Protein 7F28 (pdb70)

Sequence (1181 aa):
VTLHLAHLTLTHAQPSYAALECIPAMQRRRLSPLAKLALNTAISSLDGRSADYIVWVSKYGDEAKTLNILQDVLNDQTPSPTQFSTSVHNAISGLYSILCQDDTPSTSLSCSWTEGLIEAYALLKSMPEIKRVLVVAYDEPLPNIYAEAINFPAYAMAAVVTLEQPNLQITAWTHTDEAEAPAFAHFWQDADQLTSAFGWNKCAAPMAVGIQFSVGLSALGCELNQIKQALQQPQQTLSLRDDLIADRDVWVGQYTHPLCSSVPDAMRSVDSRNLRFALTALSKIETELKAYTASFENKRLAIVVGTSTSGIADNELLLKQYFQGQTDLSISHYPQEMSCLAKALQQYLGWEGPAYTISTACSSSAKALAAGQRLLHADLADVVLVGGVDTLCKLTLNGFNSLESLSAHICQPCGISRDGINIGEAAAFFVLSKEQAPVMLMGAGETMDAWHISAPHPEGKGAALAMQRALDMAHISAQEVGYINLHGTATPQNDAMEIKAVRQVFGVYQVALSSTKHKTGHCLGAAGAIEAFICEQVLKDQSWLPLHQNVEIDPDLVDQNYVQEAELTQPIRYVMSNSFAFGGSNISLVFGVVTLHLAHLTLTHAQPSYAALECIPAMQRRRLSPLAKLALNTAISSLDGRSADYIVWVSKYGDEAKTLNILQDVLNDQTPSPTQFSTSVHNAISGLYSILCQDDTPSTSLSCSWTEGLIEAYALLKSMPEIKRVLVVAYDEPLPNIYAEAINFPAYAMAAVVTLEQPNLQITAWAEAPAFAHFWQDADQLTSAFGWNKCAAPMAVGIQFSVGLSALGCELNQIKQALQQPQQTLSLRDDLIADRDVWVGQYTHPLCSSVPDAMRSVDSRNLRFALTALSKIETELKAYTASFENKRLAIVVGTSTSGIADNELLLKQYFQGQTDLSISHYPQEMSCLAKALQQYLGWEGPAYTISTACSSSAKALAAGQRLLHADLADVVLVGGVDTLCKLTLNGFNSLESLSAHICQPCGISRDGINIGEAAAFFVLSKEQAPVMLMGAGETMDAWHISAPHPEGKGAALAMQRALDMAHISAQEVGYINLHGTATPQNDAMEIKAVRQVFGVYQVALSSTKHKTGHCLGAAGAIEAFICEQVLKDQSWLPLHQNVEIDPDLVDQNYVQEAELTQPIRYVMSNSFAFGGSNISLVFGV

B-factor: mean 24.64, std 8.91, range [9.58, 81.64]

Radius of gyration: 35.71 Å; Cα contacts (8 Å, |Δi|>4): 3093; chains: 4; bounding box: 74×82×100 Å

Foldseek 3Di:
DFWAWALKDKDFQDPDAPLCPLFPVVVVVPDDSQLNQQLSQQSNQCVPPDFQEEEEEEQCQPQVLVVVQVVCVVVVHHGDPVSVCCRDQCNSVVVNCVRVVPPRHYDYYNAAPVVLVVVVCCCQVVPVVGFKYKYKYWYAFHDPVDPPTDHDTTMMIMIIIGHPPGFKDFADDPCRDVNHPVVVVVQVPPPVRADDPNRMGTD/DQLLKWAFADKFKQFLQAHDPVSNVVLQQDVDQSWDWDCPQDDPAIATATERPDDFDPDDDPVCVLQDAVQLSQQVRRCVVCVVVVVVVCVVDDLQQEEEEEEEQFQRVQVCVVVVVVCVVDPVPDDDDDLNGDQQNNQVSVCVVNVGNYYTGYAYFWLCGQVVQVVVQSVCQVVVRHQKYKGAYWYHDHNCVVVVCVVVQAGDNYQAAFLFQPGRHWHEITMHMITIIGRDHYLKIFRFKFKFFQQPDQFFADQQLPRQLRRVVRRCVSNVHALLQAAEEAELRRRHPRRRNSNLSSCCVRNNFARYEYAYCCSSRISHIRRNNRNVVVLVVVCLNPQFWDGAHDPHHGRPSRPRYRYHHGTGRDDGHFKYKYWTAGGSRIIMMIMMGD/DFWAWADKDKDFQDPDQPLCVLFPPVLQVPDDSQLNQQLSVVSVQCVPPDAQEEEEEEQCQPQVLVVVQVVCVVVVHHGDPVSVCCRDQCNSVVSNCVRVVNPRHYDYYNDAPLVSVVVVCVCQVVPVVGFKYKYKYWYAFHDPVDPPTDHDGTIIIMTIIGHPPTFKDAAASHHDVVVVVQVPDPVHADDPNRMGTD/DQLLKWAFADKFKFWLQAHDPVSSVVLQQDVDQSWDWDDPQDDPAIATETERPDDFDPDAPPVLVLQDAVQLSQQVRRCVVCVVVVVVVCVVDDLQQEEEEEEEAFQRVQVCVVVVVVCVVDPVVDDGRCNNRDQQNNQVSVCVVNVGNHYTGYAYFWLCGQVVQVVVVSVCQVVVRHFKYKGAYWYADHNCVVVVCVVVQQGDSYQAAFLFQPGRHFHEITMHMITIIGRDHYLKIFRFKFKFFQPPDQAAHDQQLPRQLRGVVRRCVSNVHALLQAAEEAELRRRHPRRRNNRLSSCCVRNNFARYEYAHCCSSRISHIRRNNRNVVVLVSVCLNPQFFDGAHNPHHGRPSRPRYHYHHGTGDDGGHFKYKYWTQGGSRITMMIMMGD

Structure (mmCIF, N/CA/C/O backbone):
data_7F28
#
_entry.id   7F28
#
_cell.length_a   54.708
_cell.length_b   104.243
_cell.length_c   98.179
_cell.angle_alpha   90.000
_cell.angle_beta   98.240
_cell.angle_gamma   90.000
#
_symmetry.space_group_name_H-M   'P 1 21 1'
#
loop_
_entity.id
_entity.type
_entity.pdbx_description
1 polymer 'Ketoacyl_synth_N domain-containing protein'
2 polymer 'Putative 3-oxoacyl-[ACP] synthase FabV'
3 water water
#
loop_
_atom_site.group_PDB
_atom_site.id
_atom_site.type_symbol
_atom_site.label_atom_id
_atom_site.label_alt_id
_atom_site.label_comp_id
_atom_site.label_asym_id
_atom_site.label_entity_id
_atom_site.label_seq_id
_atom_site.pdbx_PDB_ins_code
_atom_site.Cartn_x
_atom_site.Cartn_y
_atom_site.Cartn_z
_atom_site.occupancy
_atom_site.B_iso_or_equiv
_atom_site.auth_seq_id
_atom_site.auth_comp_id
_atom_site.auth_asym_id
_atom_site.auth_atom_id
_atom_site.pdbx_PDB_model_num
ATOM 1 N N . VAL A 1 2 ? -35.956 -9.867 -11.722 1.00 33.47 2 VAL A N 1
ATOM 2 C CA . VAL A 1 2 ? -34.664 -10.166 -12.320 1.00 28.33 2 VAL A CA 1
ATOM 3 C C . VAL A 1 2 ? -34.803 -11.168 -13.479 1.00 31.63 2 VAL A C 1
ATOM 4 O O . VAL A 1 2 ? -35.085 -12.358 -13.281 1.00 28.12 2 VAL A O 1
ATOM 6 N N . THR A 1 3 ? -34.611 -10.674 -14.694 1.00 26.90 3 THR A N 1
ATOM 7 C CA . THR A 1 3 ? -34.633 -11.516 -15.879 1.00 27.32 3 THR A CA 1
ATOM 8 C C . THR A 1 3 ? -33.350 -11.270 -16.657 1.00 23.70 3 THR A C 1
ATOM 9 O O . THR A 1 3 ? -32.908 -10.125 -16.817 1.00 27.09 3 THR A O 1
ATOM 13 N N . LEU A 1 4 ? -32.743 -12.353 -17.115 1.00 19.39 4 LEU A N 1
ATOM 14 C CA . LEU A 1 4 ? -31.439 -12.324 -17.750 1.00 21.95 4 LEU A CA 1
ATOM 15 C C . LEU A 1 4 ? -31.459 -13.217 -18.975 1.00 24.02 4 LEU A C 1
ATOM 16 O O . LEU A 1 4 ? -32.197 -14.205 -19.034 1.00 22.49 4 LEU A O 1
ATOM 21 N N . HIS A 1 5 ? -30.629 -12.873 -19.944 1.00 19.67 5 HIS A N 1
ATOM 22 C CA . HIS A 1 5 ? -30.257 -13.809 -20.988 1.00 24.59 5 HIS A CA 1
ATOM 23 C C . HIS A 1 5 ? -28.940 -14.452 -20.573 1.00 23.43 5 HIS A C 1
ATOM 24 O O . HIS A 1 5 ? -27.929 -13.760 -20.440 1.00 21.84 5 HIS A O 1
ATOM 31 N N . LEU A 1 6 ? -28.948 -15.769 -20.387 1.00 23.74 6 LEU A N 1
ATOM 32 C CA . LEU A 1 6 ? -27.758 -16.510 -19.993 1.00 22.95 6 LEU A CA 1
ATOM 33 C C . LEU A 1 6 ? -27.291 -17.383 -21.149 1.00 24.96 6 LEU A C 1
ATOM 34 O O . LEU A 1 6 ? -28.103 -18.077 -21.765 1.00 20.88 6 LEU A O 1
ATOM 39 N N . ALA A 1 7 ? -25.987 -17.371 -21.422 1.00 19.53 7 ALA A N 1
ATOM 40 C CA . ALA A 1 7 ? -25.440 -18.128 -22.535 1.00 23.56 7 ALA A CA 1
ATOM 41 C C . ALA A 1 7 ? -24.047 -18.635 -22.175 1.00 24.09 7 ALA A C 1
ATOM 42 O O . ALA A 1 7 ? -23.415 -18.171 -21.219 1.00 22.70 7 ALA A O 1
ATOM 44 N N . HIS A 1 8 ? -23.590 -19.624 -22.945 1.00 25.10 8 HIS A N 1
ATOM 45 C CA . HIS A 1 8 ? -22.237 -20.186 -22.821 1.00 25.54 8 HIS A CA 1
ATOM 46 C C . HIS A 1 8 ? -21.990 -20.778 -21.435 1.00 25.41 8 HIS A C 1
ATOM 47 O O . HIS A 1 8 ? -20.905 -20.632 -20.873 1.00 26.66 8 HIS A O 1
ATOM 54 N N . LEU A 1 9 ? -22.995 -21.443 -20.876 1.00 24.57 9 LEU A N 1
ATOM 55 C CA . LEU A 1 9 ? -22.842 -22.097 -19.580 1.00 25.91 9 LEU A CA 1
ATOM 56 C C . LEU A 1 9 ? -21.823 -23.220 -19.697 1.00 31.23 9 LEU A C 1
ATOM 57 O O . LEU A 1 9 ? -21.976 -24.117 -20.534 1.00 29.87 9 LEU A O 1
ATOM 62 N N . THR A 1 10 ? -20.771 -23.177 -18.878 1.00 27.54 10 THR A N 1
ATOM 63 C CA . THR A 1 10 ? -19.754 -24.225 -18.892 1.00 29.23 10 THR A CA 1
ATOM 64 C C . THR A 1 10 ? -19.454 -24.650 -17.460 1.00 30.20 10 THR A C 1
ATOM 65 O O . THR A 1 10 ? -19.225 -23.803 -16.592 1.00 25.14 10 THR A O 1
ATOM 69 N N . LEU A 1 11 ? -19.477 -25.957 -17.211 1.00 31.66 11 LEU A N 1
ATOM 70 C CA . LEU A 1 11 ? -19.162 -26.524 -15.904 1.00 26.97 11 LEU A CA 1
ATOM 71 C C . LEU A 1 11 ? -17.946 -27.424 -16.068 1.00 29.69 11 LEU A C 1
ATOM 72 O O . LEU A 1 11 ? -17.985 -28.382 -16.848 1.00 31.25 11 LEU A O 1
ATOM 77 N N . THR A 1 12 ? -16.866 -27.095 -15.364 1.00 28.92 12 THR A N 1
ATOM 78 C CA . THR A 1 12 ? -15.592 -27.802 -15.448 1.00 28.38 12 THR A CA 1
ATOM 79 C C . THR A 1 12 ? -15.282 -28.496 -14.127 1.00 30.36 12 THR A C 1
ATOM 80 O O . THR A 1 12 ? -15.514 -27.933 -13.052 1.00 26.52 12 THR A O 1
ATOM 84 N N . HIS A 1 13 ? -14.762 -29.720 -14.213 1.00 26.84 13 HIS A N 1
ATOM 85 C CA . HIS A 1 13 ? -14.246 -30.456 -13.069 1.00 28.48 13 HIS A CA 1
ATOM 86 C C . HIS A 1 13 ? -12.756 -30.712 -13.280 1.00 29.67 13 HIS A C 1
ATOM 87 O O . HIS A 1 13 ? -12.189 -30.370 -14.318 1.00 26.04 13 HIS A O 1
ATOM 94 N N . ALA A 1 14 ? -12.124 -31.317 -12.274 1.00 29.71 14 ALA A N 1
ATOM 95 C CA . ALA A 1 14 ? -10.681 -31.527 -12.308 1.00 30.33 14 ALA A CA 1
ATOM 96 C C . ALA A 1 14 ? -10.269 -32.297 -13.558 1.00 28.70 14 ALA A C 1
ATOM 97 O O . ALA A 1 14 ? -10.930 -33.255 -13.965 1.00 28.43 14 ALA A O 1
ATOM 99 N N . GLN A 1 15 ? -9.168 -31.867 -14.167 1.00 31.81 15 GLN A N 1
ATOM 100 C CA . GLN A 1 15 ? -8.654 -32.475 -15.386 1.00 34.38 15 GLN A CA 1
ATOM 101 C C . GLN A 1 15 ? -7.138 -32.555 -15.313 1.00 32.41 15 GLN A C 1
ATOM 102 O O . GLN A 1 15 ? -6.500 -31.703 -14.687 1.00 32.76 15 GLN A O 1
ATOM 108 N N . PRO A 1 16 ? -6.532 -33.559 -15.954 1.00 29.44 16 PRO A N 1
ATOM 109 C CA . PRO A 1 16 ? -5.065 -33.633 -15.952 1.00 30.30 16 PRO A CA 1
ATOM 110 C C . PRO A 1 16 ? -4.415 -32.506 -16.726 1.00 35.34 16 PRO A C 1
ATOM 111 O O . PRO A 1 16 ? -3.264 -32.157 -16.439 1.00 36.01 16 PRO A O 1
ATOM 115 N N . SER A 1 17 ? -5.111 -31.936 -17.708 1.00 34.46 17 SER A N 1
ATOM 116 C CA . SER A 1 17 ? -4.626 -30.783 -18.446 1.00 29.01 17 SER A CA 1
ATOM 117 C C . SER A 1 17 ? -5.821 -29.955 -18.881 1.00 31.72 17 SER A C 1
ATOM 118 O O . SER A 1 17 ? -6.940 -30.465 -19.013 1.00 32.90 17 SER A O 1
ATOM 121 N N . TYR A 1 18 ? -5.574 -28.670 -19.119 1.00 30.49 18 TYR A N 1
ATOM 122 C CA . TYR A 1 18 ? -6.631 -27.734 -19.487 1.00 35.89 18 TYR A CA 1
ATOM 123 C C . TYR A 1 18 ? -6.288 -27.106 -20.831 1.00 33.98 18 TYR A C 1
ATOM 124 O O . TYR A 1 18 ? -5.284 -26.396 -20.952 1.00 36.41 18 TYR A O 1
ATOM 133 N N . ALA A 1 19 ? -7.119 -27.385 -21.838 1.00 33.60 19 ALA A N 1
ATOM 134 C CA . ALA A 1 19 ? -6.896 -26.829 -23.171 1.00 38.42 19 ALA A CA 1
ATOM 135 C C . ALA A 1 19 ? -6.901 -25.302 -23.147 1.00 38.74 19 ALA A C 1
ATOM 136 O O . ALA A 1 19 ? -5.994 -24.655 -23.691 1.00 35.27 19 ALA A O 1
ATOM 138 N N . ALA A 1 20 ? -7.916 -24.707 -22.504 1.00 35.80 20 ALA A N 1
ATOM 139 C CA . ALA A 1 20 ? -8.065 -23.254 -22.518 1.00 37.44 20 ALA A CA 1
ATOM 140 C C . ALA A 1 20 ? -6.840 -22.538 -21.958 1.00 33.62 20 ALA A C 1
ATOM 141 O O . ALA A 1 20 ? -6.562 -21.400 -22.351 1.00 36.91 20 ALA A O 1
ATOM 143 N N . LEU A 1 21 ? -6.094 -23.177 -21.050 1.00 35.29 21 LEU A N 1
ATOM 144 C CA . LEU A 1 21 ? -4.952 -22.543 -20.399 1.00 34.51 21 LEU A CA 1
ATOM 145 C C . LEU A 1 21 ? -3.701 -22.507 -21.269 1.00 40.67 21 LEU A C 1
ATOM 146 O O . LEU A 1 21 ? -2.644 -22.088 -20.782 1.00 37.27 21 LEU A O 1
ATOM 151 N N . GLU A 1 22 ? -3.791 -22.930 -22.533 1.00 40.71 22 GLU A N 1
ATOM 152 C CA . GLU A 1 22 ? -2.622 -22.905 -23.406 1.00 42.91 22 GLU A CA 1
ATOM 153 C C . GLU A 1 22 ? -2.119 -21.490 -23.647 1.00 41.06 22 GLU A C 1
ATOM 154 O O . GLU A 1 22 ? -0.913 -21.283 -23.837 1.00 39.10 22 GLU A O 1
ATOM 160 N N . CYS A 1 23 ? -3.014 -20.501 -23.619 1.00 41.13 23 CYS A N 1
ATOM 161 C CA . CYS A 1 23 ? -2.625 -19.111 -23.865 1.00 38.77 23 CYS A CA 1
ATOM 162 C C . CYS A 1 23 ? -1.776 -18.522 -22.751 1.00 40.54 23 CYS A C 1
ATOM 163 O O . CYS A 1 23 ? -1.259 -17.412 -22.907 1.00 40.59 23 CYS A O 1
ATOM 166 N N . ILE A 1 24 ? -1.636 -19.210 -21.630 1.00 38.77 24 ILE A N 1
ATOM 167 C CA . ILE A 1 24 ? -0.814 -18.747 -20.517 1.00 39.04 24 ILE A CA 1
ATOM 168 C C . ILE A 1 24 ? 0.517 -19.483 -20.597 1.00 39.98 24 ILE A C 1
ATOM 169 O O . ILE A 1 24 ? 0.519 -20.704 -20.809 1.00 39.48 24 ILE A O 1
ATOM 174 N N . PRO A 1 25 ? 1.648 -18.796 -20.478 1.00 38.73 25 PRO A N 1
ATOM 175 C CA . PRO A 1 25 ? 2.934 -19.486 -20.626 1.00 40.54 25 PRO A CA 1
ATOM 176 C C . PRO A 1 25 ? 3.091 -20.531 -19.535 1.00 44.19 25 PRO A C 1
ATOM 177 O O . PRO A 1 25 ? 2.653 -20.331 -18.399 1.00 40.82 25 PRO A O 1
ATOM 181 N N . ALA A 1 26 ? 3.693 -21.666 -19.900 1.00 43.08 26 ALA A N 1
ATOM 182 C CA . ALA A 1 26 ? 3.626 -22.851 -19.048 1.00 41.99 26 ALA A CA 1
ATOM 183 C C . ALA A 1 26 ? 4.276 -22.626 -17.686 1.00 39.55 26 ALA A C 1
ATOM 184 O O . ALA A 1 26 ? 3.852 -23.234 -16.696 1.00 42.44 26 ALA A O 1
ATOM 186 N N . MET A 1 27 ? 5.293 -21.763 -17.602 1.00 40.91 27 MET A N 1
ATOM 187 C CA . MET A 1 27 ? 5.952 -21.520 -16.316 1.00 39.34 27 MET A CA 1
ATOM 188 C C . MET A 1 27 ? 4.969 -20.987 -15.278 1.00 43.02 27 MET A C 1
ATOM 189 O O . MET A 1 27 ? 4.894 -21.500 -14.154 1.00 38.14 27 MET A O 1
ATOM 194 N N . GLN A 1 28 ? 4.224 -19.932 -15.638 1.00 43.30 28 GLN A N 1
ATOM 195 C CA . GLN A 1 28 ? 3.204 -19.366 -14.760 1.00 41.49 28 GLN A CA 1
ATOM 196 C C . GLN A 1 28 ? 2.010 -20.297 -14.620 1.00 34.97 28 GLN A C 1
ATOM 197 O O . GLN A 1 28 ? 1.430 -20.406 -13.535 1.00 32.60 28 GLN A O 1
ATOM 203 N N . ARG A 1 29 ? 1.615 -20.943 -15.718 1.00 35.49 29 ARG A N 1
ATOM 204 C CA . ARG A 1 29 ? 0.493 -21.875 -15.660 1.00 33.87 29 ARG A CA 1
ATOM 205 C C . ARG A 1 29 ? 0.735 -22.959 -14.617 1.00 37.63 29 ARG A C 1
ATOM 206 O O . ARG A 1 29 ? -0.190 -23.356 -13.896 1.00 32.41 29 ARG A O 1
ATOM 214 N N . ARG A 1 30 ? 1.982 -23.423 -14.495 1.00 38.79 30 ARG A N 1
ATOM 215 C CA . ARG A 1 30 ? 2.277 -24.498 -13.557 1.00 39.78 30 ARG A CA 1
ATOM 216 C C . ARG A 1 30 ? 2.206 -24.041 -12.114 1.00 35.12 30 ARG A C 1
ATOM 217 O O . ARG A 1 30 ? 2.047 -24.879 -11.222 1.00 35.67 30 ARG A O 1
ATOM 225 N N . ARG A 1 31 ? 2.318 -22.740 -11.867 1.00 36.03 31 ARG A N 1
ATOM 226 C CA . ARG A 1 31 ? 2.274 -22.226 -10.509 1.00 35.81 31 ARG A CA 1
ATOM 227 C C . ARG A 1 31 ? 0.866 -21.904 -10.030 1.00 37.04 31 ARG A C 1
ATOM 228 O O . ARG A 1 31 ? 0.692 -21.598 -8.847 1.00 37.18 31 ARG A O 1
ATOM 236 N N . LEU A 1 32 ? -0.137 -21.971 -10.903 1.00 33.67 32 LEU A N 1
ATOM 237 C CA . LEU A 1 32 ? -1.517 -21.849 -10.451 1.00 28.37 32 LEU A CA 1
ATOM 238 C C . LEU A 1 32 ? -1.889 -23.024 -9.553 1.00 33.00 32 LEU A C 1
ATOM 239 O O . LEU A 1 32 ? -1.573 -24.182 -9.849 1.00 27.80 32 LEU A O 1
ATOM 244 N N . SER A 1 33 ? -2.569 -22.721 -8.445 1.00 29.53 33 SER A N 1
ATOM 245 C CA . SER A 1 33 ? -3.176 -23.762 -7.634 1.00 29.10 33 SER A CA 1
ATOM 246 C C . SER A 1 33 ? -4.161 -24.569 -8.475 1.00 25.81 33 SER A C 1
ATOM 247 O O . SER A 1 33 ? -4.611 -24.106 -9.525 1.00 27.15 33 SER A O 1
ATOM 250 N N . PRO A 1 34 ? -4.510 -25.783 -8.039 1.00 25.01 34 PRO A N 1
ATOM 251 C CA . PRO A 1 34 ? -5.540 -26.543 -8.770 1.00 24.13 34 PRO A CA 1
ATOM 252 C C . PRO A 1 34 ? -6.848 -25.784 -8.939 1.00 27.67 34 PRO A C 1
ATOM 253 O O . PRO A 1 34 ? -7.481 -25.870 -10.003 1.00 25.27 34 PRO A O 1
ATOM 257 N N . LEU A 1 35 ? -7.269 -25.037 -7.916 1.00 23.55 35 LEU A N 1
ATOM 258 C CA . LEU A 1 35 ? -8.528 -24.314 -8.013 1.00 24.75 35 LEU A CA 1
ATOM 259 C C . LEU A 1 35 ? -8.404 -23.130 -8.965 1.00 23.78 35 LEU A C 1
ATOM 260 O O . LEU A 1 35 ? -9.362 -22.787 -9.665 1.00 22.85 35 LEU A O 1
ATOM 265 N N . ALA A 1 36 ? -7.228 -22.492 -8.996 1.00 24.45 36 ALA A N 1
ATOM 266 C CA . ALA A 1 36 ? -6.996 -21.385 -9.917 1.00 24.30 36 ALA A CA 1
ATOM 267 C C . ALA A 1 36 ? -7.033 -21.860 -11.363 1.00 26.19 36 ALA A C 1
ATOM 268 O O . ALA A 1 36 ? -7.556 -21.159 -12.239 1.00 24.68 36 ALA A O 1
ATOM 270 N N . LYS A 1 37 ? -6.485 -23.053 -11.629 1.00 22.05 37 LYS A N 1
ATOM 271 C CA . LYS A 1 37 ? -6.557 -23.639 -12.968 1.00 26.12 37 LYS A CA 1
ATOM 272 C C . LYS A 1 37 ? -8.002 -23.850 -13.400 1.00 25.10 37 LYS A C 1
ATOM 273 O O . LYS A 1 37 ? -8.392 -23.477 -14.511 1.00 26.82 37 LYS A O 1
ATOM 279 N N . LEU A 1 38 ? -8.802 -24.467 -12.534 1.00 21.97 38 LEU A N 1
ATOM 280 C CA . LEU A 1 38 ? -10.215 -24.684 -12.816 1.00 26.58 38 LEU A CA 1
ATOM 281 C C . LEU A 1 38 ? -10.931 -23.372 -13.147 1.00 27.47 38 LEU A C 1
ATOM 282 O O . LEU A 1 38 ? -11.639 -23.270 -14.156 1.00 24.94 38 LEU A O 1
ATOM 287 N N . ALA A 1 39 ? -10.752 -22.352 -12.307 1.00 24.81 39 ALA A N 1
ATOM 288 C CA . ALA A 1 39 ? -11.503 -21.114 -12.489 1.00 22.70 39 ALA A CA 1
ATOM 289 C C . ALA A 1 39 ? -11.088 -20.400 -13.769 1.00 20.42 39 ALA A C 1
ATOM 290 O O . ALA A 1 39 ? -11.939 -19.938 -14.541 1.00 20.95 39 ALA A O 1
ATOM 292 N N . LEU A 1 40 ? -9.779 -20.284 -14.001 1.00 18.52 40 LEU A N 1
ATOM 293 C CA . LEU A 1 40 ? -9.303 -19.584 -15.188 1.00 22.19 40 LEU A CA 1
ATOM 294 C C . LEU A 1 40 ? -9.682 -20.334 -16.462 1.00 25.69 40 LEU A C 1
ATOM 295 O O . LEU A 1 40 ? -10.109 -19.719 -17.445 1.00 24.63 40 LEU A O 1
ATOM 300 N N . ASN A 1 41 ? -9.531 -21.664 -16.466 1.00 25.79 41 ASN A N 1
ATOM 301 C CA . ASN A 1 41 ? -9.951 -22.462 -17.616 1.00 24.28 41 ASN A CA 1
ATOM 302 C C . ASN A 1 41 ? -11.396 -22.168 -17.986 1.00 28.65 41 ASN A C 1
ATOM 303 O O . ASN A 1 41 ? -11.709 -21.878 -19.146 1.00 27.43 41 ASN A O 1
ATOM 308 N N . THR A 1 42 ? -12.289 -22.216 -16.993 1.00 23.58 42 THR A N 1
ATOM 309 C CA . THR A 1 42 ? -13.715 -22.050 -17.249 1.00 23.64 42 THR A CA 1
ATOM 310 C C . THR A 1 42 ? -14.041 -20.627 -17.693 1.00 25.80 42 THR A C 1
ATOM 311 O O . THR A 1 42 ? -14.921 -20.421 -18.539 1.00 26.74 42 THR A O 1
ATOM 315 N N . ALA A 1 43 ? -13.331 -19.637 -17.143 1.00 24.64 43 ALA A N 1
ATOM 316 C CA . ALA A 1 43 ? -13.546 -18.251 -17.544 1.00 24.77 43 ALA A CA 1
ATOM 317 C C . ALA A 1 43 ? -13.214 -18.059 -19.020 1.00 25.06 43 ALA A C 1
ATOM 318 O O . ALA A 1 43 ? -13.999 -17.480 -19.779 1.00 25.23 43 ALA A O 1
ATOM 320 N N . ILE A 1 44 ? -12.049 -18.546 -19.444 1.00 23.89 44 ILE A N 1
ATOM 321 C CA . ILE A 1 44 ? -11.662 -18.458 -20.849 1.00 26.45 44 ILE A CA 1
ATOM 322 C C . ILE A 1 44 ? -12.655 -19.204 -21.730 1.00 25.59 44 ILE A C 1
ATOM 323 O O . ILE A 1 44 ? -13.066 -18.704 -22.784 1.00 26.06 44 ILE A O 1
ATOM 328 N N . SER A 1 45 ? -13.059 -20.408 -21.309 1.00 27.28 45 SER A N 1
ATOM 329 C CA . SER A 1 45 ? -13.936 -21.250 -22.123 1.00 27.54 45 SER A CA 1
ATOM 330 C C . SER A 1 45 ? -15.284 -20.593 -22.364 1.00 29.37 45 SER A C 1
ATOM 331 O O . SER A 1 45 ? -15.806 -20.629 -23.485 1.00 26.77 45 SER A O 1
ATOM 334 N N . SER A 1 46 ? -15.878 -20.016 -21.317 1.00 28.58 46 SER A N 1
ATOM 335 C CA . SER A 1 46 ? -17.178 -19.372 -21.472 1.00 27.04 46 SER A CA 1
ATOM 336 C C . SER A 1 46 ? -17.072 -18.125 -22.336 1.00 31.15 46 SER A C 1
ATOM 337 O O . SER A 1 46 ? -17.992 -17.820 -23.105 1.00 34.11 46 SER A O 1
ATOM 340 N N . LEU A 1 47 ? -15.970 -17.379 -22.201 1.00 26.16 47 LEU A N 1
ATOM 341 C CA . LEU A 1 47 ? -15.795 -16.175 -23.004 1.00 27.86 47 LEU A CA 1
ATOM 342 C C . LEU A 1 47 ? -15.702 -16.525 -24.481 1.00 32.02 47 LEU A C 1
ATOM 343 O O . LEU A 1 47 ? -16.182 -15.770 -25.336 1.00 34.80 47 LEU A O 1
ATOM 348 N N . ASP A 1 48 ? -15.092 -17.671 -24.794 1.00 29.93 48 ASP A N 1
ATOM 349 C CA . ASP A 1 48 ? -15.064 -18.229 -26.151 1.00 33.53 48 ASP A CA 1
ATOM 350 C C . ASP A 1 48 ? -14.519 -17.213 -27.151 1.00 31.95 48 ASP A C 1
ATOM 351 O O . ASP A 1 48 ? -15.063 -17.028 -28.240 1.00 34.99 48 ASP A O 1
ATOM 356 N N . GLY A 1 49 ? -13.430 -16.545 -26.772 1.00 30.41 49 GLY A N 1
ATOM 357 C CA . GLY A 1 49 ? -12.827 -15.534 -27.610 1.00 29.68 49 GLY A CA 1
ATOM 358 C C . GLY A 1 49 ? -13.474 -14.169 -27.540 1.00 32.53 49 GLY A C 1
ATOM 359 O O . GLY A 1 49 ? -12.878 -13.201 -28.023 1.00 33.81 49 GLY A O 1
ATOM 360 N N . ARG A 1 50 ? -14.670 -14.047 -26.964 1.00 35.15 50 ARG A N 1
ATOM 361 C CA . ARG A 1 50 ? -15.308 -12.745 -26.808 1.00 32.96 50 ARG A CA 1
ATOM 362 C C . ARG A 1 50 ? -14.751 -12.041 -25.572 1.00 31.97 50 ARG A C 1
ATOM 363 O O . ARG A 1 50 ? -13.843 -12.531 -24.898 1.00 31.05 50 ARG A O 1
ATOM 371 N N . SER A 1 51 ? -15.302 -10.881 -25.255 1.00 31.75 51 SER A N 1
ATOM 372 C CA . SER A 1 51 ? -14.897 -10.155 -24.060 1.00 32.22 51 SER A CA 1
ATOM 373 C C . SER A 1 51 ? -16.117 -9.887 -23.186 1.00 31.40 51 SER A C 1
ATOM 374 O O . SER A 1 51 ? -17.255 -10.234 -23.529 1.00 30.23 51 SER A O 1
ATOM 377 N N . ALA A 1 52 ? -15.865 -9.284 -22.028 1.00 27.87 52 ALA A N 1
ATOM 378 C CA . ALA A 1 52 ? -16.932 -8.913 -21.113 1.00 23.06 52 ALA A CA 1
ATOM 379 C C . ALA A 1 52 ? -16.665 -7.504 -20.610 1.00 20.15 52 ALA A C 1
ATOM 380 O O . ALA A 1 52 ? -15.531 -7.029 -20.624 1.00 18.60 52 ALA A O 1
ATOM 382 N N . ASP A 1 53 ? -17.720 -6.833 -20.164 1.00 16.55 53 ASP A N 1
ATOM 383 C CA . ASP A 1 53 ? -17.545 -5.503 -19.591 1.00 17.40 53 ASP A CA 1
ATOM 384 C C . ASP A 1 53 ? -17.323 -5.528 -18.079 1.00 20.37 53 ASP A C 1
ATOM 385 O O . ASP A 1 53 ? -16.859 -4.527 -17.512 1.00 19.08 53 ASP A O 1
ATOM 390 N N . TYR A 1 54 ? -17.599 -6.656 -17.425 1.00 17.99 54 TYR A N 1
ATOM 391 C CA . TYR A 1 54 ? -17.392 -6.807 -15.991 1.00 17.11 54 TYR A CA 1
ATOM 392 C C . TYR A 1 54 ? -17.361 -8.301 -15.699 1.00 17.39 54 TYR A C 1
ATOM 393 O O . TYR A 1 54 ? -18.010 -9.086 -16.394 1.00 18.46 54 TYR A O 1
ATOM 402 N N . ILE A 1 55 ? -16.587 -8.696 -14.690 1.00 17.62 55 ILE A N 1
ATOM 403 C CA . ILE A 1 55 ? -16.509 -10.097 -14.281 1.00 16.88 55 ILE A CA 1
ATOM 404 C C . ILE A 1 55 ? -16.908 -10.216 -12.819 1.00 16.37 55 ILE A C 1
ATOM 405 O O . ILE A 1 55 ? -16.380 -9.504 -11.955 1.00 16.14 55 ILE A O 1
ATOM 410 N N . VAL A 1 56 ? -17.824 -11.123 -12.544 1.00 14.26 56 VAL A N 1
ATOM 411 C CA . VAL A 1 56 ? -18.241 -11.429 -11.186 1.00 18.25 56 VAL A CA 1
ATOM 412 C C . VAL A 1 56 ? -17.702 -12.813 -10.857 1.00 15.91 56 VAL A C 1
ATOM 413 O O . VAL A 1 56 ? -18.182 -13.810 -11.407 1.00 15.24 56 VAL A O 1
ATOM 417 N N . TRP A 1 57 ? -16.713 -12.880 -9.966 1.00 15.69 57 TRP A N 1
ATOM 418 C CA . TRP A 1 57 ? -16.208 -14.150 -9.453 1.00 16.26 57 TRP A CA 1
ATOM 419 C C . TRP A 1 57 ? -16.925 -14.505 -8.155 1.00 16.73 57 TRP A C 1
ATOM 420 O O . TRP A 1 57 ? -17.113 -13.647 -7.278 1.00 16.33 57 TRP A O 1
ATOM 431 N N . VAL A 1 58 ? -17.308 -15.776 -8.020 1.00 17.45 58 VAL A N 1
ATOM 432 C CA . VAL A 1 58 ? -18.110 -16.233 -6.891 1.00 13.84 58 VAL A CA 1
ATOM 433 C C . VAL A 1 58 ? -17.483 -17.485 -6.290 1.00 18.76 58 VAL A C 1
ATOM 434 O O . VAL A 1 58 ? -17.258 -18.473 -6.997 1.00 19.03 58 VAL A O 1
ATOM 438 N N . SER A 1 59 ? -17.235 -17.460 -4.982 1.00 17.31 59 SER A N 1
ATOM 439 C CA . SER A 1 59 ? -16.693 -18.636 -4.299 1.00 21.41 59 SER A CA 1
ATOM 440 C C . SER A 1 59 ? -17.103 -18.599 -2.835 1.00 24.33 59 SER A C 1
ATOM 441 O O . SER A 1 59 ? -16.807 -17.619 -2.143 1.00 20.40 59 SER A O 1
ATOM 444 N N . LYS A 1 60 ? -17.761 -19.659 -2.353 1.00 23.49 60 LYS A N 1
ATOM 445 C CA . LYS A 1 60 ? -18.113 -19.712 -0.936 1.00 25.45 60 LYS A CA 1
ATOM 446 C C . LYS A 1 60 ? -16.867 -19.715 -0.057 1.00 27.37 60 LYS A C 1
ATOM 447 O O . LYS A 1 60 ? -16.753 -18.917 0.883 1.00 26.89 60 LYS A O 1
ATOM 453 N N . TYR A 1 61 ? -15.902 -20.585 -0.367 1.00 25.15 61 TYR A N 1
ATOM 454 C CA . TYR A 1 61 ? -14.779 -20.839 0.524 1.00 27.40 61 TYR A CA 1
ATOM 455 C C . TYR A 1 61 ? -13.458 -20.235 0.078 1.00 29.73 61 TYR A C 1
ATOM 456 O O . TYR A 1 61 ? -12.583 -20.024 0.925 1.00 29.75 61 TYR A O 1
ATOM 465 N N . GLY A 1 62 ? -13.273 -19.965 -1.213 1.00 23.52 62 GLY A N 1
ATOM 466 C CA . GLY A 1 62 ? -11.929 -19.588 -1.617 1.00 28.90 62 GLY A CA 1
ATOM 467 C C . GLY A 1 62 ? -10.992 -20.789 -1.562 1.00 31.07 62 GLY A C 1
ATOM 468 O O . GLY A 1 62 ? -11.416 -21.945 -1.639 1.00 32.53 62 GLY A O 1
ATOM 469 N N . ASP A 1 63 ? -9.694 -20.516 -1.410 1.00 35.37 63 ASP A N 1
ATOM 470 C CA . ASP A 1 63 ? -8.697 -21.579 -1.238 1.00 34.67 63 ASP A CA 1
ATOM 471 C C . ASP A 1 63 ? -8.437 -21.761 0.255 1.00 33.95 63 ASP A C 1
ATOM 472 O O . ASP A 1 63 ? -7.476 -21.238 0.818 1.00 36.97 63 ASP A O 1
ATOM 477 N N . GLU A 1 64 ? -9.305 -22.540 0.899 1.00 34.59 64 GLU A N 1
ATOM 478 C CA . GLU A 1 64 ? -9.149 -22.764 2.332 1.00 35.38 64 GLU A CA 1
ATOM 479 C C . GLU A 1 64 ? -7.934 -23.628 2.642 1.00 32.44 64 GLU A C 1
ATOM 480 O O . GLU A 1 64 ? -7.354 -23.509 3.728 1.00 34.47 64 GLU A O 1
ATOM 486 N N . ALA A 1 65 ? -7.539 -24.502 1.717 1.00 30.97 65 ALA A N 1
ATOM 487 C CA . ALA A 1 65 ? -6.370 -25.341 1.957 1.00 32.15 65 ALA A CA 1
ATOM 488 C C . ALA A 1 65 ? -5.106 -24.496 2.075 1.00 33.50 65 ALA A C 1
ATOM 489 O O . ALA A 1 65 ? -4.281 -24.716 2.969 1.00 30.24 65 ALA A O 1
ATOM 491 N N . LYS A 1 66 ? -4.959 -23.499 1.195 1.00 30.47 66 LYS A N 1
ATOM 492 C CA . LYS A 1 66 ? -3.801 -22.610 1.235 1.00 34.06 66 LYS A CA 1
ATOM 493 C C . LYS A 1 66 ? -3.800 -21.745 2.496 1.00 31.38 66 LYS A C 1
ATOM 494 O O . LYS A 1 66 ? -2.752 -21.553 3.125 1.00 29.54 66 LYS A O 1
ATOM 500 N N . THR A 1 67 ? -4.964 -21.211 2.877 1.00 31.68 67 THR A N 1
ATOM 501 C CA . THR A 1 67 ? -5.063 -20.437 4.112 1.00 30.20 67 THR A CA 1
ATOM 502 C C . THR A 1 67 ? -4.701 -21.277 5.331 1.00 33.40 67 THR A C 1
ATOM 503 O O . THR A 1 67 ? -4.106 -20.762 6.288 1.00 31.04 67 THR A O 1
ATOM 507 N N . LEU A 1 68 ? -5.037 -22.571 5.309 1.00 29.72 68 LEU A N 1
ATOM 508 C CA . LEU A 1 68 ? -4.700 -23.452 6.420 1.00 33.95 68 LEU A CA 1
ATOM 509 C C . LEU A 1 68 ? -3.190 -23.566 6.594 1.00 33.75 68 LEU A C 1
ATOM 510 O O . LEU A 1 68 ? -2.675 -23.461 7.716 1.00 37.20 68 LEU A O 1
ATOM 515 N N . ASN A 1 69 ? -2.461 -23.780 5.492 1.00 31.63 69 ASN A N 1
ATOM 516 C CA . ASN A 1 69 ? -1.008 -23.910 5.584 1.00 31.31 69 ASN A CA 1
ATOM 517 C C . ASN A 1 69 ? -0.354 -22.628 6.098 1.00 35.65 69 ASN A C 1
ATOM 518 O O . ASN A 1 69 ? 0.588 -22.678 6.897 1.00 34.16 69 ASN A O 1
ATOM 523 N N . ILE A 1 70 ? -0.829 -21.471 5.636 1.00 31.44 70 ILE A N 1
ATOM 524 C CA . ILE A 1 70 ? -0.330 -20.196 6.148 1.00 28.93 70 ILE A CA 1
ATOM 525 C C . ILE A 1 70 ? -0.586 -20.088 7.645 1.00 28.75 70 ILE A C 1
ATOM 526 O O . ILE A 1 70 ? 0.292 -19.683 8.417 1.00 25.02 70 ILE A O 1
ATOM 531 N N . LEU A 1 71 ? -1.796 -20.452 8.076 1.00 27.81 71 LEU A N 1
ATOM 532 C CA . LEU A 1 71 ? -2.156 -20.337 9.483 1.00 29.97 71 LEU A CA 1
ATOM 533 C C . LEU A 1 71 ? -1.298 -21.243 10.351 1.00 31.51 71 LEU A C 1
ATOM 534 O O . LEU A 1 71 ? -0.969 -20.880 11.486 1.00 28.50 71 LEU A O 1
ATOM 539 N N . GLN A 1 72 ? -0.917 -22.419 9.845 1.00 29.79 72 GLN A N 1
ATOM 540 C CA . GLN A 1 72 ? -0.048 -23.280 10.639 1.00 29.53 72 GLN A CA 1
ATOM 541 C C . GLN A 1 72 ? 1.259 -22.574 10.959 1.00 28.74 72 GLN A C 1
ATOM 542 O O . GLN A 1 72 ? 1.703 -22.559 12.111 1.00 31.64 72 GLN A O 1
ATOM 548 N N . ASP A 1 73 ? 1.891 -21.982 9.941 1.00 29.98 73 ASP A N 1
ATOM 549 C CA . ASP A 1 73 ? 3.110 -21.211 10.164 1.00 31.85 73 ASP A CA 1
ATOM 550 C C . ASP A 1 73 ? 2.872 -20.089 11.162 1.00 30.82 73 ASP A C 1
ATOM 551 O O . ASP A 1 73 ? 3.618 -19.947 12.136 1.00 34.58 73 ASP A O 1
ATOM 556 N N . VAL A 1 74 ? 1.827 -19.283 10.934 1.00 28.40 74 VAL A N 1
ATOM 557 C CA . VAL A 1 74 ? 1.521 -18.166 11.826 1.00 32.72 74 VAL A CA 1
ATOM 558 C C . VAL A 1 74 ? 1.353 -18.652 13.263 1.00 29.15 74 VAL A C 1
ATOM 559 O O . VAL A 1 74 ? 1.996 -18.144 14.189 1.00 34.65 74 VAL A O 1
ATOM 563 N N . LEU A 1 75 ? 0.499 -19.652 13.468 1.00 29.15 75 LEU A N 1
ATOM 564 C CA . LEU A 1 75 ? 0.232 -20.139 14.816 1.00 32.32 75 LEU A CA 1
ATOM 565 C C . LEU A 1 75 ? 1.377 -20.967 15.389 1.00 33.57 75 LEU A C 1
ATOM 566 O O . LEU A 1 75 ? 1.297 -21.389 16.546 1.00 37.57 75 LEU A O 1
ATOM 571 N N . ASN A 1 76 ? 2.435 -21.200 14.616 1.00 34.80 76 ASN A N 1
ATOM 572 C CA . ASN A 1 76 ? 3.685 -21.769 15.105 1.00 38.22 76 ASN A CA 1
ATOM 573 C C . ASN A 1 76 ? 4.759 -20.695 15.263 1.00 40.80 76 ASN A C 1
ATOM 574 O O . ASN A 1 76 ? 5.946 -21.023 15.391 1.00 35.11 76 ASN A O 1
ATOM 579 N N . ASP A 1 77 ? 4.360 -19.415 15.231 1.00 35.57 77 ASP A N 1
ATOM 580 C CA . ASP A 1 77 ? 5.262 -18.275 15.387 1.00 36.79 77 ASP A CA 1
ATOM 581 C C . ASP A 1 77 ? 6.311 -18.215 14.280 1.00 35.26 77 ASP A C 1
ATOM 582 O O . ASP A 1 77 ? 7.387 -17.645 14.461 1.00 37.25 77 ASP A O 1
ATOM 587 N N . GLN A 1 78 ? 6.012 -18.796 13.127 1.00 35.25 78 GLN A N 1
ATOM 588 C CA . GLN A 1 78 ? 6.857 -18.647 11.953 1.00 38.14 78 GLN A CA 1
ATOM 589 C C . GLN A 1 78 ? 6.236 -17.628 11.007 1.00 34.08 78 GLN A C 1
ATOM 590 O O . GLN A 1 78 ? 5.015 -17.464 10.951 1.00 33.51 78 GLN A O 1
ATOM 596 N N . THR A 1 79 ? 7.085 -16.962 10.254 1.00 32.68 79 THR A N 1
ATOM 597 C CA . THR A 1 79 ? 6.610 -16.011 9.263 1.00 30.37 79 THR A CA 1
ATOM 598 C C . THR A 1 79 ? 6.174 -16.762 8.010 1.00 30.30 79 THR A C 1
ATOM 599 O O . THR A 1 79 ? 6.983 -17.488 7.425 1.00 29.43 79 THR A O 1
ATOM 603 N N . PRO A 1 80 ? 4.932 -16.607 7.557 1.00 29.84 80 PRO A N 1
ATOM 604 C CA . PRO A 1 80 ? 4.446 -17.408 6.425 1.00 29.76 80 PRO A CA 1
ATOM 605 C C . PRO A 1 80 ? 5.120 -17.011 5.119 1.00 26.79 80 PRO A C 1
ATOM 606 O O . PRO A 1 80 ? 5.873 -16.039 5.035 1.00 27.58 80 PRO A O 1
ATOM 610 N N . SER A 1 81 ? 4.840 -17.797 4.087 1.00 26.80 81 SER A N 1
ATOM 611 C CA . SER A 1 81 ? 5.320 -17.481 2.744 1.00 26.01 81 SER A CA 1
ATOM 612 C C . SER A 1 81 ? 4.579 -16.266 2.199 1.00 27.46 81 SER A C 1
ATOM 613 O O . SER A 1 81 ? 3.341 -16.251 2.196 1.00 27.80 81 SER A O 1
ATOM 616 N N . PRO A 1 82 ? 5.285 -15.247 1.704 1.00 26.16 82 PRO A N 1
ATOM 617 C CA . PRO A 1 82 ? 4.575 -14.046 1.226 1.00 27.67 82 PRO A CA 1
ATOM 618 C C . PRO A 1 82 ? 3.826 -14.268 -0.077 1.00 30.52 82 PRO A C 1
ATOM 619 O O . PRO A 1 82 ? 2.753 -13.683 -0.273 1.00 25.13 82 PRO A O 1
ATOM 623 N N . THR A 1 83 ? 4.365 -15.091 -0.982 1.00 26.34 83 THR A N 1
ATOM 624 C CA . THR A 1 83 ? 3.653 -15.383 -2.222 1.00 28.27 83 THR A CA 1
ATOM 625 C C . THR A 1 83 ? 2.407 -16.225 -1.960 1.00 29.04 83 THR A C 1
ATOM 626 O O . THR A 1 83 ? 1.372 -16.028 -2.610 1.00 27.76 83 THR A O 1
ATOM 630 N N . GLN A 1 84 ? 2.477 -17.157 -1.005 1.00 27.05 84 GLN A N 1
ATOM 631 C CA . GLN A 1 84 ? 1.287 -17.920 -0.637 1.00 28.09 84 GLN A CA 1
ATOM 632 C C . GLN A 1 84 ? 0.223 -17.003 -0.049 1.00 27.63 84 GLN A C 1
ATOM 633 O O . GLN A 1 84 ? -0.947 -17.072 -0.430 1.00 26.72 84 GLN A O 1
ATOM 639 N N . PHE A 1 85 ? 0.615 -16.118 0.872 1.00 28.55 85 PHE A N 1
ATOM 640 C CA . PHE A 1 85 ? -0.358 -15.204 1.464 1.00 28.81 85 PHE A CA 1
ATOM 641 C C . PHE A 1 85 ? -1.005 -14.319 0.402 1.00 25.58 85 PHE A C 1
ATOM 642 O O . PHE A 1 85 ? -2.234 -14.186 0.353 1.00 27.84 85 PHE A O 1
ATOM 650 N N . SER A 1 86 ? -0.192 -13.710 -0.463 1.00 25.63 86 SER A N 1
ATOM 651 C CA . SER A 1 86 ? -0.740 -12.794 -1.457 1.00 27.12 86 SER A CA 1
ATOM 652 C C . SER A 1 86 ? -1.676 -13.502 -2.428 1.00 28.17 86 SER A C 1
ATOM 653 O O . SER A 1 86 ? -2.620 -12.884 -2.923 1.00 26.52 86 SER A O 1
ATOM 656 N N . THR A 1 87 ? -1.462 -14.792 -2.691 1.00 28.72 87 THR A N 1
ATOM 657 C CA . THR A 1 87 ? -2.358 -15.565 -3.551 1.00 28.67 87 THR A CA 1
ATOM 658 C C . THR A 1 87 ? -3.419 -16.342 -2.768 1.00 29.11 87 THR A C 1
ATOM 659 O O . THR A 1 87 ? -4.129 -17.162 -3.356 1.00 30.25 87 THR A O 1
ATOM 663 N N . SER A 1 88 ? -3.543 -16.101 -1.463 1.00 30.18 88 SER A N 1
ATOM 664 C CA . SER A 1 88 ? -4.572 -16.713 -0.636 1.00 27.51 88 SER A CA 1
ATOM 665 C C . SER A 1 88 ? -5.774 -15.809 -0.409 1.00 29.85 88 SER A C 1
ATOM 666 O O . SER A 1 88 ? -6.809 -16.299 0.055 1.00 28.29 88 SER A O 1
ATOM 669 N N . VAL A 1 89 ? -5.661 -14.509 -0.696 1.00 28.62 89 VAL A N 1
ATOM 670 C CA . VAL A 1 89 ? -6.801 -13.621 -0.509 1.00 26.96 89 VAL A CA 1
ATOM 671 C C . VAL A 1 89 ? -7.955 -14.071 -1.406 1.00 24.84 89 VAL A C 1
ATOM 672 O O . VAL A 1 89 ? -7.768 -14.745 -2.428 1.00 22.85 89 VAL A O 1
ATOM 676 N N . HIS A 1 90 ? -9.169 -13.681 -1.012 1.00 24.32 90 HIS A N 1
ATOM 677 C CA . HIS A 1 90 ? -10.360 -14.204 -1.666 1.00 23.08 90 HIS A CA 1
ATOM 678 C C . HIS A 1 90 ? -10.445 -13.778 -3.124 1.00 20.69 90 HIS A C 1
ATOM 679 O O . HIS A 1 90 ? -11.036 -14.492 -3.932 1.00 20.21 90 HIS A O 1
ATOM 686 N N . ASN A 1 91 ? -9.874 -12.629 -3.487 1.00 18.61 91 ASN A N 1
ATOM 687 C CA . ASN A 1 91 ? -9.905 -12.181 -4.876 1.00 20.29 91 ASN A CA 1
ATOM 688 C C . ASN A 1 91 ? -8.606 -12.491 -5.633 1.00 19.05 91 ASN A C 1
ATOM 689 O O . ASN A 1 91 ? -8.356 -11.896 -6.682 1.00 19.97 91 ASN A O 1
ATOM 694 N N . ALA A 1 92 ? -7.787 -13.419 -5.134 1.00 21.23 92 ALA A N 1
ATOM 695 C CA . ALA A 1 92 ? -6.517 -13.694 -5.802 1.00 20.71 92 ALA A CA 1
ATOM 696 C C . ALA A 1 92 ? -6.735 -14.246 -7.207 1.00 21.91 92 ALA A C 1
ATOM 697 O O . ALA A 1 92 ? -6.021 -13.869 -8.141 1.00 25.74 92 ALA A O 1
ATOM 699 N N . ILE A 1 93 ? -7.731 -15.120 -7.383 1.00 18.08 93 ILE A N 1
ATOM 700 C CA . ILE A 1 93 ? -7.971 -15.707 -8.701 1.00 19.91 93 ILE A CA 1
ATOM 701 C C . ILE A 1 93 ? -8.384 -14.628 -9.703 1.00 22.73 93 ILE A C 1
ATOM 702 O O . ILE A 1 93 ? -7.869 -14.583 -10.828 1.00 21.22 93 ILE A O 1
ATOM 707 N N . SER A 1 94 ? -9.283 -13.715 -9.308 1.00 18.69 94 SER A N 1
ATOM 708 C CA . SER A 1 94 ? -9.612 -12.599 -10.202 1.00 19.20 94 SER A CA 1
ATOM 709 C C . SER A 1 94 ? -8.366 -11.812 -10.595 1.00 20.31 94 SER A C 1
ATOM 710 O O . SER A 1 94 ? -8.243 -11.359 -11.743 1.00 21.47 94 SER A O 1
ATOM 713 N N . GLY A 1 95 ? -7.444 -11.613 -9.651 1.00 23.11 95 GLY A N 1
ATOM 714 C CA . GLY A 1 95 ? -6.220 -10.896 -9.970 1.00 20.00 95 GLY A CA 1
ATOM 715 C C . GLY A 1 95 ? -5.290 -11.708 -10.853 1.00 23.00 95 GLY A C 1
ATOM 716 O O . GLY A 1 95 ? -4.646 -11.166 -11.754 1.00 20.43 95 GLY A O 1
ATOM 717 N N . LEU A 1 96 ? -5.203 -13.016 -10.606 1.00 21.20 96 LEU A N 1
ATOM 718 C CA . LEU A 1 96 ? -4.393 -13.878 -11.468 1.00 23.95 96 LEU A CA 1
ATOM 719 C C . LEU A 1 96 ? -4.943 -13.919 -12.887 1.00 19.67 96 LEU A C 1
ATOM 720 O O . LEU A 1 96 ? -4.181 -13.839 -13.861 1.00 23.04 96 LEU A O 1
ATOM 725 N N . TYR A 1 97 ? -6.266 -14.067 -13.030 1.00 20.16 97 TYR A N 1
ATOM 726 C CA . TYR A 1 97 ? -6.864 -14.018 -14.358 1.00 20.84 97 TYR A CA 1
ATOM 727 C C . TYR A 1 97 ? -6.471 -12.737 -15.075 1.00 23.97 97 TYR A C 1
ATOM 728 O O . TYR A 1 97 ? -6.016 -12.765 -16.225 1.00 19.86 97 TYR A O 1
ATOM 737 N N . SER A 1 98 ? -6.639 -11.595 -14.403 1.00 19.70 98 SER A N 1
ATOM 738 C CA . SER A 1 98 ? -6.401 -10.319 -15.067 1.00 21.77 98 SER A CA 1
ATOM 739 C C . SER A 1 98 ? -4.953 -10.183 -15.522 1.00 24.77 98 SER A C 1
ATOM 740 O O . SER A 1 98 ? -4.694 -9.616 -16.591 1.00 24.11 98 SER A O 1
ATOM 743 N N . ILE A 1 99 ? -4.003 -10.721 -14.756 1.00 23.23 99 ILE A N 1
ATOM 744 C CA . ILE A 1 99 ? -2.596 -10.556 -15.114 1.00 27.30 99 ILE A CA 1
ATOM 745 C C . ILE A 1 99 ? -2.187 -11.560 -16.183 1.00 28.28 99 ILE A C 1
ATOM 746 O O . ILE A 1 99 ? -1.609 -11.192 -17.212 1.00 26.77 99 ILE A O 1
ATOM 751 N N . LEU A 1 100 ? -2.514 -12.836 -15.976 1.00 24.77 100 LEU A N 1
ATOM 752 C CA . LEU A 1 100 ? -2.009 -13.878 -16.862 1.00 26.49 100 LEU A CA 1
ATOM 753 C C . LEU A 1 100 ? -2.719 -13.874 -18.208 1.00 27.75 100 LEU A C 1
ATOM 754 O O . LEU A 1 100 ? -2.144 -14.307 -19.212 1.00 31.66 100 LEU A O 1
ATOM 759 N N . CYS A 1 101 ? -3.954 -13.395 -18.261 1.00 25.09 101 CYS A N 1
ATOM 760 C CA . CYS A 1 101 ? -4.670 -13.285 -19.524 1.00 26.67 101 CYS A CA 1
ATOM 761 C C . CYS A 1 101 ? -4.675 -11.869 -20.062 1.00 25.56 101 CYS A C 1
ATOM 762 O O . CYS A 1 101 ? -5.274 -11.623 -21.114 1.00 31.97 101 CYS A O 1
ATOM 765 N N . GLN A 1 102 ? -4.023 -10.946 -19.362 1.00 25.51 102 GLN A N 1
ATOM 766 C CA . GLN A 1 102 ? -3.873 -9.558 -19.785 1.00 28.39 102 GLN A CA 1
ATOM 767 C C . GLN A 1 102 ? -5.230 -8.926 -20.094 1.00 30.02 102 GLN A C 1
ATOM 768 O O . GLN A 1 102 ? -5.445 -8.327 -21.149 1.00 27.96 102 GLN A O 1
ATOM 774 N N . ASP A 1 103 ? -6.155 -9.063 -19.142 1.00 23.86 103 ASP A N 1
ATOM 775 C CA . ASP A 1 103 ? -7.540 -8.609 -19.288 1.00 25.72 103 ASP A CA 1
ATOM 776 C C . ASP A 1 103 ? -7.828 -7.724 -18.082 1.00 24.70 103 ASP A C 1
ATOM 777 O O . ASP A 1 103 ? -8.017 -8.224 -16.972 1.00 23.40 103 ASP A O 1
ATOM 782 N N . ASP A 1 104 ? -7.834 -6.410 -18.287 1.00 21.67 104 ASP A N 1
ATOM 783 C CA . ASP A 1 104 ? -8.068 -5.471 -17.201 1.00 22.90 104 ASP A CA 1
ATOM 784 C C . ASP A 1 104 ? -9.551 -5.169 -16.996 1.00 20.51 104 ASP A C 1
ATOM 785 O O . ASP A 1 104 ? -9.882 -4.123 -16.429 1.00 21.81 104 ASP A O 1
ATOM 790 N N . THR A 1 105 ? -10.442 -6.042 -17.470 1.00 20.50 105 THR A N 1
ATOM 791 C CA . THR A 1 105 ? -11.869 -5.847 -17.264 1.00 20.02 105 THR A CA 1
ATOM 792 C C . THR A 1 105 ? -12.160 -5.680 -15.769 1.00 16.61 105 THR A C 1
ATOM 793 O O . THR A 1 105 ? -11.638 -6.457 -14.951 1.00 19.75 105 THR A O 1
ATOM 797 N N . PRO A 1 106 ? -12.958 -4.685 -15.375 1.00 19.29 106 PRO A N 1
ATOM 798 C CA . PRO A 1 106 ? -13.294 -4.522 -13.954 1.00 20.00 106 PRO A CA 1
ATOM 799 C C . PRO A 1 106 ? -13.967 -5.770 -13.404 1.00 17.92 106 PRO A C 1
ATOM 800 O O . PRO A 1 106 ? -14.670 -6.486 -14.119 1.00 16.71 106 PRO A O 1
ATOM 804 N N . SER A 1 107 ? -13.748 -6.031 -12.116 1.00 19.23 107 SER A N 1
ATOM 805 C CA . SER A 1 107 ? -14.261 -7.265 -11.548 1.00 17.91 107 SER A CA 1
ATOM 806 C C . SER A 1 107 ? -14.569 -7.100 -10.064 1.00 18.58 107 SER A C 1
ATOM 807 O O . SER A 1 107 ? -14.207 -6.109 -9.423 1.00 16.53 107 SER A O 1
ATOM 810 N N . THR A 1 108 ? -15.293 -8.086 -9.542 1.00 18.37 108 THR A N 1
ATOM 811 C CA . THR A 1 108 ? -15.590 -8.198 -8.123 1.00 18.36 108 THR A CA 1
ATOM 812 C C . THR A 1 108 ? -15.505 -9.668 -7.746 1.00 19.19 108 THR A C 1
ATOM 813 O O . THR A 1 108 ? -15.610 -10.554 -8.600 1.00 16.82 108 THR A O 1
ATOM 817 N N . SER A 1 109 ? -15.276 -9.916 -6.461 1.00 15.07 109 SER A N 1
ATOM 818 C CA . SER A 1 109 ? -15.205 -11.270 -5.929 1.00 15.35 109 SER A CA 1
ATOM 819 C C . SER A 1 109 ? -16.146 -11.353 -4.745 1.00 15.56 109 SER A C 1
ATOM 820 O O . SER A 1 109 ? -16.043 -10.554 -3.804 1.00 14.47 109 SER A O 1
ATOM 823 N N . LEU A 1 110 ? -17.055 -12.322 -4.802 1.00 17.37 110 LEU A N 1
ATOM 824 C CA . LEU A 1 110 ? -18.146 -12.453 -3.856 1.00 17.83 110 LEU A CA 1
ATOM 825 C C . LEU A 1 110 ? -18.025 -13.777 -3.126 1.00 16.47 110 LEU A C 1
ATOM 826 O O . LEU A 1 110 ? -17.468 -14.737 -3.654 1.00 15.73 110 LEU A O 1
ATOM 831 N N . SER A 1 111 ? -18.550 -13.818 -1.908 1.00 17.55 111 SER A N 1
ATOM 832 C CA . SER A 1 111 ? -18.755 -15.072 -1.183 1.00 16.69 111 SER A CA 1
ATOM 833 C C . SER A 1 111 ? -20.270 -15.202 -1.032 1.00 18.15 111 SER A C 1
ATOM 834 O O . SER A 1 111 ? -20.878 -14.523 -0.194 1.00 20.21 111 SER A O 1
ATOM 837 N N . CYS A 1 112 ? -20.878 -16.041 -1.862 1.00 14.75 112 CYS A N 1
ATOM 838 C CA . CYS A 1 112 ? -22.331 -16.153 -1.913 1.00 16.31 112 CYS A CA 1
ATOM 839 C C . CYS A 1 112 ? -22.661 -17.298 -2.858 1.00 21.10 112 CYS A C 1
ATOM 840 O O . CYS A 1 112 ? -21.767 -17.973 -3.376 1.00 20.19 112 CYS A O 1
ATOM 843 N N . SER A 1 113 ? -23.963 -17.490 -3.108 1.00 22.34 113 SER A N 1
ATOM 844 C CA . SER A 1 113 ? -24.442 -18.544 -3.990 1.00 24.34 113 SER A CA 1
ATOM 845 C C . SER A 1 113 ? -24.464 -18.085 -5.448 1.00 24.17 113 SER A C 1
ATOM 846 O O . SER A 1 113 ? -24.277 -16.906 -5.768 1.00 18.17 113 SER A O 1
ATOM 849 N N . TRP A 1 114 ? -24.745 -19.041 -6.344 1.00 23.96 114 TRP A N 1
ATOM 850 C CA . TRP A 1 114 ? -24.842 -18.736 -7.770 1.00 25.80 114 TRP A CA 1
ATOM 851 C C . TRP A 1 114 ? -25.934 -17.707 -8.063 1.00 21.63 114 TRP A C 1
ATOM 852 O O . TRP A 1 114 ? -25.757 -16.839 -8.927 1.00 24.09 114 TRP A O 1
ATOM 863 N N . THR A 1 115 ? -27.070 -17.785 -7.366 1.00 20.09 115 THR A N 1
ATOM 864 C CA . THR A 1 115 ? -28.151 -16.828 -7.607 1.00 21.85 115 THR A CA 1
ATOM 865 C C . THR A 1 115 ? -27.721 -15.393 -7.296 1.00 21.33 115 THR A C 1
ATOM 866 O O . THR A 1 115 ? -28.040 -14.471 -8.053 1.00 18.43 115 THR A O 1
ATOM 870 N N . GLU A 1 116 ? -27.007 -15.176 -6.184 1.00 21.22 116 GLU A N 1
ATOM 871 C CA . GLU A 1 116 ? -26.593 -13.807 -5.864 1.00 23.99 116 GLU A CA 1
ATOM 872 C C . GLU A 1 116 ? -25.540 -13.282 -6.825 1.00 18.73 116 GLU A C 1
ATOM 873 O O . GLU A 1 116 ? -25.487 -12.069 -7.072 1.00 20.33 116 GLU A O 1
ATOM 879 N N . GLY A 1 117 ? -24.667 -14.150 -7.336 1.00 16.64 117 GLY A N 1
ATOM 880 C CA . GLY A 1 117 ? -23.776 -13.734 -8.410 1.00 16.54 117 GLY A CA 1
ATOM 881 C C . GLY A 1 117 ? -24.535 -13.236 -9.624 1.00 17.86 117 GLY A C 1
ATOM 882 O O . GLY A 1 117 ? -24.173 -12.218 -10.224 1.00 16.44 117 GLY A O 1
ATOM 883 N N . LEU A 1 118 ? -25.610 -13.941 -9.993 1.00 18.07 118 LEU A N 1
ATOM 884 C CA . LEU A 1 118 ? -26.469 -13.507 -11.091 1.00 16.10 118 LEU A CA 1
ATOM 885 C C . LEU A 1 118 ? -27.193 -12.210 -10.751 1.00 17.72 118 LEU A C 1
ATOM 886 O O . LEU A 1 118 ? -27.422 -11.374 -11.632 1.00 15.63 118 LEU A O 1
ATOM 891 N N . ILE A 1 119 ? -27.581 -12.032 -9.487 1.00 17.49 119 ILE A N 1
ATOM 892 C CA . ILE A 1 119 ? -28.207 -10.773 -9.086 1.00 17.14 119 ILE A CA 1
ATOM 893 C C . ILE A 1 119 ? -27.212 -9.626 -9.218 1.00 16.67 119 ILE A C 1
ATOM 894 O O . ILE A 1 119 ? -27.542 -8.554 -9.738 1.00 17.83 119 ILE A O 1
ATOM 899 N N . GLU A 1 120 ? -25.976 -9.832 -8.761 1.00 17.34 120 GLU A N 1
ATOM 900 C CA . GLU A 1 120 ? -24.967 -8.792 -8.919 1.00 17.25 120 GLU A CA 1
ATOM 901 C C . GLU A 1 120 ? -24.739 -8.464 -10.397 1.00 15.76 120 GLU A C 1
ATOM 902 O O . GLU A 1 120 ? -24.608 -7.289 -10.764 1.00 16.94 120 GLU A O 1
ATOM 908 N N . ALA A 1 121 ? -24.712 -9.484 -11.262 1.00 15.60 121 ALA A N 1
ATOM 909 C CA . ALA A 1 121 ? -24.579 -9.249 -12.702 1.00 15.66 121 ALA A CA 1
ATOM 910 C C . ALA A 1 121 ? -25.742 -8.426 -13.249 1.00 16.35 121 ALA A C 1
ATOM 911 O O . ALA A 1 121 ? -25.539 -7.494 -14.038 1.00 16.71 121 ALA A O 1
ATOM 913 N N . TYR A 1 122 ? -26.980 -8.789 -12.884 1.00 14.85 122 TYR A N 1
ATOM 914 C CA . TYR A 1 122 ? -28.141 -8.030 -13.340 1.00 15.09 122 TYR A CA 1
ATOM 915 C C . TYR A 1 122 ? -28.026 -6.570 -12.937 1.00 18.65 122 TYR A C 1
ATOM 916 O O . TYR A 1 122 ? -28.246 -5.666 -13.752 1.00 18.47 122 TYR A O 1
ATOM 925 N N . ALA A 1 123 ? -27.708 -6.330 -11.665 1.00 16.21 123 ALA A N 1
ATOM 926 C CA . ALA A 1 123 ? -27.571 -4.966 -11.173 1.00 16.12 123 ALA A CA 1
ATOM 927 C C . ALA A 1 123 ? -26.536 -4.185 -11.974 1.00 16.39 123 ALA A C 1
ATOM 928 O O . ALA A 1 123 ? -26.751 -3.015 -12.303 1.00 16.67 123 ALA A O 1
ATOM 930 N N . LEU A 1 124 ? -25.406 -4.821 -12.306 1.00 16.05 124 LEU A N 1
ATOM 931 C CA . LEU A 1 124 ? -24.390 -4.159 -13.120 1.00 15.76 124 LEU A CA 1
ATOM 932 C C . LEU A 1 124 ? -24.928 -3.798 -14.501 1.00 16.68 124 LEU A C 1
ATOM 933 O O . LEU A 1 124 ? -24.742 -2.673 -14.971 1.00 17.92 124 LEU A O 1
ATOM 938 N N . LEU A 1 125 ? -25.569 -4.763 -15.179 1.00 17.76 125 LEU A N 1
ATOM 939 C CA . LEU A 1 125 ? -26.134 -4.540 -16.511 1.00 17.94 125 LEU A CA 1
ATOM 940 C C . LEU A 1 125 ? -27.245 -3.499 -16.489 1.00 20.04 125 LEU A C 1
ATOM 941 O O . LEU A 1 125 ? -27.319 -2.641 -17.380 1.00 19.61 125 LEU A O 1
ATOM 946 N N . LYS A 1 126 ? -28.145 -3.590 -15.510 1.00 17.61 126 LYS A N 1
ATOM 947 C CA . LYS A 1 126 ? -29.327 -2.731 -15.516 1.00 20.18 126 LYS A CA 1
ATOM 948 C C . LYS A 1 126 ? -28.983 -1.291 -15.151 1.00 24.08 126 LYS A C 1
ATOM 949 O O . LYS A 1 126 ? -29.564 -0.353 -15.712 1.00 22.40 126 LYS A O 1
ATOM 955 N N . SER A 1 127 ? -28.017 -1.082 -14.257 1.00 19.57 127 SER A N 1
ATOM 956 C CA . SER A 1 127 ? -27.732 0.267 -13.786 1.00 22.28 127 SER A CA 1
ATOM 957 C C . SER A 1 127 ? -26.637 0.973 -14.573 1.00 23.60 127 SER A C 1
ATOM 958 O O . SER A 1 127 ? -26.593 2.207 -14.560 1.00 24.92 127 SER A O 1
ATOM 961 N N . MET A 1 128 ? -25.755 0.234 -15.242 1.00 22.54 128 MET A N 1
ATOM 962 C CA . MET A 1 128 ? -24.595 0.822 -15.909 1.00 20.64 128 MET A CA 1
ATOM 963 C C . MET A 1 128 ? -24.764 0.772 -17.421 1.00 24.63 128 MET A C 1
ATOM 964 O O . MET A 1 128 ? -24.739 -0.324 -18.006 1.00 20.30 128 MET A O 1
ATOM 969 N N . PRO A 1 129 ? -24.944 1.911 -18.096 1.00 26.48 129 PRO A N 1
ATOM 970 C CA . PRO A 1 129 ? -25.130 1.870 -19.558 1.00 28.11 129 PRO A CA 1
ATOM 971 C C . PRO A 1 129 ? -23.954 1.278 -20.304 1.00 24.14 129 PRO A C 1
ATOM 972 O O . PRO A 1 129 ? -24.150 0.641 -21.342 1.00 31.55 129 PRO A O 1
ATOM 976 N N . GLU A 1 130 ? -22.736 1.445 -19.806 1.00 25.59 130 GLU A N 1
ATOM 977 C CA . GLU A 1 130 ? -21.584 0.947 -20.542 1.00 26.15 130 GLU A CA 1
ATOM 978 C C . GLU A 1 130 ? -21.293 -0.523 -20.272 1.00 27.32 130 GLU A C 1
ATOM 979 O O . GLU A 1 130 ? -20.375 -1.077 -20.886 1.00 24.43 130 GLU A O 1
ATOM 985 N N . ILE A 1 131 ? -22.042 -1.173 -19.387 1.00 20.61 131 ILE A N 1
ATOM 986 C CA . ILE A 1 131 ? -21.854 -2.595 -19.113 1.00 19.89 131 ILE A CA 1
ATOM 987 C C . ILE A 1 131 ? -22.967 -3.330 -19.847 1.00 18.83 131 ILE A C 1
ATOM 988 O O . ILE A 1 131 ? -24.150 -3.153 -19.536 1.00 18.21 131 ILE A O 1
ATOM 993 N N . LYS A 1 132 ? -22.594 -4.139 -20.838 1.00 20.39 132 LYS A N 1
ATOM 994 C CA . LYS A 1 132 ? -23.567 -4.816 -21.682 1.00 20.37 132 LYS A CA 1
ATOM 995 C C . LYS A 1 132 ? -23.451 -6.324 -21.634 1.00 18.08 132 LYS A C 1
ATOM 996 O O . LYS A 1 132 ? -24.433 -7.008 -21.942 1.00 21.73 132 LYS A O 1
ATOM 1002 N N . ARG A 1 133 ? -22.289 -6.850 -21.261 1.00 20.33 133 ARG A N 1
ATOM 1003 C CA . ARG A 1 133 ? -22.051 -8.273 -21.067 1.00 22.35 133 ARG A CA 1
ATOM 1004 C C . ARG A 1 133 ? -21.303 -8.461 -19.756 1.00 17.86 133 ARG A C 1
ATOM 1005 O O . ARG A 1 133 ? -20.301 -7.780 -19.509 1.00 18.91 133 ARG A O 1
ATOM 1013 N N . VAL A 1 134 ? -21.776 -9.387 -18.923 1.00 20.04 134 VAL A N 1
ATOM 1014 C CA . VAL A 1 134 ? -21.130 -9.710 -17.653 1.00 19.72 134 VAL A CA 1
ATOM 1015 C C . VAL A 1 134 ? -20.766 -11.191 -17.654 1.00 18.13 134 VAL A C 1
ATOM 1016 O O . VAL A 1 134 ? -21.600 -12.036 -17.994 1.00 19.62 134 VAL A O 1
ATOM 1020 N N . LEU A 1 135 ? -19.520 -11.504 -17.296 1.00 15.29 135 LEU A N 1
ATOM 1021 C CA . LEU A 1 135 ? -19.116 -12.889 -17.072 1.00 17.85 135 LEU A CA 1
ATOM 1022 C C . LEU A 1 135 ? -19.250 -13.225 -15.587 1.00 19.39 135 LEU A C 1
ATOM 1023 O O . LEU A 1 135 ? -18.764 -12.479 -14.729 1.00 16.65 135 LEU A O 1
ATOM 1028 N N . VAL A 1 136 ? -19.914 -14.342 -15.281 1.00 16.67 136 VAL A N 1
ATOM 1029 C CA . VAL A 1 136 ? -20.074 -14.805 -13.905 1.00 16.21 136 VAL A CA 1
ATOM 1030 C C . VAL A 1 136 ? -19.362 -16.148 -13.796 1.00 19.21 136 VAL A C 1
ATOM 1031 O O . VAL A 1 136 ? -19.622 -17.056 -14.598 1.0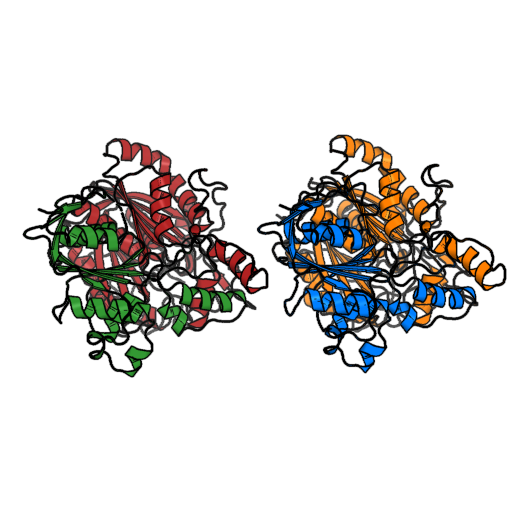0 18.49 136 VAL A O 1
ATOM 1035 N N . VAL A 1 137 ? -18.429 -16.259 -12.847 1.00 16.38 137 VAL A N 1
ATOM 1036 C CA . VAL A 1 137 ? -17.606 -17.460 -12.679 1.00 14.83 137 VAL A CA 1
ATOM 1037 C C . VAL A 1 137 ? -17.652 -17.894 -11.219 1.00 20.34 137 VAL A C 1
ATOM 1038 O O . VAL A 1 137 ? -17.133 -17.191 -10.335 1.00 19.05 137 VAL A O 1
ATOM 1042 N N . ALA A 1 138 ? -18.231 -19.063 -10.968 1.00 16.42 138 ALA A N 1
ATOM 1043 C CA . ALA A 1 138 ? -18.289 -19.652 -9.639 1.00 17.38 138 ALA A CA 1
ATOM 1044 C C . ALA A 1 138 ? -17.275 -20.788 -9.540 1.00 20.69 138 ALA A C 1
ATOM 1045 O O . ALA A 1 138 ? -17.013 -21.488 -10.520 1.00 19.09 138 ALA A O 1
ATOM 1047 N N . TYR A 1 139 ? -16.686 -20.960 -8.356 1.00 18.91 139 TYR A N 1
ATOM 1048 C CA . TYR A 1 139 ? -15.731 -22.047 -8.178 1.00 18.19 139 TYR A CA 1
ATOM 1049 C C . TYR A 1 139 ? -15.618 -22.389 -6.703 1.00 21.98 139 TYR A C 1
ATOM 1050 O O . TYR A 1 139 ? -15.775 -21.516 -5.841 1.00 18.61 139 TYR A O 1
ATOM 1059 N N . ASP A 1 140 ? -15.315 -23.658 -6.424 1.00 19.96 140 ASP A N 1
ATOM 1060 C CA . ASP A 1 140 ? -15.119 -24.096 -5.049 1.00 17.77 140 ASP A CA 1
ATOM 1061 C C . ASP A 1 140 ? -14.487 -25.484 -5.056 1.00 24.73 140 ASP A C 1
ATOM 1062 O O . ASP A 1 140 ? -14.637 -26.253 -6.010 1.00 21.54 140 ASP A O 1
ATOM 1067 N N . GLU A 1 141 ? -13.768 -25.784 -3.987 1.00 23.70 141 GLU A N 1
ATOM 1068 C CA . GLU A 1 141 ? -13.309 -27.131 -3.687 1.00 26.21 141 GLU A CA 1
ATOM 1069 C C . GLU A 1 141 ? -13.673 -27.445 -2.246 1.00 23.89 141 GLU A C 1
ATOM 1070 O O . GLU A 1 141 ? -13.854 -26.531 -1.435 1.00 22.75 141 GLU A O 1
ATOM 1076 N N . PRO A 1 142 ? -13.786 -28.727 -1.890 1.00 25.51 142 PRO A N 1
ATOM 1077 C CA . PRO A 1 142 ? -14.249 -29.078 -0.539 1.00 26.59 142 PRO A CA 1
ATOM 1078 C C . PRO A 1 142 ? -13.310 -28.577 0.551 1.00 22.62 142 PRO A C 1
ATOM 1079 O O . PRO A 1 142 ? -12.115 -28.357 0.338 1.00 23.01 142 PRO A O 1
ATOM 1083 N N . LEU A 1 143 ? -13.875 -28.428 1.755 1.00 21.75 143 LEU A N 1
ATOM 1084 C CA . LEU A 1 143 ? -13.157 -27.903 2.901 1.00 26.71 143 LEU A CA 1
ATOM 1085 C C . LEU A 1 143 ? -12.181 -28.940 3.450 1.00 28.15 143 LEU A C 1
ATOM 1086 O O . LEU A 1 143 ? -12.428 -30.143 3.350 1.00 26.00 143 LEU A O 1
ATOM 1091 N N . PRO A 1 144 ? -11.066 -28.495 4.026 1.00 25.93 144 PRO A N 1
ATOM 1092 C CA . PRO A 1 144 ? -10.201 -29.414 4.782 1.00 29.14 144 PRO A CA 1
ATOM 1093 C C . PRO A 1 144 ? -11.013 -30.178 5.823 1.00 32.13 144 PRO A C 1
ATOM 1094 O O . PRO A 1 144 ? -11.885 -29.610 6.482 1.00 29.09 144 PRO A O 1
ATOM 1098 N N . ASN A 1 145 ? -10.737 -31.484 5.968 1.00 35.09 145 ASN A N 1
ATOM 1099 C CA . ASN A 1 145 ? -11.569 -32.306 6.853 1.00 32.39 145 ASN A CA 1
ATOM 1100 C C . ASN A 1 145 ? -11.416 -31.935 8.327 1.00 34.07 145 ASN A C 1
ATOM 1101 O O . ASN A 1 145 ? -12.195 -32.422 9.160 1.00 35.87 145 ASN A O 1
ATOM 1106 N N . ILE A 1 146 ? -10.452 -31.075 8.663 1.00 30.45 146 ILE A N 1
ATOM 1107 C CA . ILE A 1 146 ? -10.332 -30.561 10.024 1.00 31.05 146 ILE A CA 1
ATOM 1108 C C . ILE A 1 146 ? -11.623 -29.886 10.490 1.00 34.79 146 ILE A C 1
ATOM 1109 O O . ILE A 1 146 ? -11.917 -29.857 11.690 1.00 35.06 146 ILE A O 1
ATOM 1114 N N . TYR A 1 147 ? -12.415 -29.345 9.566 1.00 33.02 147 TYR A N 1
ATOM 1115 C CA . TYR A 1 147 ? -13.633 -28.625 9.924 1.00 32.28 147 TYR A CA 1
ATOM 1116 C C . TYR A 1 147 ? -14.827 -29.565 10.035 1.00 31.57 147 TYR A C 1
ATOM 1117 O O . TYR A 1 147 ? -14.979 -30.492 9.234 1.00 30.56 147 TYR A O 1
ATOM 1126 N N . ALA A 1 148 ? -15.697 -29.285 11.014 1.00 36.05 148 ALA A N 1
ATOM 1127 C CA . ALA A 1 148 ? -16.824 -30.168 11.309 1.00 36.86 148 ALA A CA 1
ATOM 1128 C C . ALA A 1 148 ? -17.796 -30.272 10.137 1.00 35.45 148 ALA A C 1
ATOM 1129 O O . ALA A 1 148 ? -18.363 -31.342 9.892 1.00 37.74 148 ALA A O 1
ATOM 1131 N N . GLU A 1 149 ? -18.021 -29.177 9.413 1.00 31.12 149 GLU A N 1
ATOM 1132 C CA . GLU A 1 149 ? -18.965 -29.222 8.300 1.00 29.59 149 GLU A CA 1
ATOM 1133 C C . GLU A 1 149 ? -18.358 -29.762 7.017 1.00 28.74 149 GLU A C 1
ATOM 1134 O O . GLU A 1 149 ? -19.062 -29.824 6.007 1.00 30.49 149 GLU A O 1
ATOM 1140 N N . ALA A 1 150 ? -17.088 -30.153 7.026 1.00 29.54 150 ALA A N 1
ATOM 1141 C CA . ALA A 1 150 ? -16.432 -30.557 5.790 1.00 26.78 150 ALA A CA 1
ATOM 1142 C C . ALA A 1 150 ? -17.135 -31.756 5.173 1.00 31.47 150 ALA A C 1
ATOM 1143 O O . ALA A 1 150 ? -17.392 -32.757 5.848 1.00 35.27 150 ALA A O 1
ATOM 1145 N N . ILE A 1 151 ? -17.453 -31.644 3.886 1.00 28.06 151 ILE A N 1
ATOM 1146 C CA . ILE A 1 151 ? -18.045 -32.733 3.114 1.00 30.10 151 ILE A CA 1
ATOM 1147 C C . ILE A 1 151 ? -17.358 -32.763 1.756 1.00 30.50 151 ILE A C 1
ATOM 1148 O O . ILE A 1 151 ? -17.114 -31.716 1.148 1.00 29.28 151 ILE A O 1
ATOM 1153 N N . ASN A 1 152 ? -17.016 -33.958 1.288 1.00 31.55 152 ASN A N 1
ATOM 1154 C CA . ASN A 1 152 ? -16.355 -34.058 -0.003 1.00 30.41 152 ASN A CA 1
ATOM 1155 C C . ASN A 1 152 ? -17.345 -33.809 -1.138 1.00 30.77 152 ASN A C 1
ATOM 1156 O O . ASN A 1 152 ? -18.507 -34.223 -1.082 1.00 30.29 152 ASN A O 1
ATOM 1161 N N . PHE A 1 153 ? -16.884 -33.092 -2.155 1.00 30.60 153 PHE A N 1
ATOM 1162 C CA . PHE A 1 153 ? -17.56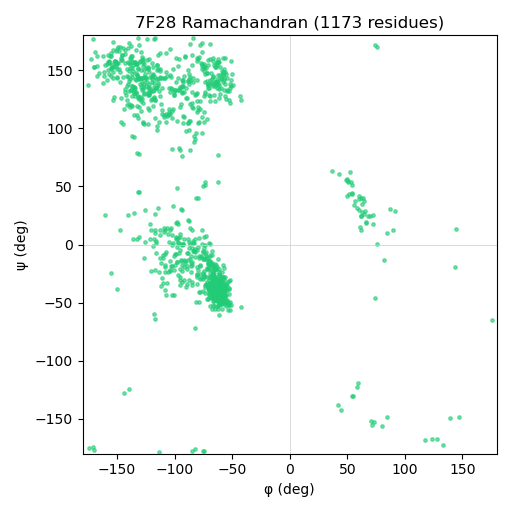8 -32.982 -3.433 1.00 27.37 153 PHE A CA 1
ATOM 1163 C C . PHE A 1 153 ? -16.499 -32.740 -4.484 1.00 28.95 153 PHE A C 1
ATOM 1164 O O . PHE A 1 153 ? -15.387 -32.312 -4.153 1.00 29.65 153 PHE A O 1
ATOM 1172 N N . PRO A 1 154 ? -16.776 -33.048 -5.748 1.00 31.59 154 PRO A N 1
ATOM 1173 C CA . PRO A 1 154 ? -15.758 -32.807 -6.775 1.00 32.78 154 PRO A CA 1
ATOM 1174 C C . PRO A 1 154 ? -15.581 -31.307 -6.980 1.00 27.90 154 PRO A C 1
ATOM 1175 O O . PRO A 1 154 ? -16.556 -30.581 -7.174 1.00 28.43 154 PRO A O 1
ATOM 1179 N N . ALA A 1 155 ? -14.334 -30.845 -6.895 1.00 27.09 155 ALA A N 1
ATOM 1180 C CA . ALA A 1 155 ? -14.049 -29.435 -7.137 1.00 27.47 155 ALA A CA 1
ATOM 1181 C C . ALA A 1 155 ? -14.557 -29.021 -8.517 1.00 28.86 155 ALA A C 1
ATOM 1182 O O . ALA A 1 155 ? -14.589 -29.821 -9.455 1.00 25.81 155 ALA A O 1
ATOM 1184 N N . TYR A 1 156 ? -14.972 -27.760 -8.643 1.00 21.76 156 TYR A N 1
ATOM 1185 C CA . TYR A 1 156 ? -15.626 -27.343 -9.879 1.00 21.54 156 TYR A CA 1
ATOM 1186 C C . TYR A 1 156 ? -15.396 -25.856 -10.124 1.00 20.58 156 TYR A C 1
ATOM 1187 O O . TYR A 1 156 ? -15.100 -25.091 -9.205 1.00 17.93 156 TYR A O 1
ATOM 1196 N N . ALA A 1 157 ? -15.532 -25.463 -11.390 1.00 21.31 157 ALA A N 1
ATOM 1197 C CA . ALA A 1 157 ? -15.801 -24.080 -11.761 1.00 19.90 157 ALA A CA 1
ATOM 1198 C C . ALA A 1 157 ? -16.940 -24.079 -12.768 1.00 24.05 157 ALA A C 1
ATOM 1199 O O . ALA A 1 157 ? -17.086 -25.010 -13.565 1.00 24.40 157 ALA A O 1
ATOM 1201 N N . MET A 1 158 ? -17.775 -23.042 -12.704 1.00 19.71 158 MET A N 1
ATOM 1202 C CA . MET A 1 158 ? -18.889 -22.889 -13.625 1.00 19.79 158 MET A CA 1
ATOM 1203 C C . MET A 1 158 ? -18.963 -21.431 -14.036 1.00 20.69 158 MET A C 1
ATOM 1204 O O . MET A 1 158 ? -18.901 -20.548 -13.176 1.00 16.53 158 MET A O 1
ATOM 1209 N N . ALA A 1 159 ? -19.094 -21.177 -15.336 1.00 19.61 159 ALA A N 1
ATOM 1210 C CA . ALA A 1 159 ? -19.124 -19.809 -15.833 1.00 18.75 159 ALA A CA 1
ATOM 1211 C C . ALA A 1 159 ? -20.217 -19.649 -16.874 1.00 21.45 159 ALA A C 1
ATOM 1212 O O . ALA A 1 159 ? -20.614 -20.605 -17.547 1.00 22.38 159 ALA A O 1
ATOM 1214 N N . ALA A 1 160 ? -20.695 -18.416 -17.016 1.00 20.46 160 ALA A N 1
ATOM 1215 C CA . ALA A 1 160 ? -21.620 -18.101 -18.095 1.00 20.21 160 ALA A CA 1
ATOM 1216 C C . ALA A 1 160 ? -21.510 -16.616 -18.407 1.00 22.92 160 ALA A C 1
ATOM 1217 O O . ALA A 1 160 ? -21.001 -15.833 -17.599 1.00 18.28 160 ALA A O 1
ATOM 1219 N N . VAL A 1 161 ? -22.000 -16.242 -19.592 1.00 21.58 161 VAL A N 1
ATOM 1220 C CA . VAL A 1 161 ? -22.067 -14.847 -20.018 1.00 20.85 161 VAL A CA 1
ATOM 1221 C C . VAL A 1 161 ? -23.514 -14.388 -19.903 1.00 18.80 161 VAL A C 1
ATOM 1222 O O . VAL A 1 161 ? -24.437 -15.073 -20.359 1.00 18.53 161 VAL A O 1
ATOM 1226 N N . VAL A 1 162 ? -23.725 -13.243 -19.273 1.00 19.96 162 VAL A N 1
ATOM 1227 C CA . VAL A 1 162 ? -25.071 -12.771 -18.992 1.00 17.36 162 VAL A CA 1
ATOM 1228 C C . VAL A 1 162 ? -25.249 -11.396 -19.621 1.00 20.37 162 VAL A C 1
ATOM 1229 O O . VAL A 1 162 ? -24.340 -10.555 -19.568 1.00 17.49 162 VAL A O 1
ATOM 1233 N N . THR A 1 163 ? -26.417 -11.188 -20.234 1.00 17.46 163 THR A N 1
ATOM 1234 C CA . THR A 1 163 ? -26.816 -9.939 -20.862 1.00 19.04 163 THR A CA 1
ATOM 1235 C C . THR A 1 163 ? -28.286 -9.707 -20.526 1.00 19.74 163 THR A C 1
ATOM 1236 O O . THR A 1 163 ? -28.947 -10.571 -19.946 1.00 21.32 163 THR A O 1
ATOM 1240 N N . LEU A 1 164 ? -28.811 -8.539 -20.904 1.00 23.23 164 LEU A N 1
ATOM 1241 C CA . LEU A 1 164 ? -30.163 -8.132 -20.526 1.00 24.97 164 LEU A CA 1
ATOM 1242 C C . LEU A 1 164 ? -31.226 -8.436 -21.575 1.00 26.04 164 LEU A C 1
ATOM 1243 O O . LEU A 1 164 ? -32.372 -8.718 -21.211 1.00 24.69 164 LEU A O 1
ATOM 1248 N N . GLU A 1 165 ? -30.897 -8.343 -22.865 1.00 28.23 165 GLU A N 1
ATOM 1249 C CA . GLU A 1 165 ? -31.917 -8.345 -23.907 1.00 29.78 165 GLU A CA 1
ATOM 1250 C C . GLU A 1 165 ? -32.398 -9.753 -24.220 1.00 27.34 165 GLU A C 1
ATOM 1251 O O . GLU A 1 165 ? -31.608 -10.705 -24.252 1.00 26.49 165 GLU A O 1
ATOM 1257 N N . GLN A 1 166 ? -33.701 -9.862 -24.472 1.00 28.03 166 GLN A N 1
ATOM 1258 C CA . GLN A 1 166 ? -34.341 -11.129 -24.802 1.00 26.22 166 GLN A CA 1
ATOM 1259 C C . GLN A 1 166 ? -34.004 -12.184 -23.750 1.00 26.26 166 GLN A C 1
ATOM 1260 O O . GLN A 1 166 ? -33.370 -13.206 -24.064 1.00 27.12 166 GLN A O 1
ATOM 1266 N N . PRO A 1 167 ? -34.399 -11.968 -22.497 1.00 27.55 167 PRO A N 1
ATOM 1267 C CA . PRO A 1 167 ? -34.004 -12.890 -21.433 1.00 25.46 167 PRO A CA 1
ATOM 1268 C C . PRO A 1 167 ? -34.561 -14.285 -21.671 1.00 26.75 167 PRO A C 1
ATOM 1269 O O . PRO A 1 167 ? -35.645 -14.461 -22.239 1.00 26.42 167 PRO A O 1
ATOM 1273 N N . ASN A 1 168 ? -33.776 -15.287 -21.261 1.00 24.83 168 ASN A N 1
ATOM 1274 C CA . ASN A 1 168 ? -34.222 -16.674 -21.207 1.00 24.67 168 ASN A CA 1
ATOM 1275 C C . ASN A 1 168 ? -34.238 -17.224 -19.785 1.00 24.11 168 ASN A C 1
ATOM 1276 O O . ASN A 1 168 ? -34.537 -18.407 -19.595 1.00 22.53 168 ASN A O 1
ATOM 1281 N N . LEU A 1 169 ? -33.921 -16.406 -18.783 1.00 21.47 169 LEU A N 1
ATOM 1282 C CA . LEU A 1 169 ? -33.872 -16.853 -17.398 1.00 23.75 169 LEU A CA 1
ATOM 1283 C C . LEU A 1 169 ? -34.532 -15.813 -16.513 1.00 24.10 169 LEU A C 1
ATOM 1284 O O . LEU A 1 169 ? -34.298 -14.613 -16.678 1.00 20.58 169 LEU A O 1
ATOM 1289 N N . GLN A 1 170 ? -35.343 -16.273 -15.571 1.00 20.05 170 GLN A N 1
ATOM 1290 C CA . GLN A 1 170 ? -35.952 -15.381 -14.595 1.00 24.52 170 GLN A CA 1
ATOM 1291 C C . GLN A 1 170 ? -35.701 -15.920 -13.193 1.00 28.03 170 GLN A C 1
ATOM 1292 O O . GLN A 1 170 ? -35.741 -17.135 -12.965 1.00 23.05 170 GLN A O 1
ATOM 1298 N N . ILE A 1 171 ? -35.391 -15.017 -12.267 1.00 27.33 171 ILE A N 1
ATOM 1299 C CA . ILE A 1 171 ? -35.122 -15.372 -10.881 1.00 26.69 171 ILE A CA 1
ATOM 1300 C C . ILE A 1 171 ? -36.270 -14.831 -10.051 1.00 30.02 171 ILE A C 1
ATOM 1301 O O . ILE A 1 171 ? -36.479 -13.614 -9.979 1.00 28.66 171 ILE A O 1
ATOM 1306 N N . THR A 1 172 ? -37.031 -15.733 -9.439 1.00 28.82 172 THR A N 1
ATOM 1307 C CA . THR A 1 172 ? -38.262 -15.347 -8.768 1.00 32.11 172 THR A CA 1
ATOM 1308 C C . THR A 1 172 ? -38.147 -15.393 -7.258 1.00 37.48 172 THR A C 1
ATOM 1309 O O . THR A 1 172 ? -39.077 -14.971 -6.567 1.00 38.99 172 THR A O 1
ATOM 1313 N N . ALA A 1 173 ? -37.031 -15.879 -6.729 1.00 35.65 173 ALA A N 1
ATOM 1314 C CA . ALA A 1 173 ? -36.864 -15.982 -5.294 1.00 40.69 173 ALA A CA 1
ATOM 1315 C C . ALA A 1 173 ? -35.378 -15.958 -4.975 1.00 42.11 173 ALA A C 1
ATOM 1316 O O . ALA A 1 173 ? -34.561 -16.479 -5.739 1.00 40.10 173 ALA A O 1
ATOM 1318 N N . TRP A 1 174 ? -35.037 -15.347 -3.834 1.00 47.03 174 TRP A N 1
ATOM 1319 C CA . TRP A 1 174 ? -33.655 -14.979 -3.530 1.00 47.06 174 TRP A CA 1
ATOM 1320 C C . TRP A 1 174 ? -33.427 -14.745 -2.038 1.00 53.73 174 TRP A C 1
ATOM 1321 O O . TRP A 1 174 ? -32.521 -13.986 -1.662 1.00 49.17 174 TRP A O 1
ATOM 1332 N N . THR A 1 175 ? -34.260 -15.367 -1.184 1.00 50.15 175 THR A N 1
ATOM 1333 C CA . THR A 1 175 ? -34.049 -15.374 0.261 1.00 54.08 175 THR A CA 1
ATOM 1334 C C . THR A 1 175 ? -33.686 -16.760 0.796 1.00 59.34 175 THR A C 1
ATOM 1335 O O . THR A 1 175 ? -33.180 -16.859 1.926 1.00 61.49 175 THR A O 1
ATOM 1339 N N . HIS A 1 176 ? -33.917 -17.821 0.015 1.00 57.32 176 HIS A N 1
ATOM 1340 C CA . HIS A 1 176 ? -33.548 -19.181 0.369 1.00 58.02 176 HIS A CA 1
ATOM 1341 C C . HIS A 1 176 ? -32.075 -19.420 0.050 1.00 61.72 176 HIS A C 1
ATOM 1342 O O . HIS A 1 176 ? -31.243 -19.556 0.960 1.00 64.17 176 HIS A O 1
ATOM 1349 N N . THR A 1 177 ? -31.758 -19.517 -1.249 1.00 58.99 177 THR A N 1
ATOM 1350 C CA . THR A 1 177 ? -30.419 -19.226 -1.770 1.00 57.27 177 THR A CA 1
ATOM 1351 C C . THR A 1 177 ? -29.365 -20.300 -1.450 1.00 57.81 177 THR A C 1
ATOM 1352 O O . THR A 1 177 ? -28.561 -20.644 -2.324 1.00 60.18 177 THR A O 1
ATOM 1356 N N . ASP A 1 178 ? -29.292 -20.781 -0.204 1.00 54.15 178 ASP A N 1
ATOM 1357 C CA . ASP A 1 178 ? -29.417 -22.224 -0.053 1.00 59.51 178 ASP A CA 1
ATOM 1358 C C . ASP A 1 178 ? -28.308 -23.146 -0.524 1.00 55.69 178 ASP A C 1
ATOM 1359 O O . ASP A 1 178 ? -27.117 -22.837 -0.517 1.00 55.08 178 ASP A O 1
ATOM 1364 N N . GLU A 1 179 ? -28.758 -24.347 -0.873 1.00 54.31 179 GLU A N 1
ATOM 1365 C CA . GLU A 1 179 ? -28.185 -25.257 -1.854 1.00 55.87 179 GLU A CA 1
ATOM 1366 C C . GLU A 1 179 ? -28.348 -24.703 -3.319 1.00 47.61 179 GLU A C 1
ATOM 1367 O O . GLU A 1 179 ? -27.866 -25.343 -4.247 1.00 47.16 179 GLU A O 1
ATOM 1373 N N . ALA A 1 180 ? -28.948 -23.525 -3.541 1.00 48.39 180 ALA A N 1
ATOM 1374 C CA . ALA A 1 180 ? -29.054 -22.943 -4.882 1.00 46.83 180 ALA A CA 1
ATOM 1375 C C . ALA A 1 180 ? -27.677 -22.635 -5.487 1.00 42.05 180 ALA A C 1
ATOM 1376 O O . ALA A 1 180 ? -27.400 -21.510 -5.944 1.00 37.02 180 ALA A O 1
ATOM 1378 N N . GLU A 1 181 ? -26.820 -23.658 -5.515 1.00 41.27 181 GLU A N 1
ATOM 1379 C CA . GLU A 1 181 ? -25.441 -23.564 -5.962 1.00 43.03 181 GLU A CA 1
ATOM 1380 C C . GLU A 1 181 ? -25.353 -23.697 -7.479 1.00 38.53 181 GLU A C 1
ATOM 1381 O O . GLU A 1 181 ? -26.349 -23.917 -8.178 1.00 32.74 181 GLU A O 1
ATOM 1387 N N . ALA A 1 182 ? -24.131 -23.580 -7.992 1.00 32.55 182 ALA A N 1
ATOM 1388 C CA . ALA A 1 182 ? -23.886 -23.685 -9.424 1.00 30.07 182 ALA A CA 1
ATOM 1389 C C . ALA A 1 182 ? -24.193 -25.090 -9.958 1.00 30.84 182 ALA A C 1
ATOM 1390 O O . ALA A 1 182 ? -24.829 -25.203 -11.017 1.00 31.74 182 ALA A O 1
ATOM 1392 N N . PRO A 1 183 ? -23.781 -26.177 -9.291 1.00 29.40 183 PRO A N 1
ATOM 1393 C CA . PRO A 1 183 ? -24.119 -27.512 -9.833 1.00 29.15 183 PRO A CA 1
ATOM 1394 C C . PRO A 1 183 ? -25.612 -27.767 -9.972 1.00 29.22 183 PRO A C 1
ATOM 1395 O O . PRO A 1 183 ? -26.040 -28.321 -10.993 1.00 26.39 183 PRO A O 1
ATOM 1399 N N . ALA A 1 184 ? -26.412 -27.402 -8.961 1.00 27.64 184 ALA A N 1
ATOM 1400 C CA . ALA A 1 184 ? -27.864 -27.500 -9.094 1.00 26.19 184 ALA A CA 1
ATOM 1401 C C . ALA A 1 184 ? -28.372 -26.654 -10.257 1.00 24.92 184 ALA A C 1
ATOM 1402 O O . ALA A 1 184 ? -29.317 -27.049 -10.948 1.00 22.55 184 ALA A O 1
ATOM 1404 N N . PHE A 1 185 ? -27.768 -25.482 -10.487 1.00 24.22 185 PHE A N 1
ATOM 1405 C CA . PHE A 1 185 ? -28.219 -24.654 -11.601 1.00 21.17 185 PHE A CA 1
ATOM 1406 C C . PHE A 1 185 ? -27.919 -25.320 -12.937 1.00 22.27 185 PHE A C 1
ATOM 1407 O O . PHE A 1 185 ? -28.752 -25.293 -13.853 1.00 24.26 185 PHE A O 1
ATOM 1415 N N . ALA A 1 186 ? -26.727 -25.902 -13.071 1.00 20.32 186 ALA A N 1
ATOM 1416 C CA . ALA A 1 186 ? -26.368 -26.574 -14.315 1.00 25.43 186 ALA A CA 1
ATOM 1417 C C . ALA A 1 186 ? -27.330 -27.717 -14.622 1.00 25.11 186 ALA A C 1
ATOM 1418 O O . ALA A 1 186 ? -27.764 -27.882 -15.766 1.00 24.42 186 ALA A O 1
ATOM 1420 N N . HIS A 1 187 ? -27.673 -28.511 -13.608 1.00 23.63 187 HIS A N 1
ATOM 1421 C CA . HIS A 1 187 ? -28.650 -29.585 -13.784 1.00 28.90 187 HIS A CA 1
ATOM 1422 C C . HIS A 1 187 ? -29.974 -29.039 -14.311 1.00 27.65 187 HIS A C 1
ATOM 1423 O O . HIS A 1 187 ? -30.550 -29.575 -15.268 1.00 27.29 187 HIS A O 1
ATOM 1430 N N . PHE A 1 188 ? -30.465 -27.960 -13.697 1.00 25.24 188 PHE A N 1
ATOM 1431 C CA . PHE A 1 188 ? -31.698 -27.319 -14.145 1.00 26.44 188 PHE A CA 1
ATOM 1432 C C . PHE A 1 188 ? -31.552 -26.751 -15.553 1.00 23.33 188 PHE A C 1
ATOM 1433 O O . PHE A 1 188 ? -32.419 -26.960 -16.409 1.00 26.45 188 PHE A O 1
ATOM 1441 N N . TRP A 1 189 ? -30.459 -26.025 -15.807 1.00 23.19 189 TRP A N 1
ATOM 1442 C CA . TRP A 1 189 ? -30.300 -25.333 -17.084 1.00 22.62 189 TRP A CA 1
ATOM 1443 C C . TRP A 1 189 ? -30.201 -26.313 -18.253 1.00 25.39 189 TRP A C 1
ATOM 1444 O O . TRP A 1 189 ? -30.760 -26.064 -19.327 1.00 23.07 189 TRP A O 1
ATOM 1455 N N . GLN A 1 190 ? -29.514 -27.432 -18.062 1.00 23.01 190 GLN A N 1
ATOM 1456 C CA . GLN A 1 190 ? -29.283 -28.380 -19.145 1.00 29.04 190 GLN A CA 1
ATOM 1457 C C . GLN A 1 190 ? -30.389 -29.418 -19.308 1.00 28.86 190 GLN A C 1
ATOM 1458 O O . GLN A 1 190 ? -30.315 -30.217 -20.243 1.00 36.76 190 GLN A O 1
ATOM 1464 N N . ASP A 1 191 ? -31.413 -29.425 -18.451 1.00 32.11 191 ASP A N 1
ATOM 1465 C CA . ASP A 1 191 ? -32.553 -30.327 -18.615 1.00 35.36 191 ASP A CA 1
ATOM 1466 C C . ASP A 1 191 ? -33.583 -29.628 -19.494 1.00 34.49 191 ASP A C 1
ATOM 1467 O O . ASP A 1 191 ? -34.316 -28.749 -19.027 1.00 33.20 191 ASP A O 1
ATOM 1472 N N . ALA A 1 192 ? -33.666 -30.053 -20.757 1.00 37.35 192 ALA A N 1
ATOM 1473 C CA . ALA A 1 192 ? -34.554 -29.416 -21.725 1.00 38.53 192 ALA A CA 1
ATOM 1474 C C . ALA A 1 192 ? -36.032 -29.495 -21.340 1.00 40.14 192 ALA A C 1
ATOM 1475 O O . ALA A 1 192 ? -36.812 -28.645 -21.781 1.00 37.71 192 ALA A O 1
ATOM 1477 N N . ASP A 1 193 ? -36.444 -30.483 -20.539 1.00 37.93 193 ASP A N 1
ATOM 1478 C CA . ASP A 1 193 ? -37.848 -30.596 -20.145 1.00 40.69 193 ASP A CA 1
ATOM 1479 C C . ASP A 1 193 ? -38.194 -29.811 -18.880 1.00 37.99 193 ASP A C 1
ATOM 1480 O O . ASP A 1 193 ? -39.385 -29.605 -18.603 1.00 40.33 193 ASP A O 1
ATOM 1485 N N . GLN A 1 194 ? -37.190 -29.356 -18.127 1.00 36.69 194 GLN A N 1
ATOM 1486 C CA . GLN A 1 194 ? -37.381 -28.707 -16.832 1.00 34.76 194 GLN A CA 1
ATOM 1487 C C . GLN A 1 194 ? -37.471 -27.200 -17.053 1.00 27.03 194 GLN A C 1
ATOM 1488 O O . GLN A 1 194 ? -36.482 -26.567 -17.423 1.00 30.45 194 GLN A O 1
ATOM 1494 N N . LEU A 1 195 ? -38.656 -26.625 -16.843 1.00 29.03 195 LEU A N 1
ATOM 1495 C CA . LEU A 1 195 ? -38.876 -25.200 -17.073 1.00 31.60 195 LEU A CA 1
ATOM 1496 C C . LEU A 1 195 ? -38.778 -24.347 -15.809 1.00 26.32 195 LEU A C 1
ATOM 1497 O O . LEU A 1 195 ? -38.484 -23.152 -15.908 1.00 26.75 195 LEU A O 1
ATOM 1502 N N . THR A 1 196 ? -39.043 -24.912 -14.633 1.00 28.20 196 THR A N 1
ATOM 1503 C CA . THR A 1 196 ? -38.959 -24.177 -13.376 1.00 25.01 196 THR A CA 1
ATOM 1504 C C . THR A 1 196 ? -38.093 -24.958 -12.389 1.00 25.54 196 THR A C 1
ATOM 1505 O O . THR A 1 196 ? -37.890 -26.164 -12.529 1.00 24.79 196 THR A O 1
ATOM 1509 N N . SER A 1 197 ? -37.565 -24.258 -11.385 1.00 23.31 197 SER A N 1
ATOM 1510 C CA . SER A 1 197 ? -36.823 -24.906 -10.314 1.00 23.53 197 SER A CA 1
ATOM 1511 C C . SER A 1 197 ? -37.350 -24.440 -8.966 1.00 24.23 197 SER A C 1
ATOM 1512 O O . SER A 1 197 ? -37.674 -23.259 -8.795 1.00 21.40 197 SER A O 1
ATOM 1515 N N . ALA A 1 198 ? -37.409 -25.365 -7.995 1.00 19.23 198 ALA A N 1
ATOM 1516 C CA . ALA A 1 198 ? -37.791 -24.958 -6.649 1.00 21.13 198 ALA A CA 1
ATOM 1517 C C . ALA A 1 198 ? -36.815 -23.950 -6.059 1.00 20.52 198 ALA A C 1
ATOM 1518 O O . ALA A 1 198 ? -37.187 -23.228 -5.127 1.00 22.49 198 ALA A O 1
ATOM 1520 N N . PHE A 1 199 ? -35.567 -23.879 -6.573 1.00 19.73 199 PHE A N 1
ATOM 1521 C CA . PHE A 1 199 ? -34.681 -22.827 -6.059 1.00 24.05 199 PHE A CA 1
ATOM 1522 C C . PHE A 1 199 ? -35.027 -21.437 -6.575 1.00 28.94 199 PHE A C 1
ATOM 1523 O O . PHE A 1 199 ? -34.277 -20.490 -6.294 1.00 29.62 199 PHE A O 1
ATOM 1531 N N . GLY A 1 200 ? -36.124 -21.250 -7.299 1.00 26.27 200 GLY A N 1
ATOM 1532 C CA . GLY A 1 200 ? -36.524 -19.923 -7.723 1.00 26.87 200 GLY A CA 1
ATOM 1533 C C . GLY A 1 200 ? -35.999 -19.475 -9.069 1.00 28.57 200 GLY A C 1
ATOM 1534 O O . GLY A 1 200 ? -35.803 -18.270 -9.277 1.00 26.89 200 GLY A O 1
ATOM 1535 N N . TRP A 1 201 ? -35.755 -20.404 -9.988 1.00 22.79 201 TRP A N 1
ATOM 1536 C CA . TRP A 1 201 ? -35.335 -20.099 -11.351 1.00 21.86 201 TRP A CA 1
ATOM 1537 C C . TRP A 1 201 ? -36.411 -20.582 -12.319 1.00 25.33 201 TRP A C 1
ATOM 1538 O O . TRP A 1 201 ? -37.020 -21.635 -12.106 1.00 24.01 201 TRP A O 1
ATOM 1549 N N . ASN A 1 202 ? -36.656 -19.817 -13.379 1.00 23.06 202 ASN A N 1
ATOM 1550 C CA . ASN A 1 202 ? -37.552 -20.260 -14.438 1.00 23.66 202 ASN A CA 1
ATOM 1551 C C . ASN A 1 202 ? -36.926 -19.918 -15.785 1.00 25.36 202 ASN A C 1
ATOM 1552 O O . ASN A 1 202 ? -36.190 -18.936 -15.912 1.00 22.91 202 ASN A O 1
ATOM 1557 N N . LYS A 1 203 ? -37.174 -20.771 -16.773 1.00 24.25 203 LYS A N 1
ATOM 1558 C CA . LYS A 1 203 ? -36.814 -20.468 -18.148 1.00 23.25 203 LYS A CA 1
ATOM 1559 C C . LYS A 1 203 ? -37.961 -19.707 -18.807 1.00 26.50 203 LYS A C 1
ATOM 1560 O O . LYS A 1 203 ? -39.130 -19.912 -18.479 1.00 27.60 203 LYS A O 1
ATOM 1566 N N . CYS A 1 204 ? -37.617 -18.796 -19.712 1.00 31.09 204 CYS A N 1
ATOM 1567 C CA . CYS A 1 204 ? -38.638 -17.972 -20.356 1.00 32.47 204 CYS A CA 1
ATOM 1568 C C . CYS A 1 204 ? -38.266 -17.589 -21.787 1.00 35.18 204 CYS A C 1
ATOM 1569 O O . CYS A 1 204 ? -37.196 -17.962 -22.285 1.00 35.50 204 CYS A O 1
ATOM 1572 N N . ALA B 2 9 ? -28.221 16.759 -13.121 1.00 48.90 9 ALA B N 1
ATOM 1573 C CA . ALA B 2 9 ? -28.311 15.926 -11.928 1.00 45.42 9 ALA B CA 1
ATOM 1574 C C . ALA B 2 9 ? -27.544 14.616 -12.119 1.00 46.56 9 ALA B C 1
ATOM 1575 O O . ALA B 2 9 ? -27.309 14.174 -13.245 1.00 47.14 9 ALA B O 1
ATOM 1577 N N . ALA B 2 10 ? -27.157 13.992 -11.009 1.00 43.91 10 ALA B N 1
ATOM 1578 C CA . ALA B 2 10 ? -26.365 12.772 -11.062 1.00 37.28 10 ALA B CA 1
ATOM 1579 C C . ALA B 2 10 ? -27.300 11.568 -11.058 1.00 33.76 10 ALA B C 1
ATOM 1580 O O . ALA B 2 10 ? -27.915 11.279 -10.018 1.00 32.44 10 ALA B O 1
ATOM 1582 N N . PRO B 2 11 ? -27.424 10.830 -12.168 1.00 34.45 11 PRO B N 1
ATOM 1583 C CA . PRO B 2 11 ? -28.506 9.833 -12.278 1.00 34.52 11 PRO B CA 1
ATOM 1584 C C . PRO B 2 11 ? -28.353 8.644 -11.345 1.00 30.78 11 PRO B C 1
ATOM 1585 O O . PRO B 2 11 ? -29.344 7.936 -11.103 1.00 30.48 11 PRO B O 1
ATOM 1589 N N . MET B 2 12 ? -27.158 8.409 -10.810 1.00 28.59 12 MET B N 1
ATOM 1590 C CA . MET B 2 12 ? -26.886 7.275 -9.940 1.00 26.80 12 MET B CA 1
ATOM 1591 C C . MET B 2 12 ? -26.834 7.656 -8.463 1.00 24.68 12 MET B C 1
ATOM 1592 O O . MET B 2 12 ? -26.480 6.817 -7.626 1.00 21.68 12 MET B O 1
ATOM 1597 N N . ALA B 2 13 ? -27.201 8.887 -8.120 1.00 22.37 13 ALA B N 1
ATOM 1598 C CA . ALA B 2 13 ? -27.069 9.341 -6.745 1.00 22.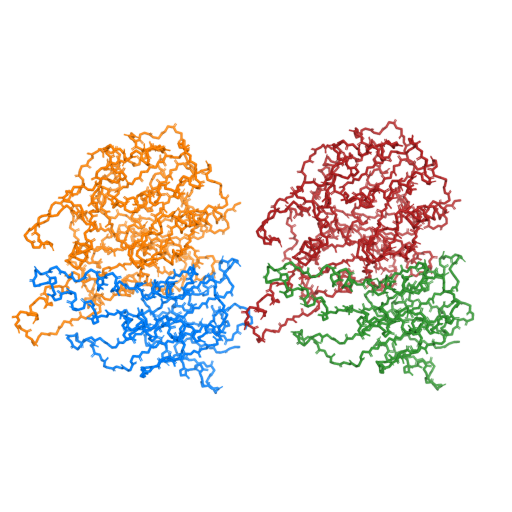06 13 ALA B CA 1
ATOM 1599 C C . ALA B 2 13 ? -28.023 8.580 -5.829 1.00 21.90 13 ALA B C 1
ATOM 1600 O O . ALA B 2 13 ? -29.189 8.347 -6.164 1.00 22.71 13 ALA B O 1
ATOM 1602 N N . VAL B 2 14 ? -27.514 8.180 -4.668 1.00 19.22 14 VAL B N 1
ATOM 1603 C CA . VAL B 2 14 ? -28.309 7.519 -3.646 1.00 18.63 14 VAL B CA 1
ATOM 1604 C C . VAL B 2 14 ? -28.024 8.206 -2.319 1.00 17.98 14 VAL B C 1
ATOM 1605 O O . VAL B 2 14 ? -26.892 8.621 -2.059 1.00 16.58 14 VAL B O 1
ATOM 1609 N N . GLY B 2 15 ? -29.053 8.352 -1.492 1.00 20.10 15 GLY B N 1
ATOM 1610 C CA . GLY B 2 15 ? -28.923 9.078 -0.241 1.00 17.30 15 GLY B CA 1
ATOM 1611 C C . GLY B 2 15 ? -28.470 8.171 0.896 1.00 19.40 15 GLY B C 1
ATOM 1612 O O . GLY B 2 15 ? -28.914 7.028 1.021 1.00 16.27 15 GLY B O 1
ATOM 1613 N N . ILE B 2 16 ? -27.589 8.707 1.735 1.00 18.80 16 ILE B N 1
ATOM 1614 C CA . ILE B 2 16 ? -27.148 8.020 2.945 1.00 18.76 16 ILE B CA 1
ATOM 1615 C C . ILE B 2 16 ? -28.143 8.391 4.044 1.00 21.05 16 ILE B C 1
ATOM 1616 O O . ILE B 2 16 ? -28.049 9.462 4.644 1.00 20.24 16 ILE B O 1
ATOM 1621 N N . GLN B 2 17 ? -29.105 7.500 4.310 1.00 18.65 17 GLN B N 1
ATOM 1622 C CA . GLN B 2 17 ? -30.170 7.794 5.271 1.00 20.74 17 GLN B CA 1
ATOM 1623 C C . GLN B 2 17 ? -29.695 7.630 6.716 1.00 22.15 17 GLN B C 1
ATOM 1624 O O . GLN B 2 17 ? -30.042 8.439 7.584 1.00 21.80 17 GLN B O 1
ATOM 1630 N N . PHE B 2 18 ? -28.911 6.589 6.992 1.00 15.90 18 PHE B N 1
ATOM 1631 C CA . PHE B 2 18 ? -28.323 6.358 8.306 1.00 19.78 18 PHE B CA 1
ATOM 1632 C C . PHE B 2 18 ? -26.876 5.921 8.108 1.00 21.98 18 PHE B C 1
ATOM 1633 O O . PHE B 2 18 ? -26.507 5.435 7.037 1.00 20.28 18 PHE B O 1
ATOM 1641 N N . SER B 2 19 ? -26.050 6.120 9.137 1.00 17.57 19 SER B N 1
ATOM 1642 C CA . SER B 2 19 ? -24.674 5.635 9.071 1.00 19.10 19 SER B CA 1
ATOM 1643 C C . SER B 2 19 ? -24.119 5.446 10.476 1.00 20.61 19 SER B C 1
ATOM 1644 O O . SER B 2 19 ? -24.594 6.048 11.446 1.00 18.69 19 SER B O 1
ATOM 1647 N N . VAL B 2 20 ? -23.119 4.571 10.573 1.00 17.37 20 VAL B N 1
ATOM 1648 C CA . VAL B 2 20 ? -22.409 4.323 11.820 1.00 16.22 20 VAL B CA 1
ATOM 1649 C C . VAL B 2 20 ? -20.980 3.933 11.474 1.00 18.24 20 VAL B C 1
ATOM 1650 O O . VAL B 2 20 ? -20.733 3.275 10.458 1.00 15.96 20 VAL B O 1
ATOM 1654 N N . GLY B 2 21 ? -20.039 4.355 12.311 1.00 14.75 21 GLY B N 1
ATOM 1655 C CA . GLY B 2 21 ? -18.636 4.060 12.073 1.00 17.24 21 GLY B CA 1
ATOM 1656 C C . GLY B 2 21 ? -17.888 3.822 13.366 1.00 17.74 21 GLY B C 1
ATOM 1657 O O . GLY B 2 21 ? -17.577 4.773 14.091 1.00 18.24 21 GLY B O 1
ATOM 1658 N N . LEU B 2 22 ? -17.608 2.560 13.672 1.00 17.33 22 LEU B N 1
ATOM 1659 C CA . LEU B 2 22 ? -16.832 2.191 14.850 1.00 15.16 22 LEU B CA 1
ATOM 1660 C C . LEU B 2 22 ? -15.410 1.836 14.428 1.00 16.29 22 LEU B C 1
ATOM 1661 O O . LEU B 2 22 ? -15.218 1.106 13.449 1.00 14.61 22 LEU B O 1
ATOM 1666 N N . SER B 2 23 ? -14.422 2.346 15.156 1.00 15.71 23 SER B N 1
ATOM 1667 C CA . SER B 2 23 ? -13.012 2.197 14.769 1.00 15.13 23 SER B CA 1
ATOM 1668 C C . SER B 2 23 ? -12.141 2.688 15.922 1.00 16.38 23 SER B C 1
ATOM 1669 O O . SER B 2 23 ? -12.650 3.044 16.990 1.00 14.09 23 SER B O 1
ATOM 1672 N N . ALA B 2 24 ? -10.812 2.733 15.700 1.00 15.59 24 ALA B N 1
ATOM 1673 C CA . ALA B 2 24 ? -9.907 3.330 16.683 1.00 15.17 24 ALA B CA 1
ATOM 1674 C C . ALA B 2 24 ? -10.260 4.780 17.010 1.00 14.80 24 ALA B C 1
ATOM 1675 O O . ALA B 2 24 ? -9.866 5.269 18.076 1.00 17.95 24 ALA B O 1
ATOM 1677 N N . LEU B 2 25 ? -11.009 5.473 16.137 1.00 15.66 25 LEU B N 1
ATOM 1678 C CA . LEU B 2 25 ? -11.377 6.872 16.364 1.00 16.90 25 LEU B CA 1
ATOM 1679 C C . LEU B 2 25 ? -12.344 7.051 17.525 1.00 18.64 25 LEU B C 1
ATOM 1680 O O . LEU B 2 25 ? -12.421 8.152 18.079 1.00 16.36 25 LEU B O 1
ATOM 1685 N N . GLY B 2 26 ? -13.086 6.012 17.899 1.00 18.61 26 GLY B N 1
ATOM 1686 C CA . GLY B 2 26 ? -13.991 6.078 19.022 1.00 20.70 26 GLY B CA 1
ATOM 1687 C C . GLY B 2 26 ? -15.340 5.494 18.673 1.00 21.19 26 GLY B C 1
ATOM 1688 O O . GLY B 2 26 ? -15.538 4.911 17.600 1.00 17.62 26 GLY B O 1
ATOM 1689 N N . CYS B 2 27 ? -16.293 5.651 19.592 1.00 21.04 27 CYS B N 1
ATOM 1690 C CA . CYS B 2 27 ? -17.607 5.041 19.436 1.00 18.69 27 CYS B CA 1
ATOM 1691 C C . CYS B 2 27 ? -18.755 6.034 19.534 1.00 27.65 27 CYS B C 1
ATOM 1692 O O . CYS B 2 27 ? -19.916 5.615 19.461 1.00 29.91 27 CYS B O 1
ATOM 1695 N N . GLU B 2 28 ? -18.469 7.332 19.707 1.00 24.19 28 GLU B N 1
ATOM 1696 C CA . GLU B 2 28 ? -19.466 8.398 19.710 1.00 29.99 28 GLU B CA 1
ATOM 1697 C C . GLU B 2 28 ? -19.057 9.465 18.706 1.00 27.66 28 GLU B C 1
ATOM 1698 O O . GLU B 2 28 ? -17.874 9.799 18.595 1.00 23.76 28 GLU B O 1
ATOM 1704 N N . LEU B 2 29 ? -20.047 10.020 18.006 1.00 22.97 29 LEU B N 1
ATOM 1705 C CA . LEU B 2 29 ? -19.771 10.934 16.900 1.00 24.45 29 LEU B CA 1
ATOM 1706 C C . LEU B 2 29 ? -18.843 12.076 17.308 1.00 26.12 29 LEU B C 1
ATOM 1707 O O . LEU B 2 29 ? -17.929 12.432 16.559 1.00 21.66 29 LEU B O 1
ATOM 1712 N N . ASN B 2 30 ? -19.061 12.667 18.491 1.00 26.68 30 ASN B N 1
ATOM 1713 C CA . ASN B 2 30 ? -18.239 13.803 18.908 1.00 28.49 30 ASN B CA 1
ATOM 1714 C C . ASN B 2 30 ? -16.779 13.399 19.106 1.00 25.69 30 ASN B C 1
ATOM 1715 O O . ASN B 2 30 ? -15.872 14.166 18.768 1.00 25.46 30 ASN B O 1
ATOM 1720 N N . GLN B 2 31 ? -16.539 12.215 19.681 1.00 23.89 31 GLN B N 1
ATOM 1721 C CA . GLN B 2 31 ? -15.175 11.728 19.878 1.00 25.67 31 GLN B CA 1
ATOM 1722 C C . GLN B 2 31 ? -14.462 11.556 18.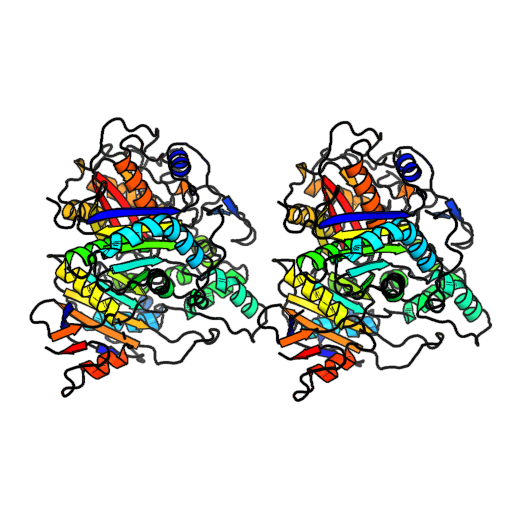547 1.00 21.21 31 GLN B C 1
ATOM 1723 O O . GLN B 2 31 ? -13.301 11.946 18.391 1.00 22.92 31 GLN B O 1
ATOM 1729 N N . ILE B 2 32 ? -15.139 10.924 17.588 1.00 21.42 32 ILE B N 1
ATOM 1730 C CA . ILE B 2 32 ? -14.532 10.605 16.297 1.00 19.01 32 ILE B CA 1
ATOM 1731 C C . ILE B 2 32 ? -14.120 11.883 15.579 1.00 22.84 32 ILE B C 1
ATOM 1732 O O . ILE B 2 32 ? -13.004 11.993 15.051 1.00 17.60 32 ILE B O 1
ATOM 1737 N N . LYS B 2 33 ? -15.005 12.884 15.573 1.00 18.97 33 LYS B N 1
ATOM 1738 C CA . LYS B 2 33 ? -14.664 14.133 14.906 1.00 20.45 33 LYS B CA 1
ATOM 1739 C C . LYS B 2 33 ? -13.441 14.781 15.543 1.00 21.34 33 LYS B C 1
ATOM 1740 O O . LYS B 2 33 ? -12.534 15.222 14.834 1.00 22.85 33 LYS B O 1
ATOM 1746 N N . GLN B 2 34 ? -13.382 14.827 16.878 1.00 24.20 34 GLN B N 1
ATOM 1747 C CA . GLN B 2 34 ? -12.231 15.437 17.554 1.00 23.51 34 GLN B CA 1
ATOM 1748 C C . GLN B 2 34 ? -10.938 14.684 17.258 1.00 24.09 34 GLN B C 1
ATOM 1749 O O . GLN B 2 34 ? -9.864 15.290 17.139 1.00 22.64 34 GLN B O 1
ATOM 1755 N N . ALA B 2 35 ? -11.011 13.355 17.183 1.00 18.75 35 ALA B N 1
ATOM 1756 C CA . ALA B 2 35 ? -9.827 12.565 16.881 1.00 22.40 35 ALA B CA 1
ATOM 1757 C C . ALA B 2 35 ? -9.283 12.892 15.499 1.00 21.72 35 ALA B C 1
ATOM 1758 O O . ALA B 2 35 ? -8.062 12.913 15.307 1.00 22.21 35 ALA B O 1
ATOM 1760 N N . LEU B 2 36 ? -10.162 13.175 14.531 1.00 17.54 36 LEU B N 1
ATOM 1761 C CA . LEU B 2 36 ? -9.691 13.473 13.186 1.00 19.91 36 LEU B CA 1
ATOM 1762 C C . LEU B 2 36 ? -9.220 14.906 13.038 1.00 20.45 36 LEU B C 1
ATOM 1763 O O . LEU B 2 36 ? -8.394 15.178 12.161 1.00 19.69 36 LEU B O 1
ATOM 1768 N N . GLN B 2 37 ? -9.721 15.815 13.870 1.00 20.64 37 GLN B N 1
ATOM 1769 C CA . GLN B 2 37 ? -9.362 17.226 13.803 1.00 23.01 37 GLN B CA 1
ATOM 1770 C C . GLN B 2 37 ? -8.107 17.568 14.588 1.00 23.52 37 GLN B C 1
ATOM 1771 O O . GLN B 2 37 ? -7.606 18.690 14.452 1.00 23.18 37 GLN B O 1
ATOM 1777 N N . GLN B 2 38 ? -7.614 16.667 15.433 1.00 20.87 38 GLN B N 1
ATOM 1778 C CA . GLN B 2 38 ? -6.505 16.962 16.326 1.00 23.28 38 GLN B CA 1
ATOM 1779 C C . GLN B 2 38 ? -5.420 15.909 16.175 1.00 23.42 38 GLN B C 1
ATOM 1780 O O . GLN B 2 38 ? -5.703 14.775 15.772 1.00 22.11 38 GLN B O 1
ATOM 1786 N N . PRO B 2 39 ? -4.177 16.253 16.464 1.00 19.88 39 PRO B N 1
ATOM 1787 C CA . PRO B 2 39 ? -3.116 15.239 16.408 1.00 23.25 39 PRO B CA 1
ATOM 1788 C C . PRO B 2 39 ? -3.191 14.269 17.582 1.00 25.23 39 PRO B C 1
ATOM 1789 O O . PRO B 2 39 ? -2.204 14.023 18.269 1.00 26.07 39 PRO B O 1
ATOM 1793 N N . GLN B 2 40 ? -4.372 13.708 17.802 1.00 30.83 40 GLN B N 1
ATOM 1794 C CA . GLN B 2 40 ? -4.545 12.621 18.749 1.00 31.13 40 GLN B CA 1
ATOM 1795 C C . GLN B 2 40 ? -3.837 11.370 18.252 1.00 26.67 40 GLN B C 1
ATOM 1796 O O . GLN B 2 40 ? -3.928 11.016 17.076 1.00 30.69 40 GLN B O 1
ATOM 1802 N N . GLN B 2 41 ? -3.161 10.676 19.155 1.00 26.10 41 GLN B N 1
ATOM 1803 C CA . GLN B 2 41 ? -2.586 9.380 18.818 1.00 28.15 41 GLN B CA 1
ATOM 1804 C C . GLN B 2 41 ? -3.604 8.304 19.188 1.00 27.40 41 GLN B C 1
ATOM 1805 O O . GLN B 2 41 ? -3.774 7.968 20.362 1.00 27.18 41 GLN B O 1
ATOM 1811 N N . THR B 2 42 ? -4.270 7.738 18.179 1.00 22.40 42 THR B N 1
ATOM 1812 C CA . THR B 2 42 ? -5.375 6.817 18.406 1.00 19.21 42 THR B CA 1
ATOM 1813 C C . THR B 2 42 ? -4.993 5.353 18.273 1.00 20.87 42 THR B C 1
ATOM 1814 O O . THR B 2 42 ? -5.825 4.494 18.571 1.00 19.76 42 THR B O 1
ATOM 1818 N N . LEU B 2 43 ? -3.785 5.044 17.812 1.00 21.50 43 LEU B N 1
ATOM 1819 C CA . LEU B 2 43 ? -3.412 3.647 17.671 1.00 20.63 43 LEU B CA 1
ATOM 1820 C C . LEU B 2 43 ? -2.991 3.083 19.026 1.00 21.32 43 LEU B C 1
ATOM 1821 O O . LEU B 2 43 ? -2.627 3.822 19.946 1.00 20.13 43 LEU B O 1
ATOM 1826 N N . SER B 2 44 ? -3.071 1.758 19.142 1.00 17.41 44 SER B N 1
ATOM 1827 C CA . SER B 2 44 ? -2.737 1.025 20.356 1.00 21.79 44 SER B CA 1
ATOM 1828 C C . SER B 2 44 ? -1.638 0.007 20.078 1.00 20.01 44 SER B C 1
ATOM 1829 O O . SER B 2 44 ? -1.558 -0.562 18.983 1.00 20.17 44 SER B O 1
ATOM 1832 N N . LEU B 2 45 ? -0.815 -0.250 21.096 1.00 18.37 45 LEU B N 1
ATOM 1833 C CA . LEU B 2 45 ? 0.236 -1.255 21.015 1.00 22.64 45 LEU B CA 1
ATOM 1834 C C . LEU B 2 45 ? -0.321 -2.620 21.383 1.00 21.79 45 LEU B C 1
ATOM 1835 O O . LEU B 2 45 ? -1.141 -2.742 22.296 1.00 23.78 45 LEU B O 1
ATOM 1840 N N . ARG B 2 46 ? 0.123 -3.647 20.661 1.00 20.63 46 ARG B N 1
ATOM 1841 C CA . ARG B 2 46 ? -0.287 -5.020 20.920 1.00 22.91 46 ARG B CA 1
ATOM 1842 C C . ARG B 2 46 ? 0.944 -5.909 20.878 1.00 21.80 46 ARG B C 1
ATOM 1843 O O . ARG B 2 46 ? 1.720 -5.841 19.923 1.00 21.97 46 ARG B O 1
ATOM 1851 N N . ASP B 2 47 ? 1.120 -6.740 21.903 1.00 24.53 47 ASP B N 1
ATOM 1852 C CA . ASP B 2 47 ? 2.246 -7.663 21.962 1.00 26.59 47 ASP B CA 1
ATOM 1853 C C . ASP B 2 47 ? 1.840 -9.106 21.684 1.00 30.94 47 ASP B C 1
ATOM 1854 O O . ASP B 2 47 ? 2.658 -10.011 21.861 1.00 28.51 47 ASP B O 1
ATOM 1859 N N . ASP B 2 48 ? 0.597 -9.345 21.253 1.00 26.43 48 ASP B N 1
ATOM 1860 C CA . ASP B 2 48 ? 0.064 -10.696 21.115 1.00 27.02 48 ASP B CA 1
ATOM 1861 C C . ASP B 2 48 ? -0.379 -11.006 19.689 1.00 26.10 48 ASP B C 1
ATOM 1862 O O . ASP B 2 48 ? -1.136 -11.954 19.469 1.00 28.21 48 ASP B O 1
ATOM 1867 N N . LEU B 2 49 ? 0.067 -10.231 18.713 1.00 24.34 49 LEU B N 1
ATOM 1868 C CA . LEU B 2 49 ? -0.305 -10.487 17.328 1.00 25.00 49 LEU B CA 1
ATOM 1869 C C . LEU B 2 49 ? 0.841 -11.034 16.495 1.00 24.25 49 LEU B C 1
ATOM 1870 O O . LEU B 2 49 ? 0.618 -11.909 15.653 1.00 26.51 49 LEU B O 1
ATOM 1875 N N . ILE B 2 50 ? 2.058 -10.526 16.703 1.00 27.35 50 ILE B N 1
ATOM 1876 C CA . ILE B 2 50 ? 3.265 -11.017 16.046 1.00 25.09 50 ILE B CA 1
ATOM 1877 C C . ILE B 2 50 ? 4.236 -11.459 17.127 1.00 28.62 50 ILE B C 1
ATOM 1878 O O . ILE B 2 50 ? 4.454 -10.734 18.106 1.00 30.40 50 ILE B O 1
ATOM 1883 N N . ALA B 2 51 ? 4.823 -12.638 16.948 1.00 31.30 51 ALA B N 1
ATOM 1884 C CA . ALA B 2 51 ? 5.770 -13.152 17.924 1.00 34.08 51 ALA B CA 1
ATOM 1885 C C . ALA B 2 51 ? 7.007 -12.263 17.995 1.00 33.93 51 ALA B C 1
ATOM 1886 O O . ALA B 2 51 ? 7.518 -11.791 16.974 1.00 37.66 51 ALA B O 1
ATOM 1888 N N . ASP B 2 52 ? 7.477 -12.019 19.215 1.00 37.60 52 ASP B N 1
ATOM 1889 C CA . ASP B 2 52 ? 8.749 -11.322 19.432 1.00 45.85 52 ASP B CA 1
ATOM 1890 C C . ASP B 2 52 ? 8.714 -9.905 18.861 1.00 45.12 52 ASP B C 1
ATOM 1891 O O . ASP B 2 52 ? 9.694 -9.424 18.281 1.00 40.47 52 ASP B O 1
ATOM 1896 N N . ARG B 2 53 ? 7.578 -9.227 19.026 1.00 38.86 53 ARG B N 1
ATOM 1897 C CA . ARG B 2 53 ? 7.450 -7.897 18.453 1.00 37.17 53 ARG B CA 1
ATOM 1898 C C . ARG B 2 53 ? 6.124 -7.272 18.864 1.00 32.39 53 ARG B C 1
ATOM 1899 O O . ARG B 2 53 ? 5.090 -7.943 18.856 1.00 30.29 53 ARG B O 1
ATOM 1907 N N . ASP B 2 54 ? 6.174 -5.990 19.221 1.00 31.29 54 ASP B N 1
ATOM 1908 C CA . ASP B 2 54 ? 4.982 -5.173 19.412 1.00 30.31 54 ASP B CA 1
ATOM 1909 C C . ASP B 2 54 ? 4.618 -4.461 18.109 1.00 26.91 54 ASP B C 1
ATOM 1910 O O . ASP B 2 54 ? 5.491 -4.061 17.338 1.00 28.26 54 ASP B O 1
ATOM 1915 N N . VAL B 2 55 ? 3.315 -4.304 17.863 1.00 22.77 55 VAL B N 1
ATOM 1916 C CA . VAL B 2 55 ? 2.832 -3.578 16.692 1.00 22.76 55 VAL B CA 1
ATOM 1917 C C . VAL B 2 55 ? 1.822 -2.535 17.133 1.00 17.39 55 VAL B C 1
ATOM 1918 O O . VAL B 2 55 ? 1.036 -2.768 18.057 1.00 18.22 55 VAL B O 1
ATOM 1922 N N . TRP B 2 56 ? 1.851 -1.384 16.469 1.00 20.01 56 TRP B N 1
ATOM 1923 C CA . TRP B 2 56 ? 0.780 -0.407 16.583 1.00 20.69 56 TRP B CA 1
ATOM 1924 C C . TRP B 2 56 ? -0.362 -0.816 15.673 1.00 18.59 56 TRP B C 1
ATOM 1925 O O . TRP B 2 56 ? -0.155 -1.033 14.476 1.00 20.78 56 TRP B O 1
ATOM 1936 N N . VAL B 2 57 ? -1.574 -0.860 16.227 1.00 17.73 57 VAL B N 1
ATOM 1937 C CA . VAL B 2 57 ? -2.754 -1.255 15.476 1.00 17.59 57 VAL B CA 1
ATOM 1938 C C . VAL B 2 57 ? -3.867 -0.260 15.756 1.00 17.46 57 VAL B C 1
ATOM 1939 O O . VAL B 2 57 ? -3.877 0.434 16.782 1.00 17.38 57 VAL B O 1
ATOM 1943 N N . GLY B 2 58 ? -4.792 -0.173 14.803 1.00 16.61 58 GLY B N 1
ATOM 1944 C CA . GLY B 2 58 ? -6.037 0.535 15.011 1.00 15.28 58 GLY B CA 1
ATOM 1945 C C . GLY B 2 58 ? -7.017 -0.382 15.714 1.00 14.07 58 GLY B C 1
ATOM 1946 O O . GLY B 2 58 ? -7.789 -1.087 15.069 1.00 19.07 58 GLY B O 1
ATOM 1947 N N . GLN B 2 59 ? -6.981 -0.395 17.037 1.00 17.22 59 GLN B N 1
ATOM 1948 C CA . GLN B 2 59 ? -7.854 -1.247 17.832 1.00 16.68 59 GLN B CA 1
ATOM 1949 C C . GLN B 2 59 ? -9.134 -0.507 18.221 1.00 18.73 59 GLN B C 1
ATOM 1950 O O . GLN B 2 59 ? -9.095 0.670 18.588 1.00 18.33 59 GLN B O 1
ATOM 1956 N N . TYR B 2 60 ? -10.276 -1.188 18.098 1.00 17.16 60 TYR B N 1
ATOM 1957 C CA . TYR B 2 60 ? -11.514 -0.704 18.707 1.00 17.59 60 TYR B CA 1
ATOM 1958 C C . TYR B 2 60 ? -11.400 -0.950 20.203 1.00 19.97 60 TYR B C 1
ATOM 1959 O O . TYR B 2 60 ? -11.508 -2.090 20.655 1.00 18.89 60 TYR B O 1
ATOM 1968 N N . THR B 2 61 ? -11.170 0.110 20.969 1.00 18.18 61 THR B N 1
ATOM 1969 C CA . THR B 2 61 ? -10.857 -0.014 22.394 1.00 18.90 61 THR B CA 1
ATOM 1970 C C . THR B 2 61 ? -12.084 0.210 23.263 1.00 20.64 61 THR B C 1
ATOM 1971 O O . THR B 2 61 ? -12.036 0.958 24.245 1.00 21.21 61 THR B O 1
ATOM 1975 N N . HIS B 2 62 ? -13.182 -0.447 22.922 1.00 16.00 62 HIS B N 1
ATOM 1976 C CA . HIS B 2 62 ? -14.446 -0.347 23.630 1.00 16.19 62 HIS B CA 1
ATOM 1977 C C . HIS B 2 62 ? -15.102 -1.716 23.643 1.00 19.42 62 HIS B C 1
ATOM 1978 O O . HIS B 2 62 ? -14.785 -2.568 22.808 1.00 19.88 62 HIS B O 1
ATOM 1985 N N . PRO B 2 63 ? -15.986 -1.970 24.601 1.00 21.56 63 PRO B N 1
ATOM 1986 C CA . PRO B 2 63 ? -16.529 -3.321 24.752 1.00 21.76 63 PRO B CA 1
ATOM 1987 C C . PRO B 2 63 ? -17.490 -3.673 23.626 1.00 20.07 63 PRO B C 1
ATOM 1988 O O . PRO B 2 63 ? -18.200 -2.828 23.081 1.00 21.84 63 PRO B O 1
ATOM 1992 N N . LEU B 2 64 ? -17.505 -4.944 23.277 1.00 24.55 64 LEU B N 1
ATOM 1993 C CA . LEU B 2 64 ? -18.490 -5.416 22.321 1.00 27.71 64 LEU B CA 1
ATOM 1994 C C . LEU B 2 64 ? -19.651 -6.061 23.064 1.00 36.94 64 LEU B C 1
ATOM 1995 O O . LEU B 2 64 ? -19.532 -6.438 24.240 1.00 33.92 64 LEU B O 1
ATOM 2000 N N . CYS B 2 65 ? -20.789 -6.169 22.368 1.00 33.41 65 CYS B N 1
ATOM 2001 C CA . CYS B 2 65 ? -21.931 -6.870 22.935 1.00 37.61 65 CYS B CA 1
ATOM 2002 C C . CYS B 2 65 ? -21.486 -8.247 23.401 1.00 40.64 65 CYS B C 1
ATOM 2003 O O . CYS B 2 65 ? -20.721 -8.932 22.716 1.00 38.84 65 CYS B O 1
ATOM 2006 N N . SER B 2 66 ? -21.907 -8.619 24.606 1.00 39.78 66 SER B N 1
ATOM 2007 C CA . SER B 2 66 ? -21.449 -9.875 25.180 1.00 43.09 66 SER B CA 1
ATOM 2008 C C . SER B 2 66 ? -22.241 -11.068 24.667 1.00 45.17 66 SER B C 1
ATOM 2009 O O . SER B 2 66 ? -22.009 -12.193 25.129 1.00 45.30 66 SER B O 1
ATOM 2012 N N . SER B 2 67 ? -23.149 -10.855 23.720 1.00 40.22 67 SER B N 1
ATOM 2013 C CA . SER B 2 67 ? -24.013 -11.926 23.259 1.00 42.88 67 SER B CA 1
ATOM 2014 C C . SER B 2 67 ? -24.453 -11.663 21.831 1.00 34.77 67 SER B C 1
ATOM 2015 O O . SER B 2 67 ? -24.607 -10.518 21.401 1.00 43.95 67 SER B O 1
ATOM 2018 N N . VAL B 2 68 ? -24.645 -12.750 21.104 1.00 39.54 68 VAL B N 1
ATOM 2019 C CA . VAL B 2 68 ? -25.311 -12.759 19.811 1.00 37.00 68 VAL B CA 1
ATOM 2020 C C . VAL B 2 68 ? -26.664 -13.416 20.083 1.00 38.40 68 VAL B C 1
ATOM 2021 O O . VAL B 2 68 ? -26.754 -14.228 21.016 1.00 37.50 68 VAL B O 1
ATOM 2025 N N . PRO B 2 69 ? -27.762 -13.060 19.363 1.00 34.30 69 PRO B N 1
ATOM 2026 C CA . PRO B 2 69 ? -29.058 -13.719 19.613 1.00 38.35 69 PRO B CA 1
ATOM 2027 C C . PRO B 2 69 ? -28.982 -15.236 19.597 1.00 39.89 69 PRO B C 1
ATOM 2028 O O . PRO B 2 69 ? -28.061 -15.811 19.010 1.00 34.51 69 PRO B O 1
ATOM 2032 N N . ASP B 2 70 ? -29.960 -15.884 20.240 1.00 44.21 70 ASP B N 1
ATOM 2033 C CA . ASP B 2 70 ? -29.918 -17.331 20.420 1.00 42.36 70 ASP B CA 1
ATOM 2034 C C . ASP B 2 70 ? -29.825 -18.047 19.081 1.00 40.06 70 ASP B C 1
ATOM 2035 O O . ASP B 2 70 ? -28.984 -18.934 18.895 1.00 41.70 70 ASP B O 1
ATOM 2040 N N . ALA B 2 71 ? -30.673 -17.659 18.128 1.00 40.96 71 ALA B N 1
ATOM 2041 C CA . ALA B 2 71 ? -30.737 -18.326 16.835 1.00 39.47 71 ALA B CA 1
ATOM 2042 C C . ALA B 2 71 ? -29.513 -18.076 15.974 1.00 36.62 71 ALA B C 1
ATOM 2043 O O . ALA B 2 71 ? -29.469 -18.566 14.844 1.00 37.23 71 ALA B O 1
ATOM 2045 N N . MET B 2 72 ? -28.533 -17.323 16.464 1.00 35.34 72 MET B N 1
ATOM 2046 C CA . MET B 2 72 ? -27.315 -17.051 15.718 1.00 32.60 72 MET B CA 1
ATOM 2047 C C . MET B 2 72 ? -26.071 -17.531 16.456 1.00 37.92 72 MET B C 1
ATOM 2048 O O . MET B 2 72 ? -24.948 -17.179 16.059 1.00 30.66 72 MET B O 1
ATOM 2053 N N . ARG B 2 73 ? -26.239 -18.332 17.516 1.00 34.75 73 ARG B N 1
ATOM 2054 C CA . ARG B 2 73 ? -25.097 -18.834 18.274 1.00 37.03 73 ARG B CA 1
ATOM 2055 C C . ARG B 2 73 ? -24.071 -19.521 17.383 1.00 35.68 73 ARG B C 1
ATOM 2056 O O . ARG B 2 73 ? -22.862 -19.378 17.613 1.00 33.81 73 ARG B O 1
ATOM 2064 N N . SER B 2 74 ? -24.519 -20.250 16.356 1.00 33.15 74 SER B N 1
ATOM 2065 C CA . SER B 2 74 ? -23.601 -21.033 15.530 1.00 36.76 74 SER B CA 1
ATOM 2066 C C . SER B 2 74 ? -22.563 -20.170 14.812 1.00 33.82 74 SER B C 1
ATOM 2067 O O . SER B 2 74 ? -21.487 -20.671 14.466 1.00 32.81 74 SER B O 1
ATOM 2070 N N . VAL B 2 75 ? -22.846 -18.889 14.597 1.00 32.30 75 VAL B N 1
ATOM 2071 C CA . VAL B 2 75 ? -21.968 -18.014 13.833 1.00 32.18 75 VAL B CA 1
ATOM 2072 C C . VAL B 2 75 ? -21.337 -16.935 14.708 1.00 30.08 75 VAL B C 1
ATOM 2073 O O . VAL B 2 75 ? -20.756 -15.976 14.183 1.00 27.93 75 VAL B O 1
ATOM 2077 N N . ASP B 2 76 ? -21.440 -17.068 16.029 1.00 28.59 76 ASP B N 1
ATOM 2078 C CA . ASP B 2 76 ? -20.888 -16.079 16.944 1.00 29.06 76 ASP B CA 1
ATOM 2079 C C . ASP B 2 76 ? -19.381 -15.942 16.738 1.00 26.35 76 ASP B C 1
ATOM 2080 O O . ASP B 2 76 ? -18.682 -16.922 16.466 1.00 23.01 76 ASP B O 1
ATOM 2085 N N . SER B 2 77 ? -18.890 -14.712 16.862 1.00 23.78 77 SER B N 1
ATOM 2086 C CA . SER B 2 77 ? -17.487 -14.372 16.661 1.00 21.83 77 SER B CA 1
ATOM 2087 C C . SER B 2 77 ? -17.322 -12.922 17.084 1.00 20.84 77 SER B C 1
ATOM 2088 O O . SER B 2 77 ? -18.300 -12.176 17.159 1.00 20.28 77 SER B O 1
ATOM 2091 N N . ARG B 2 78 ? -16.086 -12.527 17.384 1.00 21.91 78 ARG B N 1
ATOM 2092 C CA . ARG B 2 78 ? -15.858 -11.115 17.685 1.00 19.53 78 ARG B CA 1
ATOM 2093 C C . ARG B 2 78 ? -16.232 -10.235 16.491 1.00 16.76 78 ARG B C 1
ATOM 2094 O O . ARG B 2 78 ? -16.798 -9.151 16.666 1.00 17.84 78 ARG B O 1
ATOM 2102 N N . ASN B 2 79 ? -15.964 -10.705 15.270 1.00 17.30 79 ASN B N 1
ATOM 2103 C CA . ASN B 2 79 ? -16.301 -9.921 14.077 1.00 18.00 79 ASN B CA 1
ATOM 2104 C C . ASN B 2 79 ? -17.803 -9.664 13.990 1.00 18.80 79 ASN B C 1
ATOM 2105 O O . ASN B 2 79 ? -18.241 -8.540 13.710 1.00 16.45 79 ASN B O 1
ATOM 2110 N N . LEU B 2 80 ? -18.612 -10.696 14.222 1.00 18.60 80 LEU B N 1
ATOM 2111 C CA . LEU B 2 80 ? -20.057 -10.493 14.197 1.00 17.69 80 LEU B CA 1
ATOM 2112 C C . LEU B 2 80 ? -20.508 -9.599 15.343 1.00 17.75 80 LEU B C 1
ATOM 2113 O O . LEU B 2 80 ? -21.398 -8.761 15.168 1.00 18.58 80 LEU B O 1
ATOM 2118 N N . ARG B 2 81 ? -19.939 -9.790 16.535 1.00 20.10 81 ARG B N 1
ATOM 2119 C CA . ARG B 2 81 ? -20.299 -8.931 17.661 1.00 21.99 81 ARG B CA 1
ATOM 2120 C C . ARG B 2 81 ? -19.976 -7.475 17.357 1.00 18.91 81 ARG B C 1
ATOM 2121 O O . ARG B 2 81 ? -20.759 -6.569 17.683 1.00 19.13 81 ARG B O 1
ATOM 2129 N N . PHE B 2 82 ? -18.817 -7.235 16.737 1.00 19.96 82 PHE B N 1
ATOM 2130 C CA . PHE B 2 82 ? -18.459 -5.893 16.277 1.00 15.63 82 PHE B CA 1
ATOM 2131 C C . PHE B 2 82 ? -19.520 -5.354 15.328 1.00 16.84 82 PHE B C 1
ATOM 2132 O O . PHE B 2 82 ? -20.025 -4.235 15.504 1.00 15.01 82 PHE B O 1
ATOM 2140 N N . ALA B 2 83 ? -19.896 -6.165 14.330 1.00 16.62 83 ALA B N 1
ATOM 2141 C CA . ALA B 2 83 ? -20.936 -5.776 13.382 1.00 17.13 83 ALA B CA 1
ATOM 2142 C C . ALA B 2 83 ? -22.238 -5.425 14.095 1.00 14.75 83 ALA B C 1
ATOM 2143 O O . ALA B 2 83 ? -22.855 -4.399 13.802 1.00 15.60 83 ALA B O 1
ATOM 2145 N N . LEU B 2 84 ? -22.676 -6.266 15.040 1.00 17.00 84 LEU B N 1
ATOM 2146 C CA . LEU B 2 84 ? -23.964 -6.015 15.689 1.00 17.67 84 LEU B CA 1
ATOM 2147 C C . LEU B 2 84 ? -23.893 -4.828 16.640 1.00 18.97 84 LEU B C 1
ATOM 2148 O O . LEU B 2 84 ? -24.883 -4.102 16.796 1.00 19.07 84 LEU B O 1
ATOM 2153 N N . THR B 2 85 ? -22.735 -4.617 17.271 1.00 20.35 85 THR B N 1
ATOM 2154 C CA . THR B 2 85 ? -22.526 -3.414 18.073 1.00 20.48 85 THR B CA 1
ATOM 2155 C C . THR B 2 85 ? -22.711 -2.154 17.239 1.00 23.80 85 THR B C 1
ATOM 2156 O O . THR B 2 85 ? -23.387 -1.208 17.670 1.00 19.80 85 THR B O 1
ATOM 2160 N N . ALA B 2 86 ? -22.138 -2.124 16.031 1.00 17.73 86 ALA B N 1
ATOM 2161 C CA . ALA B 2 86 ? -22.337 -0.967 15.160 1.00 17.33 86 ALA B CA 1
ATOM 2162 C C . ALA B 2 86 ? -23.785 -0.853 14.715 1.00 18.59 86 ALA B C 1
ATOM 2163 O O . ALA B 2 86 ? -24.371 0.235 14.744 1.00 19.66 86 ALA B O 1
ATOM 2165 N N . LEU B 2 87 ? -24.377 -1.961 14.282 1.00 20.48 87 LEU B N 1
ATOM 2166 C CA . LEU B 2 87 ? -25.738 -1.904 13.768 1.00 20.49 87 LEU B CA 1
ATOM 2167 C C . LEU B 2 87 ? -26.715 -1.425 14.840 1.00 21.99 87 LEU B C 1
ATOM 2168 O O . LEU B 2 87 ? -27.637 -0.652 14.551 1.00 23.72 87 LEU B O 1
ATOM 2173 N N . SER B 2 88 ? -26.504 -1.822 16.096 1.00 20.43 88 SER B N 1
ATOM 2174 C CA . SER B 2 88 ? -27.479 -1.443 17.112 1.00 26.18 88 SER B CA 1
ATOM 2175 C C . SER B 2 88 ? -27.472 0.054 17.418 1.00 24.94 88 SER B C 1
ATOM 2176 O O . SER B 2 88 ? -28.431 0.545 18.022 1.00 25.34 88 SER B O 1
ATOM 2179 N N . LYS B 2 89 ? -26.442 0.796 16.992 1.00 23.11 89 LYS B N 1
ATOM 2180 C CA . LYS B 2 89 ? -26.472 2.248 17.131 1.00 24.50 89 LYS B CA 1
ATOM 2181 C C . LYS B 2 89 ? -27.543 2.900 16.256 1.00 26.30 89 LYS B C 1
ATOM 2182 O O . LYS B 2 89 ? -28.009 3.999 16.576 1.00 23.17 89 LYS B O 1
ATOM 2188 N N . ILE B 2 90 ? -27.940 2.256 15.154 1.00 23.06 90 ILE B N 1
ATOM 2189 C CA . ILE B 2 90 ? -28.932 2.799 14.231 1.00 22.74 90 ILE B CA 1
ATOM 2190 C C . ILE B 2 90 ? -30.170 1.918 14.112 1.00 22.54 90 ILE B C 1
ATOM 2191 O O . ILE B 2 90 ? -31.103 2.280 13.395 1.00 23.09 90 ILE B O 1
ATOM 2196 N N . GLU B 2 91 ? -30.208 0.786 14.812 1.00 22.79 91 GLU B N 1
ATOM 2197 C CA . GLU B 2 91 ? -31.222 -0.236 14.577 1.00 22.61 91 GLU B CA 1
ATOM 2198 C C . GLU B 2 91 ? -32.635 0.279 14.849 1.00 26.73 91 GLU B C 1
ATOM 2199 O O . GLU B 2 91 ? -33.561 0.016 14.071 1.00 26.53 91 GLU B O 1
ATOM 2205 N N . THR B 2 92 ? -32.821 1.004 15.955 1.00 26.82 92 THR B N 1
ATOM 2206 C CA . THR B 2 92 ? -34.148 1.494 16.320 1.00 25.50 92 THR B CA 1
ATOM 2207 C C . THR B 2 92 ? -34.703 2.436 15.258 1.00 25.23 92 THR B C 1
ATOM 2208 O O . THR B 2 92 ? -35.827 2.256 14.774 1.00 25.26 92 THR B O 1
ATOM 2212 N N . GLU B 2 93 ? -33.920 3.448 14.877 1.00 25.89 93 GLU B N 1
ATOM 2213 C CA . GLU B 2 93 ? -34.368 4.368 13.839 1.00 26.44 93 GLU B CA 1
ATOM 2214 C C . GLU B 2 93 ? -34.465 3.676 12.486 1.00 24.11 93 GLU B C 1
ATOM 2215 O O . GLU B 2 93 ? -35.301 4.051 11.658 1.00 26.69 93 GLU B O 1
ATOM 2221 N N . LEU B 2 94 ? -33.632 2.660 12.246 1.00 24.08 94 LEU B N 1
ATOM 2222 C CA . LEU B 2 94 ? -33.701 1.933 10.983 1.00 23.79 94 LEU B CA 1
ATOM 2223 C C . LEU B 2 94 ? -35.001 1.143 10.865 1.00 22.04 94 LEU B C 1
ATOM 2224 O O . LEU B 2 94 ? -35.625 1.137 9.801 1.00 23.46 94 LEU B O 1
ATOM 2229 N N . LYS B 2 95 ? -35.422 0.478 11.941 1.00 22.32 95 LYS B N 1
ATOM 2230 C CA . LYS B 2 95 ? -36.660 -0.300 11.901 1.00 22.15 95 LYS B CA 1
ATOM 2231 C C . LYS B 2 95 ? -37.875 0.599 11.704 1.00 26.80 95 LYS B C 1
ATOM 2232 O O . LYS B 2 95 ? -38.835 0.212 11.022 1.00 28.28 95 LYS B O 1
ATOM 2238 N N . ALA B 2 96 ? -37.860 1.793 12.303 1.00 23.38 96 ALA B N 1
ATOM 2239 C CA . ALA B 2 96 ? -38.913 2.768 12.035 1.00 25.52 96 ALA B CA 1
ATOM 2240 C C . ALA B 2 96 ? -38.909 3.178 10.572 1.00 26.88 96 ALA B C 1
ATOM 2241 O O . ALA B 2 96 ? -39.968 3.385 9.967 1.00 26.97 96 ALA B O 1
ATOM 2243 N N . TYR B 2 97 ? -37.720 3.278 9.982 1.00 25.08 97 TYR B N 1
ATOM 2244 C CA . TYR B 2 97 ? -37.606 3.709 8.599 1.00 26.33 97 TYR B CA 1
ATOM 2245 C C . TYR B 2 97 ? -38.046 2.622 7.623 1.00 24.50 97 TYR B C 1
ATOM 2246 O O . TYR B 2 97 ? -38.691 2.919 6.610 1.00 26.15 97 TYR B O 1
ATOM 2255 N N . THR B 2 98 ? -37.666 1.366 7.870 1.00 26.25 98 THR B N 1
ATOM 2256 C CA . THR B 2 98 ? -37.932 0.339 6.871 1.00 23.74 98 THR B CA 1
ATOM 2257 C C . THR B 2 98 ? -39.372 -0.143 6.881 1.00 26.42 98 THR B C 1
ATOM 2258 O O . THR B 2 98 ? -39.763 -0.860 5.959 1.00 23.95 98 THR B O 1
ATOM 2262 N N . ALA B 2 99 ? -40.161 0.249 7.889 1.00 29.26 99 ALA B N 1
ATOM 2263 C CA . ALA B 2 99 ? -41.560 -0.164 7.984 1.00 28.72 99 ALA B CA 1
ATOM 2264 C C . ALA B 2 99 ? -42.358 0.105 6.712 1.00 25.34 99 ALA B C 1
ATOM 2265 O O . ALA B 2 99 ? -43.294 -0.638 6.405 1.00 28.10 99 ALA B O 1
ATOM 2267 N N . SER B 2 100 ? -42.011 1.142 5.954 1.00 24.59 100 SER B N 1
ATOM 2268 C CA . SER B 2 100 ? -42.824 1.534 4.811 1.00 23.98 100 SER B CA 1
ATOM 2269 C C . SER B 2 100 ? -42.388 0.877 3.504 1.00 28.30 100 SER B C 1
ATOM 2270 O O . SER B 2 100 ? -42.964 1.176 2.454 1.00 30.11 100 SER B O 1
ATOM 2273 N N . PHE B 2 101 ? -41.420 -0.033 3.547 1.00 26.49 101 PHE B N 1
ATOM 2274 C CA . PHE B 2 101 ? -41.003 -0.787 2.377 1.00 25.04 101 PHE B CA 1
ATOM 2275 C C . PHE B 2 101 ? -41.304 -2.268 2.584 1.00 21.00 101 PHE B C 1
ATOM 2276 O O . PHE B 2 101 ? -41.347 -2.756 3.714 1.00 25.21 101 PHE B O 1
ATOM 2284 N N . GLU B 2 102 ? -41.483 -2.988 1.481 1.00 24.37 102 GLU B N 1
ATOM 2285 C CA . GLU B 2 102 ? -41.684 -4.432 1.546 1.00 21.83 102 GLU B CA 1
ATOM 2286 C C . GLU B 2 102 ? -40.406 -5.140 1.992 1.00 24.00 102 GLU B C 1
ATOM 2287 O O . GLU B 2 102 ? -39.307 -4.767 1.587 1.00 26.69 102 GLU B O 1
ATOM 2293 N N . ASN B 2 103 ? -40.561 -6.182 2.818 1.00 24.45 103 ASN B N 1
ATOM 2294 C CA . ASN B 2 103 ? -39.409 -6.888 3.382 1.00 26.22 103 ASN B CA 1
ATOM 2295 C C . ASN B 2 103 ? -38.486 -7.447 2.302 1.00 24.78 103 ASN B C 1
ATOM 2296 O O . ASN B 2 103 ? -37.263 -7.484 2.484 1.00 21.95 103 ASN B O 1
ATOM 2301 N N . LYS B 2 104 ? -39.043 -7.899 1.176 1.00 27.01 104 LYS B N 1
ATOM 2302 C CA . LYS B 2 104 ? -38.213 -8.420 0.092 1.00 22.78 104 LYS B CA 1
ATOM 2303 C C . LYS B 2 104 ? -37.448 -7.332 -0.659 1.00 24.31 104 LYS B C 1
ATOM 2304 O O . LYS B 2 104 ? -36.619 -7.664 -1.512 1.00 22.68 104 LYS B O 1
ATOM 2310 N N . ARG B 2 105 ? -37.685 -6.055 -0.366 1.00 22.32 105 ARG B N 1
ATOM 2311 C CA . ARG B 2 105 ? -36.968 -4.966 -1.019 1.00 18.50 105 ARG B CA 1
ATOM 2312 C C . ARG B 2 105 ? -35.893 -4.348 -0.135 1.00 17.95 105 ARG B C 1
ATOM 2313 O O . ARG B 2 105 ? -35.388 -3.272 -0.462 1.00 18.42 105 ARG B O 1
ATOM 2321 N N . LEU B 2 106 ? -35.553 -4.989 0.981 1.00 21.07 106 LEU B N 1
ATOM 2322 C CA . LEU B 2 106 ? -34.499 -4.544 1.891 1.00 19.30 106 LEU B CA 1
ATOM 2323 C C . LEU B 2 106 ? -33.290 -5.462 1.706 1.00 15.97 106 LEU B C 1
ATOM 2324 O O . LEU B 2 106 ? -33.340 -6.643 2.063 1.00 18.13 106 LEU B O 1
ATOM 2329 N N . ALA B 2 107 ? -32.214 -4.918 1.153 1.00 16.62 107 ALA B N 1
ATOM 2330 C CA . ALA B 2 107 ? -31.070 -5.696 0.703 1.00 17.33 107 ALA B CA 1
ATOM 2331 C C . ALA B 2 107 ? -29.829 -5.366 1.528 1.00 17.34 107 ALA B C 1
ATOM 2332 O O . ALA B 2 107 ? -29.762 -4.336 2.212 1.00 16.11 107 ALA B O 1
ATOM 2334 N N . ILE B 2 108 ? -28.828 -6.250 1.445 1.00 17.58 108 ILE B N 1
ATOM 2335 C CA . ILE B 2 108 ? -27.607 -6.135 2.242 1.00 16.13 108 ILE B CA 1
ATOM 2336 C C . ILE B 2 108 ? -26.412 -6.509 1.378 1.00 17.10 108 ILE B C 1
ATOM 2337 O O . ILE B 2 108 ? -26.345 -7.628 0.863 1.00 17.00 108 ILE B O 1
ATOM 2342 N N . VAL B 2 109 ? -25.466 -5.588 1.213 1.00 15.23 109 VAL B N 1
ATOM 2343 C CA . VAL B 2 109 ? -24.192 -5.918 0.578 1.00 17.79 109 VAL B CA 1
ATOM 2344 C C . VAL B 2 109 ? -23.103 -5.377 1.478 1.00 16.99 109 VAL B C 1
ATOM 2345 O O . VAL B 2 109 ? -23.046 -4.166 1.718 1.00 16.08 109 VAL B O 1
ATOM 2349 N N . VAL B 2 110 ? -22.263 -6.263 1.999 1.00 17.55 110 VAL B N 1
ATOM 2350 C CA . VAL B 2 110 ? -21.224 -5.869 2.932 1.00 17.13 110 VAL B CA 1
ATOM 2351 C C . VAL B 2 110 ? -19.914 -6.520 2.520 1.00 17.64 110 VAL B C 1
ATOM 2352 O O . VAL B 2 110 ? -19.900 -7.541 1.829 1.00 17.99 110 VAL B O 1
ATOM 2356 N N . GLY B 2 111 ? -18.810 -5.901 2.924 1.00 17.51 111 GLY B N 1
ATOM 2357 C CA . GLY B 2 111 ? -17.479 -6.409 2.640 1.00 14.64 111 GLY B CA 1
ATOM 2358 C C . GLY B 2 111 ? -16.754 -6.860 3.896 1.00 15.96 111 GLY B C 1
ATOM 2359 O O . GLY B 2 111 ? -16.945 -6.299 4.975 1.00 17.54 111 GLY B O 1
ATOM 2360 N N . THR B 2 112 ? -15.888 -7.859 3.745 1.00 15.91 112 THR B N 1
ATOM 2361 C CA . THR B 2 112 ? -15.006 -8.266 4.833 1.00 17.88 112 THR B CA 1
ATOM 2362 C C . THR B 2 112 ? -13.861 -9.063 4.230 1.00 19.91 112 THR B C 1
ATOM 2363 O O . THR B 2 112 ? -14.049 -9.763 3.231 1.00 18.53 112 THR B O 1
ATOM 2367 N N . SER B 2 113 ? -12.679 -8.920 4.817 1.00 16.27 113 SER B N 1
ATOM 2368 C CA . SER B 2 113 ? -11.558 -9.786 4.484 1.00 20.42 113 SER B CA 1
ATOM 2369 C C . SER B 2 113 ? -11.194 -10.750 5.602 1.00 20.64 113 SER B C 1
ATOM 2370 O O . SER B 2 113 ? -10.382 -11.648 5.372 1.00 21.44 113 SER B O 1
ATOM 2373 N N . THR B 2 114 ? -11.782 -10.603 6.794 1.00 19.27 114 THR B N 1
ATOM 2374 C CA . THR B 2 114 ? -11.487 -11.481 7.918 1.00 19.47 114 THR B CA 1
ATOM 2375 C C . THR B 2 114 ? -12.645 -12.386 8.311 1.00 20.48 114 THR B C 1
ATOM 2376 O O . THR B 2 114 ? -12.403 -13.537 8.695 1.00 19.50 114 THR B O 1
ATOM 2380 N N . SER B 2 115 ? -13.891 -11.907 8.207 1.00 17.87 115 SER B N 1
ATOM 2381 C CA . SER B 2 115 ? -15.011 -12.563 8.870 1.00 19.30 115 SER B CA 1
ATOM 2382 C C . SER B 2 115 ? -14.590 -12.927 10.292 1.00 19.21 115 SER B C 1
ATOM 2383 O O . SER B 2 115 ? -13.850 -12.175 10.930 1.00 20.57 115 SER B O 1
ATOM 2386 N N . GLY B 2 116 ? -15.017 -14.082 10.794 1.00 20.57 116 GLY B N 1
ATOM 2387 C CA . GLY B 2 116 ? -14.672 -14.444 12.159 1.00 20.88 116 GLY B CA 1
ATOM 2388 C C . GLY B 2 116 ? -13.427 -15.296 12.332 1.00 20.29 116 GLY B C 1
ATOM 2389 O O . GLY B 2 116 ? -13.332 -16.062 13.298 1.00 21.17 116 GLY B O 1
ATOM 2390 N N . ILE B 2 117 ? -12.445 -15.158 11.437 1.00 20.21 117 ILE B N 1
ATOM 2391 C CA . ILE B 2 117 ? -11.266 -16.029 11.500 1.00 19.72 117 ILE B CA 1
ATOM 2392 C C . ILE B 2 117 ? -10.547 -15.913 12.838 1.00 23.80 117 ILE B C 1
ATOM 2393 O O . ILE B 2 117 ? -9.967 -16.895 13.317 1.00 24.52 117 ILE B O 1
ATOM 2398 N N . ALA B 2 118 ? -10.575 -14.732 13.473 1.00 22.55 118 ALA B N 1
ATOM 2399 C CA . ALA B 2 118 ? -9.855 -14.565 14.734 1.00 20.99 118 ALA B CA 1
ATOM 2400 C C . ALA B 2 118 ? -10.314 -15.578 15.780 1.00 27.30 118 ALA B C 1
ATOM 2401 O O . ALA B 2 118 ? -9.502 -16.083 16.565 1.00 27.18 118 ALA B O 1
ATOM 2403 N N . ASP B 2 119 ? -11.605 -15.906 15.794 1.00 26.31 119 ASP B N 1
ATOM 2404 C CA . ASP B 2 119 ? -12.134 -16.810 16.809 1.00 26.63 119 ASP B CA 1
ATOM 2405 C C . ASP B 2 119 ? -11.681 -18.254 16.620 1.00 30.25 119 ASP B C 1
ATOM 2406 O O . ASP B 2 119 ? -11.711 -19.023 17.584 1.00 32.49 119 ASP B O 1
ATOM 2411 N N . ASN B 2 120 ? -11.253 -18.641 15.422 1.00 27.84 120 ASN B N 1
ATOM 2412 C CA . ASN B 2 120 ? -10.805 -20.009 15.201 1.00 32.58 120 ASN B CA 1
ATOM 2413 C C . ASN B 2 120 ? -9.299 -20.177 15.358 1.00 34.68 120 ASN B C 1
ATOM 2414 O O . ASN B 2 120 ? -8.824 -21.311 15.472 1.00 33.88 120 ASN B O 1
ATOM 2419 N N . GLU B 2 121 ? -8.543 -19.080 15.402 1.00 35.74 121 GLU B N 1
ATOM 2420 C CA . GLU B 2 121 ? -7.092 -19.189 15.476 1.00 35.06 121 GLU B CA 1
ATOM 2421 C C . GLU B 2 121 ? -6.651 -19.910 16.745 1.00 37.48 121 GLU B C 1
ATOM 2422 O O . GLU B 2 121 ? -5.638 -20.620 16.735 1.00 36.45 121 GLU B O 1
ATOM 2428 N N . LEU B 2 122 ? -7.409 -19.774 17.832 1.00 36.30 122 LEU B N 1
ATOM 2429 C CA . LEU B 2 122 ? -7.069 -20.483 19.063 1.00 42.76 122 LEU B CA 1
ATOM 2430 C C . LEU B 2 122 ? -7.221 -21.991 18.891 1.00 41.34 122 LEU B C 1
ATOM 2431 O O . LEU B 2 122 ? -6.306 -22.762 19.210 1.00 40.94 122 LEU B O 1
ATOM 2436 N N . LEU B 2 123 ? -8.387 -22.424 18.404 1.00 42.83 123 LEU B N 1
ATOM 2437 C CA . LEU B 2 123 ? -8.643 -23.847 18.214 1.00 38.65 123 LEU B CA 1
ATOM 2438 C C . LEU B 2 123 ? -7.680 -24.452 17.202 1.00 40.95 123 LEU B C 1
ATOM 2439 O O . LEU B 2 123 ? -7.195 -25.575 17.390 1.00 41.22 123 LEU B O 1
ATOM 2444 N N . LEU B 2 124 ? -7.388 -23.725 16.121 1.00 35.56 124 LEU B N 1
ATOM 2445 C CA . LEU B 2 124 ? -6.474 -24.254 15.114 1.00 35.98 124 LEU B CA 1
ATOM 2446 C C . LEU B 2 124 ? -5.065 -24.415 15.678 1.00 38.04 124 LEU B C 1
ATOM 2447 O O . LEU B 2 124 ? -4.367 -25.382 15.353 1.00 37.14 124 LEU B O 1
ATOM 2452 N N . LYS B 2 125 ? -4.626 -23.483 16.527 1.00 36.00 125 LYS B N 1
ATOM 2453 C CA . LYS B 2 125 ? -3.349 -23.667 17.207 1.00 40.26 125 LYS B CA 1
ATOM 2454 C C . LYS B 2 125 ? -3.353 -24.950 18.031 1.00 42.69 125 LYS B C 1
ATOM 2455 O O . LYS B 2 125 ? -2.425 -25.760 17.942 1.00 40.64 125 LYS B O 1
ATOM 2461 N N . GLN B 2 126 ? -4.401 -25.150 18.840 1.00 43.44 126 GLN B N 1
ATOM 2462 C CA . GLN B 2 126 ? -4.493 -26.361 19.650 1.00 45.79 126 GLN B CA 1
ATOM 2463 C C . GLN B 2 126 ? -4.519 -27.611 18.782 1.00 45.22 126 GLN B C 1
ATOM 2464 O O . GLN B 2 126 ? -3.949 -28.642 19.153 1.00 49.46 126 GLN B O 1
ATOM 2470 N N . TYR B 2 127 ? -5.178 -27.540 17.626 1.00 41.23 127 TYR B N 1
ATOM 2471 C CA . TYR B 2 127 ? -5.150 -28.666 16.699 1.00 44.93 127 TYR B CA 1
ATOM 2472 C C . TYR B 2 127 ? -3.728 -28.965 16.248 1.00 46.31 127 TYR B C 1
ATOM 2473 O O . TYR B 2 127 ? -3.280 -30.118 16.286 1.00 49.36 127 TYR B O 1
ATOM 2482 N N . PHE B 2 128 ? -2.999 -27.932 15.817 1.00 43.63 128 PHE B N 1
ATOM 2483 C CA . PHE B 2 128 ? -1.644 -28.111 15.305 1.00 44.20 128 PHE B CA 1
ATOM 2484 C C . PHE B 2 128 ? -0.635 -28.457 16.390 1.00 46.91 128 PHE B C 1
ATOM 2485 O O . PHE B 2 128 ? 0.470 -28.889 16.054 1.00 45.19 128 PHE B O 1
ATOM 2493 N N . GLN B 2 129 ? -0.965 -28.260 17.670 1.00 47.77 129 GLN B N 1
ATOM 2494 C CA . GLN B 2 129 ? -0.006 -28.549 18.730 1.00 53.66 129 GLN B CA 1
ATOM 2495 C C . GLN B 2 129 ? -0.173 -29.943 19.328 1.00 55.81 129 GLN B C 1
ATOM 2496 O O . GLN B 2 129 ? 0.780 -30.465 19.916 1.00 57.99 129 GLN B O 1
ATOM 2502 N N . GLY B 2 130 ? -1.338 -30.565 19.182 1.00 54.74 130 GLY B N 1
ATOM 2503 C CA . GLY B 2 130 ? -1.545 -31.858 19.801 1.00 55.99 130 GLY B CA 1
ATOM 2504 C C . GLY B 2 130 ? -2.944 -32.409 19.648 1.00 58.84 130 GLY B C 1
ATOM 2505 O O . GLY B 2 130 ? -3.132 -33.442 19.003 1.00 62.34 130 GLY B O 1
ATOM 2506 N N . GLN B 2 131 ? -3.933 -31.737 20.236 1.00 56.37 131 GLN B N 1
ATOM 2507 C CA . GLN B 2 131 ? -5.287 -32.279 20.285 1.00 60.78 131 GLN B CA 1
ATOM 2508 C C . GLN B 2 131 ? -5.882 -32.468 18.894 1.00 64.28 131 GLN B C 1
ATOM 2509 O O . GLN B 2 131 ? -6.725 -31.673 18.461 1.00 62.13 131 GLN B O 1
ATOM 2515 N N . THR B 2 132 ? -5.466 -33.533 18.201 1.00 67.19 132 THR B N 1
ATOM 2516 C CA . THR B 2 132 ? -5.868 -33.807 16.823 1.00 68.88 132 THR B CA 1
ATOM 2517 C C . THR B 2 132 ? -7.290 -34.362 16.704 1.00 74.07 132 THR B C 1
ATOM 2518 O O . THR B 2 132 ? -7.664 -34.839 15.624 1.00 72.03 132 THR B O 1
ATOM 2522 N N . ASP B 2 133 ? -8.092 -34.300 17.773 1.00 73.87 133 ASP B N 1
ATOM 2523 C CA . ASP B 2 133 ? -9.440 -34.859 17.762 1.00 74.13 133 ASP B CA 1
ATOM 2524 C C . ASP B 2 133 ? -10.484 -33.824 18.169 1.00 73.45 133 ASP B C 1
ATOM 2525 O O . ASP B 2 133 ? -11.526 -34.173 18.731 1.00 74.81 133 ASP B O 1
ATOM 2530 N N . LEU B 2 134 ? -10.228 -32.548 17.899 1.00 69.31 134 LEU B N 1
ATOM 2531 C CA . LEU B 2 134 ? -11.231 -31.516 18.106 1.00 67.98 134 LEU B CA 1
ATOM 2532 C C . LEU B 2 134 ? -11.938 -31.209 16.791 1.00 61.40 134 LEU B C 1
ATOM 2533 O O . LEU B 2 134 ? -11.385 -31.410 15.708 1.00 60.65 134 LEU B O 1
ATOM 2538 N N . SER B 2 135 ? -13.181 -30.737 16.896 1.00 61.24 135 SER B N 1
ATOM 2539 C CA . SER B 2 135 ? -14.001 -30.400 15.734 1.00 59.39 135 SER B CA 1
ATOM 2540 C C . SER B 2 135 ? -14.220 -28.890 15.741 1.00 53.74 135 SER B C 1
ATOM 2541 O O . SER B 2 135 ? -14.997 -28.364 16.542 1.00 54.99 135 SER B O 1
ATOM 2544 N N . ILE B 2 136 ? -13.521 -28.208 14.849 1.00 49.24 136 ILE B N 1
ATOM 2545 C CA . ILE B 2 136 ? -13.629 -26.767 14.669 1.00 38.14 136 ILE B CA 1
ATOM 2546 C C . ILE B 2 136 ? -14.709 -26.488 13.633 1.00 36.38 136 ILE B C 1
ATOM 2547 O O . ILE B 2 136 ? -14.779 -27.150 12.591 1.00 37.71 136 ILE B O 1
ATOM 2552 N N . SER B 2 137 ? -15.571 -25.524 13.921 1.00 30.92 137 SER B N 1
ATOM 2553 C CA . SER B 2 137 ? -16.615 -25.146 12.985 1.00 33.03 137 SER B CA 1
ATOM 2554 C C . SER B 2 137 ? -16.095 -24.085 12.015 1.00 32.79 137 SER B C 1
ATOM 2555 O O . SER B 2 137 ? -15.386 -23.157 12.416 1.00 36.54 137 SER B O 1
ATOM 2558 N N . HIS B 2 138 ? -16.448 -24.229 10.735 1.00 27.56 138 HIS B N 1
ATOM 2559 C CA . HIS B 2 138 ? -15.929 -23.355 9.686 1.00 29.84 138 HIS B CA 1
ATOM 2560 C C . HIS B 2 138 ? -16.836 -22.174 9.348 1.00 30.24 138 HIS B C 1
ATOM 2561 O O . HIS B 2 138 ? -16.327 -21.123 8.940 1.00 26.97 138 HIS B O 1
ATOM 2568 N N . TYR B 2 139 ? -18.157 -22.310 9.489 1.00 27.95 139 TYR B N 1
ATOM 2569 C CA . TYR B 2 139 ? -19.042 -21.252 9.003 1.00 33.68 139 TYR B CA 1
ATOM 2570 C C . TYR B 2 139 ? -18.804 -19.891 9.666 1.00 28.84 139 TYR B C 1
ATOM 2571 O O . TYR B 2 139 ? -18.942 -18.877 8.961 1.00 27.79 139 TYR B O 1
ATOM 2580 N N . PRO B 2 140 ? -18.452 -19.772 10.957 1.00 27.40 140 PRO B N 1
ATOM 2581 C CA . PRO B 2 140 ? -18.249 -18.420 11.518 1.00 27.19 140 PRO B CA 1
ATOM 2582 C C . PRO B 2 140 ? -17.106 -17.661 10.878 1.00 26.13 140 PRO B C 1
ATOM 2583 O O . PRO B 2 140 ? -17.057 -16.431 11.010 1.00 23.67 140 PRO B O 1
ATOM 2587 N N . GLN B 2 141 ? -16.184 -18.342 10.203 1.00 23.88 141 GLN B N 1
ATOM 2588 C CA . GLN B 2 141 ? -15.066 -17.682 9.539 1.00 24.61 141 GLN B CA 1
ATOM 2589 C C . GLN B 2 141 ? -15.259 -17.555 8.030 1.00 26.06 141 GLN B C 1
ATOM 2590 O O . GLN B 2 141 ? -14.380 -17.006 7.356 1.00 23.14 141 GLN B O 1
ATOM 2596 N N . GLU B 2 142 ? -16.371 -18.046 7.479 1.00 22.57 142 GLU B N 1
ATOM 2597 C CA . GLU B 2 142 ? -16.623 -17.865 6.053 1.00 23.60 142 GLU B CA 1
ATOM 2598 C C . GLU B 2 142 ? -17.013 -16.423 5.762 1.00 21.71 142 GLU B C 1
ATOM 2599 O O . GLU B 2 142 ? -17.662 -15.759 6.577 1.00 20.16 142 GLU B O 1
ATOM 2605 N N . MET B 2 143 ? -16.616 -15.934 4.582 1.00 20.49 143 MET B N 1
ATOM 2606 C CA . MET B 2 143 ? -16.910 -14.540 4.254 1.00 24.28 143 MET B CA 1
ATOM 2607 C C . MET B 2 143 ? -18.416 -14.303 4.128 1.00 22.28 143 MET B C 1
ATOM 2608 O O . MET B 2 143 ? -18.922 -13.268 4.574 1.00 21.46 143 MET B O 1
ATOM 2613 N N . SER B 2 144 ? -19.156 -15.265 3.559 1.00 22.37 144 SER B N 1
ATOM 2614 C CA . SER B 2 144 ? -20.596 -15.080 3.363 1.00 21.08 144 SER B CA 1
ATOM 2615 C C . SER B 2 144 ? -21.360 -14.980 4.678 1.00 22.11 144 SER B C 1
ATOM 2616 O O . SER B 2 144 ? -22.490 -14.478 4.692 1.00 22.57 144 SER B O 1
ATOM 2619 N N . CYS B 2 145 ? -20.768 -15.461 5.772 1.00 24.77 145 CYS B N 1
ATOM 2620 C CA . CYS B 2 145 ? -21.430 -15.455 7.073 1.00 23.50 145 CYS B CA 1
ATOM 2621 C C . CYS B 2 145 ? -21.850 -14.052 7.495 1.00 24.55 145 CYS B C 1
ATOM 2622 O O . CYS B 2 145 ? -22.885 -13.887 8.153 1.00 21.38 145 CYS B O 1
ATOM 2625 N N . LEU B 2 146 ? -21.078 -13.029 7.109 1.00 20.04 146 LEU B N 1
ATOM 2626 C CA . LEU B 2 146 ? -21.370 -11.667 7.529 1.00 19.48 146 LEU B CA 1
ATOM 2627 C C . LEU B 2 146 ? -22.740 -11.208 7.031 1.00 18.59 146 LEU B C 1
ATOM 2628 O O . LEU B 2 146 ? -23.612 -10.855 7.827 1.00 17.94 146 LEU B O 1
ATOM 2633 N N . ALA B 2 147 ? -22.936 -11.177 5.703 1.00 19.18 147 ALA B N 1
ATOM 2634 C CA . ALA B 2 147 ? -24.200 -10.700 5.136 1.00 17.07 147 ALA B CA 1
ATOM 2635 C C . ALA B 2 147 ? -25.391 -11.540 5.614 1.00 17.21 147 ALA B C 1
ATOM 2636 O O . ALA B 2 147 ? -26.461 -11.001 5.921 1.00 17.00 147 ALA B O 1
ATOM 2638 N N . LYS B 2 148 ? -25.214 -12.854 5.692 1.00 16.96 148 LYS B N 1
ATOM 2639 C CA . LYS B 2 148 ? -26.296 -13.741 6.116 1.00 21.15 148 LYS B CA 1
ATOM 2640 C C . LYS B 2 148 ? -26.621 -13.584 7.599 1.00 20.35 148 LYS B C 1
ATOM 2641 O O . LYS B 2 148 ? -27.793 -13.655 7.987 1.00 20.40 148 LYS B O 1
ATOM 2647 N N . ALA B 2 149 ? -25.605 -13.384 8.446 1.00 17.41 149 ALA B N 1
ATOM 2648 C CA . ALA B 2 149 ? -25.883 -13.096 9.853 1.00 19.84 149 ALA B CA 1
ATOM 2649 C C . ALA B 2 149 ? -26.630 -11.783 10.005 1.00 21.59 149 ALA B C 1
ATOM 2650 O O . ALA B 2 149 ? -27.599 -11.699 10.766 1.00 21.97 149 ALA B O 1
ATOM 2652 N N . LEU B 2 150 ? -26.180 -10.739 9.308 1.00 16.96 150 LEU B N 1
ATOM 2653 C CA . LEU B 2 150 ? -26.863 -9.451 9.385 1.00 17.99 150 LEU B CA 1
ATOM 2654 C C . LEU B 2 150 ? -28.302 -9.568 8.899 1.00 20.21 150 LEU B C 1
ATOM 2655 O O . LEU B 2 150 ? -29.220 -8.970 9.481 1.00 20.04 150 LEU B O 1
ATOM 2660 N N . GLN B 2 151 ? -28.508 -10.311 7.810 1.00 19.58 151 GLN B N 1
ATOM 2661 C CA . GLN B 2 151 ? -29.852 -10.513 7.281 1.00 21.85 151 GLN B CA 1
ATOM 2662 C C . GLN B 2 151 ? -30.746 -11.178 8.316 1.00 21.87 151 GLN B C 1
ATOM 2663 O O . GLN B 2 151 ? -31.869 -10.724 8.565 1.00 22.27 151 GLN B O 1
ATOM 2669 N N . GLN B 2 152 ? -30.251 -12.251 8.934 1.00 18.81 152 GLN B N 1
ATOM 2670 C CA . GLN B 2 152 ? -31.024 -12.947 9.957 1.00 24.37 152 GLN B CA 1
ATOM 2671 C C . GLN B 2 152 ? -31.321 -12.026 11.133 1.00 26.33 152 GLN B C 1
ATOM 2672 O O . GLN B 2 152 ? -32.429 -12.043 11.679 1.00 26.23 152 GLN B O 1
ATOM 2678 N N . TYR B 2 153 ? -30.355 -11.184 11.508 1.00 22.11 153 TYR B N 1
ATOM 2679 C CA . TYR B 2 153 ? -30.552 -10.287 12.641 1.00 25.52 153 TYR B CA 1
ATOM 2680 C C . TYR B 2 153 ? -31.666 -9.281 12.375 1.00 22.10 153 TYR B C 1
ATOM 2681 O O . TYR B 2 153 ? -32.490 -9.011 13.255 1.00 22.35 153 TYR B O 1
ATOM 2690 N N . LEU B 2 154 ? -31.697 -8.704 11.174 1.00 19.84 154 LEU B N 1
ATOM 2691 C CA . LEU B 2 154 ? -32.674 -7.685 10.820 1.00 21.68 154 LEU B CA 1
ATOM 2692 C C . LEU B 2 154 ? -33.989 -8.261 10.327 1.00 23.33 154 LEU B C 1
ATOM 2693 O O . LEU B 2 154 ? -34.985 -7.531 10.294 1.00 24.75 154 LEU B O 1
ATOM 2698 N N . GLY B 2 155 ? -34.014 -9.534 9.933 1.00 21.73 155 GLY B N 1
ATOM 2699 C CA . GLY B 2 155 ? -35.207 -10.102 9.334 1.00 26.39 155 GLY B CA 1
ATOM 2700 C C . GLY B 2 155 ? -35.529 -9.585 7.951 1.00 25.77 155 GLY B C 1
ATOM 2701 O O . GLY B 2 155 ? -36.688 -9.623 7.533 1.00 26.88 155 GLY B O 1
ATOM 2702 N N . TRP B 2 156 ? -34.537 -9.095 7.222 1.00 22.10 156 TRP B N 1
ATOM 2703 C CA . TRP B 2 156 ? -34.773 -8.610 5.874 1.00 19.80 156 TRP B CA 1
ATOM 2704 C C . TRP B 2 156 ? -34.835 -9.786 4.899 1.00 21.11 156 TRP B C 1
ATOM 2705 O O . TRP B 2 156 ? -34.363 -10.889 5.181 1.00 20.91 156 TRP B O 1
ATOM 2716 N N . GLU B 2 157 ? -35.450 -9.550 3.745 1.00 21.13 157 GLU B N 1
ATOM 2717 C CA . GLU B 2 157 ? -35.679 -10.627 2.794 1.00 23.53 157 GLU B CA 1
ATOM 2718 C C . GLU B 2 157 ? -35.249 -10.306 1.369 1.00 20.79 157 GLU B C 1
ATOM 2719 O O . GLU B 2 157 ? -35.485 -11.121 0.473 1.00 21.75 157 GLU B O 1
ATOM 2725 N N . GLY B 2 158 ? -34.603 -9.161 1.130 1.00 18.38 158 GLY B N 1
ATOM 2726 C CA . GLY B 2 158 ? -33.976 -8.925 -0.140 1.00 18.76 158 GLY B CA 1
ATOM 2727 C C . GLY B 2 158 ? -32.690 -9.721 -0.260 1.00 18.06 158 GLY B C 1
ATOM 2728 O O . GLY B 2 158 ? -32.319 -10.469 0.643 1.00 21.86 158 GLY B O 1
ATOM 2729 N N . PRO B 2 159 ? -31.991 -9.558 -1.373 1.00 19.80 159 PRO B N 1
ATOM 2730 C CA . PRO B 2 159 ? -30.695 -10.231 -1.513 1.00 20.98 159 PRO B CA 1
ATOM 2731 C C . PRO B 2 159 ? -29.734 -9.773 -0.426 1.00 20.16 159 PRO B C 1
ATOM 2732 O O . PRO B 2 159 ? -29.748 -8.614 0.006 1.00 17.60 159 PRO B O 1
ATOM 2736 N N . ALA B 2 160 ? -28.882 -10.700 0.005 1.00 18.14 160 ALA B N 1
ATOM 2737 C CA . ALA B 2 160 ? -27.843 -10.412 0.981 1.00 17.99 160 ALA B CA 1
ATOM 2738 C C . ALA B 2 160 ? -26.600 -11.183 0.587 1.00 18.05 160 ALA B C 1
ATOM 2739 O O . ALA B 2 160 ? -26.632 -12.415 0.510 1.00 18.25 160 ALA B O 1
ATOM 2741 N N . TYR B 2 161 ? -25.504 -10.474 0.340 1.00 13.98 161 TYR B N 1
ATOM 2742 C CA . TYR B 2 161 ? -24.281 -11.177 -0.009 1.00 14.90 161 TYR B CA 1
ATOM 2743 C C . TYR B 2 161 ? -23.069 -10.345 0.373 1.00 14.94 161 TYR B C 1
ATOM 2744 O O . TYR B 2 161 ? -23.174 -9.172 0.739 1.00 14.63 161 TYR B O 1
ATOM 2753 N N . THR B 2 162 ? -21.917 -10.998 0.333 1.00 16.39 162 THR B N 1
ATOM 2754 C CA . THR B 2 162 ? -20.677 -10.470 0.879 1.00 14.61 162 THR B CA 1
ATOM 2755 C C . THR B 2 162 ? -19.658 -10.308 -0.239 1.00 17.39 162 THR B C 1
ATOM 2756 O O . THR B 2 162 ? -19.475 -11.219 -1.051 1.00 16.04 162 THR B O 1
ATOM 2760 N N . ILE B 2 163 ? -19.004 -9.146 -0.276 1.00 12.89 163 ILE B N 1
ATOM 2761 C CA . ILE B 2 163 ? -17.888 -8.882 -1.181 1.00 15.35 163 ILE B CA 1
ATOM 2762 C C . ILE B 2 163 ? -16.590 -9.109 -0.417 1.00 16.14 163 ILE B C 1
ATOM 2763 O O . ILE B 2 163 ? -16.440 -8.652 0.728 1.00 16.09 163 ILE B O 1
ATOM 2768 N N . SER B 2 164 ? -15.654 -9.842 -1.021 1.00 15.82 164 SER B N 1
ATOM 2769 C CA . SER B 2 164 ? -14.360 -10.073 -0.374 1.00 15.27 164 SER B CA 1
ATOM 2770 C C . SER B 2 164 ? -13.282 -9.863 -1.437 1.00 17.29 164 SER B C 1
ATOM 2771 O O . SER B 2 164 ? -12.925 -10.783 -2.172 1.00 17.67 164 SER B O 1
ATOM 2774 N N . THR B 2 165 ? -12.781 -8.634 -1.512 1.00 18.65 165 THR B N 1
ATOM 2775 C CA . THR B 2 165 ? -11.767 -8.212 -2.469 1.00 19.00 165 THR B CA 1
ATOM 2776 C C . THR B 2 165 ? -10.662 -7.462 -1.750 1.00 19.88 165 THR B C 1
ATOM 2777 O O . THR B 2 165 ? -10.226 -6.393 -2.180 1.00 20.83 165 THR B O 1
ATOM 2781 N N . ALA B 2 166 ? -10.216 -8.021 -0.621 1.00 19.19 166 ALA B N 1
ATOM 2782 C CA . ALA B 2 166 ? -9.115 -7.475 0.182 1.00 23.14 166 ALA B CA 1
ATOM 2783 C C . ALA B 2 166 ? -9.444 -6.017 0.502 1.00 20.44 166 ALA B C 1
ATOM 2784 O O . ALA B 2 166 ? -10.577 -5.740 0.925 1.00 21.64 166 ALA B O 1
ATOM 2786 N N . CYS B 2 167 ? -8.526 -5.068 0.272 1.00 21.60 167 CYS B N 1
ATOM 2787 C CA . CYS B 2 167 ? -8.666 -3.701 0.786 1.00 21.49 167 CYS B CA 1
ATOM 2788 C C . CYS B 2 167 ? -9.810 -2.901 0.172 1.00 23.43 167 CYS B C 1
ATOM 2789 O O . CYS B 2 167 ? -10.155 -1.838 0.708 1.00 18.62 167 CYS B O 1
ATOM 2792 N N . SER B 2 168 ? -10.371 -3.337 -0.955 1.00 17.60 168 SER B N 1
ATOM 2793 C CA . SER B 2 168 ? -11.444 -2.589 -1.599 1.00 17.63 168 SER B CA 1
ATOM 2794 C C . SER B 2 168 ? -12.834 -3.122 -1.243 1.00 13.70 168 SER B C 1
ATOM 2795 O O . SER B 2 168 ? -13.829 -2.592 -1.745 1.00 16.46 168 SER B O 1
ATOM 2798 N N . SER B 2 169 ? -12.916 -4.138 -0.382 1.00 15.18 169 SER B N 1
ATOM 2799 C CA . SER B 2 169 ? -14.162 -4.879 -0.166 1.00 14.84 169 SER B CA 1
ATOM 2800 C C . SER B 2 169 ? -15.338 -3.958 0.148 1.00 16.18 169 SER B C 1
ATOM 2801 O O . SER B 2 169 ? -16.374 -4.005 -0.519 1.00 14.82 169 SER B O 1
ATOM 2804 N N . SER B 2 170 ? -15.204 -3.130 1.189 1.00 13.34 170 SER B N 1
ATOM 2805 C CA . SER B 2 170 ? -16.378 -2.399 1.644 1.00 14.64 170 SER B CA 1
ATOM 2806 C C . SER B 2 170 ? -16.685 -1.204 0.755 1.00 12.55 170 SER B C 1
ATOM 2807 O O . SER B 2 170 ? -17.846 -0.821 0.633 1.00 16.88 170 SER B O 1
ATOM 2810 N N . ALA B 2 171 ? -15.677 -0.590 0.133 1.00 14.52 171 ALA B N 1
ATOM 2811 C CA . ALA B 2 171 ? -15.955 0.448 -0.854 1.00 14.54 171 ALA B CA 1
ATOM 2812 C C . ALA B 2 171 ? -16.752 -0.111 -2.029 1.00 14.16 171 ALA B C 1
ATOM 2813 O O . ALA B 2 171 ? -17.690 0.533 -2.527 1.00 12.28 171 ALA B O 1
ATOM 2815 N N . LYS B 2 172 ? -16.378 -1.303 -2.497 1.00 13.41 172 LYS B N 1
ATOM 2816 C CA . LYS B 2 172 ? -17.129 -1.946 -3.563 1.00 15.11 172 LYS B CA 1
ATOM 2817 C C . LYS B 2 172 ? -18.539 -2.298 -3.102 1.00 13.23 172 LYS B C 1
ATOM 2818 O O . LYS B 2 172 ? -19.461 -2.313 -3.913 1.00 12.78 172 LYS B O 1
ATOM 2824 N N . ALA B 2 173 ? -18.726 -2.549 -1.802 1.00 14.32 173 ALA B N 1
ATOM 2825 C CA . ALA B 2 173 ? -20.063 -2.826 -1.283 1.00 13.17 173 ALA B CA 1
ATOM 2826 C C . ALA B 2 173 ? -20.962 -1.595 -1.382 1.00 12.77 173 ALA B C 1
ATOM 2827 O O . ALA B 2 173 ? -22.139 -1.710 -1.736 1.00 13.70 173 ALA B O 1
ATOM 2829 N N . LEU B 2 174 ? -20.431 -0.413 -1.061 1.00 13.73 174 LEU B N 1
ATOM 2830 C CA . LEU B 2 174 ? -21.193 0.819 -1.269 1.00 14.00 174 LEU B CA 1
ATOM 2831 C C . LEU B 2 174 ? -21.598 0.970 -2.736 1.00 16.93 174 LEU B C 1
ATOM 2832 O O . LEU B 2 174 ? -22.755 1.282 -3.046 1.00 14.21 174 LEU B O 1
ATOM 2837 N N . ALA B 2 175 ? -20.654 0.748 -3.654 1.00 12.21 175 ALA B N 1
ATOM 2838 C CA . ALA B 2 175 ? -20.970 0.860 -5.074 1.00 14.39 175 ALA B CA 1
ATOM 2839 C C . ALA B 2 175 ? -21.991 -0.185 -5.496 1.00 15.82 175 ALA B C 1
ATOM 2840 O O . ALA B 2 175 ? -22.862 0.101 -6.322 1.00 14.84 175 ALA B O 1
ATOM 2842 N N . ALA B 2 176 ? -21.911 -1.399 -4.927 1.00 13.27 176 ALA B N 1
ATOM 2843 C CA . ALA B 2 176 ? -22.892 -2.439 -5.240 1.00 15.85 176 ALA B CA 1
ATOM 2844 C C . ALA B 2 176 ? -24.293 -2.042 -4.785 1.00 17.81 176 ALA B C 1
ATOM 2845 O O . ALA B 2 176 ? -25.281 -2.298 -5.486 1.00 17.66 176 ALA B O 1
ATOM 2847 N N . GLY B 2 177 ? -24.406 -1.434 -3.601 1.00 16.15 177 GLY B N 1
ATOM 2848 C CA . GLY B 2 177 ? -25.719 -1.041 -3.114 1.00 15.64 177 GLY B CA 1
ATOM 2849 C C . GLY B 2 177 ? -26.333 0.066 -3.948 1.00 18.16 177 GLY B C 1
ATOM 2850 O O . GLY B 2 177 ? -27.545 0.085 -4.180 1.00 17.51 177 GLY B O 1
ATOM 2851 N N . GLN B 2 178 ? -25.503 1.013 -4.394 1.00 15.50 178 GLN B N 1
ATOM 2852 C CA . GLN B 2 178 ? -25.949 2.045 -5.325 1.00 17.35 178 GLN B CA 1
ATOM 2853 C C . GLN B 2 178 ? -26.542 1.431 -6.589 1.00 16.91 178 GLN B C 1
ATOM 2854 O O . GLN B 2 178 ? -27.590 1.875 -7.068 1.00 16.40 178 GLN B O 1
ATOM 2860 N N . ARG B 2 179 ? -25.878 0.413 -7.144 1.00 16.32 179 ARG B N 1
ATOM 2861 C CA . ARG B 2 179 ? -26.398 -0.279 -8.326 1.00 17.55 179 ARG B CA 1
ATOM 2862 C C . ARG B 2 179 ? -27.708 -0.998 -8.040 1.00 16.32 179 ARG B C 1
ATOM 2863 O O . ARG B 2 179 ? -28.617 -0.975 -8.874 1.00 16.75 179 ARG B O 1
ATOM 2871 N N . LEU B 2 180 ? -27.799 -1.702 -6.901 1.00 16.86 180 LEU B N 1
ATOM 2872 C CA . LEU B 2 180 ? -29.022 -2.430 -6.573 1.00 15.19 180 LEU B CA 1
ATOM 2873 C C . LEU B 2 180 ? -30.216 -1.493 -6.556 1.00 18.37 180 LEU B C 1
ATOM 2874 O O . LEU B 2 180 ? -31.312 -1.859 -6.992 1.00 19.22 180 LEU B O 1
ATOM 2879 N N . LEU B 2 181 ? -30.007 -0.262 -6.079 1.00 17.12 181 LEU B N 1
ATOM 2880 C CA . LEU B 2 181 ? -31.092 0.713 -6.007 1.00 16.39 181 LEU B CA 1
ATOM 2881 C C . LEU B 2 181 ? -31.509 1.181 -7.397 1.00 17.94 181 LEU B C 1
ATOM 2882 O O . LEU B 2 181 ? -32.703 1.236 -7.711 1.00 18.92 181 LEU B O 1
ATOM 2887 N N . HIS B 2 182 ? -30.549 1.490 -8.251 1.00 17.85 182 HIS B N 1
ATOM 2888 C CA . HIS B 2 182 ? -30.874 1.996 -9.575 1.00 19.38 182 HIS B CA 1
ATOM 2889 C C . HIS B 2 182 ? -31.102 0.891 -10.600 1.00 21.80 182 HIS B C 1
ATOM 2890 O O . HIS B 2 182 ? -31.379 1.198 -11.762 1.00 25.36 182 HIS B O 1
ATOM 2897 N N . ALA B 2 183 ? -31.004 -0.377 -10.198 1.00 20.43 183 ALA B N 1
ATOM 2898 C CA . ALA B 2 183 ? -31.490 -1.494 -10.995 1.00 21.54 183 ALA B CA 1
ATOM 2899 C C . ALA B 2 183 ? -32.873 -1.952 -10.551 1.00 21.88 183 ALA B C 1
ATOM 2900 O O . ALA B 2 183 ? -33.371 -2.966 -11.049 1.00 19.14 183 ALA B O 1
ATOM 2902 N N . ASP B 2 184 ? -33.486 -1.235 -9.612 1.00 21.13 184 ASP B N 1
ATOM 2903 C CA . ASP B 2 184 ? -34.841 -1.497 -9.131 1.00 21.66 184 ASP B CA 1
ATOM 2904 C C . ASP B 2 184 ? -34.956 -2.840 -8.424 1.00 25.32 184 ASP B C 1
ATOM 2905 O O . ASP B 2 184 ? -36.035 -3.428 -8.369 1.00 21.61 184 ASP B O 1
ATOM 2910 N N . LEU B 2 185 ? -33.850 -3.328 -7.862 1.00 23.10 185 LEU B N 1
ATOM 2911 C CA . LEU B 2 185 ? -33.854 -4.576 -7.116 1.00 19.95 185 LEU B CA 1
ATOM 2912 C C . LEU B 2 185 ? -34.150 -4.389 -5.636 1.00 21.69 185 LEU B C 1
ATOM 2913 O O . LEU B 2 185 ? -34.562 -5.346 -4.970 1.00 21.83 185 LEU B O 1
ATOM 2918 N N . ALA B 2 186 ? -33.946 -3.187 -5.108 1.00 18.64 186 ALA B N 1
ATOM 2919 C CA . ALA B 2 186 ? -34.171 -2.925 -3.694 1.00 22.79 186 ALA B CA 1
ATOM 2920 C C . ALA B 2 186 ? -34.583 -1.471 -3.538 1.00 20.50 186 ALA B C 1
ATOM 2921 O O . ALA B 2 186 ? -34.281 -0.630 -4.387 1.00 19.50 186 ALA B O 1
ATOM 2923 N N . ASP B 2 187 ? -35.284 -1.180 -2.443 1.00 23.14 187 ASP B N 1
ATOM 2924 C CA . ASP B 2 187 ? -35.580 0.201 -2.095 1.00 20.31 187 ASP B CA 1
ATOM 2925 C C . ASP B 2 187 ? -34.699 0.725 -0.971 1.00 21.84 187 ASP B C 1
ATOM 2926 O O . ASP B 2 187 ? -34.585 1.946 -0.811 1.00 17.48 187 ASP B O 1
ATOM 2931 N N . VAL B 2 188 ? -34.078 -0.176 -0.206 1.00 19.86 188 VAL B N 1
ATOM 2932 C CA . VAL B 2 188 ? -33.131 0.144 0.857 1.00 17.39 188 VAL B CA 1
ATOM 2933 C C . VAL B 2 188 ? -32.022 -0.900 0.817 1.00 17.92 188 VAL B C 1
ATOM 2934 O O . VAL B 2 188 ? -32.295 -2.090 0.643 1.00 18.91 188 VAL B O 1
ATOM 2938 N N . VAL B 2 189 ? -30.771 -0.458 0.955 1.00 18.23 189 VAL B N 1
ATOM 2939 C CA . VAL B 2 189 ? -29.621 -1.362 1.014 1.00 16.61 189 VAL B CA 1
ATOM 2940 C C . VAL B 2 189 ? -28.762 -0.975 2.203 1.00 17.01 189 VAL B C 1
ATOM 2941 O O . VAL B 2 189 ? -28.342 0.184 2.329 1.00 16.83 189 VAL B O 1
ATOM 2945 N N . LEU B 2 190 ? -28.501 -1.943 3.076 1.00 16.50 190 LEU B N 1
ATOM 2946 C CA . LEU B 2 190 ? -27.472 -1.789 4.091 1.00 16.00 190 LEU B CA 1
ATOM 2947 C C . LEU B 2 190 ? -26.128 -2.164 3.475 1.00 15.02 190 LEU B C 1
ATOM 2948 O O . LEU B 2 190 ? -25.970 -3.276 2.974 1.00 15.16 190 LEU B O 1
ATOM 2953 N N . VAL B 2 191 ? -25.164 -1.240 3.489 1.00 15.15 191 VAL B N 1
ATOM 2954 C CA . VAL B 2 191 ? -23.842 -1.497 2.932 1.00 15.44 191 VAL B CA 1
ATOM 2955 C C . VAL B 2 191 ? -22.773 -1.118 3.940 1.00 16.92 191 VAL B C 1
ATOM 2956 O O . VAL B 2 191 ? -23.022 -0.412 4.919 1.00 17.45 191 VAL B O 1
ATOM 2960 N N . GLY B 2 192 ? -21.554 -1.591 3.668 1.00 18.31 192 GLY B N 1
ATOM 2961 C CA . GLY B 2 192 ? -20.399 -1.275 4.488 1.00 16.60 192 GLY B CA 1
ATOM 2962 C C . GLY B 2 192 ? -19.497 -2.476 4.688 1.00 15.19 192 GLY B C 1
ATOM 2963 O O . GLY B 2 192 ? -19.428 -3.347 3.822 1.00 14.92 192 GLY B O 1
ATOM 2964 N N . GLY B 2 193 ? -18.825 -2.553 5.826 1.00 13.43 193 GLY B N 1
ATOM 2965 C CA . GLY B 2 193 ? -17.909 -3.649 6.066 1.00 15.03 193 GLY B CA 1
ATOM 2966 C C . GLY B 2 193 ? -17.478 -3.714 7.510 1.00 15.72 193 GLY B C 1
ATOM 2967 O O . GLY B 2 193 ? -17.586 -2.739 8.263 1.00 14.22 193 GLY B O 1
ATOM 2968 N N . VAL B 2 194 ? -16.951 -4.875 7.876 1.00 13.97 194 VAL B N 1
ATOM 2969 C CA . VAL B 2 194 ? -16.410 -5.089 9.209 1.00 15.01 194 VAL B CA 1
ATOM 2970 C C . VAL B 2 194 ? -15.231 -6.044 9.076 1.00 19.12 194 VAL B C 1
ATOM 2971 O O . VAL B 2 194 ? -15.340 -7.107 8.458 1.00 18.16 194 VAL B O 1
ATOM 2975 N N . ASP B 2 195 ? -14.085 -5.622 9.593 1.00 16.32 195 ASP B N 1
ATOM 2976 C CA . ASP B 2 195 ? -12.919 -6.473 9.754 1.00 18.54 195 ASP B CA 1
ATOM 2977 C C . ASP B 2 195 ? -12.468 -6.388 11.204 1.00 19.89 195 ASP B C 1
ATOM 2978 O O . ASP B 2 195 ? -12.633 -5.353 11.854 1.00 19.92 195 ASP B O 1
ATOM 2983 N N . THR B 2 196 ? -11.878 -7.470 11.709 1.00 16.25 196 THR B N 1
ATOM 2984 C CA . THR B 2 196 ? -11.303 -7.471 13.046 1.00 18.37 196 THR B CA 1
ATOM 2985 C C . THR B 2 196 ? -9.844 -7.907 12.988 1.00 18.22 196 THR B C 1
ATOM 2986 O O . THR B 2 196 ? -9.434 -8.654 12.096 1.00 16.20 196 THR B O 1
ATOM 2990 N N . LEU B 2 197 ? -9.070 -7.418 13.954 1.00 18.34 197 LEU B N 1
ATOM 2991 C CA . LEU B 2 197 ? -7.661 -7.772 14.063 1.00 17.19 197 LEU B CA 1
ATOM 2992 C C . LEU B 2 197 ? -7.488 -9.272 14.300 1.00 21.72 197 LEU B C 1
ATOM 2993 O O . LEU B 2 197 ? -8.265 -9.908 15.024 1.00 20.68 197 LEU B O 1
ATOM 2998 N N . CYS B 2 198 ? -6.478 -9.852 13.657 1.00 19.93 198 CYS B N 1
ATOM 2999 C CA . CYS B 2 198 ? -6.223 -11.276 13.830 1.00 22.01 198 CYS B CA 1
ATOM 3000 C C . CYS B 2 198 ? -4.775 -11.569 13.461 1.00 20.87 198 CYS B C 1
ATOM 3001 O O . CYS B 2 198 ? -4.118 -10.770 12.795 1.00 17.67 198 CYS B O 1
ATOM 3004 N N . LYS B 2 199 ? -4.287 -12.739 13.892 1.00 21.47 199 LYS B N 1
ATOM 3005 C CA . LYS B 2 199 ? -2.893 -13.086 13.616 1.00 20.60 199 LYS B CA 1
ATOM 3006 C C . LYS B 2 199 ? -2.650 -13.309 12.132 1.00 21.91 199 LYS B C 1
ATOM 3007 O O . LYS B 2 199 ? -1.538 -13.060 11.642 1.00 21.62 199 LYS B O 1
ATOM 3013 N N . LEU B 2 200 ? -3.662 -13.786 11.407 1.00 19.50 200 LEU B N 1
ATOM 3014 C CA . LEU B 2 200 ? -3.479 -14.086 9.989 1.00 22.43 200 LEU B CA 1
ATOM 3015 C C . LEU B 2 200 ? -3.107 -12.834 9.204 1.00 22.96 200 LEU B C 1
ATOM 3016 O O . LEU B 2 200 ? -2.134 -12.839 8.442 1.00 19.46 200 LEU B O 1
ATOM 3021 N N . THR B 2 201 ? -3.858 -11.740 9.391 1.00 22.67 201 THR B N 1
ATOM 3022 C CA . THR B 2 201 ? -3.574 -10.528 8.625 1.00 20.49 201 THR B CA 1
ATOM 3023 C C . THR B 2 201 ? -2.272 -9.877 9.076 1.00 20.59 201 THR B C 1
ATOM 3024 O O . THR B 2 201 ? -1.485 -9.414 8.242 1.00 18.95 201 THR B O 1
ATOM 3028 N N . LEU B 2 202 ? -2.035 -9.808 10.388 1.00 19.07 202 LEU B N 1
ATOM 3029 C CA . LEU B 2 202 ? -0.849 -9.110 10.866 1.00 18.04 202 LEU B CA 1
ATOM 3030 C C . LEU B 2 202 ? 0.408 -9.816 10.389 1.00 21.17 202 LEU B C 1
ATOM 3031 O O . LEU B 2 202 ? 1.384 -9.169 9.999 1.00 20.34 202 LEU B O 1
ATOM 3036 N N . ASN B 2 203 ? 0.391 -11.151 10.389 1.00 20.30 203 ASN B N 1
ATOM 3037 C CA . ASN B 2 203 ? 1.580 -11.903 10.011 1.00 21.81 203 ASN B CA 1
ATOM 3038 C C . ASN B 2 203 ? 1.677 -12.084 8.504 1.00 24.16 203 ASN B C 1
ATOM 3039 O O . ASN B 2 203 ? 2.791 -12.129 7.958 1.00 22.92 203 ASN B O 1
ATOM 3044 N N . GLY B 2 204 ? 0.530 -12.190 7.831 1.00 19.81 204 GLY B N 1
ATOM 3045 C CA . GLY B 2 204 ? 0.523 -12.157 6.382 1.00 19.20 204 GLY B CA 1
ATOM 3046 C C . GLY B 2 204 ? 1.150 -10.888 5.843 1.00 22.90 204 GLY B C 1
ATOM 3047 O O . GLY B 2 204 ? 2.027 -10.934 4.980 1.00 21.04 204 GLY B O 1
ATOM 3048 N N . PHE B 2 205 ? 0.739 -9.734 6.373 1.00 21.30 205 PHE B N 1
ATOM 3049 C CA . PHE B 2 205 ? 1.293 -8.498 5.829 1.00 23.44 205 PHE B CA 1
ATOM 3050 C C . PHE B 2 205 ? 2.727 -8.284 6.297 1.00 20.02 205 PHE B C 1
ATOM 3051 O O . PHE B 2 205 ? 3.526 -7.682 5.570 1.00 21.79 205 PHE B O 1
ATOM 3059 N N . ASN B 2 206 ? 3.086 -8.819 7.469 1.00 19.87 206 ASN B N 1
ATOM 3060 C CA . ASN B 2 206 ? 4.474 -8.765 7.919 1.00 20.96 206 ASN B CA 1
ATOM 3061 C C . ASN B 2 206 ? 5.391 -9.539 6.975 1.00 24.72 206 ASN B C 1
ATOM 3062 O O . ASN B 2 206 ? 6.512 -9.097 6.687 1.00 22.54 206 ASN B O 1
ATOM 3067 N N . SER B 2 207 ? 4.926 -10.686 6.471 1.00 22.16 207 SER B N 1
ATOM 3068 C CA . SER B 2 207 ? 5.742 -11.492 5.563 1.00 22.49 207 SER B CA 1
ATOM 3069 C C . SER B 2 207 ? 5.972 -10.784 4.232 1.00 24.13 207 SER B C 1
ATOM 3070 O O . SER B 2 207 ? 6.971 -11.054 3.545 1.00 21.95 207 SER B O 1
ATOM 3073 N N . LEU B 2 208 ? 5.070 -9.884 3.853 1.00 19.77 208 LEU B N 1
ATOM 3074 C CA . LEU B 2 208 ? 5.257 -9.047 2.677 1.00 20.40 208 LEU B CA 1
ATOM 3075 C C . LEU B 2 208 ? 6.096 -7.813 2.976 1.00 20.98 208 LEU B C 1
ATOM 3076 O O . LEU B 2 208 ? 6.313 -6.995 2.075 1.00 23.49 208 LEU B O 1
ATOM 3081 N N . GLU B 2 209 ? 6.562 -7.673 4.218 1.00 21.03 209 GLU B N 1
ATOM 3082 C CA . GLU B 2 209 ? 7.291 -6.494 4.680 1.00 25.47 209 GLU B CA 1
ATOM 3083 C C . GLU B 2 209 ? 6.478 -5.220 4.483 1.00 23.75 209 GLU B C 1
ATOM 3084 O O . GLU B 2 209 ? 7.023 -4.171 4.155 1.00 24.81 209 GLU B O 1
ATOM 3090 N N . SER B 2 210 ? 5.161 -5.314 4.696 1.00 25.01 210 SER B N 1
ATOM 3091 C CA . SER B 2 210 ? 4.242 -4.204 4.480 1.00 22.82 210 SER B CA 1
ATOM 3092 C C . SER B 2 210 ? 3.936 -3.418 5.744 1.00 21.36 210 SER B C 1
ATOM 3093 O O . SER B 2 210 ? 3.272 -2.382 5.653 1.00 22.28 210 SER B O 1
ATOM 3096 N N . LEU B 2 211 ? 4.396 -3.881 6.903 1.00 19.92 211 LEU B N 1
ATOM 3097 C CA . LEU B 2 211 ? 4.101 -3.257 8.186 1.00 20.88 211 LEU B CA 1
ATOM 3098 C C . LEU B 2 211 ? 5.187 -2.260 8.571 1.00 25.05 211 LEU B C 1
ATOM 3099 O O . LEU B 2 211 ? 6.381 -2.521 8.387 1.00 23.43 211 LEU B O 1
ATOM 3104 N N . SER B 2 212 ? 4.763 -1.127 9.126 1.00 20.10 212 SER B N 1
ATOM 3105 C CA . SER B 2 212 ? 5.697 -0.164 9.680 1.00 21.78 212 SER B CA 1
ATOM 3106 C C . SER B 2 212 ? 6.324 -0.703 10.964 1.00 25.82 212 SER B C 1
ATOM 3107 O O . SER B 2 212 ? 5.750 -1.549 11.665 1.00 22.40 212 SER B O 1
ATOM 3110 N N . ALA B 2 213 ? 7.526 -0.204 11.266 1.00 22.34 213 ALA B N 1
ATOM 3111 C CA . ALA B 2 213 ? 8.179 -0.523 12.529 1.00 25.53 213 ALA B CA 1
ATOM 3112 C C . ALA B 2 213 ? 7.599 0.270 13.693 1.00 26.91 213 ALA B C 1
ATOM 3113 O O . ALA B 2 213 ? 7.795 -0.113 14.853 1.00 27.16 213 ALA B O 1
ATOM 3115 N N . HIS B 2 214 ? 6.898 1.363 13.413 1.00 26.49 214 HIS B N 1
ATOM 3116 C CA . HIS B 2 214 ? 6.246 2.129 14.465 1.00 24.84 214 HIS B CA 1
ATOM 3117 C C . HIS B 2 214 ? 4.880 2.568 13.966 1.00 23.45 214 HIS B C 1
ATOM 3118 O O . HIS B 2 214 ? 4.074 1.717 13.572 1.00 22.29 214 HIS B O 1
ATOM 3125 N N . ILE B 2 215 ? 4.604 3.872 13.987 1.00 20.40 215 ILE B N 1
ATOM 3126 C CA . ILE B 2 215 ? 3.342 4.415 13.496 1.00 21.74 215 ILE B CA 1
ATOM 3127 C C . ILE B 2 215 ? 3.548 4.867 12.060 1.00 22.56 215 ILE B C 1
ATOM 3128 O O . ILE B 2 215 ? 4.568 5.492 11.739 1.00 22.25 215 ILE B O 1
ATOM 3133 N N . CYS B 2 216 ? 2.593 4.528 11.186 1.00 20.20 216 CYS B N 1
ATOM 3134 C CA . CYS B 2 216 ? 2.750 4.775 9.756 1.00 22.31 216 CYS B CA 1
ATOM 3135 C C . CYS B 2 216 ? 2.796 6.271 9.456 1.00 20.20 216 CYS B C 1
ATOM 3136 O O . CYS B 2 216 ? 2.276 7.097 10.208 1.00 23.03 216 CYS B O 1
ATOM 3139 N N . GLN B 2 217 ? 3.437 6.620 8.340 1.00 21.09 217 GLN B N 1
ATOM 3140 C CA . GLN B 2 217 ? 3.659 8.014 7.942 1.00 22.34 217 GLN B CA 1
ATOM 3141 C C . GLN B 2 217 ? 3.229 8.167 6.494 1.00 22.84 217 GLN B C 1
ATOM 3142 O O . GLN B 2 217 ? 4.074 8.196 5.591 1.00 20.58 217 GLN B O 1
ATOM 3148 N N . PRO B 2 218 ? 1.924 8.251 6.232 1.00 20.77 218 PRO B N 1
ATOM 3149 C CA . PRO B 2 218 ? 1.455 8.302 4.845 1.00 19.23 218 PRO B CA 1
ATOM 3150 C C . PRO B 2 218 ? 2.120 9.436 4.082 1.00 21.85 218 PRO B C 1
ATOM 3151 O O . PRO B 2 218 ? 2.220 10.568 4.572 1.00 21.03 218 PRO B O 1
ATOM 3155 N N . CYS B 2 219 ? 2.619 9.102 2.892 1.00 17.65 219 CYS B N 1
ATOM 3156 C CA . CYS B 2 219 ? 3.338 9.998 1.988 1.00 21.82 219 CYS B CA 1
ATOM 3157 C C . CYS B 2 219 ? 4.618 10.558 2.598 1.00 21.16 219 CYS B C 1
ATOM 3158 O O . CYS B 2 219 ? 5.182 11.524 2.069 1.00 24.84 219 CYS B O 1
ATOM 3161 N N . GLY B 2 220 ? 5.096 9.973 3.693 1.00 22.61 220 GLY B N 1
ATOM 3162 C CA . GLY B 2 220 ? 6.269 10.495 4.359 1.00 25.70 220 GLY B CA 1
ATOM 3163 C C . GLY B 2 220 ? 7.552 10.195 3.608 1.00 25.41 220 GLY B C 1
ATOM 3164 O O . GLY B 2 220 ? 7.629 9.248 2.824 1.00 23.19 220 GLY B O 1
ATOM 3165 N N . ILE B 2 221 ? 8.569 11.034 3.851 1.00 24.36 221 ILE B N 1
ATOM 3166 C CA . ILE B 2 221 ? 9.840 10.884 3.145 1.00 24.37 221 ILE B CA 1
ATOM 3167 C C . ILE B 2 221 ? 10.502 9.548 3.491 1.00 28.15 221 ILE B C 1
ATOM 3168 O O . ILE B 2 221 ? 11.109 8.899 2.631 1.00 31.61 221 ILE B O 1
ATOM 3173 N N . SER B 2 222 ? 10.358 9.089 4.733 1.00 24.15 222 SER B N 1
ATOM 3174 C CA . SER B 2 222 ? 10.928 7.812 5.154 1.00 32.05 222 SER B CA 1
ATOM 3175 C C . SER B 2 222 ? 9.859 6.784 5.521 1.00 29.37 222 SER B C 1
ATOM 3176 O O . SER B 2 222 ? 10.084 5.939 6.392 1.00 29.59 222 SER B O 1
ATOM 3179 N N . ARG B 2 223 ? 8.699 6.841 4.865 1.00 27.92 223 ARG B N 1
ATOM 3180 C CA . ARG B 2 223 ? 7.611 5.917 5.183 1.00 26.97 223 ARG B CA 1
ATOM 3181 C C . ARG B 2 223 ? 8.072 4.476 5.016 1.00 29.33 223 ARG B C 1
ATOM 3182 O O . ARG B 2 223 ? 8.907 4.163 4.163 1.00 25.78 223 ARG B O 1
ATOM 3190 N N . ASP B 2 224 ? 7.531 3.591 5.862 1.00 23.02 224 ASP B N 1
ATOM 3191 C CA . ASP B 2 224 ? 8.005 2.212 5.908 1.00 22.32 224 ASP B CA 1
ATOM 3192 C C . ASP B 2 224 ? 6.878 1.196 6.085 1.00 23.83 224 ASP B C 1
ATOM 3193 O O . ASP B 2 224 ? 7.122 0.100 6.592 1.00 22.23 224 ASP B O 1
ATOM 3198 N N . GLY B 2 225 ? 5.658 1.517 5.687 1.00 22.27 225 GLY B N 1
ATOM 3199 C CA . GLY B 2 225 ? 4.599 0.525 5.684 1.00 18.31 225 GLY B CA 1
ATOM 3200 C C . GLY B 2 225 ? 3.411 0.956 6.513 1.00 18.63 225 GLY B C 1
ATOM 3201 O O . GLY B 2 225 ? 3.285 2.112 6.931 1.00 20.60 225 GLY B O 1
ATOM 3202 N N . ILE B 2 226 ? 2.535 -0.005 6.768 1.00 21.22 226 ILE B N 1
ATOM 3203 C CA . ILE B 2 226 ? 1.195 0.273 7.247 1.00 20.84 226 ILE B CA 1
ATOM 3204 C C . ILE B 2 226 ? 1.071 -0.113 8.712 1.00 20.46 226 ILE B C 1
ATOM 3205 O O . ILE B 2 226 ? 1.890 -0.852 9.273 1.00 19.89 226 ILE B O 1
ATOM 3210 N N . ASN B 2 227 ? -0.001 0.379 9.331 1.00 19.89 227 ASN B N 1
ATOM 3211 C CA . ASN B 2 227 ? -0.542 -0.229 10.537 1.00 17.47 227 ASN B CA 1
ATOM 3212 C C . ASN B 2 227 ? -1.922 -0.780 10.205 1.00 18.52 227 ASN B C 1
ATOM 3213 O O . ASN B 2 227 ? -2.707 -0.131 9.507 1.00 17.00 227 ASN B O 1
ATOM 3218 N N . ILE B 2 228 ? -2.213 -1.971 10.691 1.00 16.79 228 ILE B N 1
ATOM 3219 C CA . ILE B 2 228 ? -3.511 -2.580 10.451 1.00 17.34 228 ILE B CA 1
ATOM 3220 C C . ILE B 2 228 ? -4.481 -2.113 11.528 1.00 16.49 228 ILE B C 1
ATOM 3221 O O . ILE B 2 228 ? -4.101 -1.911 12.689 1.00 16.90 228 ILE B O 1
ATOM 3226 N N . GLY B 2 229 ? -5.741 -1.912 11.126 1.00 17.99 229 GLY B N 1
ATOM 3227 C CA . GLY B 2 229 ? -6.781 -1.495 12.038 1.00 15.14 229 GLY B CA 1
ATOM 3228 C C . GLY B 2 229 ? -8.021 -2.346 11.834 1.00 15.97 229 GLY B C 1
ATOM 3229 O O . GLY B 2 229 ? -8.134 -3.091 10.852 1.00 14.68 229 GLY B O 1
ATOM 3230 N N . GLU B 2 230 ? -8.948 -2.232 12.777 1.00 16.19 230 GLU B N 1
ATOM 3231 C CA . GLU B 2 230 ? -10.249 -2.867 12.654 1.00 14.23 230 GLU B CA 1
ATOM 3232 C C . GLU B 2 230 ? -11.330 -1.791 12.665 1.00 14.88 230 GLU B C 1
ATOM 3233 O O . GLU B 2 230 ? -11.190 -0.753 13.320 1.00 15.46 230 GLU B O 1
ATOM 3239 N N . ALA B 2 231 ? -12.405 -2.044 11.931 1.00 13.84 231 ALA B N 1
ATOM 3240 C CA . ALA B 2 231 ? -13.522 -1.115 11.871 1.00 12.98 231 ALA B CA 1
ATOM 3241 C C . ALA B 2 231 ? -14.808 -1.848 11.534 1.00 15.51 231 ALA B C 1
ATOM 3242 O O . ALA B 2 231 ? -14.796 -2.911 10.909 1.00 16.47 231 ALA B O 1
ATOM 3244 N N . ALA B 2 232 ? -15.920 -1.255 11.957 1.00 14.88 232 ALA B N 1
ATOM 3245 C CA . ALA B 2 232 ? -17.258 -1.710 11.600 1.00 14.50 232 ALA B CA 1
ATOM 3246 C C . ALA B 2 232 ? -18.018 -0.464 11.181 1.00 14.69 232 ALA B C 1
ATOM 3247 O O . ALA B 2 232 ? -18.234 0.428 12.000 1.00 14.53 232 ALA B O 1
ATOM 3249 N N . ALA B 2 233 ? -18.347 -0.352 9.896 1.00 13.64 233 ALA B N 1
ATOM 3250 C CA . ALA B 2 233 ? -19.017 0.850 9.411 1.00 15.69 233 ALA B CA 1
ATOM 3251 C C . ALA B 2 233 ? -20.127 0.455 8.454 1.00 15.16 233 ALA B C 1
ATOM 3252 O O . ALA B 2 233 ? -19.909 -0.367 7.561 1.00 16.06 233 ALA B O 1
ATOM 3254 N N . PHE B 2 234 ? -21.312 1.042 8.641 1.00 16.45 234 PHE B N 1
ATOM 3255 C CA . PHE B 2 234 ? -22.471 0.742 7.816 1.00 15.16 234 PHE B CA 1
ATOM 3256 C C . PHE B 2 234 ? -23.148 2.022 7.346 1.00 19.43 234 PHE B C 1
ATOM 3257 O O . PHE B 2 234 ? -23.102 3.058 8.015 1.00 15.07 234 PHE B O 1
ATOM 3265 N N . PHE B 2 235 ? -23.786 1.922 6.186 1.00 16.14 235 PHE B N 1
ATOM 3266 C CA . PHE B 2 235 ? -24.635 2.961 5.636 1.00 17.19 235 PHE B CA 1
ATOM 3267 C C . PHE B 2 235 ? -25.952 2.349 5.197 1.00 16.70 235 PHE B C 1
ATOM 3268 O O . PHE B 2 235 ? -25.986 1.231 4.682 1.00 16.26 235 PHE B O 1
ATOM 3276 N N . VAL B 2 236 ? -27.029 3.091 5.395 1.00 18.69 236 VAL B N 1
ATOM 3277 C CA . VAL B 2 236 ? -28.333 2.721 4.869 1.00 16.20 236 VAL B CA 1
ATOM 3278 C C . VAL B 2 236 ? -28.580 3.620 3.664 1.00 16.09 236 VAL B C 1
ATOM 3279 O O . VAL B 2 236 ? -28.713 4.840 3.807 1.00 18.52 236 VAL B O 1
ATOM 3283 N N . LEU B 2 237 ? -28.602 3.035 2.471 1.00 14.30 237 LEU B N 1
ATOM 3284 C CA . LEU B 2 237 ? -28.814 3.782 1.235 1.00 17.54 237 LEU B CA 1
ATOM 3285 C C . LEU B 2 237 ? -30.236 3.593 0.709 1.00 20.08 237 LEU B C 1
ATOM 3286 O O . LEU B 2 237 ? -30.809 2.503 0.798 1.00 19.15 237 LEU B O 1
ATOM 3291 N N . SER B 2 238 ? -30.788 4.657 0.132 1.00 18.81 238 SER B N 1
ATOM 3292 C CA . SER B 2 238 ? -32.042 4.596 -0.607 1.00 19.24 238 SER B CA 1
ATOM 3293 C C . SER B 2 238 ? -31.957 5.579 -1.765 1.00 19.73 238 SER B C 1
ATOM 3294 O O . SER B 2 238 ? -31.042 6.401 -1.836 1.00 21.45 238 SER B O 1
ATOM 3297 N N . LYS B 2 239 ? -32.925 5.497 -2.681 1.00 23.58 239 LYS B N 1
ATOM 3298 C CA . LYS B 2 239 ? -32.987 6.452 -3.787 1.00 24.46 239 LYS B CA 1
ATOM 3299 C C . LYS B 2 239 ? -33.413 7.846 -3.335 1.00 23.16 239 LYS B C 1
ATOM 3300 O O . LYS B 2 239 ? -33.291 8.791 -4.121 1.00 24.48 239 LYS B O 1
ATOM 3306 N N . GLU B 2 240 ? -33.893 7.998 -2.105 1.00 24.93 240 GLU B N 1
ATOM 3307 C CA . GLU B 2 240 ? -34.391 9.282 -1.647 1.00 26.96 240 GLU B CA 1
ATOM 3308 C C . GLU B 2 240 ? -33.245 10.206 -1.255 1.00 27.70 240 GLU B C 1
ATOM 3309 O O . GLU B 2 240 ? -32.119 9.779 -0.987 1.00 23.61 240 GLU B O 1
ATOM 3315 N N . GLN B 2 241 ? -33.563 11.494 -1.208 1.00 28.00 241 GLN B N 1
ATOM 3316 C CA . GLN B 2 241 ? -32.585 12.502 -0.838 1.00 31.65 241 GLN B CA 1
ATOM 3317 C C . GLN B 2 241 ? -32.130 12.308 0.602 1.00 26.64 241 GLN B C 1
ATOM 3318 O O . GLN B 2 241 ? -32.832 11.724 1.429 1.00 26.43 241 GLN B O 1
ATOM 3324 N N . ALA B 2 242 ? -30.932 12.796 0.897 1.00 24.62 242 ALA B N 1
ATOM 3325 C CA . ALA B 2 242 ? -30.374 12.728 2.237 1.00 21.89 242 ALA B CA 1
ATOM 3326 C C . ALA B 2 242 ? -29.363 13.850 2.359 1.00 20.45 242 ALA B C 1
ATOM 3327 O O . ALA B 2 242 ? -28.969 14.432 1.345 1.00 20.97 242 ALA B O 1
ATOM 3329 N N . PRO B 2 243 ? -28.940 14.201 3.584 1.00 19.86 243 PRO B N 1
ATOM 3330 C CA . PRO B 2 243 ? -27.956 15.293 3.714 1.00 22.93 243 PRO B CA 1
ATOM 3331 C C . PRO B 2 243 ? -26.687 15.052 2.911 1.00 22.39 243 PRO B C 1
ATOM 3332 O O . PRO B 2 243 ? -26.111 16.002 2.371 1.00 18.95 243 PRO B O 1
ATOM 3336 N N . VAL B 2 244 ? -26.242 13.802 2.809 1.00 19.43 244 VAL B N 1
ATOM 3337 C CA . VAL B 2 244 ? -25.097 13.435 1.991 1.00 19.38 244 VAL B CA 1
ATOM 3338 C C . VAL B 2 244 ? -25.522 12.312 1.065 1.00 17.91 244 VAL B C 1
ATOM 3339 O O . VAL B 2 244 ? -26.228 11.389 1.480 1.00 17.08 244 VAL B O 1
ATOM 3343 N N . MET B 2 245 ? -25.092 12.390 -0.183 1.00 18.41 245 MET B N 1
ATOM 3344 C CA . MET B 2 245 ? -25.420 11.368 -1.155 1.00 18.25 245 MET B CA 1
ATOM 3345 C C . MET B 2 245 ? -24.162 10.711 -1.700 1.00 17.86 245 MET B C 1
ATOM 3346 O O . MET B 2 245 ? -23.101 11.339 -1.808 1.00 17.20 245 MET B O 1
ATOM 3351 N N . LEU B 2 246 ? -24.272 9.412 -1.977 1.00 17.25 246 LEU B N 1
ATOM 3352 C CA . LEU B 2 246 ? -23.249 8.728 -2.754 1.00 19.82 246 LEU B CA 1
ATOM 3353 C C . LEU B 2 246 ? -23.576 8.961 -4.224 1.00 18.04 246 LEU B C 1
ATOM 3354 O O . LEU B 2 246 ? -24.644 8.563 -4.703 1.00 18.87 246 LEU B O 1
ATOM 3359 N N . MET B 2 247 ? -22.677 9.636 -4.924 1.00 15.61 247 MET B N 1
ATOM 3360 C CA . MET B 2 247 ? -22.962 10.132 -6.255 1.00 18.88 247 MET B CA 1
ATOM 3361 C C . MET B 2 247 ? -22.273 9.362 -7.358 1.00 19.28 247 MET B C 1
ATOM 3362 O O . MET B 2 247 ? -22.837 9.235 -8.444 1.00 22.38 247 MET B O 1
ATOM 3367 N N . GLY B 2 248 ? -21.079 8.836 -7.120 1.00 18.90 248 GLY B N 1
ATOM 3368 C CA . GLY B 2 248 ? -20.376 8.148 -8.182 1.00 20.12 248 GLY B CA 1
ATOM 3369 C C . GLY B 2 248 ? -19.398 7.144 -7.634 1.00 19.57 248 GLY B C 1
ATOM 3370 O O . GLY B 2 248 ? -18.875 7.294 -6.522 1.00 19.42 248 GLY B O 1
ATOM 3371 N N . ALA B 2 249 ? -19.162 6.098 -8.423 1.00 16.87 249 ALA B N 1
ATOM 3372 C CA . ALA B 2 249 ? -18.158 5.098 -8.125 1.00 17.24 249 ALA B CA 1
ATOM 3373 C C . ALA B 2 249 ? -17.400 4.782 -9.407 1.00 18.58 249 ALA B C 1
ATOM 3374 O O . ALA B 2 249 ? -17.982 4.793 -10.496 1.00 20.53 249 ALA B O 1
ATOM 3376 N N . GLY B 2 250 ? -16.100 4.535 -9.274 1.00 17.12 250 GLY B N 1
ATOM 3377 C CA . GLY B 2 250 ? -15.282 4.141 -10.405 1.00 16.91 250 GLY B CA 1
ATOM 3378 C C . GLY B 2 250 ? -14.453 2.931 -10.050 1.00 17.31 250 GLY B C 1
ATOM 3379 O O . GLY B 2 250 ? -13.766 2.942 -9.027 1.00 18.70 250 GLY B O 1
ATOM 3380 N N . GLU B 2 251 ? -14.509 1.875 -10.858 1.00 13.94 251 GLU B N 1
ATOM 3381 C CA . GLU B 2 251 ? -13.826 0.630 -10.535 1.00 16.07 251 GLU B CA 1
ATOM 3382 C C . GLU B 2 251 ? -12.975 0.207 -11.718 1.00 17.98 251 GLU B C 1
ATOM 3383 O O . GLU B 2 251 ? -13.451 0.222 -12.857 1.00 18.68 251 GLU B O 1
ATOM 3389 N N . THR B 2 252 ? -11.725 -0.166 -11.446 1.00 19.06 252 THR B N 1
ATOM 3390 C CA . THR B 2 252 ? -10.797 -0.632 -12.468 1.00 19.88 252 THR B CA 1
ATOM 3391 C C . THR B 2 252 ? -9.932 -1.747 -11.891 1.00 21.93 252 THR B C 1
ATOM 3392 O O . THR B 2 252 ? -9.889 -1.966 -10.678 1.00 17.16 252 THR B O 1
ATOM 3396 N N . MET B 2 253 ? -9.226 -2.444 -12.785 1.00 19.14 253 MET B N 1
ATOM 3397 C CA . MET B 2 253 ? -8.227 -3.440 -12.427 1.00 19.03 253 MET B CA 1
ATOM 3398 C C . MET B 2 253 ? -6.889 -3.052 -13.052 1.00 21.00 253 MET B C 1
ATOM 3399 O O . MET B 2 253 ? -6.840 -2.664 -14.223 1.00 23.49 253 MET B O 1
ATOM 3404 N N . ASP B 2 254 ? -5.804 -3.146 -12.270 1.00 22.00 254 ASP B N 1
ATOM 3405 C CA . ASP B 2 254 ? -4.470 -2.813 -12.790 1.00 24.62 254 ASP B CA 1
ATOM 3406 C C . ASP B 2 254 ? -3.987 -3.850 -13.800 1.00 26.93 254 ASP B C 1
ATOM 3407 O O . ASP B 2 254 ? -3.305 -3.506 -14.776 1.00 26.19 254 ASP B O 1
ATOM 3412 N N . ALA B 2 255 ? -4.293 -5.129 -13.554 1.00 25.74 255 ALA B N 1
ATOM 3413 C CA . ALA B 2 255 ? -3.770 -6.247 -14.351 1.00 25.85 255 ALA B CA 1
ATOM 3414 C C . ALA B 2 255 ? -2.246 -6.168 -14.467 1.00 27.07 255 ALA B C 1
ATOM 3415 O O . ALA B 2 255 ? -1.665 -6.378 -15.536 1.00 29.59 255 ALA B O 1
ATOM 3417 N N . TRP B 2 256 ? -1.590 -5.858 -13.346 1.00 26.59 256 TRP B N 1
ATOM 3418 C CA . TRP B 2 256 ? -0.151 -5.604 -13.333 1.00 27.12 256 TRP B CA 1
ATOM 3419 C C . TRP B 2 256 ? 0.605 -6.607 -12.473 1.00 29.36 256 TRP B C 1
ATOM 3420 O O . TRP B 2 256 ? 1.487 -7.306 -12.982 1.00 27.18 256 TRP B O 1
ATOM 3431 N N . HIS B 2 257 ? 0.298 -6.695 -11.180 1.00 28.97 257 HIS B N 1
ATOM 3432 C CA . HIS B 2 257 ? 1.020 -7.554 -10.253 1.00 29.55 257 HIS B CA 1
ATOM 3433 C C . HIS B 2 257 ? 0.058 -7.995 -9.160 1.00 28.87 257 HIS B C 1
ATOM 3434 O O . HIS B 2 257 ? -0.887 -7.275 -8.826 1.00 30.96 257 HIS B O 1
ATOM 3441 N N . ILE B 2 258 ? 0.311 -9.179 -8.596 1.00 26.78 258 ILE B N 1
ATOM 3442 C CA . ILE B 2 258 ? -0.598 -9.742 -7.603 1.00 30.10 258 ILE B CA 1
ATOM 3443 C C . ILE B 2 258 ? -0.543 -9.000 -6.261 1.00 32.05 258 ILE B C 1
ATOM 3444 O O . ILE B 2 258 ? -1.495 -9.084 -5.472 1.00 31.67 258 ILE B O 1
ATOM 3449 N N . SER B 2 259 ? 0.540 -8.254 -5.981 1.00 28.84 259 SER B N 1
ATOM 3450 C CA . SER B 2 259 ? 0.618 -7.542 -4.707 1.00 33.35 259 SER B CA 1
ATOM 3451 C C . SER B 2 259 ? 1.369 -6.211 -4.779 1.00 38.99 259 SER B C 1
ATOM 3452 O O . SER B 2 259 ? 1.698 -5.658 -3.723 1.00 40.79 259 SER B O 1
ATOM 3455 N N . ALA B 2 260 ? 1.657 -5.680 -5.971 1.00 29.79 260 ALA B N 1
ATOM 3456 C CA . ALA B 2 260 ? 2.264 -4.362 -6.105 1.00 31.93 260 ALA B CA 1
ATOM 3457 C C . ALA B 2 260 ? 1.465 -3.540 -7.108 1.00 27.58 260 ALA B C 1
ATOM 3458 O O . ALA B 2 260 ? 1.041 -4.070 -8.143 1.00 27.05 260 ALA B O 1
ATOM 3460 N N . PRO B 2 261 ? 1.228 -2.258 -6.835 1.00 29.25 261 PRO B N 1
ATOM 3461 C CA . PRO B 2 261 ? 0.375 -1.462 -7.723 1.00 29.52 261 PRO B CA 1
ATOM 3462 C C . PRO B 2 261 ? 1.107 -1.060 -8.996 1.00 27.90 261 PRO B C 1
ATOM 3463 O O . PRO B 2 261 ? 2.334 -1.008 -9.056 1.00 27.18 261 PRO B O 1
ATOM 3467 N N . HIS B 2 262 ? 0.317 -0.810 -10.028 1.00 28.94 262 HIS B N 1
ATOM 3468 C CA . HIS B 2 262 ? 0.861 -0.278 -11.267 1.00 30.45 262 HIS B CA 1
ATOM 3469 C C . HIS B 2 262 ? 1.679 0.969 -10.949 1.00 29.95 262 HIS B C 1
ATOM 3470 O O . HIS B 2 262 ? 1.161 1.895 -10.318 1.00 25.87 262 HIS B O 1
ATOM 3477 N N . PRO B 2 263 ? 2.954 1.018 -11.339 1.00 30.63 263 PRO B N 1
ATOM 3478 C CA . PRO B 2 263 ? 3.831 2.101 -10.858 1.00 35.74 263 PRO B CA 1
ATOM 3479 C C . PRO B 2 263 ? 3.516 3.470 -11.449 1.00 29.89 263 PRO B C 1
ATOM 3480 O O . PRO B 2 263 ? 3.973 4.477 -10.894 1.00 34.84 263 PRO B O 1
ATOM 3484 N N . GLU B 2 264 ? 2.765 3.552 -12.544 1.00 32.05 264 GLU B N 1
ATOM 3485 C CA . GLU B 2 264 ? 2.304 4.843 -13.046 1.00 31.62 264 GLU B CA 1
ATOM 3486 C C . GLU B 2 264 ? 0.907 5.205 -12.549 1.00 31.89 264 GLU B C 1
ATOM 3487 O O . GLU B 2 264 ? 0.383 6.257 -12.931 1.00 28.10 264 GLU B O 1
ATOM 3493 N N . GLY B 2 265 ? 0.279 4.348 -11.743 1.00 28.58 265 GLY B N 1
ATOM 3494 C CA . GLY B 2 265 ? -1.046 4.642 -11.244 1.00 24.63 265 GLY B CA 1
ATOM 3495 C C . GLY B 2 265 ? -2.134 4.640 -12.285 1.00 21.89 265 GLY B C 1
ATOM 3496 O O . GLY B 2 265 ? -3.160 5.287 -12.085 1.00 24.14 265 GLY B O 1
ATOM 3497 N N . LYS B 2 266 ? -1.948 3.925 -13.397 1.00 25.39 266 LYS B N 1
ATOM 3498 C CA . LYS B 2 266 ? -2.932 3.990 -14.472 1.00 27.94 266 LYS B CA 1
ATOM 3499 C C . LYS B 2 266 ? -4.296 3.500 -14.001 1.00 23.91 266 LYS B C 1
ATOM 3500 O O . LYS B 2 266 ? -5.322 4.108 -14.321 1.00 22.34 266 LYS B O 1
ATOM 3506 N N . GLY B 2 267 ? -4.324 2.415 -13.227 1.00 22.56 267 GLY B N 1
ATOM 3507 C CA . GLY B 2 267 ? -5.594 1.922 -12.721 1.00 23.42 267 GLY B CA 1
ATOM 3508 C C . GLY B 2 267 ? -6.257 2.885 -11.752 1.00 18.75 267 GLY B C 1
ATOM 3509 O O . GLY B 2 267 ? -7.464 3.125 -11.832 1.00 20.88 267 GLY B O 1
ATOM 3510 N N . ALA B 2 268 ? -5.473 3.450 -10.825 1.00 23.90 268 ALA B N 1
ATOM 3511 C CA . ALA B 2 268 ? -6.014 4.379 -9.834 1.00 21.21 268 ALA B CA 1
ATOM 3512 C C . ALA B 2 268 ? -6.529 5.662 -10.479 1.00 20.39 268 ALA B C 1
ATOM 3513 O O . ALA B 2 268 ? -7.595 6.171 -10.102 1.00 19.82 268 ALA B O 1
ATOM 3515 N N . ALA B 2 269 ? -5.774 6.221 -11.429 1.00 21.33 269 ALA B N 1
ATOM 3516 C CA . ALA B 2 269 ? -6.232 7.432 -12.106 1.00 21.11 269 ALA B CA 1
ATOM 3517 C C . ALA B 2 269 ? -7.536 7.188 -12.857 1.00 18.72 269 ALA B C 1
ATOM 3518 O O . ALA B 2 269 ? -8.436 8.034 -12.845 1.00 17.75 269 ALA B O 1
ATOM 3520 N N . LEU B 2 270 ? -7.666 6.032 -13.511 1.00 19.56 270 LEU B N 1
ATOM 3521 C CA . LEU B 2 270 ? -8.898 5.759 -14.239 1.00 19.36 270 LEU B CA 1
ATOM 3522 C C . LEU B 2 270 ? -10.076 5.584 -13.290 1.00 17.39 270 LEU B C 1
ATOM 3523 O O . LEU B 2 270 ? -11.180 6.061 -13.575 1.00 19.38 270 LEU B O 1
ATOM 3528 N N . ALA B 2 271 ? -9.864 4.904 -12.157 1.00 18.62 271 ALA B N 1
ATOM 3529 C CA . ALA B 2 271 ? -10.937 4.756 -11.177 1.00 20.26 271 ALA B CA 1
ATOM 3530 C C . ALA B 2 271 ? -11.438 6.114 -10.706 1.00 17.09 271 ALA B C 1
ATOM 3531 O O . ALA B 2 271 ? -12.648 6.337 -10.597 1.00 18.71 271 ALA B O 1
ATOM 3533 N N . MET B 2 272 ? -10.517 7.030 -10.418 1.00 16.62 272 MET B N 1
ATOM 3534 C CA . MET B 2 272 ? -10.907 8.360 -9.969 1.00 19.63 272 MET B CA 1
ATOM 3535 C C . MET B 2 272 ? -11.677 9.103 -11.058 1.00 20.87 272 MET B C 1
ATOM 3536 O O . MET B 2 272 ? -12.671 9.785 -10.773 1.00 18.37 272 MET B O 1
ATOM 3541 N N . GLN B 2 273 ? -11.230 8.992 -12.313 1.00 19.93 273 GLN B N 1
ATOM 3542 C CA . GLN B 2 273 ? -11.923 9.693 -13.391 1.00 20.12 273 GLN B CA 1
ATOM 3543 C C . GLN B 2 273 ? -13.311 9.114 -13.624 1.00 18.91 273 GLN B C 1
ATOM 3544 O O . GLN B 2 273 ? -14.269 9.856 -13.889 1.00 18.85 273 GLN B O 1
ATOM 3550 N N . ARG B 2 274 ? -13.447 7.791 -13.526 1.00 19.35 274 ARG B N 1
ATOM 3551 C CA . ARG B 2 274 ? -14.758 7.183 -13.720 1.00 20.61 274 ARG B CA 1
ATOM 3552 C C . ARG B 2 274 ? -15.716 7.588 -12.614 1.00 17.61 274 ARG B C 1
ATOM 3553 O O . ARG B 2 274 ? -16.914 7.760 -12.857 1.00 20.01 274 ARG B O 1
ATOM 3561 N N . ALA B 2 275 ? -15.212 7.743 -11.394 1.00 18.68 275 ALA B N 1
ATOM 3562 C CA . ALA B 2 275 ? -16.071 8.216 -10.314 1.00 17.30 275 ALA B CA 1
ATOM 3563 C C . ALA B 2 275 ? -16.577 9.622 -10.598 1.00 16.00 275 ALA B C 1
ATOM 3564 O O . ALA B 2 275 ? -17.764 9.916 -10.410 1.00 18.26 275 ALA B O 1
ATOM 3566 N N . LEU B 2 276 ? -15.686 10.510 -11.043 1.00 19.73 276 LEU B N 1
ATOM 3567 C CA . LEU B 2 276 ? -16.112 11.861 -11.398 1.00 21.08 276 LEU B CA 1
ATOM 3568 C C . LEU B 2 276 ? -17.156 11.824 -12.503 1.00 19.97 276 LEU B C 1
ATOM 3569 O O . LEU B 2 276 ? -18.186 12.501 -12.418 1.00 20.66 276 LEU B O 1
ATOM 3574 N N . ASP B 2 277 ? -16.905 11.033 -13.550 1.00 20.42 277 ASP B N 1
ATOM 3575 C CA . ASP B 2 277 ? -17.850 10.931 -14.656 1.00 22.30 277 ASP B CA 1
ATOM 3576 C C . ASP B 2 277 ? -19.229 10.471 -14.175 1.00 23.19 277 ASP B C 1
ATOM 3577 O O . ASP B 2 277 ? -20.252 11.075 -14.519 1.00 21.89 277 ASP B O 1
ATOM 3582 N N . MET B 2 278 ? -19.282 9.408 -13.362 1.00 20.86 278 MET B N 1
ATOM 3583 C CA . MET B 2 278 ? -20.584 8.924 -12.910 1.00 21.31 278 MET B CA 1
ATOM 3584 C C . MET B 2 278 ? -21.297 9.967 -12.053 1.00 17.98 278 MET B C 1
ATOM 3585 O O . MET B 2 278 ? -22.515 10.129 -12.153 1.00 21.66 278 MET B O 1
ATOM 3590 N N . ALA B 2 279 ? -20.551 10.704 -11.230 1.00 19.27 279 ALA B N 1
ATOM 3591 C CA . ALA B 2 279 ? -21.132 11.789 -10.443 1.00 20.83 279 ALA B CA 1
ATOM 3592 C C . ALA B 2 279 ? -21.488 13.020 -11.274 1.00 24.85 279 ALA B C 1
ATOM 3593 O O . ALA B 2 279 ? -22.138 13.927 -10.739 1.00 23.47 279 ALA B O 1
ATOM 3595 N N . HIS B 2 280 ? -21.070 13.089 -12.544 1.00 24.24 280 HIS B N 1
ATOM 3596 C CA . HIS B 2 280 ? -21.339 14.255 -13.407 1.00 23.85 280 HIS B CA 1
ATOM 3597 C C . HIS B 2 280 ? -20.647 15.519 -12.886 1.00 23.07 280 HIS B C 1
ATOM 3598 O O . HIS B 2 280 ? -21.197 16.619 -12.954 1.00 22.12 280 HIS B O 1
ATOM 3605 N N . ILE B 2 281 ? -19.428 15.371 -12.358 1.00 21.26 281 ILE B N 1
ATOM 3606 C CA . ILE B 2 281 ? -18.654 16.509 -11.879 1.00 24.93 281 ILE B CA 1
ATOM 3607 C C . ILE B 2 281 ? -17.247 16.465 -12.460 1.00 23.24 281 ILE B C 1
ATOM 3608 O O . ILE B 2 281 ? -16.726 15.415 -12.841 1.00 23.95 281 ILE B O 1
ATOM 3613 N N . SER B 2 282 ? -16.613 17.630 -12.493 1.00 25.65 282 SER B N 1
ATOM 3614 C CA . SER B 2 282 ? -15.223 17.727 -12.908 1.00 22.66 282 SER B CA 1
ATOM 3615 C C . SER B 2 282 ? -14.309 17.720 -11.685 1.00 23.74 282 SER B C 1
ATOM 3616 O O . SER B 2 282 ? -14.733 18.015 -10.567 1.00 23.47 282 SER B O 1
ATOM 3619 N N . ALA B 2 283 ? -13.034 17.385 -11.924 1.00 21.86 283 ALA B N 1
ATOM 3620 C CA . ALA B 2 283 ? -12.050 17.310 -10.850 1.00 21.18 283 ALA B CA 1
ATOM 3621 C C . ALA B 2 283 ? -11.983 18.605 -10.050 1.00 24.55 283 ALA B C 1
ATOM 3622 O O . ALA B 2 283 ? -11.780 18.570 -8.827 1.00 21.70 283 ALA B O 1
ATOM 3624 N N . GLN B 2 284 ? -12.179 19.750 -10.717 1.00 25.24 284 GLN B N 1
ATOM 3625 C CA . GLN B 2 284 ? -12.155 21.049 -10.044 1.00 24.64 284 GLN B CA 1
ATOM 3626 C C . GLN B 2 284 ? -13.221 21.174 -8.962 1.00 24.35 284 GLN B C 1
ATOM 3627 O O . GLN B 2 284 ? -13.069 21.977 -8.036 1.00 20.86 284 GLN B O 1
ATOM 3633 N N . GLU B 2 285 ? -14.329 20.445 -9.085 1.00 22.78 285 GLU B N 1
ATOM 3634 C CA . GLU B 2 285 ? -15.424 20.614 -8.141 1.00 24.24 285 GLU B CA 1
ATOM 3635 C C . GLU B 2 285 ? -15.221 19.835 -6.844 1.00 19.97 285 GLU B C 1
ATOM 3636 O O . GLU B 2 285 ? -16.015 20.007 -5.917 1.00 22.93 285 GLU B O 1
ATOM 3642 N N . VAL B 2 286 ? -14.185 19.001 -6.755 1.00 21.15 286 VAL B N 1
ATOM 3643 C CA . VAL B 2 286 ? -13.917 18.204 -5.557 1.00 20.20 286 VAL B CA 1
ATOM 3644 C C . VAL B 2 286 ? -13.181 19.073 -4.545 1.00 22.97 286 VAL B C 1
ATOM 3645 O O . VAL B 2 286 ? -12.155 19.688 -4.867 1.00 21.52 286 VAL B O 1
ATOM 3649 N N . GLY B 2 287 ? -13.687 19.106 -3.318 1.00 19.08 287 GLY B N 1
ATOM 3650 C CA . GLY B 2 287 ? -13.104 19.918 -2.265 1.00 20.55 287 GLY B CA 1
ATOM 3651 C C . GLY B 2 287 ? -12.173 19.180 -1.326 1.00 20.71 287 GLY B C 1
ATOM 3652 O O . GLY B 2 287 ? -11.405 19.820 -0.599 1.00 22.58 287 GLY B O 1
ATOM 3653 N N . TYR B 2 288 ? -12.199 17.843 -1.344 1.00 17.52 288 TYR B N 1
ATOM 3654 C CA . TYR B 2 288 ? -11.329 17.058 -0.475 1.00 17.45 288 TYR B CA 1
ATOM 3655 C C . TYR B 2 288 ? -11.239 15.620 -1.000 1.00 14.77 288 TYR B C 1
ATOM 3656 O O . TYR B 2 288 ? -12.242 15.048 -1.437 1.00 15.79 288 TYR B O 1
ATOM 3665 N N . ILE B 2 289 ? -10.033 15.054 -0.965 1.00 14.48 289 ILE B N 1
ATOM 3666 C CA . ILE B 2 289 ? -9.803 13.643 -1.273 1.00 16.96 289 ILE B CA 1
ATOM 3667 C C . ILE B 2 289 ? -9.270 12.953 -0.027 1.00 18.54 289 ILE B C 1
ATOM 3668 O O . ILE B 2 289 ? -8.235 13.361 0.521 1.00 17.43 289 ILE B O 1
ATOM 3673 N N . ASN B 2 290 ? -9.954 11.892 0.402 1.00 16.93 290 ASN B N 1
ATOM 3674 C CA . ASN B 2 290 ? -9.418 10.989 1.411 1.00 15.86 290 ASN B CA 1
ATOM 3675 C C . ASN B 2 290 ? -8.611 9.915 0.685 1.00 15.92 290 ASN B C 1
ATOM 3676 O O . ASN B 2 290 ? -9.174 9.019 0.044 1.00 16.44 290 ASN B O 1
ATOM 3681 N N . LEU B 2 291 ? -7.287 10.027 0.753 1.00 16.68 291 LEU B N 1
ATOM 3682 C CA . LEU B 2 291 ? -6.413 9.114 0.038 1.00 14.49 291 LEU B CA 1
ATOM 3683 C C . LEU B 2 291 ? -6.578 7.688 0.549 1.00 16.60 291 LEU B C 1
ATOM 3684 O O . LEU B 2 291 ? -6.940 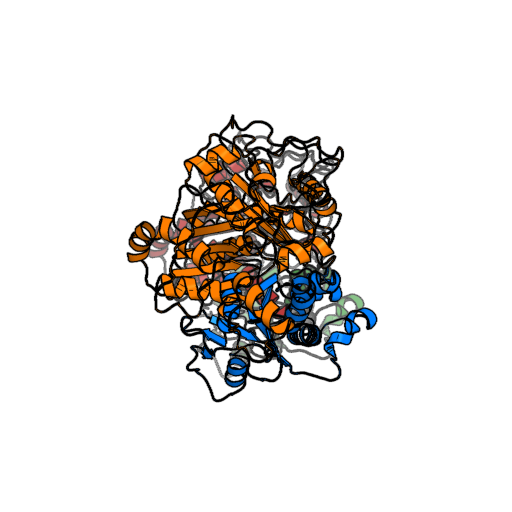7.451 1.703 1.00 15.53 291 LEU B O 1
ATOM 3689 N N . HIS B 2 292 ? -6.217 6.724 -0.299 1.00 16.25 292 HIS B N 1
ATOM 3690 C CA . HIS B 2 292 ? -5.946 5.400 0.241 1.00 17.66 292 HIS B CA 1
ATOM 3691 C C . HIS B 2 292 ? -4.766 5.483 1.208 1.00 17.21 292 HIS B C 1
ATOM 3692 O O . HIS B 2 292 ? -4.887 5.143 2.388 1.00 19.56 292 HIS B O 1
ATOM 3699 N N . GLY B 2 293 ? -3.632 5.995 0.734 1.00 16.73 293 GLY B N 1
ATOM 3700 C CA . GLY B 2 293 ? -2.589 6.519 1.605 1.00 18.47 293 GLY B CA 1
ATOM 3701 C C . GLY B 2 293 ? -2.164 5.609 2.735 1.00 18.74 293 GLY B C 1
ATOM 3702 O O . GLY B 2 293 ? -2.233 5.981 3.914 1.00 17.84 293 GLY B O 1
ATOM 3703 N N . THR B 2 294 ? -1.734 4.398 2.370 1.00 18.11 294 THR B N 1
ATOM 3704 C CA . THR B 2 294 ? -1.397 3.356 3.333 1.00 20.33 294 THR B CA 1
ATOM 3705 C C . THR B 2 294 ? -0.037 3.543 3.991 1.00 19.32 294 THR B C 1
ATOM 3706 O O . THR B 2 294 ? 0.167 3.018 5.088 1.00 19.92 294 THR B O 1
ATOM 3710 N N . ALA B 2 295 ? 0.890 4.248 3.332 1.00 19.96 295 ALA B N 1
ATOM 3711 C CA . ALA B 2 295 ? 2.235 4.576 3.811 1.00 19.83 295 ALA B CA 1
ATOM 3712 C C . ALA B 2 295 ? 3.258 3.510 3.434 1.00 22.11 295 ALA B C 1
ATOM 3713 O O . ALA B 2 295 ? 4.388 3.527 3.937 1.00 22.86 295 ALA B O 1
ATOM 3715 N N . THR B 2 296 ? 2.900 2.596 2.535 1.00 18.77 296 THR B N 1
ATOM 3716 C CA . THR B 2 296 ? 3.945 1.843 1.861 1.00 20.03 296 THR B CA 1
ATOM 3717 C C . THR B 2 296 ? 4.629 2.736 0.828 1.00 22.12 296 THR B C 1
ATOM 3718 O O . THR B 2 296 ? 4.030 3.694 0.330 1.00 22.29 296 THR B O 1
ATOM 3722 N N . PRO B 2 297 ? 5.901 2.469 0.518 1.00 21.82 297 PRO B N 1
ATOM 3723 C CA . PRO B 2 297 ? 6.543 3.224 -0.572 1.00 25.13 297 PRO B CA 1
ATOM 3724 C C . PRO B 2 297 ? 5.753 3.154 -1.866 1.00 23.22 297 PRO B C 1
ATOM 3725 O O . PRO B 2 297 ? 5.445 4.194 -2.457 1.00 22.03 297 PRO B O 1
ATOM 3729 N N . GLN B 2 298 ? 5.373 1.945 -2.293 1.00 19.99 298 GLN B N 1
ATOM 3730 C CA . GLN B 2 298 ? 4.741 1.765 -3.596 1.00 24.15 298 GLN B CA 1
ATOM 3731 C C . GLN B 2 298 ? 3.379 2.442 -3.690 1.00 24.74 298 GLN B C 1
ATOM 3732 O O . GLN B 2 298 ? 3.058 3.051 -4.717 1.00 24.80 298 GLN B O 1
ATOM 3738 N N . ASN B 2 299 ? 2.532 2.303 -2.672 1.00 24.00 299 ASN B N 1
ATOM 3739 C CA . ASN B 2 299 ? 1.177 2.822 -2.825 1.00 22.98 299 ASN B CA 1
ATOM 3740 C C . ASN B 2 299 ? 1.179 4.339 -2.945 1.00 17.60 299 ASN B C 1
ATOM 3741 O O . ASN B 2 299 ? 0.595 4.901 -3.874 1.00 17.16 299 ASN B O 1
ATOM 3746 N N . ASP B 2 300 ? 1.816 5.018 -2.002 1.00 19.59 300 ASP B N 1
ATOM 3747 C CA . ASP B 2 300 ? 1.715 6.467 -1.987 1.00 19.47 300 ASP B CA 1
ATOM 3748 C C . ASP B 2 300 ? 2.381 7.090 -3.214 1.00 19.51 300 ASP B C 1
ATOM 3749 O O . ASP B 2 300 ? 1.911 8.115 -3.705 1.00 19.56 300 ASP B O 1
ATOM 3754 N N . ALA B 2 301 ? 3.457 6.488 -3.735 1.00 21.11 301 ALA B N 1
ATOM 3755 C CA . ALA B 2 301 ? 4.099 7.033 -4.937 1.00 24.19 301 ALA B CA 1
ATOM 3756 C C . ALA B 2 301 ? 3.170 6.927 -6.135 1.00 22.16 301 ALA B C 1
ATOM 3757 O O . ALA B 2 301 ? 3.002 7.879 -6.906 1.00 20.78 301 ALA B O 1
ATOM 3759 N N . MET B 2 302 ? 2.548 5.760 -6.280 1.00 21.98 302 MET B N 1
ATOM 3760 C CA . MET B 2 302 ? 1.588 5.485 -7.337 1.00 23.05 302 MET B CA 1
ATOM 3761 C C . MET B 2 302 ? 0.358 6.384 -7.211 1.00 21.72 302 MET B C 1
ATOM 3762 O O . MET B 2 302 ? -0.105 6.973 -8.195 1.00 17.62 302 MET B O 1
ATOM 3767 N N . GLU B 2 303 ? -0.184 6.499 -5.995 1.00 20.93 303 GLU B N 1
ATOM 3768 C CA . GLU B 2 303 ? -1.434 7.231 -5.806 1.00 19.60 303 GLU B CA 1
ATOM 3769 C C . GLU B 2 303 ? -1.269 8.713 -6.109 1.00 18.17 303 GLU B C 1
ATOM 3770 O O . GLU B 2 303 ? -2.125 9.316 -6.763 1.00 20.76 303 GLU B O 1
ATOM 3776 N N . ILE B 2 304 ? -0.202 9.332 -5.600 1.00 21.75 304 ILE B N 1
ATOM 3777 C CA . ILE B 2 304 ? -0.040 10.767 -5.821 1.00 20.38 304 ILE B CA 1
ATOM 3778 C C . ILE B 2 304 ? 0.228 11.052 -7.297 1.00 20.62 304 ILE B C 1
ATOM 3779 O O . ILE B 2 304 ? -0.198 12.086 -7.822 1.00 21.84 304 ILE B O 1
ATOM 3784 N N . LYS B 2 305 ? 0.894 10.131 -8.002 1.00 22.49 305 LYS B N 1
ATOM 3785 C CA . LYS B 2 305 ? 0.980 10.243 -9.458 1.00 24.40 305 LYS B CA 1
ATOM 3786 C C . LYS B 2 305 ? -0.405 10.286 -10.082 1.00 23.16 305 LYS B C 1
ATOM 3787 O O . LYS B 2 305 ? -0.693 11.134 -10.934 1.00 23.69 305 LYS B O 1
ATOM 3793 N N . ALA B 2 306 ? -1.280 9.360 -9.676 1.00 21.05 306 ALA B N 1
ATOM 3794 C CA . ALA B 2 306 ? -2.632 9.332 -10.220 1.00 20.89 306 ALA B CA 1
ATOM 3795 C C . ALA B 2 306 ? -3.405 10.591 -9.850 1.00 19.76 306 ALA B C 1
ATOM 3796 O O . ALA B 2 306 ? -4.139 11.139 -10.680 1.00 21.70 306 ALA B O 1
ATOM 3798 N N . VAL B 2 307 ? -3.270 11.055 -8.602 1.00 20.37 307 VAL B N 1
ATOM 3799 C CA . VAL B 2 307 ? -3.953 12.281 -8.187 1.00 21.30 307 VAL B CA 1
ATOM 3800 C C . VAL B 2 307 ? -3.489 13.461 -9.035 1.00 22.21 307 VAL B C 1
ATOM 3801 O O . VAL B 2 307 ? -4.299 14.286 -9.487 1.00 22.11 307 VAL B O 1
ATOM 3805 N N . ARG B 2 308 ? -2.175 13.557 -9.267 1.00 22.12 308 ARG B N 1
ATOM 3806 C CA . ARG B 2 308 ? -1.648 14.636 -10.106 1.00 24.28 308 ARG B CA 1
ATOM 3807 C C . ARG B 2 308 ? -2.166 14.532 -11.540 1.00 22.65 308 ARG B C 1
ATOM 3808 O O . ARG B 2 308 ? -2.449 15.549 -12.180 1.00 23.71 308 ARG B O 1
ATOM 3816 N N . GLN B 2 309 ? -2.315 13.311 -12.057 1.00 23.34 309 GLN B N 1
ATOM 3817 C CA . GLN B 2 309 ? -2.854 13.137 -13.401 1.00 23.54 309 GLN B CA 1
ATOM 3818 C C . GLN B 2 309 ? -4.289 13.651 -13.507 1.00 25.46 309 GLN B C 1
ATOM 3819 O O . GLN B 2 309 ? -4.656 14.268 -14.511 1.00 23.67 309 GLN B O 1
ATOM 3825 N N . VAL B 2 310 ? -5.117 13.399 -12.496 1.00 19.57 310 VAL B N 1
ATOM 3826 C CA . VAL B 2 310 ? -6.541 13.735 -12.574 1.00 22.52 310 VAL B CA 1
ATOM 3827 C C . VAL B 2 310 ? -6.821 15.139 -12.050 1.00 20.46 310 VAL B C 1
ATOM 3828 O O . VAL B 2 310 ? -7.690 15.839 -12.572 1.00 20.73 310 VAL B O 1
ATOM 3832 N N . PHE B 2 311 ? -6.104 15.567 -11.012 1.00 22.05 311 PHE B N 1
ATOM 3833 C CA . PHE B 2 311 ? -6.437 16.795 -10.299 1.00 25.14 311 PHE B CA 1
ATOM 3834 C C . PHE B 2 311 ? -5.400 17.890 -10.468 1.00 27.21 311 PHE B C 1
ATOM 3835 O O . PHE B 2 311 ? -5.658 19.029 -10.065 1.00 28.25 311 PHE B O 1
ATOM 3843 N N . GLY B 2 312 ? -4.231 17.572 -11.009 1.00 28.98 312 GLY B N 1
ATOM 3844 C CA . GLY B 2 312 ? -3.192 18.565 -11.169 1.00 32.39 312 GLY B CA 1
ATOM 3845 C C . GLY B 2 312 ? -2.343 18.762 -9.932 1.00 30.45 312 GLY B C 1
ATOM 3846 O O . GLY B 2 312 ? -2.129 17.835 -9.146 1.00 24.84 312 GLY B O 1
ATOM 3847 N N . VAL B 2 313 ? -1.871 19.993 -9.747 1.00 30.59 313 VAL B N 1
ATOM 3848 C CA . VAL B 2 313 ? -0.868 20.324 -8.745 1.00 30.08 313 VAL B CA 1
ATOM 3849 C C . VAL B 2 313 ? -1.440 21.408 -7.836 1.00 30.31 313 VAL B C 1
ATOM 3850 O O . VAL B 2 313 ? -1.955 22.419 -8.323 1.00 26.96 313 VAL B O 1
ATOM 3854 N N . TYR B 2 314 ? -1.373 21.185 -6.522 1.00 28.17 314 TYR B N 1
ATOM 3855 C CA . TYR B 2 314 ? -1.861 22.137 -5.513 1.00 29.05 314 TYR B CA 1
ATOM 3856 C C . TYR B 2 314 ? -3.329 22.528 -5.706 1.00 31.85 314 TYR B C 1
ATOM 3857 O O . TYR B 2 314 ? -3.714 23.655 -5.397 1.00 31.87 314 TYR B O 1
ATOM 3866 N N . GLN B 2 315 ? -4.181 21.620 -6.185 1.00 27.82 315 GLN B N 1
ATOM 3867 C CA . GLN B 2 315 ? -5.547 22.016 -6.520 1.00 28.25 315 GLN B CA 1
ATOM 3868 C C . GLN B 2 315 ? -6.591 21.573 -5.504 1.00 27.26 315 GLN B C 1
ATOM 3869 O O . GLN B 2 315 ? -7.673 22.165 -5.455 1.00 27.78 315 GLN B O 1
ATOM 3875 N N . VAL B 2 316 ? -6.325 20.542 -4.704 1.00 26.06 316 VAL B N 1
ATOM 3876 C CA . VAL B 2 316 ? -7.378 19.937 -3.891 1.00 24.07 316 VAL B CA 1
ATOM 3877 C C . VAL B 2 316 ? -6.806 19.518 -2.543 1.00 21.95 316 VAL B C 1
ATOM 3878 O O . VAL B 2 316 ? -5.720 18.929 -2.472 1.00 22.77 316 VAL B O 1
ATOM 3882 N N . ALA B 2 317 ? -7.525 19.844 -1.470 1.00 22.47 317 ALA B N 1
ATOM 3883 C CA . ALA B 2 317 ? -7.114 19.396 -0.145 1.00 22.05 317 ALA B CA 1
ATOM 3884 C C . ALA B 2 317 ? -7.185 17.880 -0.068 1.00 18.55 317 ALA B C 1
ATOM 3885 O O . ALA B 2 317 ? -8.128 17.266 -0.563 1.00 21.50 317 ALA B O 1
ATOM 3887 N N . LEU B 2 318 ? -6.197 17.276 0.577 1.00 20.01 318 LEU B N 1
ATOM 3888 C CA . LEU B 2 318 ? -6.232 15.833 0.710 1.00 21.50 318 LEU B CA 1
ATOM 3889 C C . LEU B 2 318 ? -5.493 15.393 1.961 1.00 19.27 318 LEU B C 1
ATOM 3890 O O . LEU B 2 318 ? -4.593 16.075 2.463 1.00 17.85 318 LEU B O 1
ATOM 3895 N N . SER B 2 319 ? -5.855 14.205 2.430 1.00 16.78 319 SER B N 1
ATOM 3896 C CA . SER B 2 319 ? -5.141 13.609 3.546 1.00 16.99 319 SER B CA 1
ATOM 3897 C C . SER B 2 319 ? -5.422 12.120 3.548 1.00 15.59 319 SER B C 1
ATOM 3898 O O . SER B 2 319 ? -6.472 11.671 3.089 1.00 17.21 319 SER B O 1
ATOM 3901 N N . SER B 2 320 ? -4.494 11.370 4.118 1.00 14.89 320 SER B N 1
ATOM 3902 C CA . SER B 2 320 ? -4.763 10.009 4.557 1.00 15.39 320 SER B CA 1
ATOM 3903 C C . SER B 2 320 ? -5.166 10.043 6.023 1.00 17.71 320 SER B C 1
ATOM 3904 O O . SER B 2 320 ? -4.611 10.822 6.807 1.00 16.44 320 SER B O 1
ATOM 3907 N N . THR B 2 321 ? -6.136 9.205 6.396 1.00 18.32 321 THR B N 1
ATOM 3908 C CA . THR B 2 321 ? -6.480 9.026 7.801 1.00 15.52 321 THR B CA 1
ATOM 3909 C C . THR B 2 321 ? -6.032 7.664 8.327 1.00 16.02 321 THR B C 1
ATOM 3910 O O . THR B 2 321 ? -6.428 7.270 9.429 1.00 16.32 321 THR B O 1
ATOM 3914 N N . LYS B 2 322 ? -5.191 6.944 7.587 1.00 16.22 322 LYS B N 1
ATOM 3915 C CA . LYS B 2 322 ? -4.803 5.622 8.072 1.00 17.35 322 LYS B CA 1
ATOM 3916 C C . LYS B 2 322 ? -3.832 5.685 9.246 1.00 18.84 322 LYS B C 1
ATOM 3917 O O . LYS B 2 322 ? -3.626 4.671 9.915 1.00 15.99 322 LYS B O 1
ATOM 3923 N N . HIS B 2 323 ? -3.255 6.850 9.548 1.00 17.71 323 HIS B N 1
ATOM 3924 C CA . HIS B 2 323 ? -2.514 6.951 10.797 1.00 19.49 323 HIS B CA 1
ATOM 3925 C C . HIS B 2 323 ? -3.437 7.030 12.012 1.00 19.09 323 HIS B C 1
ATOM 3926 O O . HIS B 2 323 ? -2.960 6.873 13.142 1.00 17.70 323 HIS B O 1
ATOM 3933 N N . LYS B 2 324 ? -4.738 7.253 11.806 1.00 17.43 324 LYS B N 1
ATOM 3934 C CA . LYS B 2 324 ? -5.704 7.340 12.891 1.00 15.84 324 LYS B CA 1
ATOM 3935 C C . LYS B 2 324 ? -6.536 6.080 13.040 1.00 17.30 324 LYS B C 1
ATOM 3936 O O . LYS B 2 324 ? -6.758 5.620 14.161 1.00 16.72 324 LYS B O 1
ATOM 3942 N N . THR B 2 325 ? -7.007 5.520 11.930 1.00 16.14 325 THR B N 1
ATOM 3943 C CA . THR B 2 325 ? -7.809 4.305 11.970 1.00 15.59 325 THR B CA 1
ATOM 3944 C C . THR B 2 325 ? -6.980 3.048 11.799 1.00 17.35 325 THR B C 1
ATOM 3945 O O . THR B 2 325 ? -7.462 1.956 12.126 1.00 15.81 325 THR B O 1
ATOM 3949 N N . GLY B 2 326 ? -5.760 3.190 11.291 1.00 15.95 326 GLY B N 1
ATOM 3950 C CA . GLY B 2 326 ? -5.008 2.088 10.724 1.00 15.76 326 GLY B CA 1
ATOM 3951 C C . GLY B 2 326 ? -5.578 1.715 9.367 1.00 16.70 326 GLY B C 1
ATOM 3952 O O . GLY B 2 326 ? -6.629 2.232 8.961 1.00 15.23 326 GLY B O 1
ATOM 3953 N N . HIS B 2 327 ? -4.891 0.834 8.650 1.00 15.35 327 HIS B N 1
ATOM 3954 C CA . HIS B 2 327 ? -5.414 0.295 7.402 1.00 16.61 327 HIS B CA 1
ATOM 3955 C C . HIS B 2 327 ? -6.408 -0.796 7.793 1.00 13.79 327 HIS B C 1
ATOM 3956 O O . HIS B 2 327 ? -6.017 -1.876 8.232 1.00 14.54 327 HIS B O 1
ATOM 3963 N N . CYS B 2 328 ? -7.699 -0.506 7.685 1.00 13.27 328 CYS B N 1
ATOM 3964 C CA . CYS B 2 328 ? -8.703 -1.458 8.152 1.00 15.95 328 CYS B CA 1
ATOM 3965 C C . CYS B 2 328 ? -9.055 -2.507 7.110 1.00 15.68 328 CYS B C 1
ATOM 3966 O O . CYS B 2 328 ? -10.069 -3.202 7.276 1.00 14.82 328 CYS B O 1
ATOM 3969 N N . LEU B 2 329 ? -8.269 -2.606 6.032 1.00 16.87 329 LEU B N 1
ATOM 3970 C CA . LEU B 2 329 ? -8.328 -3.735 5.099 1.00 20.30 329 LEU B CA 1
ATOM 3971 C C . LEU B 2 329 ? -9.731 -3.819 4.509 1.00 18.04 329 LEU B C 1
ATOM 3972 O O . LEU B 2 329 ? -10.140 -2.853 3.847 1.00 17.45 329 LEU B O 1
ATOM 3977 N N . GLY B 2 330 ? -10.485 -4.913 4.700 1.00 19.45 330 GLY B N 1
ATOM 3978 C CA . GLY B 2 330 ? -11.799 -5.009 4.088 1.00 20.73 330 GLY B CA 1
ATOM 3979 C C . GLY B 2 330 ? -12.739 -3.888 4.489 1.00 18.21 330 GLY B C 1
ATOM 3980 O O . GLY B 2 330 ? -13.638 -3.528 3.733 1.00 22.58 330 GLY B O 1
ATOM 3981 N N . ALA B 2 331 ? -12.551 -3.324 5.675 1.00 15.01 331 ALA B N 1
ATOM 3982 C CA . ALA B 2 331 ? -13.411 -2.257 6.169 1.00 13.76 331 ALA B CA 1
ATOM 3983 C C . ALA B 2 331 ? -12.876 -0.859 5.871 1.00 15.62 331 ALA B C 1
ATOM 3984 O O . ALA B 2 331 ? -13.532 0.126 6.242 1.00 15.86 331 ALA B O 1
ATOM 3986 N N . ALA B 2 332 ? -11.713 -0.744 5.212 1.00 16.36 332 ALA B N 1
ATOM 3987 C CA . ALA B 2 332 ? -11.104 0.573 5.004 1.00 15.26 332 ALA B CA 1
ATOM 3988 C C . ALA B 2 332 ? -12.053 1.521 4.281 1.00 17.27 332 ALA B C 1
ATOM 3989 O O . ALA B 2 332 ? -12.244 2.676 4.698 1.00 18.13 332 ALA B O 1
ATOM 3991 N N . GLY B 2 333 ? -12.655 1.056 3.187 1.00 15.94 333 GLY B N 1
ATOM 3992 C CA . GLY B 2 333 ? -13.475 1.940 2.385 1.00 15.85 333 GLY B CA 1
ATOM 3993 C C . GLY B 2 333 ? -14.704 2.431 3.122 1.00 15.05 333 GLY B C 1
ATOM 3994 O O . GLY B 2 333 ? -15.110 3.582 2.952 1.00 16.17 333 GLY B O 1
ATOM 3995 N N . ALA B 2 334 ? -15.298 1.581 3.962 1.00 16.84 334 ALA B N 1
ATOM 3996 C CA . ALA B 2 334 ? -16.511 1.975 4.675 1.00 16.12 334 ALA B CA 1
ATOM 3997 C C . ALA B 2 334 ? -16.203 2.998 5.760 1.00 17.31 334 ALA B C 1
ATOM 3998 O O . ALA B 2 334 ? -16.920 3.998 5.900 1.00 15.98 334 ALA B O 1
ATOM 4000 N N . ILE B 2 335 ? -15.162 2.752 6.567 1.00 13.98 335 ILE B N 1
ATOM 4001 C CA . ILE B 2 335 ? -14.864 3.717 7.627 1.00 17.80 335 ILE B CA 1
ATOM 4002 C C . ILE B 2 335 ? -14.421 5.044 7.017 1.00 15.90 335 ILE B C 1
ATOM 4003 O O . ILE B 2 335 ? -14.777 6.120 7.522 1.00 16.67 335 ILE B O 1
ATOM 4008 N N . GLU B 2 336 ? -13.708 4.999 5.891 1.00 14.74 336 GLU B N 1
ATOM 4009 C CA . GLU B 2 336 ? -13.296 6.234 5.228 1.00 16.90 336 GLU B CA 1
ATOM 4010 C C . GLU B 2 336 ? -14.485 6.956 4.595 1.00 16.51 336 GLU B C 1
ATOM 4011 O O . GLU B 2 336 ? -14.567 8.189 4.648 1.00 17.75 336 GLU B O 1
ATOM 4017 N N . ALA B 2 337 ? -15.447 6.215 4.033 1.00 15.79 337 ALA B N 1
ATOM 4018 C CA . ALA B 2 337 ? -16.683 6.857 3.578 1.00 15.28 337 ALA B CA 1
ATOM 4019 C C . ALA B 2 337 ? -17.402 7.553 4.730 1.00 17.04 337 ALA B C 1
ATOM 4020 O O . ALA B 2 337 ? -18.006 8.619 4.546 1.00 15.79 337 ALA B O 1
ATOM 4022 N N . PHE B 2 338 ? -17.378 6.943 5.920 1.00 15.07 338 PHE B N 1
ATOM 4023 C CA . PHE B 2 338 ? -18.049 7.535 7.074 1.00 17.83 338 PHE B CA 1
ATOM 4024 C C . PHE B 2 338 ? -17.418 8.871 7.440 1.00 15.08 338 PHE B C 1
ATOM 4025 O O . PHE B 2 338 ? -18.119 9.835 7.762 1.00 17.09 338 PHE B O 1
ATOM 4033 N N . ILE B 2 339 ? -16.090 8.928 7.423 1.00 15.07 339 ILE B N 1
ATOM 4034 C CA . ILE B 2 339 ? -15.372 10.184 7.615 1.00 14.21 339 ILE B CA 1
ATOM 4035 C C . ILE B 2 339 ? -15.801 11.202 6.568 1.00 14.60 339 ILE B C 1
ATOM 4036 O O . ILE B 2 339 ? -16.123 12.350 6.885 1.00 14.25 339 ILE B O 1
ATOM 4041 N N . CYS B 2 340 ? -15.844 10.782 5.298 1.00 14.54 340 CYS B N 1
ATOM 4042 C CA . CYS B 2 340 ? -16.211 11.703 4.225 1.00 15.71 340 CYS B CA 1
ATOM 4043 C C . CYS B 2 340 ? -17.623 12.244 4.414 1.00 16.80 340 CYS B C 1
ATOM 4044 O O . CYS B 2 340 ? -17.874 13.426 4.168 1.00 17.49 340 CYS B O 1
ATOM 4047 N N . GLU B 2 341 ? -18.551 11.405 4.884 1.00 16.77 341 GLU B N 1
ATOM 4048 C CA . GLU B 2 341 ? -19.906 11.883 5.144 1.00 17.27 341 GLU B CA 1
ATOM 4049 C C . GLU B 2 341 ? -19.908 12.972 6.209 1.00 19.75 341 GLU B C 1
ATOM 4050 O O . GLU B 2 341 ? -20.555 14.014 6.044 1.00 18.58 341 GLU B O 1
ATOM 4056 N N . GLN B 2 342 ? -19.191 12.739 7.319 1.00 17.87 342 GLN B N 1
ATOM 4057 C CA . GLN B 2 342 ? -19.197 13.700 8.417 1.00 18.43 342 GLN B CA 1
ATOM 4058 C C . GLN B 2 342 ? -18.579 15.020 7.988 1.00 21.00 342 GLN B C 1
ATOM 4059 O O . GLN B 2 342 ? -19.054 16.092 8.381 1.00 19.24 342 GLN B O 1
ATOM 4065 N N . VAL B 2 343 ? -17.530 14.962 7.169 1.00 18.70 343 VAL B N 1
ATOM 4066 C CA . VAL B 2 343 ? -16.943 16.188 6.640 1.00 16.64 343 VAL B CA 1
ATOM 4067 C C . VAL B 2 343 ? -17.997 16.991 5.887 1.00 17.91 343 VAL B C 1
ATOM 4068 O O . VAL B 2 343 ? -18.161 18.195 6.109 1.00 19.25 343 VAL B O 1
ATOM 4072 N N . LEU B 2 344 ? -18.754 16.326 5.008 1.00 19.25 344 LEU B N 1
ATOM 4073 C CA . LEU B 2 344 ? -19.765 17.030 4.218 1.00 20.54 344 LEU B CA 1
ATOM 4074 C C . LEU B 2 344 ? -20.929 17.501 5.074 1.00 21.45 344 LEU B C 1
ATOM 4075 O O . LEU B 2 344 ? -21.514 18.552 4.794 1.00 20.32 344 LEU B O 1
ATOM 4080 N N . LYS B 2 345 ? -21.301 16.739 6.100 1.00 19.92 345 LYS B N 1
ATOM 4081 C CA . LYS B 2 345 ? -22.407 17.178 6.942 1.00 20.32 345 LYS B CA 1
ATOM 4082 C C . LYS B 2 345 ? -22.039 18.429 7.742 1.00 21.64 345 LYS B C 1
ATOM 4083 O O . LYS B 2 345 ? -22.875 19.325 7.919 1.00 22.01 345 LYS B O 1
ATOM 4089 N N . ASP B 2 346 ? -20.801 18.512 8.233 1.00 19.75 346 ASP B N 1
ATOM 4090 C CA . ASP B 2 346 ? -20.432 19.542 9.209 1.00 22.56 346 ASP B CA 1
ATOM 4091 C C . ASP B 2 346 ? -19.982 20.860 8.590 1.00 22.27 346 ASP B C 1
ATOM 4092 O O . ASP B 2 346 ? -20.159 21.912 9.217 1.00 22.44 346 ASP B O 1
ATOM 4097 N N . GLN B 2 347 ? -19.372 20.827 7.402 1.00 21.11 347 GLN B N 1
ATOM 4098 C CA . GLN B 2 347 ? -18.895 22.030 6.711 1.00 19.85 347 GLN B CA 1
ATOM 4099 C C . GLN B 2 347 ? -18.046 22.898 7.644 1.00 24.51 347 GLN B C 1
ATOM 4100 O O . GLN B 2 347 ? -18.302 24.089 7.844 1.00 22.77 347 GLN B O 1
ATOM 4106 N N . SER B 2 348 ? -17.027 22.284 8.236 1.00 20.77 348 SER B N 1
ATOM 4107 C CA . SER B 2 348 ? -16.372 22.891 9.384 1.00 19.06 348 SER B CA 1
ATOM 4108 C C . SER B 2 348 ? -14.902 22.502 9.468 1.00 21.20 348 SER B C 1
ATOM 4109 O O . SER B 2 348 ? -14.044 23.316 9.824 1.00 20.23 348 SER B O 1
ATOM 4112 N N . TRP B 2 349 ? -14.599 21.250 9.137 1.00 16.88 349 TRP B N 1
ATOM 4113 C CA . TRP B 2 349 ? -13.282 20.699 9.381 1.00 17.31 349 TRP B CA 1
ATOM 4114 C C . TRP B 2 349 ? -12.922 19.725 8.265 1.00 19.25 349 TRP B C 1
ATOM 4115 O O . TRP B 2 349 ? -13.787 19.202 7.559 1.00 17.35 349 TRP B O 1
ATOM 4126 N N . LEU B 2 350 ? -11.628 19.495 8.118 1.00 19.95 350 LEU B N 1
ATOM 4127 C CA . LEU B 2 350 ? -11.091 18.414 7.319 1.00 21.17 350 LEU B CA 1
ATOM 4128 C C . LEU B 2 350 ? -10.194 17.546 8.195 1.00 17.35 350 LEU B C 1
ATOM 4129 O O . LEU B 2 350 ? -9.636 18.028 9.185 1.00 17.70 350 LEU B O 1
ATOM 4134 N N . PRO B 2 351 ? -10.052 16.256 7.875 1.00 16.69 351 PRO B N 1
ATOM 4135 C CA . PRO B 2 351 ? -9.205 15.383 8.699 1.00 13.73 351 PRO B CA 1
ATOM 4136 C C . PRO B 2 351 ? -7.729 15.680 8.466 1.00 18.20 351 PRO B C 1
ATOM 4137 O O . PRO B 2 351 ? -7.265 15.729 7.321 1.00 16.98 351 PRO B O 1
ATOM 4141 N N . LEU B 2 352 ? -6.994 15.841 9.567 1.00 15.73 352 LEU B N 1
ATOM 4142 C CA . LEU B 2 352 ? -5.565 16.134 9.525 1.00 17.12 352 LEU B CA 1
ATOM 4143 C C . LEU B 2 352 ? -4.776 15.015 8.851 1.00 18.66 352 LEU B C 1
ATOM 4144 O O . LEU B 2 352 ? -4.964 13.833 9.153 1.00 16.10 352 LEU B O 1
ATOM 4149 N N . HIS B 2 353 ? -3.869 15.389 7.957 1.00 18.97 353 HIS B N 1
ATOM 4150 C CA . HIS B 2 353 ? -2.832 14.453 7.545 1.00 15.90 353 HIS B CA 1
ATOM 4151 C C . HIS B 2 353 ? -1.798 14.302 8.656 1.00 19.86 353 HIS B C 1
ATOM 4152 O O . HIS B 2 353 ? -1.605 15.204 9.476 1.00 21.36 353 HIS B O 1
ATOM 4159 N N . GLN B 2 354 ? -1.127 13.143 8.677 1.00 17.69 354 GLN B N 1
ATOM 4160 C CA . GLN B 2 354 ? -0.014 12.932 9.595 1.00 22.12 354 GLN B CA 1
ATOM 4161 C C . GLN B 2 354 ? 0.978 14.082 9.477 1.00 24.77 354 GLN B C 1
ATOM 4162 O O . GLN B 2 354 ? 1.272 14.550 8.376 1.00 24.55 354 GLN B O 1
ATOM 4168 N N . ASN B 2 355 ? 1.461 14.565 10.616 1.00 22.94 355 ASN B N 1
ATOM 4169 C CA . ASN B 2 355 ? 2.428 15.667 10.615 1.00 29.13 355 ASN B CA 1
ATOM 4170 C C . ASN B 2 355 ? 3.797 15.041 10.393 1.00 28.20 355 ASN B C 1
ATOM 4171 O O . ASN B 2 355 ? 4.459 14.596 11.322 1.00 28.82 355 ASN B O 1
ATOM 4176 N N . VAL B 2 356 ? 4.215 14.986 9.132 1.00 25.89 356 VAL B N 1
ATOM 4177 C CA . VAL B 2 356 ? 5.459 14.333 8.749 1.00 29.89 356 VAL B CA 1
ATOM 4178 C C . VAL B 2 356 ? 6.083 15.150 7.626 1.00 28.80 356 VAL B C 1
ATOM 4179 O O . VAL B 2 356 ? 5.426 15.984 7.001 1.00 28.03 356 VAL B O 1
ATOM 4183 N N . GLU B 2 357 ? 7.369 14.912 7.374 1.00 31.59 357 GLU B N 1
ATOM 4184 C CA . GLU B 2 357 ? 8.006 15.521 6.214 1.00 28.51 357 GLU B CA 1
ATOM 4185 C C . GLU B 2 357 ? 7.607 14.745 4.969 1.00 26.68 357 GLU B C 1
ATOM 4186 O O . GLU B 2 357 ? 7.927 13.556 4.841 1.00 27.47 357 GLU B O 1
ATOM 4192 N N . ILE B 2 358 ? 6.906 15.419 4.054 1.00 25.56 358 ILE B N 1
ATOM 4193 C CA . ILE B 2 358 ? 6.401 14.764 2.857 1.00 27.60 358 ILE B CA 1
ATOM 4194 C C . ILE B 2 358 ? 7.561 14.439 1.928 1.00 29.00 358 ILE B C 1
ATOM 4195 O O . ILE B 2 358 ? 8.489 15.241 1.756 1.00 23.95 358 ILE B O 1
ATOM 4200 N N . ASP B 2 359 ? 7.534 13.238 1.360 1.00 24.56 359 ASP B N 1
ATOM 4201 C CA . ASP B 2 359 ? 8.389 12.838 0.251 1.00 26.43 359 ASP B CA 1
ATOM 4202 C C . ASP B 2 359 ? 8.452 13.956 -0.787 1.00 26.51 359 ASP B C 1
ATOM 4203 O O . ASP B 2 359 ? 7.407 14.456 -1.222 1.00 24.56 359 ASP B O 1
ATOM 4208 N N . PRO B 2 360 ? 9.653 14.388 -1.193 1.00 30.13 360 PRO B N 1
ATOM 4209 C CA . PRO B 2 360 ? 9.747 15.469 -2.196 1.00 28.84 360 PRO B CA 1
ATOM 4210 C C . PRO B 2 360 ? 9.027 15.157 -3.496 1.00 29.00 360 PRO B C 1
ATOM 4211 O O . PRO B 2 360 ? 8.550 16.082 -4.167 1.00 28.83 360 PRO B O 1
ATOM 4215 N N . ASP B 2 361 ? 8.940 13.875 -3.870 1.00 30.64 361 ASP B N 1
ATOM 4216 C CA . ASP B 2 361 ? 8.210 13.464 -5.062 1.00 29.08 361 ASP B CA 1
ATOM 4217 C C . ASP B 2 361 ? 6.714 13.718 -4.947 1.00 30.19 361 ASP B C 1
ATOM 4218 O O . ASP B 2 361 ? 6.030 13.784 -5.976 1.00 27.23 361 ASP B O 1
ATOM 4223 N N . LEU B 2 362 ? 6.193 13.848 -3.721 1.00 26.08 362 LEU B N 1
ATOM 4224 C CA . LEU B 2 362 ? 4.753 13.881 -3.474 1.00 26.42 362 LEU B CA 1
ATOM 4225 C C . LEU B 2 362 ? 4.299 15.197 -2.866 1.00 29.37 362 LEU B C 1
ATOM 4226 O O . LEU B 2 362 ? 3.113 15.344 -2.533 1.00 21.98 362 LEU B O 1
ATOM 4231 N N . VAL B 2 363 ? 5.209 16.167 -2.733 1.00 27.73 363 VAL B N 1
ATOM 4232 C CA . VAL B 2 363 ? 4.943 17.356 -1.928 1.00 27.90 363 VAL B CA 1
ATOM 4233 C C . VAL B 2 363 ? 4.084 18.391 -2.637 1.00 26.63 363 VAL B C 1
ATOM 4234 O O . VAL B 2 363 ? 3.602 19.322 -1.982 1.00 28.13 363 VAL B O 1
ATOM 4238 N N . ASP B 2 364 ? 3.858 18.254 -3.948 1.00 25.41 364 ASP B N 1
ATOM 4239 C CA . ASP B 2 364 ? 3.134 19.268 -4.712 1.00 28.35 364 ASP B CA 1
ATOM 4240 C C . ASP B 2 364 ? 1.614 19.163 -4.581 1.00 30.11 364 ASP B C 1
ATOM 4241 O O . ASP B 2 364 ? 0.884 19.369 -5.556 1.00 30.90 364 ASP B O 1
ATOM 4246 N N . GLN B 2 365 ? 1.112 18.878 -3.381 1.00 26.47 365 GLN B N 1
ATOM 4247 C CA . GLN B 2 365 ? -0.318 18.765 -3.130 1.00 26.55 365 GLN B CA 1
ATOM 4248 C C . GLN B 2 365 ? -0.642 19.473 -1.823 1.00 24.83 365 GLN B C 1
ATOM 4249 O O . GLN B 2 365 ? 0.242 19.728 -1.008 1.00 26.25 365 GLN B O 1
ATOM 4255 N N . ASN B 2 366 ? -1.923 19.782 -1.621 1.00 24.89 366 ASN B N 1
ATOM 4256 C CA . ASN B 2 366 ? -2.359 20.540 -0.444 1.00 25.80 366 ASN B CA 1
ATOM 4257 C C . ASN B 2 366 ? -2.783 19.586 0.667 1.00 20.72 366 ASN B C 1
ATOM 4258 O O . ASN B 2 366 ? -3.967 19.409 0.952 1.00 26.64 366 ASN B O 1
ATOM 4263 N N . TYR B 2 367 ? -1.792 19.000 1.334 1.00 19.65 367 TYR B N 1
ATOM 4264 C CA . TYR B 2 367 ? -2.079 18.109 2.449 1.00 23.28 367 TYR B CA 1
ATOM 4265 C C . TYR B 2 367 ? -2.719 18.897 3.581 1.00 23.39 367 TYR B C 1
ATOM 4266 O O . TYR B 2 367 ? -2.334 20.039 3.860 1.00 21.53 367 TYR B O 1
ATOM 4275 N N . VAL B 2 368 ? -3.712 18.288 4.224 1.00 18.98 368 VAL B N 1
ATOM 4276 C CA . VAL B 2 368 ? -4.438 18.956 5.299 1.00 20.86 368 VAL B CA 1
ATOM 4277 C C . VAL B 2 368 ? -3.520 19.047 6.512 1.00 23.19 368 VAL B C 1
ATOM 4278 O O . VAL B 2 368 ? -3.244 18.043 7.173 1.00 21.48 368 VAL B O 1
ATOM 4282 N N . GLN B 2 369 ? -3.043 20.256 6.803 1.00 21.84 369 GLN B N 1
ATOM 4283 C CA . GLN B 2 369 ? -2.177 20.489 7.947 1.00 25.87 369 GLN B CA 1
ATOM 4284 C C . GLN B 2 369 ? -2.901 21.123 9.113 1.00 25.43 369 GLN B C 1
ATOM 4285 O O . GLN B 2 369 ? -2.421 21.043 10.251 1.00 28.29 369 GLN B O 1
ATOM 4291 N N . GLU B 2 370 ? -4.046 21.725 8.877 1.00 25.09 370 GLU B N 1
ATOM 4292 C CA . GLU B 2 370 ? -4.819 22.269 9.975 1.00 27.88 370 GLU B CA 1
ATOM 4293 C C . GLU B 2 370 ? -6.298 22.080 9.657 1.00 27.57 370 GLU B C 1
ATOM 4294 O O . GLU B 2 370 ? -6.712 22.073 8.486 1.00 25.18 370 GLU B O 1
ATOM 4300 N N . ALA B 2 371 ? -7.084 21.801 10.699 1.00 23.86 371 ALA B N 1
ATOM 4301 C CA . ALA B 2 371 ? -8.396 21.192 10.483 1.00 27.34 371 ALA B CA 1
ATOM 4302 C C . ALA B 2 371 ? -9.437 22.174 9.965 1.00 24.08 371 ALA B C 1
ATOM 4303 O O . ALA B 2 371 ? -10.386 21.741 9.309 1.00 22.65 371 ALA B O 1
ATOM 4305 N N . GLU B 2 372 ? -9.280 23.481 10.215 1.00 21.62 372 GLU B N 1
ATOM 4306 C CA . GLU B 2 372 ? -10.343 24.427 9.859 1.00 24.83 372 GLU B CA 1
ATOM 4307 C C . GLU B 2 372 ? -10.613 24.420 8.362 1.00 22.27 372 GLU B C 1
ATOM 4308 O O . GLU B 2 372 ? -9.704 24.606 7.552 1.00 21.72 372 GLU B O 1
ATOM 4314 N N . LEU B 2 373 ? -11.870 24.209 8.002 1.00 22.76 373 LEU B N 1
ATOM 4315 C CA . LEU B 2 373 ? -12.326 24.390 6.633 1.00 22.71 373 LEU B CA 1
ATOM 4316 C C . LEU B 2 373 ? -12.775 25.837 6.473 1.00 22.82 373 LEU B C 1
ATOM 4317 O O . LEU B 2 373 ? -13.617 26.307 7.240 1.00 23.86 373 LEU B O 1
ATOM 4322 N N . THR B 2 374 ? -12.220 26.532 5.478 1.00 25.26 374 THR B N 1
ATOM 4323 C CA . THR B 2 374 ? -12.426 27.972 5.335 1.00 29.00 374 THR B CA 1
ATOM 4324 C C . THR B 2 374 ? -13.491 28.351 4.308 1.00 27.17 374 THR B C 1
ATOM 4325 O O . THR B 2 374 ? -13.979 29.485 4.343 1.00 24.75 374 THR B O 1
ATOM 4329 N N . GLN B 2 375 ? -13.871 27.437 3.407 1.00 25.37 375 GLN B N 1
ATOM 4330 C CA . GLN B 2 375 ? -14.879 27.640 2.371 1.00 24.26 375 GLN B CA 1
ATOM 4331 C C . GLN B 2 375 ? -15.715 26.373 2.304 1.00 22.16 375 GLN B C 1
ATOM 4332 O O . GLN B 2 375 ? -15.164 25.274 2.445 1.00 22.48 375 GLN B O 1
ATOM 4338 N N . PRO B 2 376 ? -17.028 26.485 2.094 1.00 24.79 376 PRO B N 1
ATOM 4339 C CA . PRO B 2 376 ? -17.853 25.275 1.997 1.00 25.61 376 PRO B CA 1
ATOM 4340 C C . PRO B 2 376 ? -17.408 24.399 0.832 1.00 23.18 376 PRO B C 1
ATOM 4341 O O . PRO B 2 376 ? -16.833 24.870 -0.152 1.00 21.79 376 PRO B O 1
ATOM 4345 N N . ILE B 2 377 ? -17.648 23.100 0.960 1.00 19.10 377 ILE B N 1
ATOM 4346 C CA . ILE B 2 377 ? -17.347 22.189 -0.138 1.00 22.29 377 ILE B CA 1
ATOM 4347 C C . ILE B 2 377 ? -18.573 21.338 -0.421 1.00 21.32 377 ILE B C 1
ATOM 4348 O O . ILE B 2 377 ? -19.397 21.076 0.463 1.00 24.54 377 ILE B O 1
ATOM 4353 N N . ARG B 2 378 ? -18.708 20.939 -1.685 1.00 21.27 378 ARG B N 1
ATOM 4354 C CA . ARG B 2 378 ? -19.863 20.184 -2.146 1.00 19.85 378 ARG B CA 1
ATOM 4355 C C . ARG B 2 378 ? -19.556 18.726 -2.451 1.00 22.00 378 ARG B C 1
ATOM 4356 O O . ARG B 2 378 ? -20.477 17.911 -2.426 1.00 21.77 378 ARG B O 1
ATOM 4364 N N . TYR B 2 379 ? -18.305 18.379 -2.753 1.00 20.48 379 TYR B N 1
ATOM 4365 C CA . TYR B 2 379 ? -17.988 17.020 -3.174 1.00 19.38 379 TYR B CA 1
ATOM 4366 C C . TYR B 2 379 ? -16.680 16.574 -2.556 1.00 19.55 379 TYR B C 1
ATOM 4367 O O . TYR B 2 379 ? -15.741 17.365 -2.415 1.00 18.53 379 TYR B O 1
ATOM 4376 N N . VAL B 2 380 ? -16.633 15.287 -2.209 1.00 18.49 380 VAL B N 1
ATOM 4377 C CA . VAL B 2 380 ? -15.490 14.656 -1.565 1.00 18.63 380 VAL B CA 1
ATOM 4378 C C . VAL B 2 380 ? -15.272 13.310 -2.252 1.00 17.61 380 VAL B C 1
ATOM 4379 O O . VAL B 2 380 ? -16.216 12.689 -2.747 1.00 18.27 380 VAL B O 1
ATOM 4383 N N . MET B 2 381 ? -14.023 12.871 -2.305 1.00 15.84 381 MET B N 1
ATOM 4384 C CA . MET B 2 381 ? -13.659 11.633 -2.974 1.00 19.78 381 MET B CA 1
ATOM 4385 C C . MET B 2 381 ? -12.871 10.773 -2.008 1.00 16.88 381 MET B C 1
ATOM 4386 O O . MET B 2 381 ? -12.104 11.291 -1.196 1.00 20.87 381 MET B O 1
ATOM 4391 N N . SER B 2 382 ? -13.065 9.460 -2.088 1.00 16.09 382 SER B N 1
ATOM 4392 C CA . SER B 2 382 ? -12.305 8.521 -1.270 1.00 15.28 382 SER B CA 1
ATOM 4393 C C . SER B 2 382 ? -11.844 7.351 -2.125 1.00 17.25 382 SER B C 1
ATOM 4394 O O . SER B 2 382 ? -12.643 6.776 -2.873 1.00 16.50 382 SER B O 1
ATOM 4397 N N . ASN B 2 383 ? -10.566 6.993 -1.983 1.00 17.58 383 ASN B N 1
ATOM 4398 C CA . ASN B 2 383 ? -9.891 5.978 -2.786 1.00 18.20 383 ASN B CA 1
ATOM 4399 C C . ASN B 2 383 ? -9.607 4.716 -1.976 1.00 18.63 383 ASN B C 1
ATOM 4400 O O . ASN B 2 383 ? -9.232 4.791 -0.802 1.00 17.52 383 ASN B O 1
ATOM 4405 N N . SER B 2 384 ? -9.732 3.557 -2.620 1.00 20.55 384 SER B N 1
ATOM 4406 C CA . SER B 2 384 ? -9.294 2.286 -2.044 1.00 17.75 384 SER B CA 1
ATOM 4407 C C . SER B 2 384 ? -8.602 1.493 -3.140 1.00 19.27 384 SER B C 1
ATOM 4408 O O . SER B 2 384 ? -9.223 1.176 -4.157 1.00 17.40 384 SER B O 1
ATOM 4411 N N . PHE B 2 385 ? -7.329 1.164 -2.944 1.00 23.49 385 PHE B N 1
ATOM 4412 C CA . PHE B 2 385 ? -6.568 0.418 -3.939 1.00 26.09 385 PHE B CA 1
ATOM 4413 C C . PHE B 2 385 ? -6.029 -0.847 -3.281 1.00 28.13 385 PHE B C 1
ATOM 4414 O O . PHE B 2 385 ? -5.240 -0.766 -2.334 1.00 38.27 385 PHE B O 1
ATOM 4422 N N . ALA B 2 386 ? -6.447 -2.008 -3.779 1.00 25.17 386 ALA B N 1
ATOM 4423 C CA . ALA B 2 386 ? -6.293 -3.278 -3.082 1.00 25.67 386 ALA B CA 1
ATOM 4424 C C . ALA B 2 386 ? -5.406 -4.254 -3.854 1.00 31.89 386 ALA B C 1
ATOM 4425 O O . ALA B 2 386 ? -4.957 -3.991 -4.972 1.00 26.21 386 ALA B O 1
ATOM 4427 N N . PHE B 2 387 ? -5.202 -5.419 -3.235 1.00 31.48 387 PHE B N 1
ATOM 4428 C CA . PHE B 2 387 ? -4.500 -6.536 -3.847 1.00 27.59 387 PHE B CA 1
ATOM 4429 C C . PHE B 2 387 ? -5.230 -7.033 -5.090 1.00 30.71 387 PHE B C 1
ATOM 4430 O O . PHE B 2 387 ? -6.446 -6.856 -5.258 1.00 28.05 387 PHE B O 1
ATOM 4438 N N . GLY B 2 388 ? -4.469 -7.692 -5.960 1.00 28.51 388 GLY B N 1
ATOM 4439 C CA . GLY B 2 388 ? -5.001 -8.065 -7.251 1.00 27.35 388 GLY B CA 1
ATOM 4440 C C . GLY B 2 388 ? -5.313 -6.888 -8.139 1.00 23.91 388 GLY B C 1
ATOM 4441 O O . GLY B 2 388 ? -6.092 -7.032 -9.086 1.00 33.13 388 GLY B O 1
ATOM 4442 N N . GLY B 2 389 ? -4.739 -5.720 -7.852 1.00 27.39 389 GLY B N 1
ATOM 4443 C CA . GLY B 2 389 ? -4.996 -4.525 -8.637 1.00 23.89 389 GLY B CA 1
ATOM 4444 C C . GLY B 2 389 ? -6.435 -4.059 -8.646 1.00 24.01 389 GLY B C 1
ATOM 4445 O O . GLY B 2 38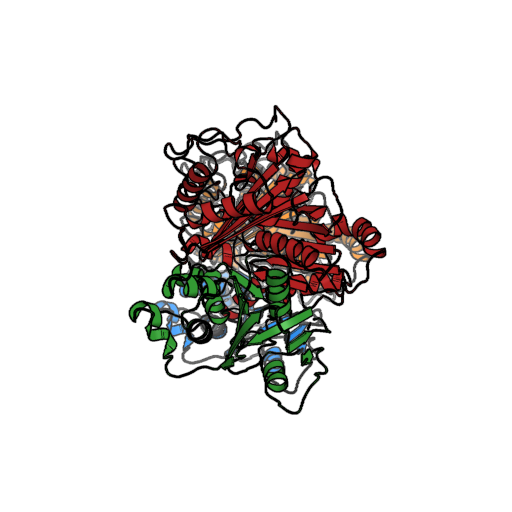9 ? -6.852 -3.384 -9.595 1.00 20.68 389 GLY B O 1
ATOM 4446 N N . SER B 2 390 ? -7.217 -4.402 -7.625 1.00 23.29 390 SER B N 1
ATOM 4447 C CA . SER B 2 390 ? -8.605 -3.946 -7.541 1.00 21.54 390 SER B CA 1
ATOM 4448 C C . SER B 2 390 ? -8.643 -2.510 -7.026 1.00 21.43 390 SER B C 1
ATOM 4449 O O . SER B 2 390 ? -8.239 -2.255 -5.886 1.00 22.77 390 SER B O 1
ATOM 4452 N N . ASN B 2 391 ? -9.125 -1.576 -7.860 1.00 18.51 391 ASN B N 1
ATOM 4453 C CA . ASN B 2 391 ? -9.218 -0.163 -7.506 1.00 19.71 391 ASN B CA 1
ATOM 4454 C C . ASN B 2 391 ? -10.665 0.303 -7.493 1.00 16.79 391 ASN B C 1
ATOM 4455 O O . ASN B 2 391 ? -11.483 -0.135 -8.309 1.00 16.95 391 ASN B O 1
ATOM 4460 N N . ILE B 2 392 ? -10.974 1.206 -6.563 1.00 16.81 392 ILE B N 1
ATOM 4461 C CA . ILE B 2 392 ? -12.267 1.876 -6.563 1.00 14.68 392 ILE B CA 1
ATOM 4462 C C . ILE B 2 392 ? -12.100 3.262 -5.958 1.00 16.97 392 ILE B C 1
ATOM 4463 O O . ILE B 2 392 ? -11.324 3.462 -5.025 1.00 16.87 392 ILE B O 1
ATOM 4468 N N . SER B 2 393 ? -12.834 4.216 -6.508 1.00 15.56 393 SER B N 1
ATOM 4469 C CA . SER B 2 393 ? -12.905 5.564 -5.981 1.00 16.47 393 SER B CA 1
ATOM 4470 C C . SER B 2 393 ? -14.379 5.921 -5.851 1.00 15.33 393 SER B C 1
ATOM 4471 O O . SER B 2 393 ? -15.167 5.622 -6.751 1.00 17.16 393 SER B O 1
ATOM 4474 N N . LEU B 2 394 ? -14.757 6.531 -4.727 1.00 13.72 394 LEU B N 1
ATOM 4475 C CA . LEU B 2 394 ? -16.136 6.928 -4.467 1.00 14.56 394 LEU B CA 1
ATOM 4476 C C . LEU B 2 394 ? -16.227 8.448 -4.391 1.00 17.02 394 LEU B C 1
ATOM 4477 O O . LEU B 2 394 ? -15.330 9.093 -3.852 1.00 17.26 394 LEU B O 1
ATOM 4482 N N . VAL B 2 395 ? -17.312 9.012 -4.911 1.00 18.67 395 VAL B N 1
ATOM 4483 C CA . VAL B 2 395 ? -17.558 10.453 -4.858 1.00 16.69 395 VAL B CA 1
ATOM 4484 C C . VAL B 2 395 ? -18.834 10.692 -4.063 1.00 17.57 395 VAL B C 1
ATOM 4485 O O . VAL B 2 395 ? -19.883 10.115 -4.374 1.00 16.80 395 VAL B O 1
ATOM 4489 N N . PHE B 2 396 ? -18.746 11.547 -3.043 1.00 16.44 396 PHE B N 1
ATOM 4490 C CA . PHE B 2 396 ? -19.890 11.922 -2.222 1.00 18.43 396 PHE B CA 1
ATOM 4491 C C . PHE B 2 396 ? -20.181 13.405 -2.410 1.00 16.42 396 PHE B C 1
ATOM 4492 O O . PHE B 2 396 ? -19.272 14.187 -2.682 1.00 18.18 396 PHE B O 1
ATOM 4500 N N . GLY B 2 397 ? -21.455 13.790 -2.269 1.00 19.61 397 GLY B N 1
ATOM 4501 C CA . GLY B 2 397 ? -21.829 15.185 -2.429 1.00 22.28 397 GLY B CA 1
ATOM 4502 C C . GLY B 2 397 ? -23.015 15.545 -1.556 1.00 23.55 397 GLY B C 1
ATOM 4503 O O . GLY B 2 397 ? -23.661 14.680 -0.961 1.00 21.80 397 GLY B O 1
ATOM 4504 N N . VAL B 2 398 ? -23.298 16.843 -1.479 1.00 25.78 398 VAL B N 1
ATOM 4505 C CA . VAL B 2 398 ? -24.471 17.299 -0.731 1.00 28.00 398 VAL B CA 1
ATOM 4506 C C . VAL B 2 398 ? -25.690 17.467 -1.639 1.00 31.71 398 VAL B C 1
ATOM 4507 O O . VAL B 2 398 ? -25.676 18.257 -2.583 1.00 43.45 398 VAL B O 1
ATOM 4511 N N . VAL C 1 2 ? -55.984 9.559 -59.848 1.00 32.00 2 VAL C N 1
ATOM 4512 C CA . VAL C 1 2 ? -54.685 9.423 -60.501 1.00 24.28 2 VAL C CA 1
ATOM 4513 C C . VAL C 1 2 ? -54.784 8.462 -61.676 1.00 21.03 2 VAL C C 1
ATOM 4514 O O . VAL C 1 2 ? -54.963 7.254 -61.501 1.00 23.66 2 VAL C O 1
ATOM 4516 N N . THR C 1 3 ? -54.699 9.011 -62.886 1.00 20.77 3 THR C N 1
ATOM 4517 C CA . THR C 1 3 ? -54.708 8.231 -64.115 1.00 24.91 3 THR C CA 1
ATOM 4518 C C . THR C 1 3 ? -53.440 8.554 -64.887 1.00 21.03 3 THR C C 1
ATOM 4519 O O . THR C 1 3 ? -53.038 9.721 -64.981 1.00 23.03 3 THR C O 1
ATOM 4523 N N . LEU C 1 4 ? -52.776 7.525 -65.397 1.00 17.89 4 LEU C N 1
ATOM 4524 C CA . LEU C 1 4 ? -51.532 7.767 -66.111 1.00 20.33 4 LEU C CA 1
ATOM 4525 C C . LEU C 1 4 ? -51.325 6.650 -67.119 1.00 19.18 4 LEU C C 1
ATOM 4526 O O . LEU C 1 4 ? -52.089 5.692 -67.171 1.00 16.13 4 LEU C O 1
ATOM 4531 N N . HIS C 1 5 ? -50.289 6.800 -67.936 1.00 15.51 5 HIS C N 1
ATOM 4532 C CA . HIS C 1 5 ? -49.949 5.841 -68.974 1.00 17.73 5 HIS C CA 1
ATOM 4533 C C . HIS C 1 5 ? -48.640 5.172 -68.599 1.00 16.82 5 HIS C C 1
ATOM 4534 O O . HIS C 1 5 ? -47.616 5.844 -68.446 1.00 17.97 5 HIS C O 1
ATOM 4541 N N . LEU C 1 6 ? -48.679 3.852 -68.472 1.00 18.31 6 LEU C N 1
ATOM 4542 C CA . LEU C 1 6 ? -47.494 3.035 -68.253 1.00 15.39 6 LEU C CA 1
ATOM 4543 C C . LEU C 1 6 ? -47.065 2.397 -69.565 1.00 16.91 6 LEU C C 1
ATOM 4544 O O . LEU C 1 6 ? -47.877 1.750 -70.238 1.00 15.73 6 LEU C O 1
ATOM 4549 N N . ALA C 1 7 ? -45.786 2.553 -69.907 1.00 16.97 7 ALA C N 1
ATOM 4550 C CA . ALA C 1 7 ? -45.190 1.914 -71.073 1.00 18.17 7 ALA C CA 1
ATOM 4551 C C . ALA C 1 7 ? -44.081 0.964 -70.633 1.00 19.30 7 ALA C C 1
ATOM 4552 O O . ALA C 1 7 ? -43.269 1.300 -69.766 1.00 18.55 7 ALA C O 1
ATOM 4554 N N . HIS C 1 8 ? -44.074 -0.232 -71.222 1.00 19.97 8 HIS C N 1
ATOM 4555 C CA . HIS C 1 8 ? -42.992 -1.214 -71.069 1.00 20.72 8 HIS C CA 1
ATOM 4556 C C . HIS C 1 8 ? -42.684 -1.510 -69.600 1.00 21.81 8 HIS C C 1
ATOM 4557 O O . HIS C 1 8 ? -41.545 -1.398 -69.133 1.00 17.95 8 HIS C O 1
ATOM 4564 N N . LEU C 1 9 ? -43.723 -1.876 -68.863 1.00 19.27 9 LEU C N 1
ATOM 4565 C CA . LEU C 1 9 ? -43.520 -2.454 -67.544 1.00 21.74 9 LEU C CA 1
ATOM 4566 C C . LEU C 1 9 ? -42.601 -3.665 -67.656 1.00 26.43 9 LEU C C 1
ATOM 4567 O O . LEU C 1 9 ? -42.866 -4.587 -68.437 1.00 24.96 9 LEU C O 1
ATOM 4572 N N . THR C 1 10 ? -41.512 -3.670 -66.887 1.00 22.59 10 THR C N 1
ATOM 4573 C CA . THR C 1 10 ? -40.567 -4.784 -66.941 1.00 22.91 10 THR C CA 1
ATOM 4574 C C . THR C 1 10 ? -40.129 -5.185 -65.537 1.00 21.04 10 THR C C 1
ATOM 4575 O O . THR C 1 10 ? -39.539 -4.381 -64.808 1.00 16.74 10 THR C O 1
ATOM 4579 N N . LEU C 1 11 ? -40.418 -6.437 -65.160 1.00 20.42 11 LEU C N 1
ATOM 4580 C CA . LEU C 1 11 ? -40.012 -7.015 -63.878 1.00 19.49 11 LEU C CA 1
ATOM 4581 C C . LEU C 1 11 ? -38.851 -7.964 -64.155 1.00 24.86 11 LEU C C 1
ATOM 4582 O O . LEU C 1 11 ? -39.030 -8.992 -64.821 1.00 22.53 11 LEU C O 1
ATOM 4587 N N . THR C 1 12 ? -37.659 -7.614 -63.672 1.00 18.65 12 THR C N 1
ATOM 4588 C CA . THR C 1 12 ? -36.448 -8.371 -63.976 1.00 22.32 12 THR C CA 1
ATOM 4589 C C . THR C 1 12 ? -35.781 -8.869 -62.699 1.00 22.69 12 THR C C 1
ATOM 4590 O O . THR C 1 12 ? -36.008 -8.344 -61.603 1.00 23.23 12 THR C O 1
ATOM 4594 N N . HIS C 1 13 ? -34.943 -9.897 -62.855 1.00 21.05 13 HIS C N 1
ATOM 4595 C CA . HIS C 1 13 ? -34.273 -10.537 -61.735 1.00 21.56 13 HIS C CA 1
ATOM 4596 C C . HIS C 1 13 ? -32.793 -10.687 -62.039 1.00 22.22 13 HIS C C 1
ATOM 4597 O O . HIS C 1 13 ? -32.320 -10.325 -63.119 1.00 25.81 13 HIS C O 1
ATOM 4604 N N . ALA C 1 14 ? -32.063 -11.226 -61.062 1.00 20.38 14 ALA C N 1
ATOM 4605 C CA . ALA C 1 14 ? -30.616 -11.365 -61.181 1.00 25.51 14 ALA C CA 1
ATOM 4606 C C . ALA C 1 14 ? -30.265 -12.231 -62.383 1.00 31.29 14 ALA C C 1
ATOM 4607 O O . ALA C 1 14 ? -30.889 -13.272 -62.622 1.00 28.39 14 ALA C O 1
ATOM 4609 N N . GLN C 1 15 ? -29.287 -11.777 -63.157 1.00 29.83 15 GLN C N 1
ATOM 4610 C CA . GLN C 1 15 ? -28.833 -12.479 -64.345 1.00 33.05 15 GLN C CA 1
ATOM 4611 C C . GLN C 1 15 ? -27.328 -12.677 -64.263 1.00 30.96 15 GLN C C 1
ATOM 4612 O O . GLN C 1 15 ? -26.642 -11.923 -63.566 1.00 31.71 15 GLN C O 1
ATOM 4618 N N . PRO C 1 16 ? -26.785 -13.695 -64.943 1.00 30.86 16 PRO C N 1
ATOM 4619 C CA . PRO C 1 16 ? -25.328 -13.920 -64.869 1.00 33.56 16 PRO C CA 1
ATOM 4620 C C . PRO C 1 16 ? -24.523 -12.853 -65.592 1.00 35.31 16 PRO C C 1
ATOM 4621 O O . PRO C 1 16 ? -23.331 -12.685 -65.304 1.00 31.31 16 PRO C O 1
ATOM 4625 N N . SER C 1 17 ? -25.142 -12.126 -66.518 1.00 34.19 17 SER C N 1
ATOM 4626 C CA . SER C 1 17 ? -24.495 -11.024 -67.206 1.00 31.66 17 SER C CA 1
ATOM 4627 C C . SER C 1 17 ? -25.577 -10.047 -67.632 1.00 32.34 17 SER C C 1
ATOM 4628 O O . SER C 1 17 ? -26.733 -10.431 -67.838 1.00 30.93 17 SER C O 1
ATOM 4631 N N . TYR C 1 18 ? -25.192 -8.782 -67.754 1.00 27.73 18 TYR C N 1
ATOM 4632 C CA . TYR C 1 18 ? -26.115 -7.691 -68.048 1.00 30.63 18 TYR C CA 1
ATOM 4633 C C . TYR C 1 18 ? -25.645 -6.994 -69.317 1.00 32.28 18 TYR C C 1
ATOM 4634 O O . TYR C 1 18 ? -24.689 -6.212 -69.286 1.00 34.18 18 TYR C O 1
ATOM 4643 N N . ALA C 1 19 ? -26.327 -7.271 -70.429 1.00 33.43 19 ALA C N 1
ATOM 4644 C CA . ALA C 1 19 ? -25.910 -6.712 -71.711 1.00 33.66 19 ALA C CA 1
ATOM 4645 C C . ALA C 1 19 ? -25.983 -5.189 -71.710 1.00 34.77 19 ALA C C 1
ATOM 4646 O O . ALA C 1 19 ? -25.093 -4.520 -72.251 1.00 34.64 19 ALA C O 1
ATOM 4648 N N . ALA C 1 20 ? -27.036 -4.619 -71.108 1.00 35.93 20 ALA C N 1
ATOM 4649 C CA . ALA C 1 20 ? -27.202 -3.166 -71.128 1.00 30.67 20 ALA C CA 1
ATOM 4650 C C . ALA C 1 20 ? -26.048 -2.449 -70.442 1.00 32.30 20 ALA C C 1
ATOM 4651 O O . ALA C 1 20 ? -25.755 -1.294 -70.773 1.00 35.61 20 ALA C O 1
ATOM 4653 N N . LEU C 1 21 ? -25.373 -3.113 -69.507 1.00 31.24 21 LEU C N 1
ATOM 4654 C CA . LEU C 1 21 ? -24.320 -2.496 -68.699 1.00 33.52 21 LEU C CA 1
ATOM 4655 C C . LEU C 1 21 ? -22.998 -2.317 -69.430 1.00 36.13 21 LEU C C 1
ATOM 4656 O O . LEU C 1 21 ? -22.049 -1.817 -68.824 1.00 33.03 21 LEU C O 1
ATOM 4661 N N . GLU C 1 22 ? -22.901 -2.713 -70.702 1.00 38.48 22 GLU C N 1
ATOM 4662 C CA . GLU C 1 22 ? -21.611 -2.662 -71.375 1.00 40.61 22 GLU C CA 1
ATOM 4663 C C . GLU C 1 22 ? -21.250 -1.252 -71.821 1.00 36.70 22 GLU C C 1
ATOM 4664 O O . GLU C 1 22 ? -20.074 -0.981 -72.080 1.00 38.56 22 GLU C O 1
ATOM 4670 N N . CYS C 1 23 ? -22.230 -0.343 -71.896 1.00 39.45 23 CYS C N 1
ATOM 4671 C CA . CYS C 1 23 ? -21.942 1.075 -72.105 1.00 35.95 23 CYS C CA 1
ATOM 4672 C C . CYS C 1 23 ? -21.132 1.676 -70.963 1.00 36.57 23 CYS C C 1
ATOM 4673 O O . CYS C 1 23 ? -20.605 2.786 -71.106 1.00 38.24 23 CYS C O 1
ATOM 4676 N N . ILE C 1 24 ? -21.007 0.972 -69.846 1.00 36.39 24 ILE C N 1
ATOM 4677 C CA . ILE C 1 24 ? -20.183 1.403 -68.724 1.00 33.80 24 ILE C CA 1
ATOM 4678 C C . ILE C 1 24 ? -18.795 0.789 -68.856 1.00 37.01 24 ILE C C 1
ATOM 4679 O O . ILE C 1 24 ? -18.682 -0.430 -69.062 1.00 37.49 24 ILE C O 1
ATOM 4684 N N . PRO C 1 25 ? -17.723 1.579 -68.730 1.00 40.54 25 PRO C N 1
ATOM 4685 C CA . PRO C 1 25 ? -16.371 1.006 -68.756 1.00 41.69 25 PRO C CA 1
ATOM 4686 C C . PRO C 1 25 ? -16.239 -0.151 -67.774 1.00 40.11 25 PRO C C 1
ATOM 4687 O O . PRO C 1 25 ? -16.780 -0.121 -66.666 1.00 37.43 25 PRO C O 1
ATOM 4691 N N . ALA C 1 26 ? -15.503 -1.181 -68.198 1.00 44.27 26 ALA C N 1
ATOM 4692 C CA . ALA C 1 26 ? -15.536 -2.472 -67.511 1.00 42.41 26 ALA C CA 1
ATOM 4693 C C . ALA C 1 26 ? -15.073 -2.369 -66.058 1.00 40.55 26 ALA C C 1
ATOM 4694 O O . ALA C 1 26 ? -15.639 -3.027 -65.176 1.00 41.98 26 ALA C O 1
ATOM 4696 N N . MET C 1 27 ? -14.043 -1.563 -65.791 1.00 39.03 27 MET C N 1
ATOM 4697 C CA . MET C 1 27 ? -13.530 -1.424 -64.429 1.00 39.44 27 MET C CA 1
ATOM 4698 C C . MET C 1 27 ? -14.604 -0.899 -63.480 1.00 45.61 27 MET C C 1
ATOM 4699 O O . MET C 1 27 ? -14.824 -1.462 -62.398 1.00 42.12 27 MET C O 1
ATOM 4701 N N . GLN C 1 28 ? -15.281 0.190 -63.869 1.00 42.69 28 GLN C N 1
ATOM 4702 C CA . GLN C 1 28 ? -16.370 0.723 -63.053 1.00 38.47 28 GLN C CA 1
ATOM 4703 C C . GLN C 1 28 ? -17.506 -0.285 -62.912 1.00 35.28 28 GLN C C 1
ATOM 4704 O O . GLN C 1 28 ? -18.048 -0.469 -61.816 1.00 36.03 28 GLN C O 1
ATOM 4706 N N . ARG C 1 29 ? -17.869 -0.960 -64.005 1.00 34.95 29 ARG C N 1
ATOM 4707 C CA . ARG C 1 29 ? -19.035 -1.840 -63.992 1.00 34.45 29 ARG C CA 1
ATOM 4708 C C . ARG C 1 29 ? -18.900 -2.956 -62.961 1.00 37.14 29 ARG C C 1
ATOM 4709 O O . ARG C 1 29 ? -19.899 -3.390 -62.374 1.00 33.08 29 ARG C O 1
ATOM 4717 N N . ARG C 1 30 ? -17.678 -3.419 -62.711 1.00 38.99 30 ARG C N 1
ATOM 4718 C CA . ARG C 1 30 ? -17.475 -4.537 -61.803 1.00 41.46 30 ARG C CA 1
ATOM 4719 C C . ARG C 1 30 ? -17.521 -4.141 -60.334 1.00 40.44 30 ARG C C 1
ATOM 4720 O O . ARG C 1 30 ? -17.771 -5.010 -59.489 1.00 41.94 30 ARG C O 1
ATOM 4728 N N . ARG C 1 31 ? -17.288 -2.867 -60.007 1.00 38.37 31 ARG C N 1
ATOM 4729 C CA . ARG C 1 31 ? -17.387 -2.406 -58.626 1.00 37.76 31 ARG C CA 1
ATOM 4730 C C . ARG C 1 31 ? -18.825 -2.130 -58.198 1.00 32.41 31 ARG C C 1
ATOM 4731 O O . ARG C 1 31 ? -19.055 -1.807 -57.026 1.00 31.78 31 ARG C O 1
ATOM 4739 N N . LEU C 1 32 ? -19.788 -2.240 -59.109 1.00 28.01 32 LEU C N 1
ATOM 4740 C CA . LEU C 1 32 ? -21.190 -2.097 -58.739 1.00 26.84 32 LEU C CA 1
ATOM 4741 C C . LEU C 1 32 ? -21.647 -3.302 -57.927 1.00 29.36 32 LEU C C 1
ATOM 4742 O O . LEU C 1 32 ? -21.323 -4.448 -58.253 1.00 26.82 32 LEU C O 1
ATOM 4747 N N . SER C 1 33 ? -22.408 -3.039 -56.866 1.00 27.67 33 SER C N 1
ATOM 4748 C CA . SER C 1 33 ? -23.023 -4.110 -56.092 1.00 23.09 33 SER C CA 1
ATOM 4749 C C . SER C 1 33 ? -23.998 -4.895 -56.971 1.00 24.54 33 SER C C 1
ATOM 4750 O O . SER C 1 33 ? -24.443 -4.398 -58.010 1.00 23.11 33 SER C O 1
ATOM 4753 N N . PRO C 1 34 ? -24.334 -6.139 -56.590 1.00 26.38 34 PRO C N 1
ATOM 4754 C CA . PRO C 1 34 ? -25.313 -6.883 -57.393 1.00 22.28 34 PRO C CA 1
ATOM 4755 C C . PRO C 1 34 ? -26.629 -6.148 -57.543 1.00 22.17 34 PRO C C 1
ATOM 4756 O O . PRO C 1 34 ? -27.238 -6.186 -58.619 1.00 21.97 34 PRO C O 1
ATOM 4760 N N . LEU C 1 35 ? -27.085 -5.474 -56.486 1.00 22.43 35 LEU C N 1
ATOM 4761 C CA . LEU C 1 35 ? -28.322 -4.707 -56.578 1.00 19.51 35 LEU C CA 1
ATOM 4762 C C . LEU C 1 35 ? -28.171 -3.537 -57.538 1.00 17.96 35 LEU C C 1
ATOM 4763 O O . LEU C 1 35 ? -29.093 -3.241 -58.301 1.00 20.23 35 LEU C O 1
ATOM 4768 N N . ALA C 1 36 ? -27.015 -2.862 -57.514 1.00 21.86 36 ALA C N 1
ATOM 4769 C CA . ALA C 1 36 ? -26.780 -1.742 -58.422 1.00 20.36 36 ALA C CA 1
ATOM 4770 C C . ALA C 1 36 ? -26.736 -2.203 -59.872 1.00 21.81 36 ALA C C 1
ATOM 4771 O O . ALA C 1 36 ? -27.236 -1.503 -60.761 1.00 19.17 36 ALA C O 1
ATOM 4773 N N . LYS C 1 37 ? -26.120 -3.361 -60.138 1.00 20.36 37 LYS C N 1
ATOM 4774 C CA . LYS C 1 37 ? -26.113 -3.899 -61.497 1.00 21.95 37 LYS C CA 1
ATOM 4775 C C . LYS C 1 37 ? -27.532 -4.117 -61.997 1.00 21.57 37 LYS C C 1
ATOM 4776 O O . LYS C 1 37 ? -27.873 -3.753 -63.128 1.00 21.29 37 LYS C O 1
ATOM 4782 N N . LEU C 1 38 ? -28.377 -4.702 -61.155 1.00 18.97 38 LEU C N 1
ATOM 4783 C CA . LEU C 1 38 ? -29.738 -5.014 -61.555 1.00 20.66 38 LEU C CA 1
ATOM 4784 C C . LEU C 1 38 ? -30.540 -3.739 -61.806 1.00 21.71 38 LEU C C 1
ATOM 4785 O O . LEU C 1 38 ? -31.243 -3.619 -62.816 1.00 21.01 38 LEU C O 1
ATOM 4790 N N . ALA C 1 39 ? -30.414 -2.754 -60.914 1.00 19.58 39 ALA C N 1
ATOM 4791 C CA . ALA C 1 39 ? -31.186 -1.523 -61.071 1.00 19.64 39 ALA C CA 1
ATOM 4792 C C . ALA C 1 39 ? -30.719 -0.731 -62.283 1.00 16.76 39 ALA C C 1
ATOM 4793 O O . ALA C 1 39 ? -31.537 -0.242 -63.065 1.00 18.65 39 ALA C O 1
ATOM 4795 N N . LEU C 1 40 ? -29.405 -0.574 -62.442 1.00 17.26 40 LEU C N 1
ATOM 4796 C CA . LEU C 1 40 ? -28.890 0.170 -63.585 1.00 16.96 40 LEU C CA 1
ATOM 4797 C C . LEU C 1 40 ? -29.214 -0.535 -64.900 1.00 19.41 40 LEU C C 1
ATOM 4798 O O . LEU C 1 40 ? -29.610 0.119 -65.874 1.00 19.65 40 LEU C O 1
ATOM 4803 N N . ASN C 1 41 ? -29.047 -1.865 -64.953 1.00 20.31 41 ASN C N 1
ATOM 4804 C CA . ASN C 1 41 ? -29.402 -2.600 -66.169 1.00 19.31 41 ASN C CA 1
ATOM 4805 C C . ASN C 1 41 ? -30.824 -2.272 -66.615 1.00 20.39 41 ASN C C 1
ATOM 4806 O O . ASN C 1 41 ? -31.058 -1.918 -67.777 1.00 19.91 41 ASN C O 1
ATOM 4811 N N . THR C 1 42 ? -31.781 -2.343 -65.679 1.00 22.27 42 THR C N 1
ATOM 4812 C CA . THR C 1 42 ? -33.178 -2.076 -66.006 1.00 20.07 42 THR C CA 1
ATOM 4813 C C . THR C 1 42 ? -33.381 -0.633 -66.452 1.00 20.57 42 THR C C 1
ATOM 4814 O O . THR C 1 42 ? -34.093 -0.373 -67.428 1.00 24.16 42 THR C O 1
ATOM 4818 N N . ALA C 1 43 ? -32.765 0.321 -65.752 1.00 21.40 43 ALA C N 1
ATOM 4819 C CA . ALA C 1 43 ? -32.909 1.722 -66.143 1.00 17.20 43 ALA C CA 1
ATOM 4820 C C . ALA C 1 43 ? -32.399 1.950 -67.560 1.00 19.91 43 ALA C C 1
ATOM 4821 O O . ALA C 1 43 ? -33.096 2.535 -68.394 1.00 21.03 43 ALA C O 1
ATOM 4823 N N . ILE C 1 44 ? -31.173 1.503 -67.847 1.00 17.39 44 ILE C N 1
ATOM 4824 C CA . ILE C 1 44 ? -30.591 1.704 -69.172 1.00 19.07 44 ILE C CA 1
ATOM 4825 C C . ILE C 1 44 ? -31.465 1.061 -70.237 1.00 20.54 44 ILE C C 1
ATOM 4826 O O . ILE C 1 44 ? -31.718 1.653 -71.293 1.00 24.84 44 ILE C O 1
ATOM 4831 N N . SER C 1 45 ? -31.926 -0.161 -69.981 1.00 23.96 45 SER C N 1
ATOM 4832 C CA . SER C 1 45 ? -32.750 -0.866 -70.958 1.00 24.95 45 SER C CA 1
ATOM 4833 C C . SER C 1 45 ? -34.051 -0.127 -71.217 1.00 27.58 45 SER C C 1
ATOM 4834 O O . SER C 1 45 ? -34.492 -0.007 -72.371 1.00 22.59 45 SER C O 1
ATOM 4837 N N . SER C 1 46 ? -34.678 0.378 -70.155 1.00 21.65 46 SER C N 1
ATOM 4838 C CA . SER C 1 46 ? -35.973 1.018 -70.300 1.00 20.03 46 SER C CA 1
ATOM 4839 C C . SER C 1 46 ? -35.894 2.309 -71.093 1.00 23.35 46 SER C C 1
ATOM 4840 O O . SER C 1 46 ? -36.899 2.726 -71.683 1.00 23.60 46 SER C O 1
ATOM 4843 N N . LEU C 1 47 ? -34.736 2.963 -71.115 1.00 19.68 47 LEU C N 1
ATOM 4844 C CA . LEU C 1 47 ? -34.637 4.227 -71.823 1.00 21.07 47 LEU C CA 1
ATOM 4845 C C . LEU C 1 47 ? -34.188 4.077 -73.273 1.00 24.89 47 LEU C C 1
ATOM 4846 O O . LEU C 1 47 ? -34.580 4.901 -74.109 1.00 23.72 47 LEU C O 1
ATOM 4851 N N . ASP C 1 48 ? -33.378 3.056 -73.596 1.00 22.25 48 ASP C N 1
ATOM 4852 C CA . ASP C 1 48 ? -32.814 2.876 -74.946 1.00 26.50 48 ASP C CA 1
ATOM 4853 C C . ASP C 1 48 ? -32.163 4.159 -75.466 1.00 27.81 48 ASP C C 1
ATOM 4854 O O . ASP C 1 48 ? -32.329 4.543 -76.627 1.00 26.01 48 ASP C O 1
ATOM 4859 N N . GLY C 1 49 ? -31.437 4.850 -74.588 1.00 24.76 49 GLY C N 1
ATOM 4860 C CA . GLY C 1 49 ? -30.737 6.066 -74.963 1.00 26.43 49 GLY C CA 1
ATOM 4861 C C . GLY C 1 49 ? -31.608 7.298 -75.130 1.00 35.58 49 GLY C C 1
ATOM 4862 O O . GLY C 1 49 ? -31.076 8.363 -75.474 1.00 35.19 49 GLY C O 1
ATOM 4863 N N . ARG C 1 50 ? -32.927 7.187 -74.924 1.00 31.04 50 ARG C N 1
ATOM 4864 C CA . ARG C 1 50 ? -33.852 8.327 -74.950 1.00 32.75 50 ARG C CA 1
ATOM 4865 C C . ARG C 1 50 ? -34.096 8.762 -73.513 1.00 30.31 50 ARG C C 1
ATOM 4866 O O . ARG C 1 50 ? -34.828 8.095 -72.775 1.00 30.86 50 ARG C O 1
ATOM 4874 N N . SER C 1 51 ? -33.507 9.883 -73.118 1.00 28.27 51 SER C N 1
ATOM 4875 C CA . SER C 1 51 ? -33.550 10.263 -71.716 1.00 29.01 51 SER C CA 1
ATOM 4876 C C . SER C 1 51 ? -34.979 10.597 -71.281 1.00 26.50 51 SER C C 1
ATOM 4877 O O . SER C 1 51 ? -35.786 11.105 -72.062 1.00 27.17 51 SER C O 1
ATOM 4880 N N . ALA C 1 52 ? -35.300 10.263 -70.035 1.00 23.69 52 ALA C N 1
ATOM 4881 C CA . ALA C 1 52 ? -36.513 10.741 -69.391 1.00 19.01 52 ALA C CA 1
ATOM 4882 C C . ALA C 1 52 ? -36.315 12.186 -68.919 1.00 17.37 52 ALA C C 1
ATOM 4883 O O . ALA C 1 52 ? -35.212 12.721 -68.953 1.00 17.14 52 ALA C O 1
ATOM 4885 N N . ASP C 1 53 ? -37.399 12.817 -68.455 1.00 14.12 53 ASP C N 1
ATOM 4886 C CA . ASP C 1 53 ? -37.302 14.144 -67.854 1.00 16.03 53 ASP C CA 1
ATOM 4887 C C . ASP C 1 53 ? -37.105 14.115 -66.339 1.00 17.06 53 ASP C C 1
ATOM 4888 O O . ASP C 1 53 ? -36.749 15.145 -65.750 1.00 17.28 53 ASP C O 1
ATOM 4893 N N . TYR C 1 54 ? -37.314 12.973 -65.700 1.00 16.15 54 TYR C N 1
ATOM 4894 C CA . TYR C 1 54 ? -37.149 12.798 -64.262 1.00 13.38 54 TYR C CA 1
ATOM 4895 C C . TYR C 1 54 ? -37.127 11.301 -64.001 1.00 13.90 54 TYR C C 1
ATOM 4896 O O . TYR C 1 54 ? -37.787 10.540 -64.716 1.00 15.39 54 TYR C O 1
ATOM 4905 N N . ILE C 1 55 ? -36.370 10.874 -62.997 1.00 14.97 55 ILE C N 1
ATOM 4906 C CA . ILE C 1 55 ? -36.310 9.457 -62.632 1.00 11.50 55 ILE C CA 1
ATOM 4907 C C . ILE C 1 55 ? -36.721 9.324 -61.170 1.00 12.90 55 ILE C C 1
ATOM 4908 O O . ILE C 1 55 ? -36.189 10.020 -60.301 1.00 12.83 55 ILE C O 1
ATOM 4913 N N . VAL C 1 56 ? -37.666 8.435 -60.900 1.00 10.97 56 VAL C N 1
ATOM 4914 C CA . VAL C 1 56 ? -38.073 8.131 -59.534 1.00 13.72 56 VAL C CA 1
ATOM 4915 C C . VAL C 1 56 ? -37.521 6.749 -59.200 1.00 13.26 56 VAL C C 1
ATOM 4916 O O . VAL C 1 56 ? -37.976 5.745 -59.768 1.00 12.22 56 VAL C O 1
ATOM 4920 N N . TRP C 1 57 ? -36.563 6.685 -58.271 1.00 11.78 57 TRP C N 1
ATOM 4921 C CA . TRP C 1 57 ? -36.004 5.413 -57.800 1.00 12.24 57 TRP C CA 1
ATOM 4922 C C . TRP C 1 57 ? -36.711 5.006 -56.513 1.00 14.14 57 TRP C C 1
ATOM 4923 O O . TRP C 1 57 ? -36.881 5.832 -55.610 1.00 13.66 57 TRP C O 1
ATOM 4934 N N . VAL C 1 58 ? -37.133 3.746 -56.423 1.00 11.76 58 VAL C N 1
ATOM 4935 C CA . VAL C 1 58 ? -37.963 3.303 -55.310 1.00 11.96 58 VAL C CA 1
ATOM 4936 C C . VAL C 1 58 ? -37.331 2.049 -54.716 1.00 12.52 58 VAL C C 1
ATOM 4937 O O . VAL C 1 58 ? -37.131 1.059 -55.427 1.00 13.38 58 VAL C O 1
ATOM 4941 N N . SER C 1 59 ? -37.036 2.081 -53.419 1.00 13.04 59 SER C N 1
ATOM 4942 C CA . SER C 1 59 ? -36.457 0.920 -52.749 1.00 15.22 59 SER C CA 1
ATOM 4943 C C . SER C 1 59 ? -36.843 0.945 -51.282 1.00 18.59 59 SER C C 1
ATOM 4944 O O . SER C 1 59 ? -36.597 1.937 -50.597 1.00 16.33 59 SER C O 1
ATOM 4947 N N . LYS C 1 60 ? -37.418 -0.148 -50.793 1.00 18.63 60 LYS C N 1
ATOM 4948 C CA . LYS C 1 60 ? -37.818 -0.176 -49.389 1.00 21.48 60 LYS C CA 1
ATOM 4949 C C . LYS C 1 60 ? -36.599 -0.170 -48.480 1.00 23.12 60 LYS C C 1
ATOM 4950 O O . LYS C 1 60 ? -36.566 0.554 -47.473 1.00 21.34 60 LYS C O 1
ATOM 4956 N N . TYR C 1 61 ? -35.567 -0.934 -48.855 1.00 19.35 61 TYR C N 1
ATOM 4957 C CA . TYR C 1 61 ? -34.469 -1.250 -47.960 1.00 20.42 61 TYR C CA 1
ATOM 4958 C C . TYR C 1 61 ? -33.130 -0.660 -48.369 1.00 22.80 61 TYR C C 1
ATOM 4959 O O . TYR C 1 61 ? -32.268 -0.501 -47.504 1.00 26.51 61 TYR C O 1
ATOM 4968 N N . GLY C 1 62 ? -32.924 -0.341 -49.652 1.00 19.37 62 GLY C N 1
ATOM 4969 C CA . GLY C 1 62 ? -31.587 0.048 -50.053 1.00 20.93 62 GLY C CA 1
ATOM 4970 C C . GLY C 1 62 ? -30.662 -1.162 -50.089 1.00 28.41 62 GLY C C 1
ATOM 4971 O O . GLY C 1 62 ? -31.093 -2.304 -50.276 1.00 26.89 62 GLY C O 1
ATOM 4972 N N . ASP C 1 63 ? -29.364 -0.922 -49.885 1.00 29.53 63 ASP C N 1
ATOM 4973 C CA . ASP C 1 63 ? -28.404 -2.029 -49.835 1.00 28.85 63 ASP C CA 1
ATOM 4974 C C . ASP C 1 63 ? -28.054 -2.323 -48.381 1.00 26.68 63 ASP C C 1
ATOM 4975 O O . ASP C 1 63 ? -27.013 -1.914 -47.866 1.00 27.77 63 ASP C O 1
ATOM 4980 N N . GLU C 1 64 ? -28.929 -3.097 -47.733 1.00 26.50 64 GLU C N 1
ATOM 4981 C CA . GLU C 1 64 ? -28.856 -3.286 -46.286 1.00 29.92 64 GLU C CA 1
ATOM 4982 C C . GLU C 1 64 ? -27.711 -4.203 -45.873 1.00 29.21 64 GLU C C 1
ATOM 4983 O O . GLU C 1 64 ? -27.197 -4.081 -44.754 1.00 28.07 64 GLU C O 1
ATOM 4989 N N . ALA C 1 65 ? -27.305 -5.132 -46.739 1.00 22.94 65 ALA C N 1
ATOM 4990 C CA . ALA C 1 65 ? -26.140 -5.949 -46.422 1.00 23.85 65 ALA C CA 1
ATOM 4991 C C . ALA C 1 65 ? -24.867 -5.111 -46.401 1.00 27.43 65 ALA C C 1
ATOM 4992 O O . ALA C 1 65 ? -23.979 -5.340 -45.572 1.00 26.68 65 ALA C O 1
ATOM 4994 N N . LYS C 1 66 ? -24.762 -4.137 -47.313 1.00 26.83 66 LYS C N 1
ATOM 4995 C CA . LYS C 1 66 ? -23.600 -3.254 -47.341 1.00 26.52 66 LYS C CA 1
ATOM 4996 C C . LYS C 1 66 ? -23.563 -2.352 -46.114 1.00 26.67 66 LYS C C 1
ATOM 4997 O O . LYS C 1 66 ? -22.489 -2.119 -45.544 1.00 23.38 66 LYS C O 1
ATOM 5003 N N . THR C 1 67 ? -24.727 -1.830 -45.701 1.00 21.83 67 THR C N 1
ATOM 5004 C CA . THR C 1 67 ? -24.816 -1.016 -44.491 1.00 23.52 67 THR C CA 1
ATOM 5005 C C . THR C 1 67 ? -24.491 -1.832 -43.247 1.00 23.76 67 THR C C 1
ATOM 5006 O O . THR C 1 67 ? -23.866 -1.325 -42.308 1.00 22.11 67 THR C O 1
ATOM 5010 N N . LEU C 1 68 ? -24.937 -3.093 -43.216 1.00 22.25 68 LEU C N 1
ATOM 5011 C CA . LEU C 1 68 ? -24.643 -3.970 -42.089 1.00 23.79 68 LEU C CA 1
ATOM 5012 C C . LEU C 1 68 ? -23.140 -4.172 -41.929 1.00 20.99 68 LEU C C 1
ATOM 5013 O O . LEU C 1 68 ? -22.627 -4.177 -40.804 1.00 23.87 68 LEU C O 1
ATOM 5018 N N . ASN C 1 69 ? -22.418 -4.309 -43.049 1.00 24.52 69 ASN C N 1
ATOM 5019 C CA . ASN C 1 69 ? -20.958 -4.437 -43.029 1.00 26.70 69 ASN C CA 1
ATOM 5020 C C . ASN C 1 69 ? -20.304 -3.200 -42.426 1.00 26.00 69 ASN C C 1
ATOM 5021 O O . ASN C 1 69 ? -19.353 -3.297 -41.639 1.00 23.81 69 ASN C O 1
ATOM 5026 N N . ILE C 1 70 ? -20.764 -2.020 -42.848 1.00 24.14 70 ILE C N 1
ATOM 5027 C CA . ILE C 1 70 ? -20.223 -0.766 -42.334 1.00 17.75 70 ILE C CA 1
ATOM 5028 C C . ILE C 1 70 ? -20.518 -0.633 -40.849 1.00 22.69 70 ILE C C 1
ATOM 5029 O O . ILE C 1 70 ? -19.659 -0.208 -40.066 1.00 23.37 70 ILE C O 1
ATOM 5034 N N . LEU C 1 71 ? -21.746 -0.969 -40.441 1.00 20.80 71 LEU C N 1
ATOM 5035 C CA . LEU C 1 71 ? -22.109 -0.854 -39.035 1.00 24.48 71 LEU C CA 1
ATOM 5036 C C . LEU C 1 71 ? -21.282 -1.796 -38.185 1.00 21.95 71 LEU C C 1
ATOM 5037 O O . LEU C 1 71 ? -20.962 -1.479 -37.031 1.00 21.75 71 LEU C O 1
ATOM 5042 N N . GLN C 1 72 ? -20.944 -2.963 -38.729 1.00 20.42 72 GLN C N 1
ATOM 5043 C CA . GLN C 1 72 ? -20.118 -3.890 -37.971 1.00 22.02 72 GLN C CA 1
ATOM 5044 C C . GLN C 1 72 ? -18.777 -3.259 -37.628 1.00 21.81 72 GLN C C 1
ATOM 5045 O O . GLN C 1 72 ? -18.323 -3.336 -36.483 1.00 23.99 72 GLN C O 1
ATOM 5051 N N . ASP C 1 73 ? -18.128 -2.631 -38.614 1.00 22.36 73 ASP C N 1
ATOM 5052 C CA . ASP C 1 73 ? -16.890 -1.903 -38.355 1.00 24.80 73 ASP C CA 1
ATOM 5053 C C . ASP C 1 73 ? -17.106 -0.800 -37.332 1.00 25.74 73 ASP C C 1
ATOM 5054 O O . ASP C 1 73 ? -16.397 -0.736 -36.320 1.00 24.88 73 ASP C O 1
ATOM 5059 N N . VAL C 1 74 ? -18.070 0.095 -37.601 1.00 20.65 74 VAL C N 1
ATOM 5060 C CA . VAL C 1 74 ? -18.356 1.217 -36.708 1.00 21.18 74 VAL C CA 1
ATOM 5061 C C . VAL C 1 74 ? -18.535 0.734 -35.273 1.00 23.12 74 VAL C C 1
ATOM 5062 O O . VAL C 1 74 ? -17.894 1.240 -34.344 1.00 24.82 74 VAL C O 1
ATOM 5066 N N . LEU C 1 75 ? -19.403 -0.264 -35.071 1.00 23.32 75 LEU C N 1
ATOM 5067 C CA . LEU C 1 75 ? -19.707 -0.722 -33.719 1.00 22.84 75 LEU C CA 1
ATOM 5068 C C . LEU C 1 75 ? -18.579 -1.533 -33.102 1.00 21.26 75 LEU C C 1
ATOM 5069 O O . LEU C 1 75 ? -18.662 -1.868 -31.919 1.00 26.51 75 LEU C O 1
ATOM 5074 N N . ASN C 1 76 ? -17.548 -1.874 -33.872 1.00 26.83 76 ASN C N 1
ATOM 5075 C CA . ASN C 1 76 ? -16.301 -2.406 -33.337 1.00 29.08 76 ASN C CA 1
ATOM 5076 C C . ASN C 1 76 ? -15.236 -1.317 -33.203 1.00 29.76 76 ASN C C 1
ATOM 5077 O O . ASN C 1 76 ? -14.037 -1.621 -33.138 1.00 26.14 76 ASN C O 1
ATOM 5082 N N . ASP C 1 77 ? -15.658 -0.051 -33.192 1.00 31.43 77 ASP C N 1
ATOM 5083 C CA . ASP C 1 77 ? -14.766 1.103 -33.038 1.00 29.67 77 ASP C CA 1
ATOM 5084 C C . ASP C 1 77 ? -13.700 1.159 -34.125 1.00 29.53 77 ASP C C 1
ATOM 5085 O O . ASP C 1 77 ? -12.589 1.646 -33.901 1.00 34.29 77 ASP C O 1
ATOM 5090 N N . GLN C 1 78 ? -14.020 0.681 -35.320 1.00 27.27 78 GLN C N 1
ATOM 5091 C CA . GLN C 1 78 ? -13.140 0.830 -36.467 1.00 28.84 78 GLN C CA 1
ATOM 5092 C C . GLN C 1 78 ? -13.751 1.821 -37.444 1.00 26.63 78 GLN C C 1
ATOM 5093 O O . GLN C 1 78 ? -14.972 1.861 -37.615 1.00 27.62 78 GLN C O 1
ATOM 5099 N N . THR C 1 79 ? -12.904 2.612 -38.077 1.00 25.45 79 THR C N 1
ATOM 5100 C CA . THR C 1 79 ? -13.371 3.553 -39.085 1.00 26.91 79 THR C CA 1
ATOM 5101 C C . THR C 1 79 ? -13.732 2.784 -40.355 1.00 28.94 79 THR C C 1
ATOM 5102 O O . THR C 1 79 ? -12.914 2.002 -40.850 1.00 24.20 79 THR C O 1
ATOM 5106 N N . PRO C 1 80 ? -14.930 2.970 -40.903 1.00 24.96 80 PRO C N 1
ATOM 5107 C CA . PRO C 1 80 ? -15.388 2.137 -42.022 1.00 23.81 80 PRO C CA 1
ATOM 5108 C C . PRO C 1 80 ? -14.730 2.529 -43.340 1.00 22.53 80 PRO C C 1
ATOM 5109 O O . PRO C 1 80 ? -14.007 3.516 -43.447 1.00 20.99 80 PRO C O 1
ATOM 5113 N N . SER C 1 81 ? -14.995 1.726 -44.355 1.00 21.66 81 SER C N 1
ATOM 5114 C CA . SER C 1 81 ? -14.537 2.045 -45.703 1.00 19.71 81 SER C CA 1
ATOM 5115 C C . SER C 1 81 ? -15.287 3.254 -46.254 1.00 21.65 81 SER C C 1
ATOM 5116 O O . SER C 1 81 ? -16.522 3.224 -46.324 1.00 21.43 81 SER C O 1
ATOM 5119 N N . PRO C 1 82 ? -14.601 4.324 -46.664 1.00 20.34 82 PRO C N 1
ATOM 5120 C CA . PRO C 1 82 ? -15.334 5.507 -47.150 1.00 24.51 82 PRO C CA 1
ATOM 5121 C C . PRO C 1 82 ? -16.044 5.268 -48.469 1.00 27.08 82 PRO C C 1
ATOM 5122 O O . PRO C 1 82 ? -17.135 5.817 -48.683 1.00 20.74 82 PRO C O 1
ATOM 5126 N N . THR C 1 83 ? -15.463 4.468 -49.366 1.00 22.74 83 THR C N 1
ATOM 5127 C CA . THR C 1 83 ? -16.142 4.201 -50.629 1.00 25.32 83 THR C CA 1
ATOM 5128 C C . THR C 1 83 ? -17.371 3.329 -50.409 1.00 25.03 83 THR C C 1
ATOM 5129 O O . THR C 1 83 ? -18.407 3.525 -51.059 1.00 25.84 83 THR C O 1
ATOM 5133 N N . GLN C 1 84 ? -17.285 2.379 -49.475 1.00 22.99 84 GLN C N 1
ATOM 5134 C CA . GLN C 1 84 ? -18.460 1.599 -49.109 1.00 24.58 84 GLN C CA 1
ATOM 5135 C C . GLN C 1 84 ? -19.532 2.482 -48.491 1.00 23.15 84 GLN C C 1
ATOM 5136 O O . GLN C 1 84 ? -20.716 2.345 -48.810 1.00 19.97 84 GLN C O 1
ATOM 5142 N N . PHE C 1 85 ? -19.137 3.411 -47.623 1.00 22.84 85 PHE C N 1
ATOM 5143 C CA . PHE C 1 85 ? -20.137 4.270 -47.003 1.00 20.84 85 PHE C CA 1
ATOM 5144 C C . PHE C 1 85 ? -20.796 5.185 -48.024 1.00 21.81 85 PHE C C 1
ATOM 5145 O O . PHE C 1 85 ? -22.025 5.338 -48.026 1.00 21.30 85 PHE C O 1
ATOM 5153 N N . SER C 1 86 ? -20.000 5.805 -48.897 1.00 19.38 86 SER C N 1
ATOM 5154 C CA . SER C 1 86 ? -20.575 6.720 -49.873 1.00 24.31 86 SER C CA 1
ATOM 5155 C C . SER C 1 86 ? -21.496 6.001 -50.868 1.00 24.09 86 SER C C 1
ATOM 5156 O O . SER C 1 86 ? -22.447 6.610 -51.366 1.00 21.59 86 SER C O 1
ATOM 5159 N N . THR C 1 87 ? -21.275 4.711 -51.141 1.00 22.86 87 THR C N 1
ATOM 5160 C CA . THR C 1 87 ? -22.181 3.953 -52.011 1.00 22.83 87 THR C CA 1
ATOM 5161 C C . THR C 1 87 ? -23.240 3.167 -51.232 1.00 22.67 87 THR C C 1
ATOM 5162 O O . THR C 1 87 ? -24.001 2.401 -51.833 1.00 22.79 87 THR C O 1
ATOM 5166 N N . SER C 1 88 ? -23.312 3.351 -49.917 1.00 22.27 88 SER C N 1
ATOM 5167 C CA . SER C 1 88 ? -24.310 2.690 -49.091 1.00 21.62 88 SER C CA 1
ATOM 5168 C C . SER C 1 88 ? -25.555 3.535 -48.867 1.00 22.13 88 SER C C 1
ATOM 5169 O O . SER C 1 88 ? -26.567 3.009 -48.396 1.00 23.32 88 SER C O 1
ATOM 5172 N N . VAL C 1 89 ? -25.501 4.831 -49.162 1.00 21.93 89 VAL C N 1
ATOM 5173 C CA . VAL C 1 89 ? -26.643 5.685 -48.868 1.00 21.88 89 VAL C CA 1
ATOM 5174 C C . VAL C 1 89 ? -27.818 5.339 -49.784 1.00 21.33 89 VAL C C 1
ATOM 5175 O O . VAL C 1 89 ? -27.659 4.766 -50.871 1.00 18.60 89 VAL C O 1
ATOM 5179 N N . HIS C 1 90 ? -29.023 5.729 -49.347 1.00 21.61 90 HIS C N 1
ATOM 5180 C CA . HIS C 1 90 ? -30.234 5.252 -50.009 1.00 19.33 90 HIS C CA 1
ATOM 5181 C C . HIS C 1 90 ? -30.297 5.667 -51.471 1.00 18.88 90 HIS C C 1
ATOM 5182 O O . HIS C 1 90 ? -30.846 4.925 -52.292 1.00 19.15 90 HIS C O 1
ATOM 5189 N N . ASN C 1 91 ? -29.747 6.831 -51.822 1.00 17.04 91 ASN C N 1
ATOM 5190 C CA . ASN C 1 91 ? -29.745 7.297 -53.203 1.00 17.62 91 ASN C CA 1
ATOM 5191 C C . ASN C 1 91 ? -28.434 7.000 -53.941 1.00 14.94 91 ASN C C 1
ATOM 5192 O O . ASN C 1 91 ? -28.181 7.591 -54.995 1.00 17.20 91 ASN C O 1
ATOM 5197 N N . ALA C 1 92 ? -27.612 6.090 -53.428 1.00 16.06 92 ALA C N 1
ATOM 5198 C CA . ALA C 1 92 ? -26.351 5.773 -54.099 1.00 15.99 92 ALA C CA 1
ATOM 5199 C C . ALA C 1 92 ? -26.588 5.301 -55.531 1.00 15.97 92 ALA C C 1
ATOM 5200 O O . ALA C 1 92 ? -25.863 5.697 -56.451 1.00 17.96 92 ALA C O 1
ATOM 5202 N N . ILE C 1 93 ? -27.620 4.481 -55.741 1.00 14.00 93 ILE C N 1
ATOM 5203 C CA . ILE C 1 93 ? -27.840 3.896 -57.061 1.00 14.53 93 ILE C CA 1
ATOM 5204 C C . ILE C 1 93 ? -28.230 4.970 -58.066 1.00 15.09 93 ILE C C 1
ATOM 5205 O O . ILE C 1 93 ? -27.727 4.989 -59.193 1.00 14.62 93 ILE C O 1
ATOM 5210 N N . SER C 1 94 ? -29.088 5.918 -57.668 1.00 17.02 94 SER C N 1
ATOM 5211 C CA . SER C 1 94 ? -29.381 7.033 -58.569 1.00 15.66 94 SER C CA 1
ATOM 5212 C C . SER C 1 94 ? -28.113 7.806 -58.911 1.00 14.13 94 SER C C 1
ATOM 5213 O O . SER C 1 94 ? -27.941 8.253 -60.053 1.00 15.63 94 SER C O 1
ATOM 5216 N N . GLY C 1 95 ? -27.220 7.979 -57.934 1.00 16.41 95 GLY C N 1
ATOM 5217 C CA . GLY C 1 95 ? -25.969 8.668 -58.203 1.00 15.68 95 GLY C CA 1
ATOM 5218 C C . GLY C 1 95 ? -25.085 7.873 -59.140 1.00 17.65 95 GLY C C 1
ATOM 5219 O O . GLY C 1 95 ? -24.555 8.412 -60.110 1.00 16.85 95 GLY C O 1
ATOM 5220 N N . LEU C 1 96 ? -24.967 6.567 -58.896 1.00 16.43 96 LEU C N 1
ATOM 5221 C CA . LEU C 1 96 ? -24.158 5.715 -59.767 1.00 17.53 96 LEU C CA 1
ATOM 5222 C C . LEU C 1 96 ? -24.692 5.699 -61.194 1.00 15.52 96 LEU C C 1
ATOM 5223 O O . LEU C 1 96 ? -23.921 5.816 -62.150 1.00 15.99 96 LEU C O 1
ATOM 5228 N N . TYR C 1 97 ? -26.011 5.530 -61.358 1.00 14.44 97 TYR C N 1
ATOM 5229 C CA . TYR C 1 97 ? -26.611 5.630 -62.683 1.00 15.68 97 TYR C CA 1
ATOM 5230 C C . TYR C 1 97 ? -26.229 6.941 -63.367 1.00 17.62 97 TYR C C 1
ATOM 5231 O O . TYR C 1 97 ? -25.779 6.950 -64.522 1.00 16.11 97 TYR C O 1
ATOM 5240 N N . SER C 1 98 ? -26.428 8.069 -62.681 1.00 14.40 98 SER C N 1
ATOM 5241 C CA . SER C 1 98 ? -26.191 9.347 -63.348 1.00 17.06 98 SER C CA 1
ATOM 5242 C C . SER C 1 98 ? -24.730 9.498 -63.769 1.00 18.19 98 SER C C 1
ATOM 5243 O O . SER C 1 98 ? -24.442 10.043 -64.844 1.00 20.55 98 SER C O 1
ATOM 5246 N N . ILE C 1 99 ? -23.797 8.991 -62.967 1.00 17.86 99 ILE C N 1
ATOM 5247 C CA . ILE C 1 99 ? -22.382 9.192 -63.287 1.00 21.48 99 ILE C CA 1
ATOM 5248 C C . ILE C 1 99 ? -21.929 8.220 -64.371 1.00 21.09 99 ILE C C 1
ATOM 5249 O O . ILE C 1 99 ? -21.321 8.617 -65.369 1.00 19.28 99 ILE C O 1
ATOM 5254 N N . LEU C 1 100 ? -22.238 6.936 -64.201 1.00 19.53 100 LEU C N 1
ATOM 5255 C CA . LEU C 1 100 ? -21.686 5.914 -65.082 1.00 21.61 100 LEU C CA 1
ATOM 5256 C C . LEU C 1 100 ? -22.350 5.904 -66.450 1.00 24.48 100 LEU C C 1
ATOM 5257 O O . LEU C 1 100 ? -21.704 5.538 -67.440 1.00 22.37 100 LEU C O 1
ATOM 5262 N N . CYS C 1 101 ? -23.619 6.299 -66.531 1.00 17.84 101 CYS C N 1
ATOM 5263 C CA . CYS C 1 101 ? -24.308 6.436 -67.808 1.00 23.17 101 CYS C CA 1
ATOM 5264 C C . CYS C 1 101 ? -24.348 7.871 -68.317 1.00 23.46 101 CYS C C 1
ATOM 5265 O O . CYS C 1 101 ? -24.974 8.121 -69.349 1.00 27.96 101 CYS C O 1
ATOM 5268 N N . GLN C 1 102 ? -23.691 8.802 -67.624 1.00 23.09 102 GLN C N 1
ATOM 5269 C CA . GLN C 1 102 ? -23.613 10.212 -68.012 1.00 25.26 102 GLN C CA 1
ATOM 5270 C C . GLN C 1 102 ? -25.001 10.765 -68.350 1.00 27.83 102 GLN C C 1
ATOM 5271 O O . GLN C 1 102 ? -25.264 11.290 -69.440 1.00 24.66 102 GLN C O 1
ATOM 5277 N N . ASP C 1 103 ? -25.904 10.618 -67.384 1.00 20.04 103 ASP C N 1
ATOM 5278 C CA . ASP C 1 103 ? -27.282 11.084 -67.513 1.00 21.03 103 ASP C CA 1
ATOM 5279 C C . ASP C 1 103 ? -27.583 11.951 -66.292 1.00 20.18 103 ASP C C 1
ATOM 5280 O O . ASP C 1 103 ? -27.810 11.432 -65.197 1.00 17.26 103 ASP C O 1
ATOM 5285 N N . ASP C 1 104 ? -27.603 13.268 -66.488 1.00 17.98 104 ASP C N 1
ATOM 5286 C CA . ASP C 1 104 ? -27.893 14.207 -65.411 1.00 19.33 104 ASP C CA 1
ATOM 5287 C C . ASP C 1 104 ? -29.389 14.487 -65.247 1.00 16.54 104 ASP C C 1
ATOM 5288 O O . ASP C 1 104 ? -29.753 15.518 -64.670 1.00 18.21 104 ASP C O 1
ATOM 5293 N N . THR C 1 105 ? -30.254 13.609 -65.742 1.00 15.64 105 THR C N 1
ATOM 5294 C CA . THR C 1 105 ? -31.684 13.770 -65.514 1.00 12.96 105 THR C CA 1
ATOM 5295 C C . THR C 1 105 ? -31.965 13.938 -64.018 1.00 11.93 105 THR C C 1
ATOM 5296 O O . THR C 1 105 ? -31.443 13.161 -63.205 1.00 13.75 105 THR C O 1
ATOM 5300 N N . PRO C 1 106 ? -32.772 14.923 -63.612 1.00 14.51 106 PRO C N 1
ATOM 5301 C CA . PRO C 1 106 ? -33.101 15.050 -62.182 1.00 14.34 106 PRO C CA 1
ATOM 5302 C C . PRO C 1 106 ? -33.768 13.786 -61.657 1.00 13.22 106 PRO C C 1
ATOM 5303 O O . PRO C 1 106 ? -34.484 13.085 -62.379 1.00 12.54 106 PRO C O 1
ATOM 5307 N N . SER C 1 107 ? -33.544 13.497 -60.379 1.00 13.65 107 SER C N 1
ATOM 5308 C CA . SER C 1 107 ? -34.078 12.258 -59.844 1.00 13.84 107 SER C CA 1
ATOM 5309 C C . SER C 1 107 ? -34.419 12.425 -58.371 1.00 13.34 107 SER C C 1
ATOM 5310 O O . SER C 1 107 ? -34.062 13.411 -57.729 1.00 12.73 107 SER C O 1
ATOM 5313 N N . THR C 1 108 ? -35.166 11.452 -57.857 1.00 11.66 108 THR C N 1
ATOM 5314 C CA . THR C 1 108 ? -35.435 11.331 -56.437 1.00 13.24 108 THR C CA 1
ATOM 5315 C C . THR C 1 108 ? -35.317 9.864 -56.076 1.00 14.06 108 THR C C 1
ATOM 5316 O O . THR C 1 108 ? -35.396 8.983 -56.946 1.00 13.07 108 THR C O 1
ATOM 5320 N N . SER C 1 109 ? -35.110 9.608 -54.787 1.00 10.62 109 SER C N 1
ATOM 5321 C CA . SER C 1 109 ? -35.040 8.246 -54.267 1.00 12.39 109 SER C CA 1
ATOM 5322 C C . SER C 1 109 ? -36.011 8.132 -53.110 1.00 14.22 109 SER C C 1
ATOM 5323 O O . SER C 1 109 ? -35.919 8.896 -52.141 1.00 12.26 109 SER C O 1
ATOM 5326 N N . LEU C 1 110 ? -36.953 7.200 -53.225 1.00 14.96 110 LEU C N 1
ATOM 5327 C CA . LEU C 1 110 ? -38.016 7.046 -52.248 1.00 15.00 110 LEU C CA 1
ATOM 5328 C C . LEU C 1 110 ? -37.878 5.699 -51.558 1.00 14.07 110 LEU C C 1
ATOM 5329 O O . LEU C 1 110 ? -37.336 4.748 -52.116 1.00 13.66 110 LEU C O 1
ATOM 5334 N N . SER C 1 111 ? -38.388 5.629 -50.348 1.00 15.88 111 SER C N 1
ATOM 5335 C CA . SER C 1 111 ? -38.573 4.368 -49.643 1.00 15.53 111 SER C CA 1
ATOM 5336 C C . SER C 1 111 ? -40.083 4.233 -49.474 1.00 16.63 111 SER C C 1
ATOM 5337 O O . SER C 1 111 ? -40.668 4.844 -48.571 1.00 16.57 111 SER C O 1
ATOM 5340 N N . CYS C 1 112 ? -40.712 3.461 -50.360 1.00 13.07 112 CYS C N 1
ATOM 5341 C CA . CYS C 1 112 ? -42.171 3.408 -50.444 1.00 15.66 112 CYS C CA 1
ATOM 5342 C C . CYS C 1 112 ? -42.549 2.280 -51.398 1.00 16.52 112 CYS C C 1
ATOM 5343 O O . CYS C 1 112 ? -41.681 1.640 -51.995 1.00 15.17 112 CYS C O 1
ATOM 5346 N N . SER C 1 113 ? -43.856 2.047 -51.546 1.00 15.52 113 SER C N 1
ATOM 5347 C CA . SER C 1 113 ? -44.399 1.024 -52.433 1.00 17.05 113 SER C CA 1
ATOM 5348 C C . SER C 1 113 ? -44.344 1.460 -53.900 1.00 18.56 113 SER C C 1
ATOM 5349 O O . SER C 1 113 ? -44.174 2.639 -54.226 1.00 13.54 113 SER C O 1
ATOM 5352 N N . TRP C 1 114 ? -44.543 0.479 -54.794 1.00 17.55 114 TRP C N 1
ATOM 5353 C CA . TRP C 1 114 ? -44.607 0.771 -56.225 1.00 15.78 114 TRP C CA 1
ATOM 5354 C C . TRP C 1 114 ? -45.684 1.802 -56.536 1.00 16.77 114 TRP C C 1
ATOM 5355 O O . TRP C 1 114 ? -45.458 2.743 -57.313 1.00 18.02 114 TRP C O 1
ATOM 5366 N N . THR C 1 115 ? -46.865 1.648 -55.934 1.00 15.88 115 THR C N 1
ATOM 5367 C CA . THR C 1 115 ? -47.953 2.590 -56.186 1.00 17.24 115 THR C CA 1
ATOM 5368 C C . THR C 1 115 ? -47.589 4.004 -55.746 1.00 16.01 115 THR C C 1
ATOM 5369 O O . THR C 1 115 ? -47.927 4.979 -56.433 1.00 14.53 115 THR C O 1
ATOM 5373 N N . GLU C 1 116 ? -46.892 4.143 -54.609 1.00 14.85 116 GLU C N 1
ATOM 5374 C CA . GLU C 1 116 ? -46.488 5.478 -54.169 1.00 16.78 116 GLU C CA 1
ATOM 5375 C C . GLU C 1 116 ? -45.455 6.096 -55.114 1.00 13.80 116 GLU C C 1
ATOM 5376 O O . GLU C 1 116 ? -45.470 7.321 -55.335 1.00 15.84 116 GLU C O 1
ATOM 5382 N N . GLY C 1 117 ? -44.586 5.276 -55.709 1.00 12.14 117 GLY C N 1
ATOM 5383 C CA . GLY C 1 117 ? -43.690 5.781 -56.743 1.00 15.22 117 GLY C CA 1
ATOM 5384 C C . GLY C 1 117 ? -44.426 6.310 -57.962 1.00 15.45 117 GLY C C 1
ATOM 5385 O O . GLY C 1 117 ? -44.028 7.318 -58.557 1.00 11.86 117 GLY C O 1
ATOM 5386 N N . LEU C 1 118 ? -45.505 5.630 -58.365 1.00 15.27 118 LEU C N 1
ATOM 5387 C CA . LEU C 1 118 ? -46.302 6.131 -59.483 1.00 14.27 118 LEU C CA 1
ATOM 5388 C C . LEU C 1 118 ? -47.029 7.417 -59.118 1.00 14.62 118 LEU C C 1
ATOM 5389 O O . LEU C 1 118 ? -47.243 8.272 -59.985 1.00 14.18 118 LEU C O 1
ATOM 5394 N N . ILE C 1 119 ? -47.446 7.558 -57.855 1.00 13.28 119 ILE C N 1
ATOM 5395 C CA . ILE C 1 119 ? -48.076 8.798 -57.409 1.00 13.10 119 ILE C CA 1
ATOM 5396 C C . ILE C 1 119 ? -47.083 9.949 -57.504 1.00 15.17 119 ILE C C 1
ATOM 5397 O O . ILE C 1 119 ? -47.408 11.037 -57.997 1.00 14.46 119 ILE C O 1
ATOM 5402 N N . GLU C 1 120 ? -45.849 9.718 -57.049 1.00 11.09 120 GLU C N 1
ATOM 5403 C CA . GLU C 1 120 ? -44.814 10.738 -57.192 1.00 13.76 120 GLU C CA 1
ATOM 5404 C C . GLU C 1 120 ? -44.593 11.089 -58.663 1.00 13.41 120 GLU C C 1
ATOM 5405 O O . GLU C 1 120 ? -44.496 12.273 -59.016 1.00 13.85 120 GLU C O 1
ATOM 5411 N N . ALA C 1 121 ? -44.562 10.076 -59.540 1.00 13.12 121 ALA C N 1
ATOM 5412 C CA . ALA C 1 121 ? -44.419 10.326 -60.976 1.00 13.41 121 ALA C CA 1
ATOM 5413 C C . ALA C 1 121 ? -45.593 11.133 -61.532 1.00 14.41 121 ALA C C 1
ATOM 5414 O O . ALA C 1 121 ? -45.397 12.051 -62.335 1.00 15.23 121 ALA C O 1
ATOM 5416 N N . TYR C 1 122 ? -46.831 10.768 -61.168 1.00 12.86 122 TYR C N 1
ATOM 5417 C CA . TYR C 1 122 ? -47.979 11.559 -61.601 1.00 13.18 122 TYR C CA 1
ATOM 5418 C C . TYR C 1 122 ? -47.838 13.011 -61.147 1.00 17.77 122 TYR C C 1
ATOM 5419 O O . TYR C 1 122 ? -48.012 13.949 -61.943 1.00 15.05 122 TYR C O 1
ATOM 5428 N N . ALA C 1 123 ? -47.515 13.214 -59.865 1.00 13.05 123 ALA C N 1
ATOM 5429 C CA . ALA C 1 123 ? -47.341 14.569 -59.350 1.00 15.11 123 ALA C CA 1
ATOM 5430 C C . ALA C 1 123 ? -46.316 15.357 -60.163 1.00 15.79 123 ALA C C 1
ATOM 5431 O O . ALA C 1 123 ? -46.539 16.531 -60.493 1.00 15.17 123 ALA C O 1
ATOM 5433 N N . LEU C 1 124 ? -45.188 14.733 -60.506 1.00 13.97 124 LEU C N 1
ATOM 5434 C CA . LEU C 1 124 ? -44.186 15.418 -61.315 1.00 12.83 124 LEU C CA 1
ATOM 5435 C C . LEU C 1 124 ? -44.735 15.782 -62.693 1.00 16.16 124 LEU C C 1
ATOM 5436 O O . LEU C 1 124 ? -44.570 16.914 -63.161 1.00 16.82 124 LEU C O 1
ATOM 5441 N N . LEU C 1 125 ? -45.379 14.818 -63.364 1.00 14.90 125 LEU C N 1
ATOM 5442 C CA . LEU C 1 125 ? -45.922 15.039 -64.700 1.00 15.77 125 LEU C CA 1
ATOM 5443 C C . LEU C 1 125 ? -47.014 16.102 -64.690 1.00 18.01 125 LEU C C 1
ATOM 5444 O O . LEU C 1 125 ? -47.046 16.986 -65.552 1.00 19.82 125 LEU C O 1
ATOM 5449 N N . LYS C 1 126 ? -47.928 16.024 -63.727 1.00 16.49 126 LYS C N 1
ATOM 5450 C CA . LYS C 1 126 ? -49.126 16.868 -63.765 1.00 20.03 126 LYS C CA 1
ATOM 5451 C C . LYS C 1 126 ? -48.799 18.317 -63.417 1.00 24.07 126 LYS C C 1
ATOM 5452 O O . LYS C 1 126 ? -49.363 19.250 -64.002 1.00 18.40 126 LYS C O 1
ATOM 5458 N N . SER C 1 127 ? -47.868 18.527 -62.489 1.00 20.22 127 SER C N 1
ATOM 5459 C CA . SER C 1 127 ? -47.578 19.869 -62.014 1.00 21.31 127 SER C CA 1
ATOM 5460 C C . SER C 1 127 ? -46.503 20.583 -62.824 1.00 21.63 127 SER C C 1
ATOM 5461 O O . SER C 1 127 ? -46.440 21.814 -62.770 1.00 24.92 127 SER C O 1
ATOM 5464 N N . MET C 1 128 ? -45.685 19.857 -63.586 1.00 19.87 128 MET C N 1
ATOM 5465 C CA . MET C 1 128 ? -44.503 20.425 -64.240 1.00 19.76 128 MET C CA 1
ATOM 5466 C C . MET C 1 128 ? -44.624 20.351 -65.756 1.00 23.22 128 MET C C 1
ATOM 5467 O O . MET C 1 128 ? -44.509 19.250 -66.331 1.00 19.62 128 MET C O 1
ATOM 5472 N N . PRO C 1 129 ? -44.814 21.480 -66.448 1.00 25.08 129 PRO C N 1
ATOM 5473 C CA . PRO C 1 129 ? -44.967 21.427 -67.916 1.00 26.37 129 PRO C CA 1
ATOM 5474 C C . PRO C 1 129 ? -43.760 20.866 -68.642 1.00 23.22 129 PRO C C 1
ATOM 5475 O O . PRO C 1 129 ? -43.920 20.262 -69.708 1.00 28.11 129 PRO C O 1
ATOM 5479 N N . GLU C 1 130 ? -42.556 21.038 -68.103 1.00 22.79 130 GLU C N 1
ATOM 5480 C CA . GLU C 1 130 ? -41.362 20.535 -68.768 1.00 21.86 130 GLU C CA 1
ATOM 5481 C C . GLU C 1 130 ? -41.098 19.062 -68.480 1.00 23.06 130 GLU C C 1
ATOM 5482 O O . GLU C 1 130 ? -40.187 18.485 -69.074 1.00 21.35 130 GLU C O 1
ATOM 5488 N N . ILE C 1 131 ? -41.869 18.439 -67.602 1.00 19.27 131 ILE C N 1
ATOM 5489 C CA . ILE C 1 131 ? -41.705 17.024 -67.302 1.00 18.45 131 ILE C CA 1
ATOM 5490 C C . ILE C 1 131 ? -42.808 16.294 -68.050 1.00 14.98 131 ILE C C 1
ATOM 5491 O O . ILE C 1 131 ? -43.989 16.427 -67.718 1.00 15.50 131 ILE C O 1
ATOM 5496 N N . LYS C 1 132 ? -42.423 15.560 -69.098 1.00 17.02 132 LYS C N 1
ATOM 5497 C CA . LYS C 1 132 ? -43.372 14.851 -69.940 1.00 15.45 132 LYS C CA 1
ATOM 5498 C C . LYS C 1 132 ? -43.203 13.348 -69.911 1.00 16.57 132 LYS C C 1
ATOM 5499 O O . LYS C 1 132 ? -44.167 12.632 -70.216 1.00 18.16 132 LYS C O 1
ATOM 5505 N N . ARG C 1 133 ? -42.030 12.850 -69.531 1.00 16.92 133 ARG C N 1
ATOM 5506 C CA . ARG C 1 133 ? -41.802 11.421 -69.352 1.00 19.85 133 ARG C CA 1
ATOM 5507 C C . ARG C 1 133 ? -41.039 11.235 -68.054 1.00 16.02 133 ARG C C 1
ATOM 5508 O O . ARG C 1 133 ? -40.067 11.947 -67.791 1.00 15.52 133 ARG C O 1
ATOM 5516 N N . VAL C 1 134 ? -41.465 10.266 -67.256 1.00 16.37 134 VAL C N 1
ATOM 5517 C CA . VAL C 1 134 ? -40.810 9.951 -65.994 1.00 13.24 134 VAL C CA 1
ATOM 5518 C C . VAL C 1 134 ? -40.493 8.464 -66.008 1.00 14.40 134 VAL C C 1
ATOM 5519 O O . VAL C 1 134 ? -41.363 7.650 -66.328 1.00 15.48 134 VAL C O 1
ATOM 5523 N N . LEU C 1 135 ? -39.242 8.114 -65.708 1.00 12.50 135 LEU C N 1
ATOM 5524 C CA . LEU C 1 135 ? -38.864 6.723 -65.509 1.00 14.18 135 LEU C CA 1
ATOM 5525 C C . LEU C 1 135 ? -38.996 6.382 -64.029 1.00 13.06 135 LEU C C 1
ATOM 5526 O O . LEU C 1 135 ? -38.515 7.128 -63.176 1.00 12.37 135 LEU C O 1
ATOM 5531 N N . VAL C 1 136 ? -39.658 5.262 -63.724 1.00 12.56 136 VAL C N 1
ATOM 5532 C CA . VAL C 1 136 ? -39.818 4.780 -62.352 1.00 13.90 136 VAL C CA 1
ATOM 5533 C C . VAL C 1 136 ? -39.130 3.428 -62.270 1.00 15.42 136 VAL C C 1
ATOM 5534 O O . VAL C 1 136 ? -39.410 2.545 -63.090 1.00 15.89 136 VAL C O 1
ATOM 5538 N N . VAL C 1 137 ? -38.220 3.274 -61.309 1.00 12.97 137 VAL C N 1
ATOM 5539 C CA . VAL C 1 137 ? -37.437 2.047 -61.148 1.00 13.36 137 VAL C CA 1
ATOM 5540 C C . VAL C 1 137 ? -37.490 1.631 -59.688 1.00 14.89 137 VAL C C 1
ATOM 5541 O O . VAL C 1 137 ? -36.889 2.287 -58.826 1.00 12.38 137 VAL C O 1
ATOM 5545 N N . ALA C 1 138 ? -38.202 0.545 -59.406 1.00 13.33 138 ALA C N 1
ATOM 5546 C CA . ALA C 1 138 ? -38.238 -0.028 -58.073 1.00 13.86 138 ALA C CA 1
ATOM 5547 C C . ALA C 1 138 ? -37.231 -1.170 -58.018 1.00 16.28 138 ALA C C 1
ATOM 5548 O O . ALA C 1 138 ? -37.039 -1.873 -59.011 1.00 14.70 138 ALA C O 1
ATOM 5550 N N . TYR C 1 139 ? -36.562 -1.336 -56.877 1.00 14.48 139 TYR C N 1
ATOM 5551 C CA . TYR C 1 139 ? -35.613 -2.437 -56.740 1.00 15.08 139 TYR C CA 1
ATOM 5552 C C . TYR C 1 139 ? -35.469 -2.796 -55.268 1.00 16.03 139 TYR C C 1
ATOM 5553 O O . TYR C 1 139 ? -35.647 -1.949 -54.384 1.00 15.01 139 TYR C O 1
ATOM 5562 N N . ASP C 1 140 ? -35.123 -4.055 -55.011 1.00 16.13 140 ASP C N 1
ATOM 5563 C CA . ASP C 1 140 ? -34.891 -4.493 -53.640 1.00 15.61 140 ASP C CA 1
ATOM 5564 C C . ASP C 1 140 ? -34.279 -5.883 -53.667 1.00 17.03 140 ASP C C 1
ATOM 5565 O O . ASP C 1 140 ? -34.503 -6.658 -54.600 1.00 17.10 140 ASP C O 1
ATOM 5570 N N . GLU C 1 141 ? -33.523 -6.182 -52.630 1.00 16.83 141 GLU C N 1
ATOM 5571 C CA . GLU C 1 141 ? -33.112 -7.532 -52.307 1.00 17.30 141 GLU C CA 1
ATOM 5572 C C . GLU C 1 141 ? -33.556 -7.815 -50.880 1.00 18.38 141 GLU C C 1
ATOM 5573 O O . GLU C 1 141 ? -33.812 -6.879 -50.111 1.00 16.80 141 GLU C O 1
ATOM 5579 N N . PRO C 1 142 ? -33.691 -9.090 -50.501 1.00 16.50 142 PRO C N 1
ATOM 5580 C CA . PRO C 1 142 ? -34.240 -9.420 -49.178 1.00 18.40 142 PRO C CA 1
ATOM 5581 C C . PRO C 1 142 ? -33.318 -8.994 -48.045 1.00 19.02 142 PRO C C 1
ATOM 5582 O O . PRO C 1 142 ? -32.115 -8.798 -48.228 1.00 20.60 142 PRO C O 1
ATOM 5586 N N . LEU C 1 143 ? -33.910 -8.888 -46.846 1.00 19.54 143 LEU C N 1
ATOM 5587 C CA . LEU C 1 143 ? -33.187 -8.406 -45.677 1.00 22.68 143 LEU C CA 1
ATOM 5588 C C . LEU C 1 143 ? -32.167 -9.429 -45.174 1.00 27.47 143 LEU C C 1
ATOM 5589 O O . LEU C 1 143 ? -32.392 -10.636 -45.267 1.00 25.10 143 LEU C O 1
ATOM 5594 N N . PRO C 1 144 ? -31.043 -8.966 -44.619 1.00 26.00 144 PRO C N 1
ATOM 5595 C CA . PRO C 1 144 ? -30.102 -9.892 -43.973 1.00 24.71 144 PRO C CA 1
ATOM 5596 C C . PRO C 1 144 ? -30.791 -10.683 -42.869 1.00 25.71 144 PRO C C 1
ATOM 5597 O O . PRO C 1 144 ? -31.752 -10.223 -42.249 1.00 23.83 144 PRO C O 1
ATOM 5601 N N . ASN C 1 145 ? -30.292 -11.898 -42.624 1.00 31.75 145 ASN C N 1
ATOM 5602 C CA . ASN C 1 145 ? -31.014 -12.814 -41.746 1.00 26.71 145 ASN C CA 1
ATOM 5603 C C . ASN C 1 145 ? -31.026 -12.373 -40.288 1.00 29.21 145 ASN C C 1
ATOM 5604 O O . ASN C 1 145 ? -31.840 -12.884 -39.513 1.00 34.07 145 ASN C O 1
ATOM 5609 N N . ILE C 1 146 ? -30.160 -11.437 -39.895 1.00 28.56 146 ILE C N 1
ATOM 5610 C CA . ILE C 1 146 ? -30.156 -10.962 -38.511 1.00 28.18 146 ILE C CA 1
ATOM 5611 C C . ILE C 1 146 ? -31.514 -10.393 -38.111 1.00 32.90 146 ILE C C 1
ATOM 5612 O O . ILE C 1 146 ? -31.908 -10.459 -36.938 1.00 31.05 146 ILE C O 1
ATOM 5617 N N . TYR C 1 147 ? -32.266 -9.856 -39.066 1.00 24.99 147 TYR C N 1
ATOM 5618 C CA . TYR C 1 147 ? -33.497 -9.158 -38.745 1.00 24.94 147 TYR C CA 1
ATOM 5619 C C . TYR C 1 147 ? -34.667 -10.125 -38.602 1.00 28.16 147 TYR C C 1
ATOM 5620 O O . TYR C 1 147 ? -34.803 -11.075 -39.379 1.00 28.74 147 TYR C O 1
ATOM 5629 N N . ALA C 1 148 ? -35.523 -9.853 -37.607 1.00 29.34 148 ALA C N 1
ATOM 5630 C CA . ALA C 1 148 ? -36.605 -10.767 -37.240 1.00 29.12 148 ALA C CA 1
ATOM 5631 C C . ALA C 1 148 ? -37.604 -10.965 -38.377 1.00 31.38 148 ALA C C 1
ATOM 5632 O O . ALA C 1 148 ? -38.081 -12.086 -38.608 1.00 27.64 148 ALA C O 1
ATOM 5634 N N . GLU C 1 149 ? -37.954 -9.886 -39.076 1.00 28.23 149 GLU C N 1
ATOM 5635 C CA . GLU C 1 149 ? -38.934 -9.931 -40.150 1.00 31.88 149 GLU C CA 1
ATOM 5636 C C . GLU C 1 149 ? -38.337 -10.355 -41.482 1.00 29.85 149 GLU C C 1
ATOM 5637 O O . GLU C 1 149 ? -39.060 -10.351 -42.483 1.00 34.16 149 GLU C O 1
ATOM 5643 N N . ALA C 1 150 ? -37.050 -10.699 -41.524 1.00 26.50 150 ALA C N 1
ATOM 5644 C CA . ALA C 1 150 ? -36.405 -11.063 -42.781 1.00 25.99 150 ALA C CA 1
ATOM 5645 C C . ALA C 1 150 ? -37.137 -12.215 -43.452 1.00 29.80 150 ALA C C 1
ATOM 5646 O O . ALA C 1 150 ? -37.369 -13.258 -42.833 1.00 29.33 150 ALA C O 1
ATOM 5648 N N . ILE C 1 151 ? -37.490 -12.023 -44.722 1.00 24.52 151 ILE C N 1
ATOM 5649 C CA . ILE C 1 151 ? -38.200 -13.018 -45.526 1.00 32.29 151 ILE C CA 1
ATOM 5650 C C . ILE C 1 151 ? -37.565 -13.054 -46.907 1.00 26.87 151 ILE C C 1
ATOM 5651 O O . ILE C 1 151 ? -37.436 -12.013 -47.561 1.00 24.67 151 ILE C O 1
ATOM 5656 N N . ASN C 1 152 ? -37.182 -14.243 -47.362 1.00 26.36 152 ASN C N 1
ATOM 5657 C CA . ASN C 1 152 ? -36.486 -14.340 -48.636 1.00 25.40 152 ASN C CA 1
ATOM 5658 C C . ASN C 1 152 ? -37.422 -14.082 -49.813 1.00 26.01 152 ASN C C 1
ATOM 5659 O O . ASN C 1 152 ? -38.589 -14.484 -49.807 1.00 26.08 152 ASN C O 1
ATOM 5664 N N . PHE C 1 153 ? -36.902 -13.374 -50.812 1.00 23.42 153 PHE C N 1
ATOM 5665 C CA . PHE C 1 153 ? -37.500 -13.267 -52.135 1.00 21.82 153 PHE C CA 1
ATOM 5666 C C . PHE C 1 153 ? -36.361 -13.039 -53.114 1.00 18.52 153 PHE C C 1
ATOM 5667 O O . PHE C 1 153 ? -35.287 -12.583 -52.716 1.00 20.30 153 PHE C O 1
ATOM 5675 N N . PRO C 1 154 ? -36.535 -13.389 -54.385 1.00 20.07 154 PRO C N 1
ATOM 5676 C CA . PRO C 1 154 ? -35.448 -13.137 -55.338 1.00 21.65 154 PRO C CA 1
ATOM 5677 C C . PRO C 1 154 ? -35.336 -11.635 -55.573 1.00 19.90 154 PRO C C 1
ATOM 5678 O O . PRO C 1 154 ? -36.349 -10.943 -55.696 1.00 19.63 154 PRO C O 1
ATOM 5682 N N . ALA C 1 155 ? -34.106 -11.125 -55.559 1.00 20.30 155 ALA C N 1
ATOM 5683 C CA . ALA C 1 155 ? -33.896 -9.702 -55.790 1.00 16.66 155 ALA C CA 1
ATOM 5684 C C . ALA C 1 155 ? -34.474 -9.325 -57.148 1.00 19.91 155 ALA C C 1
ATOM 5685 O O . ALA C 1 155 ? -34.468 -10.120 -58.089 1.00 17.45 155 ALA C O 1
ATOM 5687 N N . TYR C 1 156 ? -35.012 -8.110 -57.244 1.00 14.86 156 TYR C N 1
ATOM 5688 C CA . TYR C 1 156 ? -35.715 -7.731 -58.460 1.00 15.48 156 TYR C CA 1
ATOM 5689 C C . TYR C 1 156 ? -35.515 -6.249 -58.719 1.00 15.69 156 TYR C C 1
ATOM 5690 O O . TYR C 1 156 ? -35.190 -5.483 -57.816 1.00 14.05 156 TYR C O 1
ATOM 5699 N N . ALA C 1 157 ? -35.721 -5.863 -59.980 1.00 18.29 157 ALA C N 1
ATOM 5700 C CA . ALA C 1 157 ? -36.003 -4.487 -60.350 1.00 17.31 157 ALA C CA 1
ATOM 5701 C C . ALA C 1 157 ? -37.247 -4.487 -61.218 1.00 17.94 157 ALA C C 1
ATOM 5702 O O . ALA C 1 157 ? -37.457 -5.404 -62.017 1.00 21.02 157 ALA C O 1
ATOM 5704 N N . MET C 1 158 ? -38.079 -3.472 -61.057 1.00 14.51 158 MET C N 1
ATOM 5705 C CA . MET C 1 158 ? -39.259 -3.329 -61.891 1.00 16.40 158 MET C CA 1
ATOM 5706 C C . MET C 1 158 ? -39.341 -1.883 -62.343 1.00 16.65 158 MET C C 1
ATOM 5707 O O . MET C 1 158 ? -39.261 -0.978 -61.512 1.00 14.89 158 MET C O 1
ATOM 5712 N N . ALA C 1 159 ? -39.479 -1.669 -63.652 1.00 15.35 159 ALA C N 1
ATOM 5713 C CA . ALA C 1 159 ? -39.431 -0.329 -64.219 1.00 18.09 159 ALA C CA 1
ATOM 5714 C C . ALA C 1 159 ? -40.565 -0.117 -65.213 1.00 19.07 159 ALA C C 1
ATOM 5715 O O . ALA C 1 159 ? -41.111 -1.061 -65.796 1.00 16.14 159 ALA C O 1
ATOM 5717 N N . ALA C 1 160 ? -40.904 1.154 -65.408 1.00 15.57 160 ALA C N 1
ATOM 5718 C CA . ALA C 1 160 ? -41.813 1.546 -66.472 1.00 15.45 160 ALA C CA 1
ATOM 5719 C C . ALA C 1 160 ? -41.551 3.008 -66.768 1.00 16.64 160 ALA C C 1
ATOM 5720 O O . ALA C 1 160 ? -41.029 3.740 -65.921 1.00 14.02 160 ALA C O 1
ATOM 5722 N N . VAL C 1 161 ? -41.920 3.425 -67.977 1.00 16.53 161 VAL C N 1
ATOM 5723 C CA . VAL C 1 161 ? -41.875 4.830 -68.359 1.00 16.83 161 VAL C CA 1
ATOM 5724 C C . VAL C 1 161 ? -43.289 5.378 -68.265 1.00 16.63 161 VAL C C 1
ATOM 5725 O O . VAL C 1 161 ? -44.234 4.781 -68.798 1.00 16.01 161 VAL C O 1
ATOM 5729 N N . VAL C 1 162 ? -43.437 6.491 -67.558 1.00 12.30 162 VAL C N 1
ATOM 5730 C CA . VAL C 1 162 ? -44.727 7.012 -67.139 1.00 16.63 162 VAL C CA 1
ATOM 5731 C C . VAL C 1 162 ? -44.958 8.330 -67.865 1.00 17.99 162 VAL C C 1
ATOM 5732 O O . VAL C 1 162 ? -44.064 9.185 -67.908 1.00 13.12 162 VAL C O 1
ATOM 5736 N N . THR C 1 163 ? -46.147 8.477 -68.442 1.00 16.19 163 THR C N 1
ATOM 5737 C CA . THR C 1 163 ? -46.590 9.688 -69.116 1.00 14.51 163 THR C CA 1
ATOM 5738 C C . THR C 1 163 ? -48.037 9.931 -68.720 1.00 15.43 163 THR C C 1
ATOM 5739 O O . THR C 1 163 ? -48.685 9.070 -68.118 1.00 18.61 163 THR C O 1
ATOM 5743 N N . LEU C 1 164 ? -48.563 11.094 -69.092 1.00 17.45 164 LEU C N 1
ATOM 5744 C CA . LEU C 1 164 ? -49.940 11.457 -68.768 1.00 14.11 164 LEU C CA 1
ATOM 5745 C C . LEU C 1 164 ? -50.927 11.156 -69.884 1.00 18.83 164 LEU C C 1
ATOM 5746 O O . LEU C 1 164 ? -52.111 10.941 -69.604 1.00 19.71 164 LEU C O 1
ATOM 5751 N N . GLU C 1 165 ? -50.475 11.157 -71.133 1.00 18.54 165 GLU C N 1
ATOM 5752 C CA . GLU C 1 165 ? -51.368 11.101 -72.276 1.00 19.54 165 GLU C CA 1
ATOM 5753 C C . GLU C 1 165 ? -51.908 9.687 -72.478 1.00 19.13 165 GLU C C 1
ATOM 5754 O O . GLU C 1 165 ? -51.232 8.707 -72.159 1.00 21.30 165 GLU C O 1
ATOM 5760 N N . GLN C 1 166 ? -53.118 9.601 -73.034 1.00 21.83 166 GLN C N 1
ATOM 5761 C CA . GLN C 1 166 ? -53.868 8.361 -73.230 1.00 17.83 166 GLN C CA 1
ATOM 5762 C C . GLN C 1 166 ? -53.661 7.388 -72.047 1.00 18.84 166 GLN C C 1
ATOM 5763 O O . GLN C 1 166 ? -53.117 6.300 -72.233 1.00 18.57 166 GLN C O 1
ATOM 5769 N N . PRO C 1 167 ? -54.082 7.772 -70.840 1.00 20.38 167 PRO C N 1
ATOM 5770 C CA . PRO C 1 167 ? -53.781 6.935 -69.665 1.00 17.58 167 PRO C CA 1
ATOM 5771 C C . PRO C 1 167 ? -54.357 5.538 -69.803 1.00 19.85 167 PRO C C 1
ATOM 5772 O O . PRO C 1 167 ? -55.456 5.355 -70.330 1.00 16.63 167 PRO C O 1
ATOM 5776 N N . ASN C 1 168 ? -53.596 4.543 -69.317 1.00 17.93 168 ASN C N 1
ATOM 5777 C CA . ASN C 1 168 ? -54.062 3.156 -69.299 1.00 16.67 168 ASN C CA 1
ATOM 5778 C C . ASN C 1 168 ? -54.098 2.554 -67.901 1.00 16.87 168 ASN C C 1
ATOM 5779 O O . ASN C 1 168 ? -54.405 1.365 -67.761 1.00 18.52 168 ASN C O 1
ATOM 5784 N N . LEU C 1 169 ? -53.808 3.334 -66.863 1.00 17.75 169 LEU C N 1
ATOM 5785 C CA . LEU C 1 169 ? -53.889 2.871 -65.486 1.00 17.10 169 LEU C CA 1
ATOM 5786 C C . LEU C 1 169 ? -54.604 3.920 -64.654 1.00 20.39 169 LEU C C 1
ATOM 5787 O O . LEU C 1 169 ? -54.329 5.116 -64.781 1.00 18.64 169 LEU C O 1
ATOM 5792 N N . GLN C 1 170 ? -55.539 3.475 -63.825 1.00 16.80 170 GLN C N 1
ATOM 5793 C CA . GLN C 1 170 ? -56.145 4.318 -62.805 1.00 19.37 170 GLN C CA 1
ATOM 5794 C C . GLN C 1 170 ? -55.776 3.743 -61.446 1.00 22.57 170 GLN C C 1
ATOM 5795 O O . GLN C 1 170 ? -55.860 2.528 -61.241 1.00 19.83 170 GLN C O 1
ATOM 5801 N N . ILE C 1 171 ? -55.368 4.607 -60.525 1.00 21.67 171 ILE C N 1
ATOM 5802 C CA . ILE C 1 171 ? -55.020 4.207 -59.167 1.00 21.62 171 ILE C CA 1
ATOM 5803 C C . ILE C 1 171 ? -56.092 4.778 -58.261 1.00 27.25 171 ILE C C 1
ATOM 5804 O O . ILE C 1 171 ? -56.208 6.001 -58.122 1.00 26.40 171 ILE C O 1
ATOM 5809 N N . THR C 1 172 ? -56.897 3.905 -57.663 1.00 25.24 172 THR C N 1
ATOM 5810 C CA . THR C 1 172 ? -58.002 4.349 -56.830 1.00 30.38 172 THR C CA 1
ATOM 5811 C C . THR C 1 172 ? -57.785 4.107 -55.344 1.00 29.30 172 THR C C 1
ATOM 5812 O O . THR C 1 172 ? -58.590 4.582 -54.541 1.00 35.78 172 THR C O 1
ATOM 5816 N N . ALA C 1 173 ? -56.730 3.393 -54.953 1.00 31.46 173 ALA C N 1
ATOM 5817 C CA . ALA C 1 173 ? -56.436 3.172 -53.541 1.00 33.69 173 ALA C CA 1
ATOM 5818 C C . ALA C 1 173 ? -54.950 3.394 -53.292 1.00 40.16 173 ALA C C 1
ATOM 5819 O O . ALA C 1 173 ? -54.108 2.862 -54.023 1.00 38.20 173 ALA C O 1
ATOM 5821 N N . TRP C 1 174 ? -54.636 4.175 -52.258 1.00 43.71 174 TRP C N 1
ATOM 5822 C CA . TRP C 1 174 ? -53.252 4.566 -51.983 1.00 44.04 174 TRP C CA 1
ATOM 5823 C C . TRP C 1 174 ? -52.469 3.402 -51.408 1.00 44.35 174 TRP C C 1
ATOM 5824 O O . TRP C 1 174 ? -51.757 2.721 -52.139 1.00 48.46 174 TRP C O 1
ATOM 5835 N N . ALA C 1 180 ? -49.431 -6.259 -52.210 1.00 34.78 180 ALA C N 1
ATOM 5836 C CA . ALA C 1 180 ? -49.440 -4.910 -52.734 1.00 27.34 180 ALA C CA 1
ATOM 5837 C C . ALA C 1 180 ? -48.067 -4.621 -53.357 1.00 38.21 180 ALA C C 1
ATOM 5838 O O . ALA C 1 180 ? -47.728 -3.477 -53.681 1.00 34.90 180 ALA C O 1
ATOM 5840 N N . GLU C 1 181 ? -47.308 -5.701 -53.545 1.00 32.92 181 GLU C N 1
ATOM 5841 C CA . GLU C 1 181 ? -45.907 -5.681 -53.914 1.00 35.87 181 GLU C CA 1
ATOM 5842 C C . GLU C 1 181 ? -45.711 -5.563 -55.423 1.00 34.05 181 GLU C C 1
ATOM 5843 O O . GLU C 1 181 ? -46.663 -5.465 -56.202 1.00 32.70 181 GLU C O 1
ATOM 5849 N N . ALA C 1 182 ? -44.445 -5.579 -55.842 1.00 28.31 182 ALA C N 1
ATOM 5850 C CA . ALA C 1 182 ? -44.127 -5.444 -57.262 1.00 26.42 182 ALA C CA 1
ATOM 5851 C C . ALA C 1 182 ? -44.608 -6.623 -58.103 1.00 24.97 182 ALA C C 1
ATOM 5852 O O . ALA C 1 182 ? -45.202 -6.382 -59.167 1.00 21.89 182 ALA C O 1
ATOM 5854 N N . PRO C 1 183 ? -44.367 -7.890 -57.740 1.00 25.14 183 PRO C N 1
ATOM 5855 C CA . PRO C 1 183 ? -44.910 -8.977 -58.574 1.00 25.54 183 PRO C CA 1
ATOM 5856 C C . PRO C 1 183 ? -46.428 -8.968 -58.646 1.00 21.66 183 PRO C C 1
ATOM 5857 O O . PRO C 1 183 ? -46.986 -9.357 -59.676 1.00 24.09 183 PRO C O 1
ATOM 5861 N N . ALA C 1 184 ? -47.112 -8.531 -57.585 1.00 21.47 184 ALA C N 1
ATOM 5862 C CA . ALA C 1 184 ? -48.564 -8.404 -57.649 1.00 21.90 184 ALA C CA 1
ATOM 5863 C C . ALA C 1 184 ? -48.990 -7.424 -58.739 1.00 19.97 184 ALA C C 1
ATOM 5864 O O . ALA C 1 184 ? -49.920 -7.705 -59.501 1.00 17.52 184 ALA C O 1
ATOM 5866 N N . PHE C 1 185 ? -48.313 -6.273 -58.845 1.00 17.06 185 PHE C N 1
ATOM 5867 C CA . PHE C 1 185 ? -48.669 -5.340 -59.916 1.00 15.17 185 PHE C CA 1
ATOM 5868 C C . PHE C 1 185 ? -48.370 -5.928 -61.289 1.00 15.83 185 PHE C C 1
ATOM 5869 O O . PHE C 1 185 ? -49.190 -5.817 -62.203 1.00 19.72 185 PHE C O 1
ATOM 5877 N N . ALA C 1 186 ? -47.205 -6.549 -61.460 1.00 15.97 186 ALA C N 1
ATOM 5878 C CA . ALA C 1 186 ? -46.874 -7.131 -62.757 1.00 19.07 186 ALA C CA 1
ATOM 5879 C C . ALA C 1 186 ? -47.843 -8.250 -63.124 1.00 19.04 186 ALA C C 1
ATOM 5880 O O . ALA C 1 186 ? -48.237 -8.385 -64.289 1.00 20.84 186 ALA C O 1
ATOM 5882 N N . HIS C 1 187 ? -48.207 -9.076 -62.148 1.00 17.30 187 HIS C N 1
ATOM 5883 C CA . HIS C 1 187 ? -49.214 -10.117 -62.359 1.00 23.17 187 HIS C CA 1
ATOM 5884 C C . HIS C 1 187 ? -50.497 -9.524 -62.936 1.00 22.89 187 HIS C C 1
ATOM 5885 O O . HIS C 1 187 ? -51.009 -9.980 -63.966 1.00 24.19 187 HIS C O 1
ATOM 5892 N N . PHE C 1 188 ? -51.014 -8.484 -62.284 1.00 19.24 188 PHE C N 1
ATOM 5893 C CA . PHE C 1 188 ? -52.232 -7.821 -62.737 1.00 20.97 188 PHE C CA 1
ATOM 5894 C C . PHE C 1 188 ? -52.025 -7.171 -64.100 1.00 21.06 188 PHE C C 1
ATOM 5895 O O . PHE C 1 188 ? -52.857 -7.321 -65.004 1.00 20.45 188 PHE C O 1
ATOM 5903 N N . TRP C 1 189 ? -50.910 -6.449 -64.264 1.00 19.34 189 TRP C N 1
ATOM 5904 C CA . TRP C 1 189 ? -50.659 -5.726 -65.508 1.00 19.28 189 TRP C CA 1
ATOM 5905 C C . TRP C 1 189 ? -50.588 -6.680 -66.699 1.00 20.60 189 TRP C C 1
ATOM 5906 O O . TRP C 1 189 ? -51.189 -6.427 -67.751 1.00 21.77 189 TRP C O 1
ATOM 5917 N N . GLN C 1 190 ? -49.865 -7.792 -66.550 1.00 19.39 190 GLN C N 1
ATOM 5918 C CA . GLN C 1 190 ? -49.616 -8.678 -67.683 1.00 19.65 190 GLN C CA 1
ATOM 5919 C C . GLN C 1 190 ? -50.763 -9.644 -67.972 1.00 23.90 190 GLN C C 1
ATOM 5920 O O . GLN C 1 190 ? -50.685 -10.375 -68.964 1.00 24.27 190 GLN C O 1
ATOM 5926 N N . ASP C 1 191 ? -51.822 -9.668 -67.158 1.00 22.47 191 ASP C N 1
ATOM 5927 C CA . ASP C 1 191 ? -52.947 -10.582 -67.376 1.00 24.50 191 ASP C CA 1
ATOM 5928 C C . ASP C 1 191 ? -53.944 -9.936 -68.330 1.00 24.59 191 ASP C C 1
ATOM 5929 O O . ASP C 1 191 ? -54.718 -9.064 -67.929 1.00 22.47 191 ASP C O 1
ATOM 5934 N N . ALA C 1 192 ? -53.983 -10.424 -69.571 1.00 24.42 192 ALA C N 1
ATOM 5935 C CA . ALA C 1 192 ? -54.831 -9.817 -70.588 1.00 24.43 192 ALA C CA 1
ATOM 5936 C C . ALA C 1 192 ? -56.321 -9.915 -70.273 1.00 25.21 192 ALA C C 1
ATOM 5937 O O . ALA C 1 192 ? -57.104 -9.177 -70.867 1.00 27.08 192 ALA C O 1
ATOM 5939 N N . ASP C 1 193 ? -56.741 -10.794 -69.361 1.00 23.08 193 ASP C N 1
ATOM 5940 C CA . ASP C 1 193 ? -58.158 -10.922 -69.037 1.00 25.27 193 ASP C CA 1
ATOM 5941 C C . ASP C 1 193 ? -58.567 -10.174 -67.770 1.00 25.79 193 ASP C C 1
ATOM 5942 O O . ASP C 1 193 ? -59.768 -10.106 -67.474 1.00 26.75 193 ASP C O 1
ATOM 5947 N N . GLN C 1 194 ? -57.618 -9.628 -67.009 1.00 22.69 194 GLN C N 1
ATOM 5948 C CA . GLN C 1 194 ? -57.918 -8.959 -65.747 1.00 26.84 194 GLN C CA 1
ATOM 5949 C C . GLN C 1 194 ? -57.908 -7.450 -65.951 1.00 21.57 194 GLN C C 1
ATOM 5950 O O . GLN C 1 194 ? -56.864 -6.871 -66.263 1.00 22.57 194 GLN C O 1
ATOM 5952 N N . LEU C 1 195 ? -59.061 -6.819 -65.744 1.00 21.27 195 LEU C N 1
ATOM 5953 C CA . LEU C 1 195 ? -59.210 -5.382 -65.917 1.00 22.71 195 LEU C CA 1
ATOM 5954 C C . LEU C 1 195 ? -59.010 -4.605 -64.615 1.00 25.12 195 LEU C C 1
ATOM 5955 O O . LEU C 1 195 ? -58.512 -3.471 -64.647 1.00 21.95 195 LEU C O 1
ATOM 5960 N N . THR C 1 196 ? -59.376 -5.191 -63.473 1.00 23.01 196 THR C N 1
ATOM 5961 C CA . THR C 1 196 ? -59.336 -4.516 -62.184 1.00 22.14 196 THR C CA 1
ATOM 5962 C C . THR C 1 196 ? -58.557 -5.357 -61.185 1.00 23.67 196 THR C C 1
ATOM 5963 O O . THR C 1 196 ? -58.383 -6.566 -61.359 1.00 18.89 196 THR C O 1
ATOM 5967 N N . SER C 1 197 ? -58.079 -4.697 -60.130 1.00 19.66 197 SER C N 1
ATOM 5968 C CA . SER C 1 197 ? -57.370 -5.370 -59.052 1.00 21.08 197 SER C CA 1
ATOM 5969 C C . SER C 1 197 ? -57.939 -4.912 -57.720 1.00 20.35 197 SER C C 1
ATOM 5970 O O . SER C 1 197 ? -58.305 -3.743 -57.563 1.00 19.82 197 SER C O 1
ATOM 5973 N N . ALA C 1 198 ? -58.007 -5.836 -56.755 1.00 18.97 198 ALA C N 1
ATOM 5974 C CA . ALA C 1 198 ? -58.466 -5.454 -55.426 1.00 19.68 198 ALA C CA 1
ATOM 5975 C C . ALA C 1 198 ? -57.525 -4.463 -54.746 1.00 18.33 198 ALA C C 1
ATOM 5976 O O . ALA C 1 198 ? -57.954 -3.765 -53.825 1.00 18.81 198 ALA C O 1
ATOM 5978 N N . PHE C 1 199 ? -56.255 -4.384 -55.170 1.00 19.34 199 PHE C N 1
ATOM 5979 C CA . PHE C 1 199 ? -55.338 -3.392 -54.600 1.00 18.54 199 PHE C CA 1
ATOM 5980 C C . PHE C 1 199 ? -55.620 -1.941 -55.063 1.00 23.36 199 PHE C C 1
ATOM 5981 O O . PHE C 1 199 ? -54.810 -1.039 -54.749 1.00 24.65 199 PHE C O 1
ATOM 5989 N N . GLY C 1 200 ? -56.705 -1.666 -55.782 1.00 22.48 200 GLY C N 1
ATOM 5990 C CA . GLY C 1 200 ? -56.993 -0.317 -56.226 1.00 20.78 200 GLY C CA 1
ATOM 5991 C C . GLY C 1 200 ? -56.357 0.096 -57.537 1.00 24.16 200 GLY C C 1
ATOM 5992 O O . GLY C 1 200 ? -56.041 1.281 -57.716 1.00 25.72 200 GLY C O 1
ATOM 5993 N N . TRP C 1 201 ? -56.136 -0.841 -58.454 1.00 19.31 201 TRP C N 1
ATOM 5994 C CA . TRP C 1 201 ? -55.659 -0.547 -59.797 1.00 19.86 201 TRP C CA 1
ATOM 5995 C C . TRP C 1 201 ? -56.716 -0.998 -60.789 1.00 21.91 201 TRP C C 1
ATOM 5996 O O . TRP C 1 201 ? -57.326 -2.055 -60.612 1.00 20.67 201 TRP C O 1
ATOM 6007 N N . ASN C 1 202 ? -56.946 -0.199 -61.826 1.00 21.13 202 ASN C N 1
ATOM 6008 C CA . ASN C 1 202 ? -57.718 -0.690 -62.955 1.00 19.17 202 ASN C CA 1
ATOM 6009 C C . ASN C 1 202 ? -57.128 -0.161 -64.254 1.00 18.97 202 ASN C C 1
ATOM 6010 O O . ASN C 1 202 ? -56.484 0.890 -64.287 1.00 19.55 202 ASN C O 1
ATOM 6015 N N . LYS C 1 203 ? -57.299 -0.946 -65.310 1.00 18.21 203 LYS C N 1
ATOM 6016 C CA . LYS C 1 203 ? -56.857 -0.581 -66.643 1.00 19.44 203 LYS C CA 1
ATOM 6017 C C . LYS C 1 203 ? -57.951 0.209 -67.353 1.00 19.27 203 LYS C C 1
ATOM 6018 O O . LYS C 1 203 ? -59.142 0.026 -67.088 1.00 20.07 203 LYS C O 1
ATOM 6024 N N . CYS C 1 204 ? -57.539 1.098 -68.252 1.00 23.72 204 CYS C N 1
ATOM 6025 C CA . CYS C 1 204 ? -58.499 1.944 -68.969 1.00 22.15 204 CYS C CA 1
ATOM 6026 C C . CYS C 1 204 ? -57.997 2.326 -70.367 1.00 24.60 204 CYS C C 1
ATOM 6027 O O . CYS C 1 204 ? -56.831 2.061 -70.693 1.00 21.48 204 CYS C O 1
ATOM 6030 N N . ALA D 2 9 ? -47.565 35.849 -62.090 1.00 48.60 9 ALA D N 1
ATOM 6031 C CA . ALA D 2 9 ? -47.672 35.330 -60.733 1.00 44.83 9 ALA D CA 1
ATOM 6032 C C . ALA D 2 9 ? -47.101 33.918 -60.672 1.00 42.86 9 ALA D C 1
ATOM 6033 O O . ALA D 2 9 ? -47.083 33.210 -61.677 1.00 47.25 9 ALA D O 1
ATOM 6035 N N . ALA D 2 10 ? -46.653 33.512 -59.487 1.00 41.05 10 ALA D N 1
ATOM 6036 C CA . ALA D 2 10 ? -45.993 32.228 -59.254 1.00 37.02 10 ALA D CA 1
ATOM 6037 C C . ALA D 2 10 ? -46.985 31.065 -59.215 1.00 32.98 10 ALA D C 1
ATOM 6038 O O . ALA D 2 10 ? -47.535 30.753 -58.151 1.00 30.86 10 ALA D O 1
ATOM 6040 N N . PRO D 2 11 ? -47.179 30.352 -60.329 1.00 33.30 11 PRO D N 1
ATOM 6041 C CA . PRO D 2 11 ? -48.290 29.385 -60.401 1.00 33.48 11 PRO D CA 1
ATOM 6042 C C . PRO D 2 11 ? -48.142 28.191 -59.470 1.00 31.38 11 PRO D C 1
ATOM 6043 O O . PRO D 2 11 ? -49.138 27.508 -59.212 1.00 31.43 11 PRO D O 1
ATOM 6047 N N . MET D 2 12 ? -46.944 27.909 -58.963 1.00 26.22 12 MET D N 1
ATOM 6048 C CA . MET D 2 12 ? -46.729 26.785 -58.065 1.00 22.03 12 MET D CA 1
ATOM 6049 C C . MET D 2 12 ? -46.738 27.180 -56.594 1.00 22.74 12 MET D C 1
ATOM 6050 O O . MET D 2 12 ? -46.438 26.338 -55.742 1.00 21.59 12 MET D O 1
ATOM 6055 N N . ALA D 2 13 ? -47.037 28.438 -56.273 1.00 18.34 13 ALA D N 1
ATOM 6056 C CA . ALA D 2 13 ? -46.920 28.891 -54.893 1.00 18.60 13 ALA D CA 1
ATOM 6057 C C . ALA D 2 13 ? -47.854 28.099 -53.993 1.00 19.16 13 ALA D C 1
ATOM 6058 O O . ALA D 2 13 ? -49.007 27.831 -54.345 1.00 20.60 13 ALA D O 1
ATOM 6060 N N . VAL D 2 14 ? -47.351 27.719 -52.822 1.00 17.97 14 VAL D N 1
ATOM 6061 C CA . VAL D 2 14 ? -48.153 27.059 -51.805 1.00 16.68 14 VAL D CA 1
ATOM 6062 C C . VAL D 2 14 ? -47.852 27.720 -50.473 1.00 19.66 14 VAL D C 1
ATOM 6063 O O . VAL D 2 14 ? -46.706 28.093 -50.198 1.00 16.69 14 VAL D O 1
ATOM 6067 N N . GLY D 2 15 ? -48.880 27.863 -49.641 1.00 18.90 15 GLY D N 1
ATOM 6068 C CA . GLY D 2 15 ? -48.738 28.577 -48.375 1.00 19.25 15 GLY D CA 1
ATOM 6069 C C . GLY D 2 15 ? -48.303 27.659 -47.242 1.00 18.69 15 GLY D C 1
ATOM 6070 O O . GLY D 2 15 ? -48.750 26.519 -47.142 1.00 16.82 15 GLY D O 1
ATOM 6071 N N . ILE D 2 16 ? -47.417 28.174 -46.392 1.00 15.82 16 ILE D N 1
ATOM 6072 C CA . ILE D 2 16 ? -46.946 27.445 -45.217 1.00 18.05 16 ILE D CA 1
ATOM 6073 C C . ILE D 2 16 ? -47.890 27.787 -44.070 1.00 20.15 16 ILE D C 1
ATOM 6074 O O . ILE D 2 16 ? -47.745 28.827 -43.432 1.00 19.20 16 ILE D O 1
ATOM 6079 N N . GLN D 2 17 ? -48.863 26.903 -43.809 1.00 17.43 17 GLN D N 1
ATOM 6080 C CA . GLN D 2 17 ? -49.930 27.204 -42.856 1.00 22.86 17 GLN D CA 1
ATOM 6081 C C . GLN D 2 17 ? -49.475 27.051 -41.410 1.00 21.82 17 GLN D C 1
ATOM 6082 O O . GLN D 2 17 ? -49.841 27.879 -40.566 1.00 19.85 17 GLN D O 1
ATOM 6088 N N . PHE D 2 18 ? -48.684 26.013 -41.109 1.00 17.70 18 PHE D N 1
ATOM 6089 C CA . PHE D 2 18 ? -48.115 25.776 -39.785 1.00 18.27 18 PHE D CA 1
ATOM 6090 C C . PHE D 2 18 ? -46.667 25.311 -39.948 1.00 20.57 18 PHE D C 1
ATOM 6091 O O . PHE D 2 18 ? -46.299 24.737 -40.976 1.00 15.36 18 PHE D O 1
ATOM 6099 N N . SER D 2 19 ? -45.853 25.529 -38.917 1.00 17.08 19 SER D N 1
ATOM 6100 C CA . SER D 2 19 ? -44.473 25.056 -38.995 1.00 20.33 19 SER D CA 1
ATOM 6101 C C . SER D 2 19 ? -43.883 24.866 -37.601 1.00 22.28 19 SER D C 1
ATOM 6102 O O . SER D 2 19 ? -44.334 25.466 -36.617 1.00 19.47 19 SER D O 1
ATOM 6105 N N . VAL D 2 20 ? -42.859 24.009 -37.535 1.00 17.49 20 VAL D N 1
ATOM 6106 C CA . VAL D 2 20 ? -42.156 23.733 -36.291 1.00 14.70 20 VAL D CA 1
ATOM 6107 C C . VAL D 2 20 ? -40.738 23.301 -36.639 1.00 19.78 20 VAL D C 1
ATOM 6108 O O . VAL D 2 20 ? -40.507 22.640 -37.656 1.00 16.59 20 VAL D O 1
ATOM 6112 N N . GLY D 2 21 ? -39.784 23.707 -35.816 1.00 16.57 21 GLY D N 1
ATOM 6113 C CA . GLY D 2 21 ? -38.388 23.394 -36.073 1.00 16.93 21 GLY D CA 1
ATOM 6114 C C . GLY D 2 21 ? -37.641 23.202 -34.779 1.00 17.01 21 GLY D C 1
ATOM 6115 O O . GLY D 2 21 ? -37.350 24.182 -34.083 1.00 17.55 21 GLY D O 1
ATOM 6116 N N . LEU D 2 22 ? -37.332 21.948 -34.446 1.00 15.25 22 LEU D N 1
ATOM 6117 C CA . LEU D 2 22 ? -36.565 21.589 -33.262 1.00 15.86 22 LEU D CA 1
ATOM 6118 C C . LEU D 2 22 ? -35.145 21.205 -33.667 1.00 16.04 22 LEU D C 1
ATOM 6119 O O . LEU D 2 22 ? -34.955 20.452 -34.625 1.00 13.57 22 LEU D O 1
ATOM 6124 N N . SER D 2 23 ? -34.158 21.718 -32.940 1.00 16.85 23 SER D N 1
ATOM 6125 C CA . SER D 2 23 ? -32.751 21.602 -33.329 1.00 15.86 23 SER D CA 1
ATOM 6126 C C . SER D 2 23 ? -31.893 22.069 -32.161 1.00 18.75 23 SER D C 1
ATOM 6127 O O . SER D 2 23 ? -32.404 22.456 -31.104 1.00 17.68 23 SER D O 1
ATOM 6130 N N . ALA D 2 24 ? -30.574 22.086 -32.378 1.00 15.63 24 ALA D N 1
ATOM 6131 C CA . ALA D 2 24 ? -29.678 22.677 -31.390 1.00 19.01 24 ALA D CA 1
ATOM 6132 C C . ALA D 2 24 ? -30.010 24.138 -31.112 1.00 19.39 24 ALA D C 1
ATOM 6133 O O . ALA D 2 24 ? -29.566 24.676 -30.091 1.00 18.82 24 ALA D O 1
ATOM 6135 N N . LEU D 2 25 ? -30.770 24.793 -31.995 1.00 19.33 25 LEU D N 1
ATOM 6136 C CA . LEU D 2 25 ? -31.155 26.186 -31.772 1.00 18.92 25 LEU D CA 1
ATOM 6137 C C . LEU D 2 25 ? -32.088 26.350 -30.579 1.00 20.35 25 LEU D C 1
ATOM 6138 O O . LEU D 2 25 ? -32.172 27.450 -30.021 1.00 20.69 25 LEU D O 1
ATOM 6143 N N . GLY D 2 26 ? -32.799 25.295 -30.192 1.00 20.32 26 GLY D N 1
ATOM 6144 C CA . GLY D 2 26 ? -33.665 25.307 -29.039 1.00 20.57 26 GLY D CA 1
ATOM 6145 C C . GLY D 2 26 ? -35.044 24.828 -29.407 1.00 21.42 26 GLY D C 1
ATOM 6146 O O . GLY D 2 26 ? -35.273 24.268 -30.486 1.00 18.80 26 GLY D O 1
ATOM 6147 N N . CYS D 2 27 ? -35.987 25.052 -28.488 1.00 20.28 27 CYS D N 1
ATOM 6148 C CA . CYS D 2 27 ? -37.374 24.652 -28.686 1.00 21.13 27 CYS D CA 1
ATOM 6149 C C . CYS D 2 27 ? -38.368 25.783 -28.487 1.00 27.48 27 CYS D C 1
ATOM 6150 O O . CYS D 2 27 ? -39.548 25.597 -28.802 1.00 33.55 27 CYS D O 1
ATOM 6153 N N . GLU D 2 28 ? -37.945 26.923 -27.944 1.00 27.18 28 GLU D N 1
ATOM 6154 C CA . GLU D 2 28 ? -38.772 28.124 -27.870 1.00 31.60 28 GLU D CA 1
ATOM 6155 C C . GLU D 2 28 ? -38.365 29.077 -28.983 1.00 25.94 28 GLU D C 1
ATOM 6156 O O . GLU D 2 28 ? -37.176 29.376 -29.136 1.00 22.67 28 GLU D O 1
ATOM 6162 N N . LEU D 2 29 ? -39.360 29.584 -29.721 1.00 23.25 29 LEU D N 1
ATOM 6163 C CA . LEU D 2 29 ? -39.088 30.412 -30.893 1.00 25.22 29 LEU D CA 1
ATOM 6164 C C . LEU D 2 29 ? -38.239 31.634 -30.544 1.00 25.67 29 LEU D C 1
ATOM 6165 O O . LEU D 2 29 ? -37.363 32.031 -31.318 1.00 22.39 29 LEU D O 1
ATOM 6170 N N . ASN D 2 30 ? -38.486 32.260 -29.394 1.00 23.02 30 ASN D N 1
ATOM 6171 C CA . ASN D 2 30 ? -37.727 33.469 -29.092 1.00 27.04 30 ASN D CA 1
ATOM 6172 C C . ASN D 2 30 ? -36.270 33.136 -28.781 1.00 25.65 30 ASN D C 1
ATOM 6173 O O . ASN D 2 30 ? -35.364 33.891 -29.156 1.00 23.05 30 ASN D O 1
ATOM 6178 N N . GLN D 2 31 ? -36.028 32.000 -28.116 1.00 24.83 31 GLN D N 1
ATOM 6179 C CA . GLN D 2 31 ? -34.663 31.518 -27.924 1.00 27.54 31 GLN D CA 1
ATOM 6180 C C . GLN D 2 31 ? -34.026 31.131 -29.251 1.00 24.99 31 GLN D C 1
ATOM 6181 O O . GLN D 2 31 ? -32.849 31.431 -29.499 1.00 25.83 31 GLN D O 1
ATOM 6187 N N . ILE D 2 32 ? -34.780 30.427 -30.099 1.00 23.88 32 ILE D N 1
ATOM 6188 C CA . ILE D 2 32 ? -34.252 30.014 -31.397 1.00 22.92 32 ILE D CA 1
ATOM 6189 C C . ILE D 2 32 ? -33.819 31.231 -32.198 1.00 21.75 32 ILE D C 1
ATOM 6190 O O . ILE D 2 32 ? -32.714 31.268 -32.750 1.00 18.57 32 ILE D O 1
ATOM 6195 N N . LYS D 2 33 ? -34.678 32.257 -32.258 1.00 21.04 33 LYS D N 1
ATOM 6196 C CA . LYS D 2 33 ? -34.332 33.477 -32.989 1.00 22.91 33 LYS D CA 1
ATOM 6197 C C . LYS D 2 33 ? -33.093 34.144 -32.402 1.00 21.62 33 LYS D C 1
ATOM 6198 O O . LYS D 2 33 ? -32.216 34.612 -33.137 1.00 19.33 33 LYS D O 1
ATOM 6204 N N . GLN D 2 34 ? -33.017 34.205 -31.072 1.00 21.34 34 GLN D N 1
ATOM 6205 C CA . GLN D 2 34 ? -31.885 34.828 -30.399 1.00 24.61 34 GLN D CA 1
ATOM 6206 C C . GLN D 2 34 ? -30.579 34.098 -30.721 1.00 25.58 34 GLN D C 1
ATOM 6207 O O . GLN D 2 34 ? -29.545 34.733 -30.972 1.00 22.36 34 GLN D O 1
ATOM 6213 N N . ALA D 2 35 ? -30.627 32.764 -30.776 1.00 22.79 35 ALA D N 1
ATOM 6214 C CA . ALA D 2 35 ? -29.443 31.972 -31.115 1.00 20.45 35 ALA D CA 1
ATOM 6215 C C . ALA D 2 35 ? -28.956 32.248 -32.538 1.00 20.11 35 ALA D C 1
ATOM 6216 O O . ALA D 2 35 ? -27.745 32.220 -32.789 1.00 21.36 35 ALA D O 1
ATOM 6218 N N . LEU D 2 36 ? -29.874 32.543 -33.477 1.00 15.23 36 LEU D N 1
ATOM 6219 C CA . LEU D 2 36 ? -29.488 32.821 -34.862 1.00 16.39 36 LEU D CA 1
ATOM 6220 C C . LEU D 2 36 ? -29.002 34.249 -35.053 1.00 21.53 36 LEU D C 1
ATOM 6221 O O . LEU D 2 36 ? -28.214 34.516 -35.971 1.00 19.85 36 LEU D O 1
ATOM 6226 N N . GLN D 2 37 ? -29.482 35.178 -34.225 1.00 19.14 37 GLN D N 1
ATOM 6227 C CA . GLN D 2 37 ? -29.103 36.579 -34.335 1.00 20.30 37 GLN D CA 1
ATOM 6228 C C . GLN D 2 37 ? -27.809 36.919 -33.598 1.00 24.82 37 GLN D C 1
ATOM 6229 O O . GLN D 2 37 ? -27.211 37.964 -33.887 1.00 22.10 37 GLN D O 1
ATOM 6235 N N . GLN D 2 38 ? -27.358 36.077 -32.660 1.00 21.49 38 GLN D N 1
ATOM 6236 C CA . GLN D 2 38 ? -26.182 36.356 -31.856 1.00 21.64 38 GLN D CA 1
ATOM 6237 C C . GLN D 2 38 ? -25.090 35.310 -32.045 1.00 23.99 38 GLN D C 1
ATOM 6238 O O . GLN D 2 38 ? -25.371 34.168 -32.422 1.00 20.76 38 GLN D O 1
ATOM 6244 N N . PRO D 2 39 ? -23.831 35.674 -31.781 1.00 23.72 39 PRO D N 1
ATOM 6245 C CA . PRO D 2 39 ? -22.766 34.692 -31.895 1.00 25.56 39 PRO D CA 1
ATOM 6246 C C . PRO D 2 39 ? -22.730 33.689 -30.746 1.00 27.19 39 PRO D C 1
ATOM 6247 O O . PRO D 2 39 ? -21.678 33.456 -30.146 1.00 26.94 39 PRO D O 1
ATOM 6251 N N . GLN D 2 40 ? -23.869 33.076 -30.436 1.00 28.03 40 GLN D N 1
ATOM 6252 C CA . GLN D 2 40 ? -23.895 32.024 -29.431 1.00 23.49 40 GLN D CA 1
ATOM 6253 C C . GLN D 2 40 ? -23.211 30.770 -29.961 1.00 25.95 40 GLN D C 1
ATOM 6254 O O . GLN D 2 40 ? -23.079 30.561 -31.172 1.00 30.27 40 GLN D O 1
ATOM 6260 N N . GLN D 2 41 ? -22.778 29.929 -29.035 1.00 22.32 41 GLN D N 1
ATOM 6261 C CA . GLN D 2 41 ? -22.217 28.620 -29.352 1.00 23.09 41 GLN D CA 1
ATOM 6262 C C . GLN D 2 41 ? -23.243 27.562 -28.950 1.00 22.78 41 GLN D C 1
ATOM 6263 O O . GLN D 2 41 ? -23.407 27.269 -27.761 1.00 22.82 41 GLN D O 1
ATOM 6269 N N . THR D 2 42 ? -23.922 26.976 -29.943 1.00 21.01 42 THR D N 1
ATOM 6270 C CA . THR D 2 42 ? -25.053 26.093 -29.687 1.00 19.67 42 THR D CA 1
ATOM 6271 C C . THR D 2 42 ? -24.708 24.607 -29.768 1.00 19.08 42 THR D C 1
ATOM 6272 O O . THR D 2 42 ? -25.549 23.777 -29.404 1.00 16.99 42 THR D O 1
ATOM 6276 N N . LEU D 2 43 ? -23.519 24.244 -30.241 1.00 18.90 43 LEU D N 1
ATOM 6277 C CA . LEU D 2 43 ? -23.216 22.829 -30.396 1.00 17.83 43 LEU D CA 1
ATOM 6278 C C . LEU D 2 43 ? -22.800 22.214 -29.060 1.00 20.21 43 LEU D C 1
ATOM 6279 O O . LEU D 2 43 ? -22.408 22.908 -28.119 1.00 18.94 43 LEU D O 1
ATOM 6284 N N . SER D 2 44 ? -22.886 20.889 -28.997 1.00 19.28 44 SER D N 1
ATOM 6285 C CA . SER D 2 44 ? -22.609 20.118 -27.794 1.00 18.72 44 SER D CA 1
ATOM 6286 C C . SER D 2 44 ? -21.462 19.151 -28.059 1.00 23.15 44 SER D C 1
ATOM 6287 O O . SER D 2 44 ? -21.366 18.573 -29.147 1.00 20.21 44 SER D O 1
ATOM 6290 N N . LEU D 2 45 ? -20.602 18.969 -27.058 1.00 21.12 45 LEU D N 1
ATOM 6291 C CA . LEU D 2 45 ? -19.448 18.086 -27.178 1.00 24.05 45 LEU D CA 1
ATOM 6292 C C . LEU D 2 45 ? -19.833 16.672 -26.743 1.00 24.34 45 LEU D C 1
ATOM 6293 O O . LEU D 2 45 ? -20.358 16.474 -25.643 1.00 27.53 45 LEU D O 1
ATOM 6298 N N . ARG D 2 46 ? -19.588 15.692 -27.613 1.00 21.69 46 ARG D N 1
ATOM 6299 C CA . ARG D 2 46 ? -19.973 14.307 -27.360 1.00 24.57 46 ARG D CA 1
ATOM 6300 C C . ARG D 2 46 ? -18.758 13.400 -27.459 1.00 26.48 46 ARG D C 1
ATOM 6301 O O . ARG D 2 46 ? -18.010 13.463 -28.441 1.00 23.70 46 ARG D O 1
ATOM 6309 N N . ASP D 2 47 ? -18.571 12.550 -26.451 1.00 29.08 47 ASP D N 1
ATOM 6310 C CA . ASP D 2 47 ? -17.459 11.611 -26.437 1.00 29.05 47 ASP D CA 1
ATOM 6311 C C . ASP D 2 47 ? -17.888 10.185 -26.735 1.00 29.63 47 ASP D C 1
ATOM 6312 O O . ASP D 2 47 ? -17.048 9.288 -26.711 1.00 33.48 47 ASP D O 1
ATOM 6317 N N . ASP D 2 48 ? -19.172 9.958 -27.009 1.00 30.06 48 ASP D N 1
ATOM 6318 C CA . ASP D 2 48 ? -19.720 8.618 -27.171 1.00 28.19 48 ASP D CA 1
ATOM 6319 C C . ASP D 2 48 ? -20.098 8.294 -28.612 1.00 29.59 48 ASP D C 1
ATOM 6320 O O . ASP D 2 48 ? -20.816 7.317 -28.844 1.00 31.02 48 ASP D O 1
ATOM 6325 N N . LEU D 2 49 ? -19.647 9.081 -29.582 1.00 24.00 49 LEU D N 1
ATOM 6326 C CA . LEU D 2 49 ? -20.019 8.856 -30.977 1.00 23.94 49 LEU D CA 1
ATOM 6327 C C . LEU D 2 49 ? -18.887 8.295 -31.815 1.00 25.93 49 LEU D C 1
ATOM 6328 O O . LEU D 2 49 ? -19.113 7.375 -32.611 1.00 25.39 49 LEU D O 1
ATOM 6333 N N . ILE D 2 50 ? -17.678 8.831 -31.652 1.00 21.45 50 ILE D N 1
ATOM 6334 C CA . ILE D 2 50 ? -16.484 8.358 -32.337 1.00 23.93 50 ILE D CA 1
ATOM 6335 C C . ILE D 2 50 ? -15.492 7.927 -31.269 1.00 28.36 50 ILE D C 1
ATOM 6336 O O . ILE D 2 50 ? -15.268 8.657 -30.296 1.00 28.38 50 ILE D O 1
ATOM 6341 N N . ALA D 2 51 ? -14.916 6.740 -31.443 1.00 29.86 51 ALA D N 1
ATOM 6342 C CA . ALA D 2 51 ? -13.952 6.220 -30.482 1.00 35.90 51 ALA D CA 1
ATOM 6343 C C . ALA D 2 51 ? -12.718 7.112 -30.406 1.00 29.22 51 ALA D C 1
ATOM 6344 O O . ALA D 2 51 ? -12.212 7.589 -31.425 1.00 34.78 51 ALA D O 1
ATOM 6346 N N . ASP D 2 52 ? -12.238 7.339 -29.184 1.00 36.14 52 ASP D N 1
ATOM 6347 C CA . ASP D 2 52 ? -11.003 8.099 -28.946 1.00 41.78 52 ASP D CA 1
ATOM 6348 C C . ASP D 2 52 ? -11.102 9.523 -29.492 1.00 42.16 52 ASP D C 1
ATOM 6349 O O . ASP D 2 52 ? -10.153 10.039 -30.094 1.00 40.30 52 ASP D O 1
ATOM 6354 N N . ARG D 2 53 ? -12.254 10.167 -29.288 1.00 39.16 53 ARG D N 1
ATOM 6355 C CA . ARG D 2 53 ? -12.436 11.500 -29.850 1.00 36.95 53 ARG D CA 1
ATOM 6356 C C . ARG D 2 53 ? -13.667 12.162 -29.252 1.00 35.24 53 ARG D C 1
ATOM 6357 O O . ARG D 2 53 ? -14.668 11.499 -28.967 1.00 34.95 53 ARG D O 1
ATOM 6365 N N . ASP D 2 54 ? -13.579 13.477 -29.067 1.00 33.84 54 ASP D N 1
ATOM 6366 C CA . ASP D 2 54 ? -14.737 14.315 -28.776 1.00 34.11 54 ASP D CA 1
ATOM 6367 C C . ASP D 2 54 ? -15.136 15.056 -30.049 1.00 29.90 54 ASP D C 1
ATOM 6368 O O . ASP D 2 54 ? -14.275 15.597 -30.747 1.00 29.71 54 ASP D O 1
ATOM 6373 N N . VAL D 2 55 ? -16.433 15.069 -30.366 1.00 24.36 55 VAL D N 1
ATOM 6374 C CA . VAL D 2 55 ? -16.925 15.773 -31.548 1.00 24.03 55 VAL D CA 1
ATOM 6375 C C . VAL D 2 55 ? -17.981 16.774 -31.122 1.00 19.46 55 VAL D C 1
ATOM 6376 O O . VAL D 2 55 ? -18.808 16.483 -30.254 1.00 20.07 55 VAL D O 1
ATOM 6380 N N . TRP D 2 56 ? -17.946 17.953 -31.744 1.00 18.66 56 TRP D N 1
ATOM 6381 C CA . TRP D 2 56 ? -19.014 18.929 -31.609 1.00 19.13 56 TRP D CA 1
ATOM 6382 C C . TRP D 2 56 ? -20.157 18.537 -32.530 1.00 17.74 56 TRP D C 1
ATOM 6383 O O . TRP D 2 56 ? -19.936 18.303 -33.723 1.00 18.52 56 TRP D O 1
ATOM 6394 N N . VAL D 2 57 ? -21.382 18.510 -31.988 1.00 16.56 57 VAL D N 1
ATOM 6395 C CA . VAL D 2 57 ? -22.567 18.080 -32.723 1.00 15.31 57 VAL D CA 1
ATOM 6396 C C . VAL D 2 57 ? -23.737 18.998 -32.390 1.00 15.94 57 VAL D C 1
ATOM 6397 O O . VAL D 2 57 ? -23.801 19.600 -31.311 1.00 16.36 57 VAL D O 1
ATOM 6401 N N . GLY D 2 58 ? -24.655 19.121 -33.345 1.00 15.16 58 GLY D N 1
ATOM 6402 C CA . GLY D 2 58 ? -25.888 19.855 -33.113 1.00 15.53 58 GLY D CA 1
ATOM 6403 C C . GLY D 2 58 ? -26.862 18.933 -32.409 1.00 15.63 58 GLY D C 1
ATOM 6404 O O . GLY D 2 58 ? -27.593 18.188 -33.059 1.00 21.61 58 GLY D O 1
ATOM 6405 N N . GLN D 2 59 ? -26.854 18.928 -31.083 1.00 17.57 59 GLN D N 1
ATOM 6406 C CA . GLN D 2 59 ? -27.700 18.029 -30.311 1.00 19.23 59 GLN D CA 1
ATOM 6407 C C . GLN D 2 59 ? -28.949 18.761 -29.844 1.00 18.39 59 GLN D C 1
ATOM 6408 O O . GLN D 2 59 ? -28.874 19.922 -29.436 1.00 19.10 59 GLN D O 1
ATOM 6414 N N . TYR D 2 60 ? -30.095 18.078 -29.901 1.00 19.03 60 TYR D N 1
ATOM 6415 C CA . TYR D 2 60 ? -31.329 18.608 -29.326 1.00 20.71 60 TYR D CA 1
ATOM 6416 C C . TYR D 2 60 ? -31.292 18.340 -27.828 1.00 24.33 60 TYR D C 1
ATOM 6417 O O . TYR D 2 60 ? -31.325 17.182 -27.399 1.00 23.19 60 TYR D O 1
ATOM 6426 N N . THR D 2 61 ? -31.217 19.409 -27.029 1.00 29.13 61 THR D N 1
ATOM 6427 C CA . THR D 2 61 ? -30.947 19.305 -25.597 1.00 31.33 61 THR D CA 1
ATOM 6428 C C . THR D 2 61 ? -32.201 19.456 -24.739 1.00 32.88 61 THR D C 1
ATOM 6429 O O . THR D 2 61 ? -32.122 19.972 -23.619 1.00 38.77 61 THR D O 1
ATOM 6433 N N . HIS D 2 62 ? -33.346 19.003 -25.221 1.00 29.22 62 HIS D N 1
ATOM 6434 C CA . HIS D 2 62 ? -34.609 19.146 -24.517 1.00 27.09 62 HIS D CA 1
ATOM 6435 C C . HIS D 2 62 ? -35.341 17.819 -24.530 1.00 29.18 62 HIS D C 1
ATOM 6436 O O . HIS D 2 62 ? -35.093 16.974 -25.395 1.00 26.00 62 HIS D O 1
ATOM 6443 N N . PRO D 2 63 ? -36.240 17.599 -23.574 1.00 29.15 63 PRO D N 1
ATOM 6444 C CA . PRO D 2 63 ? -36.866 16.282 -23.455 1.00 29.63 63 PRO D CA 1
ATOM 6445 C C . PRO D 2 63 ? -37.789 15.983 -24.624 1.00 28.36 63 PRO D C 1
ATOM 6446 O O . PRO D 2 63 ? -38.532 16.845 -25.107 1.00 30.56 63 PRO D O 1
ATOM 6450 N N . LEU D 2 64 ? -37.718 14.744 -25.086 1.00 29.89 64 LEU D N 1
ATOM 6451 C CA . LEU D 2 64 ? -38.659 14.235 -26.062 1.00 28.03 64 LEU D CA 1
ATOM 6452 C C . LEU D 2 64 ? -39.835 13.594 -25.341 1.00 31.25 64 LEU D C 1
ATOM 6453 O O . LEU D 2 64 ? -39.754 13.243 -24.161 1.00 31.52 64 LEU D O 1
ATOM 6458 N N . CYS D 2 65 ? -40.934 13.429 -26.066 1.00 30.34 65 CYS D N 1
ATOM 6459 C CA . CYS D 2 65 ? -42.067 12.715 -25.495 1.00 36.79 65 CYS D CA 1
ATOM 6460 C C . CYS D 2 65 ? -41.608 11.343 -25.012 1.00 40.05 65 CYS D C 1
ATOM 6461 O O . CYS D 2 65 ? -40.724 10.719 -25.605 1.00 33.00 65 CYS D O 1
ATOM 6464 N N . SER D 2 66 ? -42.176 10.901 -23.893 1.00 40.60 66 SER D N 1
ATOM 6465 C CA . SER D 2 66 ? -41.737 9.672 -23.255 1.00 40.57 66 SER D CA 1
ATOM 6466 C C . SER D 2 66 ? -42.482 8.450 -23.761 1.00 46.16 66 SER D C 1
ATOM 6467 O O . SER D 2 66 ? -42.109 7.323 -23.416 1.00 43.34 66 SER D O 1
ATOM 6470 N N . SER D 2 67 ? -43.511 8.640 -24.576 1.00 43.07 67 SER D N 1
ATOM 6471 C CA . SER D 2 67 ? -44.332 7.536 -25.029 1.00 45.46 67 SER D CA 1
ATOM 6472 C C . SER D 2 67 ? -44.648 7.715 -26.506 1.00 43.15 67 SER D C 1
ATOM 6473 O O . SER D 2 67 ? -44.533 8.806 -27.067 1.00 40.28 67 SER D O 1
ATOM 6476 N N . VAL D 2 68 ? -45.033 6.612 -27.131 1.00 43.83 68 VAL D N 1
ATOM 6477 C CA . VAL D 2 68 ? -45.579 6.601 -28.483 1.00 39.80 68 VAL D CA 1
ATOM 6478 C C . VAL D 2 68 ? -46.915 5.874 -28.351 1.00 40.33 68 VAL D C 1
ATOM 6479 O O . VAL D 2 68 ? -47.040 5.010 -27.470 1.00 41.66 68 VAL D O 1
ATOM 6483 N N . PRO D 2 69 ? -47.949 6.219 -29.126 1.00 40.84 69 PRO D N 1
ATOM 6484 C CA . PRO D 2 69 ? -49.221 5.490 -29.019 1.00 39.53 69 PRO D CA 1
ATOM 6485 C C . PRO D 2 69 ? -49.026 3.979 -29.086 1.00 41.61 69 PRO D C 1
ATOM 6486 O O . PRO D 2 69 ? -48.121 3.473 -29.755 1.00 35.23 69 PRO D O 1
ATOM 6490 N N . ASP D 2 70 ? -49.881 3.259 -28.355 1.00 44.20 70 ASP D N 1
ATOM 6491 C CA . ASP D 2 70 ? -49.728 1.812 -28.240 1.00 41.81 70 ASP D CA 1
ATOM 6492 C C . ASP D 2 70 ? -49.710 1.142 -29.611 1.00 41.04 70 ASP D C 1
ATOM 6493 O O . ASP D 2 70 ? -48.942 0.201 -29.839 1.00 39.73 70 ASP D O 1
ATOM 6498 N N . ALA D 2 71 ? -50.527 1.627 -30.546 1.00 39.66 71 ALA D N 1
ATOM 6499 C CA . ALA D 2 71 ? -50.593 1.012 -31.866 1.00 36.55 71 ALA D CA 1
ATOM 6500 C C . ALA D 2 71 ? -49.379 1.314 -32.737 1.00 38.39 71 ALA D C 1
ATOM 6501 O O . ALA D 2 71 ? -49.328 0.843 -33.879 1.00 40.24 71 ALA D O 1
ATOM 6503 N N . MET D 2 72 ? -48.409 2.081 -32.243 1.00 35.54 72 MET D N 1
ATOM 6504 C CA . MET D 2 72 ? -47.193 2.381 -32.988 1.00 34.56 72 MET D CA 1
ATOM 6505 C C . MET D 2 72 ? -45.953 1.839 -32.292 1.00 37.64 72 MET D C 1
ATOM 6506 O O . MET D 2 72 ? -44.827 2.204 -32.667 1.00 32.59 72 MET D O 1
ATOM 6511 N N . ARG D 2 73 ? -46.131 0.973 -31.290 1.00 36.98 73 ARG D N 1
ATOM 6512 C CA . ARG D 2 73 ? -45.000 0.503 -30.500 1.00 36.41 73 ARG D CA 1
ATOM 6513 C C . ARG D 2 73 ? -43.974 -0.230 -31.357 1.00 32.27 73 ARG D C 1
ATOM 6514 O O . ARG D 2 73 ? -42.776 -0.183 -31.061 1.00 34.08 73 ARG D O 1
ATOM 6522 N N . SER D 2 74 ? -44.406 -0.889 -32.434 1.00 28.94 74 SER D N 1
ATOM 6523 C CA . SER D 2 74 ? -43.457 -1.661 -33.222 1.00 31.19 74 SER D CA 1
ATOM 6524 C C . SER D 2 74 ? -42.489 -0.781 -34.007 1.00 30.85 74 SER D C 1
ATOM 6525 O O . SER D 2 74 ? -41.482 -1.290 -34.512 1.00 29.21 74 SER D O 1
ATOM 6528 N N . VAL D 2 75 ? -42.767 0.513 -34.137 1.00 27.49 75 VAL D N 1
ATOM 6529 C CA . VAL D 2 75 ? -41.891 1.419 -34.876 1.00 31.00 75 VAL D CA 1
ATOM 6530 C C . VAL D 2 75 ? -41.230 2.442 -33.960 1.00 26.63 75 VAL D C 1
ATOM 6531 O O . VAL D 2 75 ? -40.576 3.378 -34.448 1.00 26.08 75 VAL D O 1
ATOM 6535 N N . ASP D 2 76 ? -41.386 2.286 -32.643 1.00 23.86 76 ASP D N 1
ATOM 6536 C CA . ASP D 2 76 ? -40.837 3.228 -31.674 1.00 25.17 76 ASP D CA 1
ATOM 6537 C C . ASP D 2 76 ? -39.330 3.367 -31.844 1.00 22.59 76 ASP D C 1
ATOM 6538 O O . ASP D 2 76 ? -38.629 2.385 -32.105 1.00 23.80 76 ASP D O 1
ATOM 6543 N N . SER D 2 77 ? -38.840 4.594 -31.687 1.00 22.19 77 SER D N 1
ATOM 6544 C CA . SER D 2 77 ? -37.418 4.909 -31.761 1.00 22.53 77 SER D CA 1
ATOM 6545 C C . SER D 2 77 ? -37.245 6.337 -31.271 1.00 19.61 77 SER D C 1
ATOM 6546 O O . SER D 2 77 ? -38.212 7.096 -31.154 1.00 20.34 77 SER D O 1
ATOM 6549 N N . ARG D 2 78 ? -35.998 6.708 -30.988 1.00 19.15 78 ARG D N 1
ATOM 6550 C CA . ARG D 2 78 ? -35.748 8.104 -30.644 1.00 18.64 78 ARG D CA 1
ATOM 6551 C C . ARG D 2 78 ? -36.111 9.026 -31.809 1.00 18.80 78 ARG D C 1
ATOM 6552 O O . ARG D 2 78 ? -36.674 10.113 -31.604 1.00 16.71 78 ARG D O 1
ATOM 6560 N N . ASN D 2 79 ? -35.841 8.585 -33.037 1.00 15.27 79 ASN D N 1
ATOM 6561 C CA . ASN D 2 79 ? -36.147 9.400 -34.210 1.00 17.43 79 ASN D CA 1
ATOM 6562 C C . ASN D 2 79 ? -37.640 9.676 -34.312 1.00 17.09 79 ASN D C 1
ATOM 6563 O O . ASN D 2 79 ? -38.059 10.811 -34.556 1.00 16.27 79 ASN D O 1
ATOM 6568 N N . LEU D 2 80 ? -38.462 8.639 -34.137 1.00 16.51 80 LEU D N 1
ATOM 6569 C CA . LEU D 2 80 ? -39.903 8.845 -34.163 1.00 17.23 80 LEU D CA 1
ATOM 6570 C C . LEU D 2 80 ? -40.358 9.722 -33.006 1.00 17.59 80 LEU D C 1
ATOM 6571 O O . LEU D 2 80 ? -41.220 10.588 -33.180 1.00 19.31 80 LEU D O 1
ATOM 6576 N N . ARG D 2 81 ? -39.802 9.510 -31.811 1.00 17.67 81 ARG D N 1
ATOM 6577 C CA . ARG D 2 81 ? -40.195 10.340 -30.680 1.00 20.43 81 ARG D CA 1
ATOM 6578 C C . ARG D 2 81 ? -39.836 11.797 -30.920 1.00 18.08 81 ARG D C 1
ATOM 6579 O O . ARG D 2 81 ? -40.611 12.697 -30.566 1.00 20.95 81 ARG D O 1
ATOM 6587 N N . PHE D 2 82 ? -38.679 12.046 -31.546 1.00 16.98 82 PHE D N 1
ATOM 6588 C CA . PHE D 2 82 ? -38.292 13.404 -31.938 1.00 16.54 82 PHE D CA 1
ATOM 6589 C C . PHE D 2 82 ? -39.313 13.999 -32.901 1.00 15.10 82 PHE D C 1
ATOM 6590 O O . PHE D 2 82 ? -39.757 15.148 -32.744 1.00 17.02 82 PHE D O 1
ATOM 6598 N N . ALA D 2 83 ? -39.716 13.211 -33.897 1.00 18.49 83 ALA D N 1
ATOM 6599 C CA . ALA D 2 83 ? -40.721 13.665 -34.848 1.00 17.11 83 ALA D CA 1
ATOM 6600 C C . ALA D 2 83 ? -42.031 14.005 -34.144 1.00 17.49 83 ALA D C 1
ATOM 6601 O O . ALA D 2 83 ? -42.634 15.052 -34.407 1.00 18.61 83 ALA D O 1
ATOM 6603 N N . LEU D 2 84 ? -42.487 13.131 -33.245 1.00 17.76 84 LEU D N 1
ATOM 6604 C CA . LEU D 2 84 ? -43.745 13.385 -32.551 1.00 19.90 84 LEU D CA 1
ATOM 6605 C C . LEU D 2 84 ? -43.624 14.538 -31.569 1.00 21.78 84 LEU D C 1
ATOM 6606 O O . LEU D 2 84 ? -44.605 15.256 -31.335 1.00 21.94 84 LEU D O 1
ATOM 6611 N N . THR D 2 85 ? -42.435 14.740 -30.996 1.00 21.00 85 THR D N 1
ATOM 6612 C CA . THR D 2 85 ? -42.212 15.919 -30.165 1.00 19.60 85 THR D CA 1
ATOM 6613 C C . THR D 2 85 ? -42.426 17.203 -30.961 1.00 25.39 85 THR D C 1
ATOM 6614 O O . THR D 2 85 ? -43.079 18.136 -30.474 1.00 22.62 85 THR D O 1
ATOM 6618 N N . ALA D 2 86 ? -41.888 17.277 -32.187 1.00 19.13 86 ALA D N 1
ATOM 6619 C CA . ALA D 2 86 ? -42.132 18.452 -33.025 1.00 21.21 86 ALA D CA 1
ATOM 6620 C C . ALA D 2 86 ? -43.594 18.550 -33.442 1.00 19.43 86 ALA D C 1
ATOM 6621 O O . ALA D 2 86 ? -44.211 19.614 -33.333 1.00 21.60 86 ALA D O 1
ATOM 6623 N N . LEU D 2 87 ? -44.161 17.454 -33.942 1.00 19.86 87 LEU D N 1
ATOM 6624 C CA . LEU D 2 87 ? -45.534 17.481 -34.442 1.00 20.87 87 LEU D CA 1
ATOM 6625 C C . LEU D 2 87 ? -46.524 17.910 -33.357 1.00 23.19 87 LEU D C 1
ATOM 6626 O O . LEU D 2 87 ? -47.460 18.671 -33.622 1.00 25.06 87 LEU D O 1
ATOM 6631 N N . SER D 2 88 ? -46.320 17.461 -32.118 1.00 24.94 88 SER D N 1
ATOM 6632 C CA . SER D 2 88 ? -47.256 17.830 -31.060 1.00 27.52 88 SER D CA 1
ATOM 6633 C C . SER D 2 88 ? -47.254 19.330 -30.767 1.00 27.21 88 SER D C 1
ATOM 6634 O O . SER D 2 88 ? -48.210 19.828 -30.160 1.00 30.27 88 SER D O 1
ATOM 6637 N N . LYS D 2 89 ? -46.226 20.067 -31.204 1.00 26.57 89 LYS D N 1
ATOM 6638 C CA . LYS D 2 89 ? -46.228 21.516 -31.028 1.00 27.77 89 LYS D CA 1
ATOM 6639 C C . LYS D 2 89 ? -47.286 22.202 -31.888 1.00 27.10 89 LYS D C 1
ATOM 6640 O O . LYS D 2 89 ? -47.753 23.287 -31.532 1.00 30.53 89 LYS D O 1
ATOM 6646 N N . ILE D 2 90 ? -47.668 21.604 -33.017 1.00 26.15 90 ILE D N 1
ATOM 6647 C CA . ILE D 2 90 ? -48.641 22.187 -33.935 1.00 25.53 90 ILE D CA 1
ATOM 6648 C C . ILE D 2 90 ? -49.901 21.345 -34.056 1.00 26.65 90 ILE D C 1
ATOM 6649 O O . ILE D 2 90 ? -50.801 21.709 -34.817 1.00 22.63 90 ILE D O 1
ATOM 6654 N N . GLU D 2 91 ? -49.980 20.228 -33.327 1.00 23.76 91 GLU D N 1
ATOM 6655 C CA . GLU D 2 91 ? -50.991 19.199 -33.554 1.00 24.98 91 GLU D CA 1
ATOM 6656 C C . GLU D 2 91 ? -52.402 19.720 -33.296 1.00 26.50 91 GLU D C 1
ATOM 6657 O O . GLU D 2 91 ? -53.346 19.363 -34.013 1.00 24.07 91 GLU D O 1
ATOM 6663 N N . THR D 2 92 ? -52.568 20.557 -32.271 1.00 25.37 92 THR D N 1
ATOM 6664 C CA . THR D 2 92 ? -53.905 21.031 -31.925 1.00 26.07 92 THR D CA 1
ATOM 6665 C C . THR D 2 92 ? -54.462 21.978 -32.984 1.00 22.88 92 THR D C 1
ATOM 6666 O O . THR D 2 92 ? -55.580 21.767 -33.461 1.00 26.06 92 THR D O 1
ATOM 6670 N N . GLU D 2 93 ? -53.725 23.041 -33.365 1.00 23.70 93 GLU D N 1
ATOM 6671 C CA . GLU D 2 93 ? -54.257 23.893 -34.434 1.00 23.63 93 GLU D CA 1
ATOM 6672 C C . GLU D 2 93 ? -54.311 23.146 -35.760 1.00 24.88 93 GLU D C 1
ATOM 6673 O O . GLU D 2 93 ? -55.159 23.459 -36.597 1.00 22.41 93 GLU D O 1
ATOM 6679 N N . LEU D 2 94 ? -53.414 22.172 -35.981 1.00 23.78 94 LEU D N 1
ATOM 6680 C CA . LEU D 2 94 ? -53.462 21.417 -37.232 1.00 21.07 94 LEU D CA 1
ATOM 6681 C C . LEU D 2 94 ? -54.755 20.611 -37.351 1.00 19.15 94 LEU D C 1
ATOM 6682 O O . LEU D 2 94 ? -55.353 20.562 -38.422 1.00 22.24 94 LEU D O 1
ATOM 6687 N N . LYS D 2 95 ? -55.169 19.932 -36.280 1.00 21.68 95 LYS D N 1
ATOM 6688 C CA . LYS D 2 95 ? -56.409 19.160 -36.332 1.00 22.83 95 LYS D CA 1
ATOM 6689 C C . LYS D 2 95 ? -57.616 20.066 -36.550 1.00 27.22 95 LYS D C 1
ATOM 6690 O O . LYS D 2 95 ? -58.535 19.719 -37.302 1.00 27.21 95 LYS D O 1
ATOM 6696 N N . ALA D 2 96 ? -57.629 21.235 -35.906 1.00 21.43 96 ALA D N 1
ATOM 6697 C CA . ALA D 2 96 ? -58.688 22.205 -36.174 1.00 24.70 96 ALA D CA 1
ATOM 6698 C C . ALA D 2 96 ? -58.704 22.610 -37.643 1.00 28.68 96 ALA D C 1
ATOM 6699 O O . ALA D 2 96 ? -59.777 22.815 -38.228 1.00 26.21 96 ALA D O 1
ATOM 6701 N N . TYR D 2 97 ? -57.518 22.717 -38.258 1.00 22.28 97 TYR D N 1
ATOM 6702 C CA . TYR D 2 97 ? -57.415 23.170 -39.641 1.00 23.07 97 TYR D CA 1
ATOM 6703 C C . TYR D 2 97 ? -57.830 22.077 -40.627 1.00 22.88 97 TYR D C 1
ATOM 6704 O O . TYR D 2 97 ? -58.487 22.362 -41.639 1.00 24.55 97 TYR D O 1
ATOM 6713 N N . THR D 2 98 ? -57.449 20.823 -40.367 1.00 21.75 98 THR D N 1
ATOM 6714 C CA . THR D 2 98 ? -57.723 19.780 -41.351 1.00 24.00 98 THR D CA 1
ATOM 6715 C C . THR D 2 98 ? -59.175 19.319 -41.340 1.00 23.18 98 THR D C 1
ATOM 6716 O O . THR D 2 98 ? -59.579 18.600 -42.260 1.00 22.85 98 THR D O 1
ATOM 6720 N N . ALA D 2 99 ? -59.965 19.739 -40.339 1.00 24.78 99 ALA D N 1
ATOM 6721 C CA . ALA D 2 99 ? -61.357 19.310 -40.219 1.00 27.49 99 ALA D CA 1
ATOM 6722 C C . ALA D 2 99 ? -62.177 19.566 -41.480 1.00 23.47 99 ALA D C 1
ATOM 6723 O O . ALA D 2 99 ? -63.098 18.798 -41.783 1.00 24.48 99 ALA D O 1
ATOM 6725 N N . SER D 2 100 ? -61.878 20.625 -42.225 1.00 21.25 100 SER D N 1
ATOM 6726 C CA . SER D 2 100 ? -62.706 20.970 -43.376 1.00 25.37 100 SER D CA 1
ATOM 6727 C C . SER D 2 100 ? -62.268 20.274 -44.662 1.00 28.02 100 SER D C 1
ATOM 6728 O O . SER D 2 100 ? -62.852 20.534 -45.720 1.00 26.49 100 SER D O 1
ATOM 6731 N N . PHE D 2 101 ? -61.284 19.384 -44.593 1.00 23.43 101 PHE D N 1
ATOM 6732 C CA . PHE D 2 101 ? -60.783 18.664 -45.752 1.00 22.97 101 PHE D CA 1
ATOM 6733 C C . PHE D 2 101 ? -61.092 17.178 -45.601 1.00 19.75 101 PHE D C 1
ATOM 6734 O O . PHE D 2 101 ? -61.170 16.654 -44.488 1.00 21.94 101 PHE D O 1
ATOM 6742 N N . GLU D 2 102 ? -61.267 16.493 -46.726 1.00 24.31 102 GLU D N 1
ATOM 6743 C CA . GLU D 2 102 ? -61.474 15.051 -46.684 1.00 21.63 102 GLU D CA 1
ATOM 6744 C C . GLU D 2 102 ? -60.203 14.351 -46.203 1.00 22.35 102 GLU D C 1
ATOM 6745 O O . GLU D 2 102 ? -59.089 14.762 -46.534 1.00 21.18 102 GLU D O 1
ATOM 6751 N N . ASN D 2 103 ? -60.369 13.294 -45.398 1.00 23.35 103 ASN D N 1
ATOM 6752 C CA . ASN D 2 103 ? -59.205 12.570 -44.891 1.00 22.80 103 ASN D CA 1
ATOM 6753 C C . ASN D 2 103 ? -58.312 12.082 -46.024 1.00 23.48 103 ASN D C 1
ATOM 6754 O O . ASN D 2 103 ? -57.081 12.143 -45.922 1.00 22.55 103 ASN D O 1
ATOM 6759 N N . LYS D 2 104 ? -58.908 11.598 -47.116 1.00 22.73 104 LYS D N 1
ATOM 6760 C CA . LYS D 2 104 ? -58.133 11.116 -48.254 1.00 21.29 104 LYS D CA 1
ATOM 6761 C C . LYS D 2 104 ? -57.381 12.223 -48.985 1.00 21.92 104 LYS D C 1
ATOM 6762 O O . LYS D 2 104 ? -56.617 11.918 -49.906 1.00 21.45 104 LYS D O 1
ATOM 6768 N N . ARG D 2 105 ? -57.579 13.485 -48.622 1.00 19.57 105 ARG D N 1
ATOM 6769 C CA . ARG D 2 105 ? -56.847 14.588 -49.234 1.00 18.81 105 ARG D CA 1
ATOM 6770 C C . ARG D 2 105 ? -55.787 15.175 -48.310 1.00 17.26 105 ARG D C 1
ATOM 6771 O O . ARG D 2 105 ? -55.299 16.279 -48.570 1.00 18.15 105 ARG D O 1
ATOM 6779 N N . LEU D 2 106 ? -55.443 14.483 -47.229 1.00 17.46 106 LEU D N 1
ATOM 6780 C CA . LEU D 2 106 ? -54.385 14.900 -46.315 1.00 17.11 106 LEU D CA 1
ATOM 6781 C C . LEU D 2 106 ? -53.188 13.986 -46.547 1.00 15.28 106 LEU D C 1
ATOM 6782 O O . LEU D 2 106 ? -53.236 12.799 -46.211 1.00 16.15 106 LEU D O 1
ATOM 6787 N N . ALA D 2 107 ? -52.125 14.541 -47.120 1.00 14.26 107 ALA D N 1
ATOM 6788 C CA . ALA D 2 107 ? -50.963 13.768 -47.542 1.00 14.56 107 ALA D CA 1
ATOM 6789 C C . ALA D 2 107 ? -49.742 14.118 -46.703 1.00 18.04 107 ALA D C 1
ATOM 6790 O O . ALA D 2 107 ? -49.694 15.152 -46.023 1.00 15.87 107 ALA D O 1
ATOM 6792 N N . ILE D 2 108 ? -48.728 13.251 -46.792 1.00 17.97 108 ILE D N 1
ATOM 6793 C CA . ILE D 2 108 ? -47.507 13.368 -46.005 1.00 15.33 108 ILE D CA 1
ATOM 6794 C C . ILE D 2 108 ? -46.329 12.983 -46.887 1.00 13.73 108 ILE D C 1
ATOM 6795 O O . ILE D 2 108 ? -46.318 11.889 -47.457 1.00 12.96 108 ILE D O 1
ATOM 6800 N N . VAL D 2 109 ? -45.348 13.873 -47.013 1.00 12.01 109 VAL D N 1
ATOM 6801 C CA . VAL D 2 109 ? -44.073 13.526 -47.635 1.00 15.88 109 VAL D CA 1
ATOM 6802 C C . VAL D 2 109 ? -42.977 14.051 -46.732 1.00 13.70 109 VAL D C 1
ATOM 6803 O O . VAL D 2 109 ? -42.886 15.264 -46.518 1.00 14.02 109 VAL D O 1
ATOM 6807 N N . VAL D 2 110 ? -42.136 13.154 -46.216 1.00 14.78 110 VAL D N 1
ATOM 6808 C CA . VAL D 2 110 ? -41.089 13.539 -45.287 1.00 12.42 110 VAL D CA 1
ATOM 6809 C C . VAL D 2 110 ? -39.776 12.900 -45.723 1.00 14.75 110 VAL D C 1
ATOM 6810 O O . VAL D 2 110 ? -39.746 11.906 -46.450 1.00 13.70 110 VAL D O 1
ATOM 6814 N N . GLY D 2 111 ? -38.682 13.524 -45.321 1.00 15.48 111 GLY D N 1
ATOM 6815 C CA . GLY D 2 111 ? -37.338 13.043 -45.635 1.00 12.87 111 GLY D CA 1
ATOM 6816 C C . GLY D 2 111 ? -36.619 12.586 -44.378 1.00 14.17 111 GLY D C 1
ATOM 6817 O O . GLY D 2 111 ? -36.729 13.213 -43.321 1.00 16.79 111 GLY D O 1
ATOM 6818 N N . THR D 2 112 ? -35.829 11.527 -44.516 1.00 16.68 112 THR D N 1
ATOM 6819 C CA . THR D 2 112 ? -34.927 11.145 -43.443 1.00 13.13 112 THR D CA 1
ATOM 6820 C C . THR D 2 112 ? -33.795 10.333 -44.054 1.00 16.87 112 THR D C 1
ATOM 6821 O O . THR D 2 112 ? -33.979 9.630 -45.049 1.00 15.85 112 THR D O 1
ATOM 6825 N N . SER D 2 113 ? -32.611 10.478 -43.467 1.00 14.57 113 SER D N 1
ATOM 6826 C CA . SER D 2 113 ? -31.466 9.648 -43.809 1.00 16.28 113 SER D CA 1
ATOM 6827 C C . SER D 2 113 ? -31.087 8.678 -42.705 1.00 16.09 113 SER D C 1
ATOM 6828 O O . SER D 2 113 ? -30.262 7.802 -42.939 1.00 19.03 113 SER D O 1
ATOM 6831 N N . THR D 2 114 ? -31.642 8.821 -41.505 1.00 17.59 114 THR D N 1
ATOM 6832 C CA . THR D 2 114 ? -31.336 7.915 -40.405 1.00 14.91 114 THR D CA 1
ATOM 6833 C C . THR D 2 114 ? -32.496 7.012 -40.026 1.00 18.49 114 THR D C 1
ATOM 6834 O O . THR D 2 114 ? -32.259 5.870 -39.616 1.00 18.44 114 THR D O 1
ATOM 6838 N N . SER D 2 115 ? -33.741 7.494 -40.157 1.00 16.86 115 SER D N 1
ATOM 6839 C CA . SER D 2 115 ? -34.890 6.863 -39.514 1.00 16.30 115 SER D CA 1
ATOM 6840 C C . SER D 2 115 ? -34.480 6.454 -38.106 1.00 16.37 115 SER D C 1
ATOM 6841 O O . SER D 2 115 ? -33.762 7.197 -37.428 1.00 18.18 115 SER D O 1
ATOM 6844 N N . GLY D 2 116 ? -34.878 5.263 -37.668 1.00 18.23 116 GLY D N 1
ATOM 6845 C CA . GLY D 2 116 ? -34.600 4.853 -36.301 1.00 18.52 116 GLY D CA 1
ATOM 6846 C C . GLY D 2 116 ? -33.340 4.031 -36.100 1.00 19.16 116 GLY D C 1
ATOM 6847 O O . GLY D 2 116 ? -33.276 3.226 -35.168 1.00 20.29 116 GLY D O 1
ATOM 6848 N N . ILE D 2 117 ? -32.314 4.241 -36.932 1.00 16.87 117 ILE D N 1
ATOM 6849 C CA . ILE D 2 117 ? -31.135 3.375 -36.879 1.00 17.08 117 ILE D CA 1
ATOM 6850 C C . ILE D 2 117 ? -30.415 3.475 -35.531 1.00 19.52 117 ILE D C 1
ATOM 6851 O O . ILE D 2 117 ? -29.837 2.485 -35.058 1.00 22.14 117 ILE D O 1
ATOM 6856 N N . ALA D 2 118 ? -30.461 4.639 -34.870 1.00 20.82 118 ALA D N 1
ATOM 6857 C CA . ALA D 2 118 ? -29.707 4.789 -33.626 1.00 21.94 118 ALA D CA 1
ATOM 6858 C C . ALA D 2 118 ? -30.163 3.788 -32.577 1.00 23.52 118 ALA D C 1
ATOM 6859 O O . ALA D 2 118 ? -29.345 3.288 -31.793 1.00 22.38 118 ALA D O 1
ATOM 6861 N N . ASP D 2 119 ? -31.454 3.460 -32.570 1.00 20.04 119 ASP D N 1
ATOM 6862 C CA . ASP D 2 119 ? -31.973 2.492 -31.612 1.00 22.60 119 ASP D CA 1
ATOM 6863 C C . ASP D 2 119 ? -31.463 1.073 -31.875 1.00 24.06 119 ASP D C 1
ATOM 6864 O O . ASP D 2 119 ? -31.258 0.306 -30.926 1.00 25.38 119 ASP D O 1
ATOM 6869 N N . ASN D 2 120 ? -31.266 0.688 -33.132 1.00 18.81 120 ASN D N 1
ATOM 6870 C CA . ASN D 2 120 ? -30.819 -0.681 -33.386 1.00 23.24 120 ASN D CA 1
ATOM 6871 C C . ASN D 2 120 ? -29.302 -0.846 -33.293 1.00 23.24 120 ASN D C 1
ATOM 6872 O O . ASN D 2 120 ? -28.813 -1.980 -33.191 1.00 22.14 120 ASN D O 1
ATOM 6877 N N . GLU D 2 121 ? -28.546 0.255 -33.301 1.00 26.95 121 GLU D N 1
ATOM 6878 C CA . GLU D 2 121 ? -27.095 0.164 -33.166 1.00 23.63 121 GLU D CA 1
ATOM 6879 C C . GLU D 2 121 ? -26.712 -0.546 -31.870 1.00 25.45 121 GLU D C 1
ATOM 6880 O O . GLU D 2 121 ? -25.762 -1.342 -31.841 1.00 22.00 121 GLU D O 1
ATOM 6886 N N . LEU D 2 122 ? -27.466 -0.299 -30.796 1.00 25.34 122 LEU D N 1
ATOM 6887 C CA . LEU D 2 122 ? -27.235 -0.997 -29.535 1.00 27.11 122 LEU D CA 1
ATOM 6888 C C . LEU D 2 122 ? -27.386 -2.509 -29.693 1.00 26.40 122 LEU D C 1
ATOM 6889 O O . LEU D 2 122 ? -26.539 -3.279 -29.227 1.00 25.91 122 LEU D O 1
ATOM 6894 N N . LEU D 2 123 ? -28.485 -2.958 -30.311 1.00 26.69 123 LEU D N 1
ATOM 6895 C CA . LEU D 2 123 ? -28.731 -4.395 -30.429 1.00 24.11 123 LEU D CA 1
ATOM 6896 C C . LEU D 2 123 ? -27.760 -5.041 -31.404 1.00 23.28 123 LEU D C 1
ATOM 6897 O O . LEU D 2 123 ? -27.273 -6.154 -31.163 1.00 21.64 123 LEU D O 1
ATOM 6902 N N . LEU D 2 124 ? -27.475 -4.359 -32.514 1.00 19.05 124 LEU D N 1
ATOM 6903 C CA . LEU D 2 124 ? -26.526 -4.883 -33.482 1.00 22.13 124 LEU D CA 1
ATOM 6904 C C . LEU D 2 124 ? -25.145 -5.042 -32.853 1.00 22.26 124 LEU D C 1
ATOM 6905 O O . LEU D 2 124 ? -24.462 -6.045 -33.082 1.00 23.02 124 LEU D O 1
ATOM 6910 N N . LYS D 2 125 ? -24.721 -4.071 -32.043 1.00 19.91 125 LYS D N 1
ATOM 6911 C CA . LYS D 2 125 ? -23.480 -4.253 -31.293 1.00 22.04 125 LYS D CA 1
ATOM 6912 C C . LYS D 2 125 ? -23.549 -5.494 -30.407 1.00 21.56 125 LYS D C 1
ATOM 6913 O O . LYS D 2 125 ? -22.598 -6.280 -30.358 1.00 21.87 125 LYS D O 1
ATOM 6919 N N . GLN D 2 126 ? -24.668 -5.687 -29.700 1.00 23.08 126 GLN D N 1
ATOM 6920 C CA . GLN D 2 126 ? -24.823 -6.877 -28.866 1.00 23.38 126 GLN D CA 1
ATOM 6921 C C . GLN D 2 126 ? -24.660 -8.142 -29.694 1.00 23.59 126 GLN D C 1
ATOM 6922 O O . GLN D 2 126 ? -24.020 -9.106 -29.261 1.00 24.25 126 GLN D O 1
ATOM 6928 N N . TYR D 2 127 ? -25.234 -8.150 -30.893 1.00 20.80 127 TYR D N 1
ATOM 6929 C CA . TYR D 2 127 ? -25.092 -9.295 -31.781 1.00 21.82 127 TYR D CA 1
ATOM 6930 C C . TYR D 2 127 ? -23.635 -9.506 -32.164 1.00 25.13 127 TYR D C 1
ATOM 6931 O O . TYR D 2 127 ? -23.097 -10.608 -32.013 1.00 26.85 127 TYR D O 1
ATOM 6940 N N . PHE D 2 128 ? -22.975 -8.460 -32.665 1.00 23.45 128 PHE D N 1
ATOM 6941 C CA . PHE D 2 128 ? -21.591 -8.619 -33.104 1.00 27.13 128 PHE D CA 1
ATOM 6942 C C . PHE D 2 128 ? -20.642 -8.944 -31.951 1.00 27.65 128 PHE D C 1
ATOM 6943 O O . PHE D 2 128 ? -19.589 -9.539 -32.184 1.00 28.18 128 PHE D O 1
ATOM 6951 N N . GLN D 2 129 ? -20.988 -8.581 -30.710 1.00 28.40 129 GLN D N 1
ATOM 6952 C CA . GLN D 2 129 ? -20.108 -8.878 -29.584 1.00 29.37 129 GLN D CA 1
ATOM 6953 C C . GLN D 2 129 ? -20.291 -10.287 -29.031 1.00 30.05 129 GLN D C 1
ATOM 6954 O O . GLN D 2 129 ? -19.534 -10.686 -28.140 1.00 34.05 129 GLN D O 1
ATOM 6960 N N . GLY D 2 130 ? -21.266 -11.049 -29.514 1.00 28.17 130 GLY D N 1
ATOM 6961 C CA . GLY D 2 130 ? -21.330 -12.436 -29.099 1.00 31.28 130 GLY D CA 1
ATOM 6962 C C . GLY D 2 130 ? -22.708 -13.028 -28.898 1.00 32.71 130 GLY D C 1
ATOM 6963 O O . GLY D 2 130 ? -22.848 -14.255 -28.899 1.00 32.96 130 GLY D O 1
ATOM 6964 N N . GLN D 2 131 ? -23.740 -12.194 -28.720 1.00 29.07 131 GLN D N 1
ATOM 6965 C CA . GLN D 2 131 ? -25.076 -12.757 -28.495 1.00 27.62 131 GLN D CA 1
ATOM 6966 C C . GLN D 2 131 ? -25.733 -13.017 -29.840 1.00 29.62 131 GLN D C 1
ATOM 6967 O O . GLN D 2 131 ? -26.578 -12.249 -30.332 1.00 32.11 131 GLN D O 1
ATOM 6973 N N . THR D 2 132 ? -25.364 -14.150 -30.428 1.00 30.16 132 THR D N 1
ATOM 6974 C CA . THR D 2 132 ? -25.788 -14.524 -31.777 1.00 32.66 132 THR D CA 1
ATOM 6975 C C . THR D 2 132 ? -27.234 -15.006 -31.840 1.00 36.76 132 THR D C 1
ATOM 6976 O O . THR D 2 132 ? -27.746 -15.235 -32.935 1.00 39.46 132 THR D O 1
ATOM 6980 N N . ASP D 2 133 ? -27.903 -15.149 -30.693 1.00 30.49 133 ASP D N 1
ATOM 6981 C CA . ASP D 2 133 ? -29.302 -15.552 -30.678 1.00 36.13 133 ASP D CA 1
ATOM 6982 C C . ASP D 2 133 ? -30.244 -14.384 -30.915 1.00 32.60 133 ASP D C 1
ATOM 6983 O O . ASP D 2 133 ? -31.443 -14.598 -31.110 1.00 34.87 133 ASP D O 1
ATOM 6988 N N . LEU D 2 134 ? -29.725 -13.160 -30.889 1.00 32.71 134 LEU D N 1
ATOM 6989 C CA . LEU D 2 134 ? -30.563 -11.973 -30.816 1.00 32.54 134 LEU D CA 1
ATOM 6990 C C . LEU D 2 134 ? -31.450 -11.837 -32.046 1.00 31.67 134 LEU D C 1
ATOM 6991 O O . LEU D 2 134 ? -30.999 -12.011 -33.178 1.00 33.46 134 LEU D O 1
ATOM 6996 N N . SER D 2 135 ? -32.721 -11.522 -31.812 1.00 31.09 135 SER D N 1
ATOM 6997 C CA . SER D 2 135 ? -33.680 -11.215 -32.869 1.00 32.78 135 SER D CA 1
ATOM 6998 C C . SER D 2 135 ? -33.907 -9.705 -32.879 1.00 30.60 135 SER D C 1
ATOM 6999 O O . SER D 2 135 ? -34.391 -9.139 -31.895 1.00 28.71 135 SER D O 1
ATOM 7002 N N . ILE D 2 136 ? -33.550 -9.048 -33.976 1.00 24.75 136 ILE D N 1
ATOM 7003 C CA . ILE D 2 136 ? -33.579 -7.590 -34.042 1.00 23.36 136 ILE D CA 1
ATOM 7004 C C . ILE D 2 136 ? -34.659 -7.163 -35.024 1.00 25.43 136 ILE D C 1
ATOM 7005 O O . ILE D 2 136 ? -34.685 -7.628 -36.171 1.00 25.66 136 ILE D O 1
ATOM 7010 N N . SER D 2 137 ? -35.537 -6.273 -34.579 1.00 26.54 137 SER D N 1
ATOM 7011 C CA . SER D 2 137 ? -36.619 -5.789 -35.421 1.00 28.60 137 SER D CA 1
ATOM 7012 C C . SER D 2 137 ? -36.065 -4.758 -36.398 1.00 28.76 137 SER D C 1
ATOM 7013 O O . SER D 2 137 ? -35.447 -3.775 -35.980 1.00 26.35 137 SER D O 1
ATOM 7016 N N . HIS D 2 138 ? -36.255 -5.001 -37.700 1.00 25.66 138 HIS D N 1
ATOM 7017 C CA . HIS D 2 138 ? -35.814 -4.058 -38.721 1.00 24.93 138 HIS D CA 1
ATOM 7018 C C . HIS D 2 138 ? -36.786 -2.889 -38.905 1.00 28.04 138 HIS D C 1
ATOM 7019 O O . HIS D 2 138 ? -36.354 -1.811 -3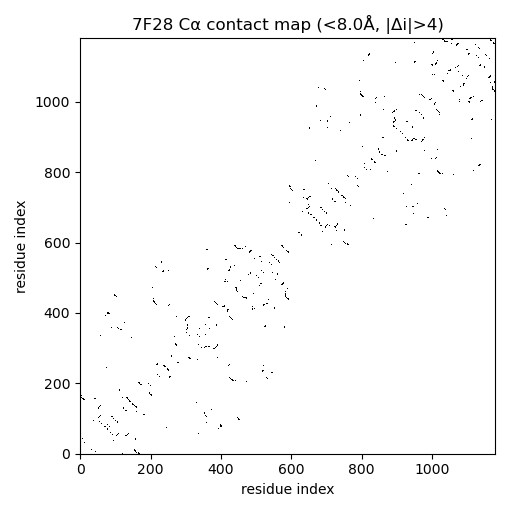9.338 1.00 24.17 138 HIS D O 1
ATOM 7026 N N . TYR D 2 139 ? -38.069 -3.079 -38.587 1.00 26.49 139 TYR D N 1
ATOM 7027 C CA . TYR D 2 139 ? -39.095 -2.043 -38.775 1.00 28.40 139 TYR D CA 1
ATOM 7028 C C . TYR D 2 139 ? -38.666 -0.639 -38.372 1.00 24.37 139 TYR D C 1
ATOM 7029 O O . TYR D 2 139 ? -38.797 0.275 -39.202 1.00 26.46 139 TYR D O 1
ATOM 7038 N N . PRO D 2 140 ? -38.169 -0.384 -37.152 1.00 26.58 140 PRO D N 1
ATOM 7039 C CA . PRO D 2 140 ? -37.954 1.017 -36.747 1.00 24.65 140 PRO D CA 1
ATOM 7040 C C . PRO D 2 140 ? -36.852 1.717 -37.520 1.00 21.92 140 PRO D C 1
ATOM 7041 O O . PRO D 2 140 ? -36.820 2.953 -37.514 1.00 24.20 140 PRO D O 1
ATOM 7045 N N . GLN D 2 141 ? -35.954 0.983 -38.183 1.00 20.81 141 GLN D N 1
ATOM 7046 C CA . GLN D 2 141 ? -34.845 1.600 -38.903 1.00 19.96 141 GLN D CA 1
ATOM 7047 C C . GLN D 2 141 ? -35.117 1.754 -40.398 1.00 22.94 141 GLN D C 1
ATOM 7048 O O . GLN D 2 141 ? -34.278 2.309 -41.112 1.00 18.97 141 GLN D O 1
ATOM 7054 N N . GLU D 2 142 ? -36.272 1.296 -40.881 1.00 22.03 142 GLU D N 1
ATOM 7055 C CA . GLU D 2 142 ? -36.640 1.469 -42.285 1.00 23.33 142 GLU D CA 1
ATOM 7056 C C . GLU D 2 142 ? -36.965 2.929 -42.578 1.00 20.71 142 GLU D C 1
ATOM 7057 O O . GLU D 2 142 ? -37.641 3.603 -41.791 1.00 20.00 142 GLU D O 1
ATOM 7063 N N . MET D 2 143 ? -36.491 3.419 -43.725 1.00 18.08 143 MET D N 1
ATOM 7064 C CA . MET D 2 143 ? -36.775 4.811 -44.072 1.00 22.90 143 MET D CA 1
ATOM 7065 C C . MET D 2 143 ? -38.277 5.058 -44.176 1.00 19.11 143 MET D C 1
ATOM 7066 O O . MET D 2 143 ? -38.778 6.070 -43.676 1.00 20.61 143 MET D O 1
ATOM 7071 N N . SER D 2 144 ? -39.022 4.119 -44.776 1.00 20.87 144 SER D N 1
ATOM 7072 C CA . SER D 2 144 ? -40.452 4.325 -45.024 1.00 21.24 144 SER D CA 1
ATOM 7073 C C . SER D 2 144 ? -41.252 4.431 -43.736 1.00 23.49 144 SER D C 1
ATOM 7074 O O . SER D 2 144 ? -42.364 4.970 -43.738 1.00 22.66 144 SER D O 1
ATOM 7077 N N . CYS D 2 145 ? -40.702 3.924 -42.640 1.00 23.90 145 CYS D N 1
ATOM 7078 C CA . CYS D 2 145 ? -41.401 3.898 -41.368 1.00 21.18 145 CYS D CA 1
ATOM 7079 C C . CYS D 2 145 ? -41.796 5.300 -40.906 1.00 25.69 145 CYS D C 1
ATOM 7080 O O . CYS D 2 145 ? -42.805 5.460 -40.204 1.00 21.37 145 CYS D O 1
ATOM 7083 N N . LEU D 2 146 ? -41.041 6.329 -41.317 1.00 22.36 146 LEU D N 1
ATOM 7084 C CA . LEU D 2 146 ? -41.308 7.692 -40.871 1.00 24.07 146 LEU D CA 1
ATOM 7085 C C . LEU D 2 146 ? -42.666 8.196 -41.367 1.00 21.72 146 LEU D C 1
ATOM 7086 O O . LEU D 2 146 ? -43.501 8.650 -40.575 1.00 18.50 146 LEU D O 1
ATOM 7091 N N . ALA D 2 147 ? -42.895 8.163 -42.686 1.00 20.38 147 ALA D N 1
ATOM 7092 C CA . ALA D 2 147 ? -44.154 8.696 -43.198 1.00 18.93 147 ALA D CA 1
ATOM 7093 C C . ALA D 2 147 ? -45.345 7.879 -42.700 1.00 19.15 147 ALA D C 1
ATOM 7094 O O . ALA D 2 147 ? -46.398 8.438 -42.366 1.00 17.94 147 ALA D O 1
ATOM 7096 N N . LYS D 2 148 ? -45.187 6.558 -42.626 1.00 22.91 148 LYS D N 1
ATOM 7097 C CA . LYS D 2 148 ? -46.287 5.683 -42.231 1.00 22.33 148 LYS D CA 1
ATOM 7098 C C . LYS D 2 148 ? -46.622 5.826 -40.750 1.00 21.82 148 LYS D C 1
ATOM 7099 O O . LYS D 2 148 ? -47.798 5.743 -40.367 1.00 20.52 148 LYS D O 1
ATOM 7105 N N . ALA D 2 149 ? -45.614 6.045 -39.897 1.00 17.91 149 ALA D N 1
ATOM 7106 C CA . ALA D 2 149 ? -45.910 6.295 -38.483 1.00 21.43 149 ALA D CA 1
ATOM 7107 C C . ALA D 2 149 ? -46.637 7.623 -38.297 1.00 22.41 149 ALA D C 1
ATOM 7108 O O . ALA D 2 149 ? -47.616 7.708 -37.547 1.00 20.53 149 ALA D O 1
ATOM 7110 N N . LEU D 2 150 ? -46.160 8.678 -38.968 1.00 20.17 150 LEU D N 1
ATOM 7111 C CA . LEU D 2 150 ? -46.816 9.977 -38.859 1.00 21.54 150 LEU D CA 1
ATOM 7112 C C . LEU D 2 150 ? -48.246 9.915 -39.381 1.00 21.46 150 LEU D C 1
ATOM 7113 O O . LEU D 2 150 ? -49.152 10.536 -38.809 1.00 19.87 150 LEU D O 1
ATOM 7118 N N . GLN D 2 151 ? -48.465 9.177 -40.472 1.00 18.51 151 GLN D N 1
ATOM 7119 C CA . GLN D 2 151 ? -49.809 9.037 -41.016 1.00 18.66 151 GLN D CA 1
ATOM 7120 C C . GLN D 2 151 ? -50.727 8.363 -40.010 1.00 23.28 151 GLN D C 1
ATOM 7121 O O . GLN D 2 151 ? -51.869 8.796 -39.800 1.00 21.53 151 GLN D O 1
ATOM 7127 N N . GLN D 2 152 ? -50.234 7.300 -39.375 1.00 17.91 152 GLN D N 1
ATOM 7128 C CA . GLN D 2 152 ? -51.020 6.600 -38.370 1.00 23.91 152 GLN D CA 1
ATOM 7129 C C . GLN D 2 152 ? -51.246 7.472 -37.140 1.00 25.70 152 GLN D C 1
ATOM 7130 O O . GLN D 2 152 ? -52.334 7.461 -36.552 1.00 21.51 152 GLN D O 1
ATOM 7136 N N . TYR D 2 153 ? -50.233 8.243 -36.740 1.00 25.97 153 TYR D N 1
ATOM 7137 C CA . TYR D 2 153 ? -50.402 9.165 -35.617 1.00 23.93 153 TYR D CA 1
ATOM 7138 C C . TYR D 2 153 ? -51.529 10.156 -35.875 1.00 24.76 153 TYR D C 1
ATOM 7139 O O . TYR D 2 153 ? -52.365 10.411 -34.998 1.00 25.50 153 TYR D O 1
ATOM 7148 N N . LEU D 2 154 ? -51.554 10.744 -37.067 1.00 20.30 154 LEU D N 1
ATOM 7149 C CA . LEU D 2 154 ? -52.518 11.779 -37.399 1.00 22.85 154 LEU D CA 1
ATOM 7150 C C . LEU D 2 154 ? -53.843 11.231 -37.906 1.00 24.83 154 LEU D C 1
ATOM 7151 O O . LEU D 2 154 ? -54.817 11.986 -37.965 1.00 23.51 154 LEU D O 1
ATOM 7156 N N . GLY D 2 155 ? -53.888 9.958 -38.304 1.00 21.63 155 GLY D N 1
ATOM 7157 C CA . GLY D 2 155 ? -55.088 9.377 -38.869 1.00 24.53 155 GLY D CA 1
ATOM 7158 C C . GLY D 2 155 ? -55.431 9.851 -40.262 1.00 26.90 155 GLY D C 1
ATOM 7159 O O . GLY D 2 155 ? -56.600 9.809 -40.648 1.00 26.82 155 GLY D O 1
ATOM 7160 N N . TRP D 2 156 ? -54.447 10.301 -41.033 1.00 21.98 156 TRP D N 1
ATOM 7161 C CA . TRP D 2 156 ? -54.704 10.815 -42.369 1.00 19.80 156 TRP D CA 1
ATOM 7162 C C . TRP D 2 156 ? -54.752 9.666 -43.369 1.00 19.62 156 TRP D C 1
ATOM 7163 O O . TRP D 2 156 ? -54.266 8.562 -43.106 1.00 20.21 156 TRP D O 1
ATOM 7174 N N . GLU D 2 157 ? -55.322 9.943 -44.546 1.00 22.52 157 GLU D N 1
ATOM 7175 C CA . GLU D 2 157 ? -55.555 8.889 -45.527 1.00 20.22 157 GLU D CA 1
ATOM 7176 C C . GLU D 2 157 ? -55.124 9.230 -46.943 1.00 19.89 157 GLU D C 1
ATOM 7177 O O . GLU D 2 157 ? -55.376 8.432 -47.851 1.00 19.23 157 GLU D O 1
ATOM 7183 N N . GLY D 2 158 ? -54.492 10.376 -47.179 1.00 15.34 158 GLY D N 1
ATOM 7184 C CA . GLY D 2 158 ? -53.873 10.597 -48.455 1.00 17.36 158 GLY D CA 1
ATOM 7185 C C . GLY D 2 158 ? -52.589 9.787 -48.589 1.00 18.83 158 GLY D C 1
ATOM 7186 O O . GLY D 2 158 ? -52.212 9.034 -47.690 1.00 19.27 158 GLY D O 1
ATOM 7187 N N . PRO D 2 159 ? -51.901 9.952 -49.711 1.00 18.62 159 PRO D N 1
ATOM 7188 C CA . PRO D 2 159 ? -50.583 9.318 -49.857 1.00 19.99 159 PRO D CA 1
ATOM 7189 C C . PRO D 2 159 ? -49.652 9.721 -48.719 1.00 19.42 159 PRO D C 1
ATOM 7190 O O . PRO D 2 159 ? -49.718 10.833 -48.194 1.00 17.36 159 PRO D O 1
ATOM 7194 N N . ALA D 2 160 ? -48.779 8.796 -48.328 1.00 16.85 160 ALA D N 1
ATOM 7195 C CA . ALA D 2 160 ? -47.758 9.076 -47.329 1.00 16.80 160 ALA D CA 1
ATOM 7196 C C . ALA D 2 160 ? -46.507 8.319 -47.728 1.00 18.35 160 ALA D C 1
ATOM 7197 O O . ALA D 2 160 ? -46.520 7.085 -47.757 1.00 16.24 160 ALA D O 1
ATOM 7199 N N . TYR D 2 161 ? -45.431 9.037 -48.028 1.00 11.67 161 TYR D N 1
ATOM 7200 C CA . TYR D 2 161 ? -44.201 8.338 -48.377 1.00 16.22 161 TYR D CA 1
ATOM 7201 C C . TYR D 2 161 ? -42.995 9.166 -47.969 1.00 15.15 161 TYR D C 1
ATOM 7202 O O . TYR D 2 161 ? -43.111 10.327 -47.569 1.00 13.34 161 TYR D O 1
ATOM 7211 N N . THR D 2 162 ? -41.835 8.516 -48.016 1.00 15.37 162 THR D N 1
ATOM 7212 C CA . THR D 2 162 ? -40.587 9.032 -47.474 1.00 15.07 162 THR D CA 1
ATOM 7213 C C . THR D 2 162 ? -39.568 9.183 -48.593 1.00 15.35 162 THR D C 1
ATOM 7214 O O . THR D 2 162 ? -39.379 8.256 -49.393 1.00 14.70 162 THR D O 1
ATOM 7218 N N . ILE D 2 163 ? -38.920 10.346 -48.643 1.00 12.31 163 ILE D N 1
ATOM 7219 C CA . ILE D 2 163 ? -37.795 10.600 -49.535 1.00 13.65 163 ILE D CA 1
ATOM 7220 C C . ILE D 2 163 ? -36.506 10.347 -48.772 1.00 14.06 163 ILE D C 1
ATOM 7221 O O . ILE D 2 163 ? -36.350 10.809 -47.633 1.00 13.66 163 ILE D O 1
ATOM 7226 N N . SER D 2 164 ? -35.558 9.636 -49.393 1.00 11.66 164 SER D N 1
ATOM 7227 C CA . SER D 2 164 ? -34.271 9.416 -48.724 1.00 13.60 164 SER D CA 1
ATOM 7228 C C . SER D 2 164 ? -33.171 9.620 -49.761 1.00 15.66 164 SER D C 1
ATOM 7229 O O . SER D 2 164 ? -32.815 8.695 -50.494 1.00 14.61 164 SER D O 1
ATOM 7232 N N . THR D 2 165 ? -32.654 10.841 -49.811 1.00 14.81 165 THR D N 1
ATOM 7233 C CA . THR D 2 165 ? -31.618 11.260 -50.740 1.00 15.34 165 THR D CA 1
ATOM 7234 C C . THR D 2 165 ? -30.507 11.971 -49.978 1.00 16.27 165 THR D C 1
ATOM 7235 O O . THR D 2 165 ? -30.015 13.029 -50.388 1.00 17.04 165 THR D O 1
ATOM 7239 N N . ALA D 2 166 ? -30.101 11.389 -48.845 1.00 16.89 166 ALA D N 1
ATOM 7240 C CA . ALA D 2 166 ? -29.024 11.930 -48.007 1.00 19.51 166 ALA D CA 1
ATOM 7241 C C . ALA D 2 166 ? -29.374 13.378 -47.666 1.00 17.87 166 ALA D C 1
ATOM 7242 O O . ALA D 2 166 ? -30.523 13.645 -47.278 1.00 18.34 166 ALA D O 1
ATOM 7244 N N . CYS D 2 167 ? -28.455 14.333 -47.851 1.00 17.64 167 CYS D N 1
ATOM 7245 C CA . CYS D 2 167 ? -28.606 15.695 -47.346 1.00 17.21 167 CYS D CA 1
ATOM 7246 C C . CYS D 2 167 ? -29.674 16.528 -48.056 1.00 18.50 167 CYS D C 1
ATOM 7247 O O . CYS D 2 167 ? -30.015 17.606 -47.549 1.00 16.02 167 CYS D O 1
ATOM 7250 N N . SER D 2 168 ? -30.228 16.076 -49.187 1.00 15.27 168 SER D N 1
ATOM 7251 C CA . SER D 2 168 ? -31.302 16.823 -49.833 1.00 14.88 168 SER D CA 1
ATOM 7252 C C . SER D 2 168 ? -32.691 16.304 -49.470 1.00 13.61 168 SER D C 1
ATOM 7253 O O . SER D 2 168 ? -33.678 16.838 -49.982 1.00 14.55 168 SER D O 1
ATOM 7256 N N . SER D 2 169 ? -32.784 15.289 -48.609 1.00 13.45 169 SER D N 1
ATOM 7257 C CA . SER D 2 169 ? -34.037 14.558 -48.401 1.00 12.72 169 SER D CA 1
ATOM 7258 C C . SER D 2 169 ? -35.199 15.487 -48.066 1.00 13.70 169 SER D C 1
ATOM 7259 O O . SER D 2 169 ? -36.249 15.456 -48.716 1.00 12.25 169 SER D O 1
ATOM 7262 N N . SER D 2 170 ? -35.051 16.288 -47.008 1.00 13.41 170 SER D N 1
ATOM 7263 C CA . SER D 2 170 ? -36.223 17.022 -46.545 1.00 16.49 170 SER D CA 1
ATOM 7264 C C . SER D 2 170 ? -36.524 18.225 -47.428 1.00 13.91 170 SER D C 1
ATOM 7265 O O . SER D 2 170 ? -37.681 18.633 -47.534 1.00 15.31 170 SER D O 1
ATOM 7268 N N . ALA D 2 171 ? -35.511 18.818 -48.061 1.00 14.50 171 ALA D N 1
ATOM 7269 C CA . ALA D 2 171 ? -35.793 19.877 -49.022 1.00 14.16 171 ALA D CA 1
ATOM 7270 C C . ALA D 2 171 ? -36.581 19.329 -50.215 1.00 13.85 171 ALA D C 1
ATOM 7271 O O . ALA D 2 171 ? -37.528 19.961 -50.698 1.00 11.09 171 ALA D O 1
ATOM 7273 N N . LYS D 2 172 ? -36.209 18.147 -50.698 1.00 12.13 172 LYS D N 1
ATOM 7274 C CA . LYS D 2 172 ? -36.981 17.538 -51.771 1.00 11.90 172 LYS D CA 1
ATOM 7275 C C . LYS D 2 172 ? -38.389 17.186 -51.305 1.00 11.55 172 LYS D C 1
ATOM 7276 O O . LYS D 2 172 ? -39.315 17.157 -52.113 1.00 11.89 172 LYS D O 1
ATOM 7282 N N . ALA D 2 173 ? -38.570 16.918 -50.005 1.00 13.46 173 ALA D N 1
ATOM 7283 C CA . ALA D 2 173 ? -39.914 16.643 -49.498 1.00 12.62 173 ALA D CA 1
ATOM 7284 C C . ALA D 2 173 ? -40.793 17.889 -49.577 1.00 13.25 173 ALA D C 1
ATOM 7285 O O . ALA D 2 173 ? -41.977 17.796 -49.896 1.00 12.29 173 ALA D O 1
ATOM 7287 N N . LEU D 2 174 ? -40.231 19.065 -49.301 1.00 11.90 174 LEU D N 1
ATOM 7288 C CA . LEU D 2 174 ? -40.999 20.298 -49.475 1.00 12.73 174 LEU D CA 1
ATOM 7289 C C . LEU D 2 174 ? -41.403 20.478 -50.944 1.00 15.77 174 LEU D C 1
ATOM 7290 O O . LEU D 2 174 ? -42.573 20.736 -51.259 1.00 12.71 174 LEU D O 1
ATOM 7295 N N . ALA D 2 175 ? -40.451 20.288 -51.861 1.00 9.58 175 ALA D N 1
ATOM 7296 C CA . ALA D 2 175 ? -40.771 20.391 -53.283 1.00 15.03 175 ALA D CA 1
ATOM 7297 C C . ALA D 2 175 ? -41.830 19.378 -53.689 1.00 14.03 175 ALA D C 1
ATOM 7298 O O . ALA D 2 175 ? -42.695 19.688 -54.510 1.00 12.57 175 ALA D O 1
ATOM 7300 N N . ALA D 2 176 ? -41.779 18.163 -53.116 1.00 11.91 176 ALA D N 1
ATOM 7301 C CA . ALA D 2 176 ? -42.738 17.118 -53.473 1.00 14.56 176 ALA D CA 1
ATOM 7302 C C . ALA D 2 176 ? -44.146 17.467 -53.008 1.00 14.57 176 ALA D C 1
ATOM 7303 O O . ALA D 2 176 ? -45.121 17.210 -53.723 1.00 15.41 176 ALA D O 1
ATOM 7305 N N . GLY D 2 177 ? -44.279 18.040 -51.810 1.00 15.37 177 GLY D N 1
ATOM 7306 C CA . GLY D 2 177 ? -45.603 18.410 -51.330 1.00 15.20 177 GLY D CA 1
ATOM 7307 C C . GLY D 2 177 ? -46.195 19.547 -52.137 1.00 16.83 177 GLY D C 1
ATOM 7308 O O . GLY D 2 177 ? -47.413 19.600 -52.361 1.00 15.57 177 GLY D O 1
ATOM 7309 N N . GLN D 2 178 ? -45.343 20.475 -52.578 1.00 12.30 178 GLN D N 1
ATOM 7310 C CA . GLN D 2 178 ? -45.767 21.530 -53.496 1.00 16.13 178 GLN D CA 1
ATOM 7311 C C . GLN D 2 178 ? -46.360 20.943 -54.777 1.00 17.20 178 GLN D C 1
ATOM 7312 O O . GLN D 2 178 ? -47.408 21.401 -55.261 1.00 15.06 178 GLN D O 1
ATOM 7318 N N . ARG D 2 179 ? -45.697 19.933 -55.343 1.00 15.85 179 ARG D N 1
ATOM 7319 C CA . ARG D 2 179 ? -46.218 19.269 -56.541 1.00 15.41 179 ARG D CA 1
ATOM 7320 C C . ARG D 2 179 ? -47.514 18.523 -56.257 1.00 15.81 179 ARG D C 1
ATOM 7321 O O . ARG D 2 179 ? -48.418 18.518 -57.099 1.00 16.40 179 ARG D O 1
ATOM 7329 N N . LEU D 2 180 ? -47.616 17.860 -55.093 1.00 12.62 180 LEU D N 1
ATOM 7330 C CA . LEU D 2 180 ? -48.839 17.123 -54.777 1.00 14.84 180 LEU D CA 1
ATOM 7331 C C . LEU D 2 180 ? -50.043 18.056 -54.763 1.00 16.50 180 LEU D C 1
ATOM 7332 O O . LEU D 2 180 ? -51.133 17.693 -55.227 1.00 16.40 180 LEU D O 1
ATOM 7337 N N . LEU D 2 181 ? -49.860 19.268 -54.238 1.00 13.67 181 LEU D N 1
ATOM 7338 C CA . LEU D 2 181 ? -50.956 20.226 -54.190 1.00 14.70 181 LEU D CA 1
ATOM 7339 C C . LEU D 2 181 ? -51.338 20.691 -55.591 1.00 18.10 181 LEU D C 1
ATOM 7340 O O . LEU D 2 181 ? -52.527 20.775 -55.924 1.00 19.07 181 LEU D O 1
ATOM 7345 N N . HIS D 2 182 ? -50.357 20.977 -56.430 1.00 13.46 182 HIS D N 1
ATOM 7346 C CA . HIS D 2 182 ? -50.648 21.498 -57.756 1.00 18.44 182 HIS D CA 1
ATOM 7347 C C . HIS D 2 182 ? -50.870 20.413 -58.798 1.00 19.87 182 HIS D C 1
ATOM 7348 O O . HIS D 2 182 ? -51.116 20.736 -59.962 1.00 22.57 182 HIS D O 1
ATOM 7355 N N . ALA D 2 183 ? -50.824 19.148 -58.401 1.00 16.46 183 ALA D N 1
ATOM 7356 C CA . ALA D 2 183 ? -51.335 18.048 -59.203 1.00 17.71 183 ALA D CA 1
ATOM 7357 C C . ALA D 2 183 ? -52.728 17.615 -58.758 1.00 18.28 183 ALA D C 1
ATOM 7358 O O . ALA D 2 183 ? -53.234 16.597 -59.243 1.00 19.26 183 ALA D O 1
ATOM 7360 N N . ASP D 2 184 ? -53.341 18.350 -57.822 1.00 17.68 184 ASP D N 1
ATOM 7361 C CA . ASP D 2 184 ? -54.693 18.063 -57.320 1.00 19.74 184 ASP D CA 1
ATOM 7362 C C . ASP D 2 184 ? -54.770 16.702 -56.633 1.00 22.79 184 ASP D C 1
ATOM 7363 O O . ASP D 2 184 ? -55.827 16.069 -56.603 1.00 19.13 184 ASP D O 1
ATOM 7368 N N . LEU D 2 185 ? -53.658 16.240 -56.063 1.00 17.14 185 LEU D N 1
ATOM 7369 C CA . LEU D 2 185 ? -53.644 14.979 -55.338 1.00 16.57 185 LEU D CA 1
ATOM 7370 C C . LEU D 2 185 ? -53.929 15.138 -53.855 1.00 18.83 185 LEU D C 1
ATOM 7371 O O . LEU D 2 185 ? -54.238 14.144 -53.176 1.00 19.47 185 LEU D O 1
ATOM 7376 N N . ALA D 2 186 ? -53.836 16.354 -53.338 1.00 17.82 186 ALA D N 1
ATOM 7377 C CA . ALA D 2 186 ? -54.042 16.590 -51.920 1.00 18.53 186 ALA D CA 1
ATOM 7378 C C . ALA D 2 186 ? -54.441 18.045 -51.742 1.00 17.12 186 ALA D C 1
ATOM 7379 O O . ALA D 2 186 ? -54.154 18.895 -52.590 1.00 18.20 186 ALA D O 1
ATOM 7381 N N . ASP D 2 187 ? -55.101 18.323 -50.624 1.00 20.08 187 ASP D N 1
ATOM 7382 C CA . ASP D 2 187 ? -55.418 19.688 -50.252 1.00 17.48 187 ASP D CA 1
ATOM 7383 C C . ASP D 2 187 ? -54.519 20.221 -49.147 1.00 18.41 187 ASP D C 1
ATOM 7384 O O . ASP D 2 187 ? -54.373 21.450 -49.022 1.00 15.67 187 ASP D O 1
ATOM 7389 N N . VAL D 2 188 ? -53.904 19.321 -48.373 1.00 17.33 188 VAL D N 1
ATOM 7390 C CA . VAL D 2 188 ? -52.950 19.643 -47.316 1.00 16.79 188 VAL D CA 1
ATOM 7391 C C . VAL D 2 188 ? -51.838 18.604 -47.364 1.00 16.27 188 VAL D C 1
ATOM 7392 O O . VAL D 2 188 ? -52.097 17.414 -47.576 1.00 18.42 188 VAL D O 1
ATOM 7396 N N . VAL D 2 189 ? -50.598 19.052 -47.205 1.00 15.23 189 VAL D N 1
ATOM 7397 C CA . VAL D 2 189 ? -49.457 18.139 -47.143 1.00 14.84 189 VAL D CA 1
ATOM 7398 C C . VAL D 2 189 ? -48.592 18.513 -45.951 1.00 17.23 189 VAL D C 1
ATOM 7399 O O . VAL D 2 189 ? -48.178 19.670 -45.812 1.00 15.12 189 VAL D O 1
ATOM 7403 N N . LEU D 2 190 ? -48.322 17.535 -45.096 1.00 15.30 190 LEU D N 1
ATOM 7404 C CA . LEU D 2 190 ? -47.297 17.676 -44.079 1.00 15.62 190 LEU D CA 1
ATOM 7405 C C . LEU D 2 190 ? -45.967 17.262 -44.704 1.00 15.62 190 LEU D C 1
ATOM 7406 O O . LEU D 2 190 ? -45.837 16.142 -45.210 1.00 14.78 190 LEU D O 1
ATOM 7411 N N . VAL D 2 191 ? -45.004 18.178 -44.707 1.00 15.85 191 VAL D N 1
ATOM 7412 C CA . VAL D 2 191 ? -43.687 17.941 -45.280 1.00 13.84 191 VAL D CA 1
ATOM 7413 C C . VAL D 2 191 ? -42.637 18.303 -44.247 1.00 16.78 191 VAL D C 1
ATOM 7414 O O . VAL D 2 191 ? -42.900 19.028 -43.282 1.00 17.63 191 VAL D O 1
ATOM 7418 N N . GLY D 2 192 ? -41.440 17.788 -44.466 1.00 16.96 192 GLY D N 1
ATOM 7419 C CA . GLY D 2 192 ? -40.315 18.115 -43.623 1.00 16.48 192 GLY D CA 1
ATOM 7420 C C . GLY D 2 192 ? -39.382 16.917 -43.516 1.00 16.47 192 GLY D C 1
ATOM 7421 O O . GLY D 2 192 ? -39.277 16.118 -44.445 1.00 13.61 192 GLY D O 1
ATOM 7422 N N . GLY D 2 193 ? -38.743 16.813 -42.361 1.00 13.83 193 GLY D N 1
ATOM 7423 C CA . GLY D 2 193 ? -37.711 15.814 -42.154 1.00 16.40 193 GLY D CA 1
ATOM 7424 C C . GLY D 2 193 ? -37.263 15.698 -40.714 1.00 14.32 193 GLY D C 1
ATOM 7425 O O . GLY D 2 193 ? -37.329 16.663 -39.946 1.00 12.70 193 GLY D O 1
ATOM 7426 N N . VAL D 2 194 ? -36.791 14.516 -40.342 1.00 13.41 194 VAL D N 1
ATOM 7427 C CA . VAL D 2 194 ? -36.256 14.277 -39.013 1.00 13.85 194 VAL D CA 1
ATOM 7428 C C . VAL D 2 194 ? -35.062 13.342 -39.164 1.00 18.14 194 VAL D C 1
ATOM 7429 O O . VAL D 2 194 ? -35.146 12.321 -39.853 1.00 16.11 194 VAL D O 1
ATOM 7433 N N . ASP D 2 195 ? -33.940 13.733 -38.584 1.00 15.37 195 ASP D N 1
ATOM 7434 C CA . ASP D 2 195 ? -32.746 12.904 -38.492 1.00 17.71 195 ASP D CA 1
ATOM 7435 C C . ASP D 2 195 ? -32.272 12.993 -37.055 1.00 16.98 195 ASP D C 1
ATOM 7436 O O . ASP D 2 195 ? -32.375 14.054 -36.432 1.00 16.15 195 ASP D O 1
ATOM 7441 N N . THR D 2 196 ? -31.716 11.900 -36.543 1.00 16.49 196 THR D N 1
ATOM 7442 C CA . THR D 2 196 ? -31.142 11.895 -35.211 1.00 14.55 196 THR D CA 1
ATOM 7443 C C . THR D 2 196 ? -29.678 11.454 -35.276 1.00 18.34 196 THR D C 1
ATOM 7444 O O . THR D 2 196 ? -29.273 10.710 -36.174 1.00 14.30 196 THR D O 1
ATOM 7448 N N . LEU D 2 197 ? -28.881 11.953 -34.328 1.00 18.60 197 LEU D N 1
ATOM 7449 C CA . LEU D 2 197 ? -27.483 11.547 -34.215 1.00 18.06 197 LEU D CA 1
ATOM 7450 C C . LEU D 2 197 ? -27.351 10.040 -34.016 1.00 16.82 197 LEU D C 1
ATOM 7451 O O . LEU D 2 197 ? -28.132 9.420 -33.291 1.00 18.37 197 LEU D O 1
ATOM 7456 N N . CYS D 2 198 ? -26.352 9.448 -34.674 1.00 18.30 198 CYS D N 1
ATOM 7457 C CA . CYS D 2 198 ? -26.091 8.022 -34.537 1.00 20.66 198 CYS D CA 1
ATOM 7458 C C . CYS D 2 198 ? -24.638 7.750 -34.886 1.00 18.28 198 CYS D C 1
ATOM 7459 O O . CYS D 2 198 ? -23.983 8.548 -35.558 1.00 15.57 198 CYS D O 1
ATOM 7462 N N . LYS D 2 199 ? -24.159 6.582 -34.457 1.00 17.69 199 LYS D N 1
ATOM 7463 C CA . LYS D 2 199 ? -22.767 6.234 -34.732 1.00 18.26 199 LYS D CA 1
ATOM 7464 C C . LYS D 2 199 ? -22.521 6.049 -36.222 1.00 19.17 199 LYS D C 1
ATOM 7465 O O . LYS D 2 199 ? -21.412 6.321 -36.712 1.00 19.37 199 LYS D O 1
ATOM 7471 N N . LEU D 2 200 ? -23.537 5.608 -36.966 1.00 18.27 200 LEU D N 1
ATOM 7472 C CA . LEU D 2 200 ? -23.326 5.324 -38.378 1.00 18.14 200 LEU D CA 1
ATOM 7473 C C . LEU D 2 200 ? -22.969 6.595 -39.146 1.00 18.15 200 LEU D C 1
ATOM 7474 O O . LEU D 2 200 ? -21.993 6.615 -39.906 1.00 17.42 200 LEU D O 1
ATOM 7479 N N . THR D 2 201 ? -23.724 7.681 -38.946 1.00 18.36 201 THR D N 1
ATOM 7480 C CA . THR D 2 201 ? -23.428 8.890 -39.712 1.00 15.18 201 THR D CA 1
ATOM 7481 C C . THR D 2 201 ? -22.113 9.522 -39.267 1.00 17.26 201 THR D C 1
ATOM 7482 O O . THR D 2 201 ? -21.314 9.944 -40.110 1.00 16.74 201 THR D O 1
ATOM 7486 N N . LEU D 2 202 ? -21.865 9.595 -37.953 1.00 14.56 202 LEU D N 1
ATOM 7487 C CA . LEU D 2 202 ? -20.661 10.271 -37.477 1.00 14.67 202 LEU D CA 1
ATOM 7488 C C . LEU D 2 202 ? -19.410 9.571 -37.979 1.00 18.62 202 LEU D C 1
ATOM 7489 O O . LEU D 2 202 ? -18.458 10.222 -38.417 1.00 14.61 202 LEU D O 1
ATOM 7494 N N . ASN D 2 203 ? -19.398 8.234 -37.930 1.00 16.57 203 ASN D N 1
ATOM 7495 C CA . ASN D 2 203 ? -18.201 7.504 -38.319 1.00 18.72 203 ASN D CA 1
ATOM 7496 C C . ASN D 2 203 ? -18.098 7.368 -39.829 1.00 20.71 203 ASN D C 1
ATOM 7497 O O . ASN D 2 203 ? -16.986 7.400 -40.377 1.00 18.68 203 ASN D O 1
ATOM 7502 N N . GLY D 2 204 ? -19.244 7.246 -40.505 1.00 14.98 204 GLY D N 1
ATOM 7503 C CA . GLY D 2 204 ? -19.254 7.282 -41.954 1.00 14.50 204 GLY D CA 1
ATOM 7504 C C . GLY D 2 204 ? -18.667 8.567 -42.498 1.00 18.17 204 GLY D C 1
ATOM 7505 O O . GLY D 2 204 ? -17.791 8.548 -43.369 1.00 16.34 204 GLY D O 1
ATOM 7506 N N . PHE D 2 205 ? -19.134 9.710 -41.994 1.00 18.20 205 PHE D N 1
ATOM 7507 C CA . PHE D 2 205 ? -18.585 10.957 -42.521 1.00 17.31 205 PHE D CA 1
ATOM 7508 C C . PHE D 2 205 ? -17.160 11.182 -42.044 1.00 17.59 205 PHE D C 1
ATOM 7509 O O . PHE D 2 205 ? -16.355 11.780 -42.770 1.00 17.63 205 PHE D O 1
ATOM 7517 N N . ASN D 2 206 ? -16.808 10.655 -40.870 1.00 17.46 206 ASN D N 1
ATOM 7518 C CA . ASN D 2 206 ? -15.412 10.678 -40.446 1.00 20.56 206 ASN D CA 1
ATOM 7519 C C . ASN D 2 206 ? -14.526 9.896 -41.417 1.00 18.64 206 ASN D C 1
ATOM 7520 O O . ASN D 2 206 ? -13.416 10.336 -41.739 1.00 18.81 206 ASN D O 1
ATOM 7525 N N . SER D 2 207 ? -15.016 8.757 -41.937 1.00 18.49 207 SER D N 1
ATOM 7526 C CA . SER D 2 207 ? -14.193 7.943 -42.841 1.00 18.04 207 SER D CA 1
ATOM 7527 C C . SER D 2 207 ? -13.895 8.683 -44.144 1.00 22.38 207 SER D C 1
ATOM 7528 O O . SER D 2 207 ? -12.830 8.489 -44.751 1.00 17.79 207 SER D O 1
ATOM 7531 N N . LEU D 2 208 ? -14.805 9.556 -44.566 1.00 16.29 208 LEU D N 1
ATOM 7532 C CA . LEU D 2 208 ? -14.631 10.436 -45.712 1.00 18.60 208 LEU D CA 1
ATOM 7533 C C . LEU D 2 208 ? -13.794 11.671 -45.391 1.00 17.30 208 LEU D C 1
ATOM 7534 O O . LEU D 2 208 ? -13.550 12.478 -46.293 1.00 18.85 208 LEU D O 1
ATOM 7539 N N . GLU D 2 209 ? -13.371 11.835 -44.135 1.00 16.75 209 GLU D N 1
ATOM 7540 C CA . GLU D 2 209 ? -12.615 13.002 -43.688 1.00 18.24 209 GLU D CA 1
ATOM 7541 C C . GLU D 2 209 ? -13.429 14.275 -43.843 1.00 19.95 209 GLU D C 1
ATOM 7542 O O . GLU D 2 209 ? -12.894 15.334 -44.177 1.00 19.04 209 GLU D O 1
ATOM 7548 N N . SER D 2 210 ? -14.738 14.168 -43.631 1.00 19.76 210 SER D N 1
ATOM 7549 C CA . SER D 2 210 ? -15.624 15.303 -43.805 1.00 18.19 210 SER D CA 1
ATOM 7550 C C . SER D 2 210 ? -15.898 16.048 -42.507 1.00 15.50 210 SER D C 1
ATOM 7551 O O . SER D 2 210 ? -16.551 17.093 -42.547 1.00 18.44 210 SER D O 1
ATOM 7554 N N . LEU D 2 211 ? -15.408 15.550 -41.373 1.00 15.94 211 LEU D N 1
ATOM 7555 C CA . LEU D 2 211 ? -15.723 16.119 -40.067 1.00 18.15 211 LEU D CA 1
ATOM 7556 C C . LEU D 2 211 ? -14.667 17.131 -39.639 1.00 20.29 211 LEU D C 1
ATOM 7557 O O . LEU D 2 211 ? -13.465 16.868 -39.741 1.00 19.32 211 LEU D O 1
ATOM 7562 N N . SER D 2 212 ? -15.127 18.272 -39.120 1.00 16.30 212 SER D N 1
ATOM 7563 C CA . SER D 2 212 ? -14.226 19.242 -38.505 1.00 19.66 212 SER D CA 1
ATOM 7564 C C . SER D 2 212 ? -13.645 18.695 -37.205 1.00 24.49 212 SER D C 1
ATOM 7565 O O . SER D 2 212 ? -14.290 17.928 -36.477 1.00 21.27 212 SER D O 1
ATOM 7568 N N . ALA D 2 213 ? -12.408 19.108 -36.914 1.00 24.56 213 ALA D N 1
ATOM 7569 C CA . ALA D 2 213 ? -11.775 18.810 -35.633 1.00 28.01 213 ALA D CA 1
ATOM 7570 C C . ALA D 2 213 ? -12.316 19.661 -34.495 1.00 25.92 213 ALA D C 1
ATOM 7571 O O . ALA D 2 213 ? -12.041 19.354 -33.334 1.00 24.28 213 ALA D O 1
ATOM 7573 N N . HIS D 2 214 ? -13.074 20.719 -34.803 1.00 23.02 214 HIS D N 1
ATOM 7574 C CA . HIS D 2 214 ? -13.636 21.617 -33.805 1.00 25.31 214 HIS D CA 1
ATOM 7575 C C . HIS D 2 214 ? -15.013 22.067 -34.266 1.00 23.85 214 HIS D C 1
ATOM 7576 O O . HIS D 2 214 ? -15.853 21.228 -34.611 1.00 22.62 214 HIS D O 1
ATOM 7583 N N . ILE D 2 215 ? -15.261 23.371 -34.296 1.00 22.46 215 ILE D N 1
ATOM 7584 C CA . ILE D 2 215 ? -16.543 23.903 -34.750 1.00 21.16 215 ILE D CA 1
ATOM 7585 C C . ILE D 2 215 ? -16.385 24.371 -36.187 1.00 22.52 215 ILE D C 1
ATOM 7586 O O . ILE D 2 215 ? -15.401 25.046 -36.524 1.00 18.29 215 ILE D O 1
ATOM 7591 N N . CYS D 2 216 ? -17.336 23.992 -37.041 1.00 16.93 216 CYS D N 1
ATOM 7592 C CA . CYS D 2 216 ? -17.188 24.247 -38.465 1.00 16.82 216 CYS D CA 1
ATOM 7593 C C . CYS D 2 216 ? -17.136 25.747 -38.758 1.00 17.08 216 CYS D C 1
ATOM 7594 O O . CYS D 2 216 ? -17.642 26.584 -38.003 1.00 17.44 216 CYS D O 1
ATOM 7597 N N . GLN D 2 217 ? -16.492 26.081 -39.873 1.00 18.48 217 GLN D N 1
ATOM 7598 C CA . GLN D 2 217 ? -16.254 27.464 -40.288 1.00 20.23 217 GLN D CA 1
ATOM 7599 C C . GLN D 2 217 ? -16.634 27.591 -41.754 1.00 17.00 217 GLN D C 1
ATOM 7600 O O . GLN D 2 217 ? -15.765 27.598 -42.637 1.00 16.53 217 GLN D O 1
ATOM 7606 N N . PRO D 2 218 ? -17.927 27.700 -42.049 1.00 17.99 218 PRO D N 1
ATOM 7607 C CA . PRO D 2 218 ? -18.370 27.753 -43.447 1.00 14.13 218 PRO D CA 1
ATOM 7608 C C . PRO D 2 218 ? -17.723 28.907 -44.204 1.00 17.99 218 PRO D C 1
ATOM 7609 O O . PRO D 2 218 ? -17.664 30.042 -43.716 1.00 17.52 218 PRO D O 1
ATOM 7613 N N . CYS D 2 219 ? -17.212 28.593 -45.398 1.00 13.29 219 CYS D N 1
ATOM 7614 C CA . CYS D 2 219 ? -16.483 29.499 -46.290 1.00 18.79 219 CYS D CA 1
ATOM 7615 C C . CYS D 2 219 ? -15.191 30.035 -45.677 1.00 19.47 219 CYS D C 1
ATOM 7616 O O . CYS D 2 219 ? -14.573 30.962 -46.242 1.00 20.72 219 CYS D O 1
ATOM 7619 N N . GLY D 2 220 ? -14.748 29.456 -44.559 1.00 18.43 220 GLY D N 1
ATOM 7620 C CA . GLY D 2 220 ? -13.566 29.950 -43.887 1.00 18.75 220 GLY D CA 1
ATOM 7621 C C . GLY D 2 220 ? -12.291 29.609 -44.635 1.00 20.07 220 GLY D C 1
ATOM 7622 O O . GLY D 2 220 ? -12.200 28.610 -45.345 1.00 19.79 220 GLY D O 1
ATOM 7623 N N . ILE D 2 221 ? -11.280 30.466 -44.460 1.00 20.58 221 ILE D N 1
ATOM 7624 C CA . ILE D 2 221 ? -9.991 30.263 -45.121 1.00 20.60 221 ILE D CA 1
ATOM 7625 C C . ILE D 2 221 ? -9.340 28.937 -44.709 1.00 19.39 221 ILE D C 1
ATOM 7626 O O . ILE D 2 221 ? -8.637 28.304 -45.507 1.00 24.18 221 ILE D O 1
ATOM 7631 N N . SER D 2 222 ? -9.574 28.479 -43.485 1.00 20.32 222 SER D N 1
ATOM 7632 C CA . SER D 2 222 ? -8.986 27.235 -43.003 1.00 24.00 222 SER D CA 1
ATOM 7633 C C . SER D 2 222 ? -10.043 26.184 -42.676 1.00 22.93 222 SER D C 1
ATOM 7634 O O . SER D 2 222 ? -9.801 25.297 -41.850 1.00 20.17 222 SER D O 1
ATOM 7637 N N . ARG D 2 223 ? -11.212 26.264 -43.316 1.00 22.28 223 ARG D N 1
ATOM 7638 C CA . ARG D 2 223 ? -12.298 25.333 -43.007 1.00 20.49 223 ARG D CA 1
ATOM 7639 C C . ARG D 2 223 ? -11.840 23.892 -43.193 1.00 21.27 223 ARG D C 1
ATOM 7640 O O . ARG D 2 223 ? -11.064 23.576 -44.099 1.00 20.07 223 ARG D O 1
ATOM 7648 N N . ASP D 2 224 ? -12.325 23.017 -42.317 1.00 18.73 224 ASP D N 1
ATOM 7649 C CA . ASP D 2 224 ? -11.872 21.633 -42.290 1.00 17.77 224 ASP D CA 1
ATOM 7650 C C . ASP D 2 224 ? -13.033 20.657 -42.157 1.00 19.73 224 ASP D C 1
ATOM 7651 O O . ASP D 2 224 ? -12.844 19.560 -41.636 1.00 18.93 224 ASP D O 1
ATOM 7656 N N . GLY D 2 225 ? -14.226 21.021 -42.606 1.00 17.61 225 GLY D N 1
ATOM 7657 C CA . GLY D 2 225 ? -15.297 20.043 -42.600 1.00 17.32 225 GLY D CA 1
ATOM 7658 C C . GLY D 2 225 ? -16.468 20.403 -41.713 1.00 15.51 225 GLY D C 1
ATOM 7659 O O . GLY D 2 225 ? -16.553 21.522 -41.206 1.00 17.09 225 GLY D O 1
ATOM 7660 N N . ILE D 2 226 ? -17.356 19.447 -41.487 1.00 16.20 226 ILE D N 1
ATOM 7661 C CA . ILE D 2 226 ? -18.682 19.725 -40.987 1.00 19.95 226 ILE D CA 1
ATOM 7662 C C . ILE D 2 226 ? -18.786 19.359 -39.509 1.00 18.23 226 ILE D C 1
ATOM 7663 O O . ILE D 2 226 ? -17.913 18.708 -38.937 1.00 17.25 226 ILE D O 1
ATOM 7668 N N . ASN D 2 227 ? -19.873 19.797 -38.874 1.00 17.44 227 ASN D N 1
ATOM 7669 C CA . ASN D 2 227 ? -20.367 19.208 -37.634 1.00 13.95 227 ASN D CA 1
ATOM 7670 C C . ASN D 2 227 ? -21.731 18.631 -37.966 1.00 15.92 227 ASN D C 1
ATOM 7671 O O . ASN D 2 227 ? -22.541 19.312 -38.601 1.00 15.69 227 ASN D O 1
ATOM 7676 N N . ILE D 2 228 ? -21.999 17.413 -37.516 1.00 13.96 228 ILE D N 1
ATOM 7677 C CA . ILE D 2 228 ? -23.310 16.815 -37.743 1.00 14.69 228 ILE D CA 1
ATOM 7678 C C . ILE D 2 228 ? -24.281 17.288 -36.667 1.00 16.70 228 ILE D C 1
ATOM 7679 O O . ILE D 2 228 ? -23.904 17.466 -35.502 1.00 14.61 228 ILE D O 1
ATOM 7684 N N . GLY D 2 229 ? -25.551 17.500 -37.060 1.00 16.01 229 GLY D N 1
ATOM 7685 C CA . GLY D 2 229 ? -26.596 17.842 -36.119 1.00 15.12 229 GLY D CA 1
ATOM 7686 C C . GLY D 2 229 ? -27.817 16.961 -36.327 1.00 16.61 229 GLY D C 1
ATOM 7687 O O . GLY D 2 229 ? -27.898 16.191 -37.290 1.00 14.56 229 GLY D O 1
ATOM 7688 N N . GLU D 2 230 ? -28.768 17.085 -35.404 1.00 16.03 230 GLU D N 1
ATOM 7689 C CA . GLU D 2 230 ? -30.071 16.440 -35.513 1.00 15.96 230 GLU D CA 1
ATOM 7690 C C . GLU D 2 230 ? -31.154 17.508 -35.476 1.00 14.56 230 GLU D C 1
ATOM 7691 O O . GLU D 2 230 ? -31.023 18.513 -34.762 1.00 15.46 230 GLU D O 1
ATOM 7697 N N . ALA D 2 231 ? -32.219 17.295 -36.243 1.00 15.15 231 ALA D N 1
ATOM 7698 C CA . ALA D 2 231 ? -33.313 18.255 -36.313 1.00 11.57 231 ALA D CA 1
ATOM 7699 C C . ALA D 2 231 ? -34.615 17.533 -36.624 1.00 16.95 231 ALA D C 1
ATOM 7700 O O . ALA D 2 231 ? -34.622 16.460 -37.233 1.00 13.76 231 ALA D O 1
ATOM 7702 N N . ALA D 2 232 ? -35.725 18.134 -36.199 1.00 15.55 232 ALA D N 1
ATOM 7703 C CA . ALA D 2 232 ? -37.056 17.645 -36.544 1.00 17.02 232 ALA D CA 1
ATOM 7704 C C . ALA D 2 232 ? -37.861 18.873 -36.932 1.00 14.46 232 ALA D C 1
ATOM 7705 O O . ALA D 2 232 ? -38.097 19.746 -36.094 1.00 15.62 232 ALA D O 1
ATOM 7707 N N . ALA D 2 233 ? -38.206 18.990 -38.212 1.00 12.86 233 ALA D N 1
ATOM 7708 C CA . ALA D 2 233 ? -38.860 20.203 -38.687 1.00 18.32 233 ALA D CA 1
ATOM 7709 C C . ALA D 2 233 ? -39.962 19.850 -39.672 1.00 19.79 233 ALA D C 1
ATOM 7710 O O . ALA D 2 233 ? -39.739 19.066 -40.599 1.00 15.85 233 ALA D O 1
ATOM 7712 N N . PHE D 2 234 ? -41.146 20.441 -39.476 1.00 17.90 234 PHE D N 1
ATOM 7713 C CA . PHE D 2 234 ? -42.311 20.138 -40.291 1.00 17.05 234 PHE D CA 1
ATOM 7714 C C . PHE D 2 234 ? -42.984 21.413 -40.757 1.00 18.92 234 PHE D C 1
ATOM 7715 O O . PHE D 2 234 ? -42.912 22.454 -40.096 1.00 18.91 234 PHE D O 1
ATOM 7723 N N . PHE D 2 235 ? -43.632 21.302 -41.915 1.00 19.27 235 PHE D N 1
ATOM 7724 C CA . PHE D 2 235 ? -44.450 22.349 -42.498 1.00 14.71 235 PHE D CA 1
ATOM 7725 C C . PHE D 2 235 ? -45.766 21.756 -42.958 1.00 16.62 235 PHE D C 1
ATOM 7726 O O . PHE D 2 235 ? -45.815 20.627 -43.461 1.00 15.84 235 PHE D O 1
ATOM 7734 N N . VAL D 2 236 ? -46.834 22.518 -42.768 1.00 17.67 236 VAL D N 1
ATOM 7735 C CA . VAL D 2 236 ? -48.148 22.166 -43.286 1.00 15.73 236 VAL D CA 1
ATOM 7736 C C . VAL D 2 236 ? -48.396 23.066 -44.484 1.00 14.55 236 VAL D C 1
ATOM 7737 O O . VAL D 2 236 ? -48.482 24.292 -44.348 1.00 17.04 236 VAL D O 1
ATOM 7741 N N . LEU D 2 237 ? -48.469 22.474 -45.663 1.00 12.18 237 LEU D N 1
ATOM 7742 C CA . LEU D 2 237 ? -48.628 23.233 -46.891 1.00 13.92 237 LEU D CA 1
ATOM 7743 C C . LEU D 2 237 ? -50.054 23.074 -47.410 1.00 17.03 237 LEU D C 1
ATOM 7744 O O . LEU D 2 237 ? -50.657 22.009 -47.285 1.00 16.30 237 LEU D O 1
ATOM 7749 N N . SER D 2 238 ? -50.578 24.143 -48.009 1.00 17.92 238 SER D N 1
ATOM 7750 C CA . SER D 2 238 ? -51.851 24.090 -48.717 1.00 18.81 238 SER D CA 1
ATOM 7751 C C . SER D 2 238 ? -51.789 25.075 -49.871 1.00 21.25 238 SER D C 1
ATOM 7752 O O . SER D 2 238 ? -50.869 25.890 -49.963 1.00 19.83 238 SER D O 1
ATOM 7755 N N . LYS D 2 239 ? -52.790 25.005 -50.752 1.00 21.22 239 LYS D N 1
ATOM 7756 C CA . LYS D 2 239 ? -52.840 25.935 -51.869 1.00 20.59 239 LYS D CA 1
ATOM 7757 C C . LYS D 2 239 ? -53.278 27.328 -51.448 1.00 21.30 239 LYS D C 1
ATOM 7758 O O . LYS D 2 239 ? -53.230 28.243 -52.274 1.00 22.49 239 LYS D O 1
ATOM 7764 N N . GLU D 2 240 ? -53.684 27.511 -50.200 1.00 21.73 240 GLU D N 1
ATOM 7765 C CA . GLU D 2 240 ? -54.168 28.814 -49.775 1.00 25.53 240 GLU D CA 1
ATOM 7766 C C . GLU D 2 240 ? -53.010 29.701 -49.351 1.00 25.00 240 GLU D C 1
ATOM 7767 O O . GLU D 2 240 ? -51.935 29.234 -48.962 1.00 21.50 240 GLU D O 1
ATOM 7773 N N . GLN D 2 241 ? -53.244 31.008 -49.450 1.00 23.21 241 GLN D N 1
ATOM 7774 C CA . GLN D 2 241 ? -52.264 31.989 -49.036 1.00 26.11 241 GLN D CA 1
ATOM 7775 C C . GLN D 2 241 ? -51.871 31.774 -47.575 1.00 22.97 241 GLN D C 1
ATOM 7776 O O . GLN D 2 241 ? -52.577 31.124 -46.790 1.00 22.02 241 GLN D O 1
ATOM 7782 N N . ALA D 2 242 ? -50.715 32.326 -47.224 1.00 21.92 242 ALA D N 1
ATOM 7783 C CA . ALA D 2 242 ? -50.158 32.255 -45.881 1.00 19.86 242 ALA D CA 1
ATOM 7784 C C . ALA D 2 242 ? -49.109 33.344 -45.769 1.00 17.89 242 ALA D C 1
ATOM 7785 O O . ALA D 2 242 ? -48.655 33.864 -46.794 1.00 22.01 242 ALA D O 1
ATOM 7787 N N . PRO D 2 243 ? -48.707 33.720 -44.546 1.00 19.64 243 PRO D N 1
ATOM 7788 C CA . PRO D 2 243 ? -47.681 34.773 -44.420 1.00 18.80 243 PRO D CA 1
ATOM 7789 C C . PRO D 2 243 ? -46.425 34.494 -45.236 1.00 17.88 243 PRO D C 1
ATOM 7790 O O . PRO D 2 243 ? -45.863 35.422 -45.839 1.00 16.95 243 PRO D O 1
ATOM 7794 N N . VAL D 2 244 ? -45.985 33.234 -45.299 1.00 17.04 244 VAL D N 1
ATOM 7795 C CA . VAL D 2 244 ? -44.852 32.847 -46.130 1.00 16.42 244 VAL D CA 1
ATOM 7796 C C . VAL D 2 244 ? -45.299 31.727 -47.054 1.00 16.08 244 VAL D C 1
ATOM 7797 O O . VAL D 2 244 ? -46.029 30.819 -46.644 1.00 17.09 244 VAL D O 1
ATOM 7801 N N . MET D 2 245 ? -44.900 31.817 -48.308 1.00 17.69 245 MET D N 1
ATOM 7802 C CA . MET D 2 245 ? -45.268 30.809 -49.280 1.00 17.22 245 MET D CA 1
ATOM 7803 C C . MET D 2 245 ? -44.012 30.150 -49.834 1.00 18.32 245 MET D C 1
ATOM 7804 O O . MET D 2 245 ? -42.952 30.781 -49.941 1.00 15.18 245 MET D O 1
ATOM 7809 N N . LEU D 2 246 ? -44.134 28.858 -50.135 1.00 13.81 246 LEU D N 1
ATOM 7810 C CA . LEU D 2 246 ? -43.102 28.166 -50.894 1.00 19.16 246 LEU D CA 1
ATOM 7811 C C . LEU D 2 246 ? -43.388 28.410 -52.367 1.00 16.48 246 LEU D C 1
ATOM 7812 O O . LEU D 2 246 ? -44.454 28.040 -52.868 1.00 17.13 246 LEU D O 1
ATOM 7817 N N . MET D 2 247 ? -42.458 29.052 -53.056 1.00 14.41 247 MET D N 1
ATOM 7818 C CA . MET D 2 247 ? -42.780 29.561 -54.374 1.00 16.75 247 MET D CA 1
ATOM 7819 C C . MET D 2 247 ? -42.070 28.829 -55.494 1.00 17.13 247 MET D C 1
ATOM 7820 O O . MET D 2 247 ? -42.616 28.742 -56.593 1.00 19.47 247 MET D O 1
ATOM 7825 N N . GLY D 2 248 ? -40.891 28.271 -55.246 1.00 16.44 248 GLY D N 1
ATOM 7826 C CA . GLY D 2 248 ? -40.160 27.616 -56.312 1.00 16.84 248 GLY D CA 1
ATOM 7827 C C . GLY D 2 248 ? -39.212 26.572 -55.778 1.00 15.54 248 GLY D C 1
ATOM 7828 O O . GLY D 2 248 ? -38.728 26.663 -54.645 1.00 13.86 248 GLY D O 1
ATOM 7829 N N . ALA D 2 249 ? -38.952 25.565 -56.611 1.00 14.61 249 ALA D N 1
ATOM 7830 C CA . ALA D 2 249 ? -37.961 24.546 -56.324 1.00 14.03 249 ALA D CA 1
ATOM 7831 C C . ALA D 2 249 ? -37.220 24.247 -57.615 1.00 15.15 249 ALA D C 1
ATOM 7832 O O . ALA D 2 249 ? -37.826 24.227 -58.690 1.00 16.49 249 ALA D O 1
ATOM 7834 N N . GLY D 2 250 ? -35.910 24.052 -57.508 1.00 16.62 250 GLY D N 1
ATOM 7835 C CA . GLY D 2 250 ? -35.097 23.634 -58.635 1.00 13.82 250 GLY D CA 1
ATOM 7836 C C . GLY D 2 250 ? -34.272 22.432 -58.228 1.00 14.76 250 GLY D C 1
ATOM 7837 O O . GLY D 2 250 ? -33.605 22.462 -57.193 1.00 13.74 250 GLY D O 1
ATOM 7838 N N . GLU D 2 251 ? -34.342 21.357 -59.008 1.00 13.04 251 GLU D N 1
ATOM 7839 C CA . GLU D 2 251 ? -33.692 20.096 -58.675 1.00 13.68 251 GLU D CA 1
ATOM 7840 C C . GLU D 2 251 ? -32.835 19.676 -59.855 1.00 16.25 251 GLU D C 1
ATOM 7841 O O . GLU D 2 251 ? -33.320 19.673 -60.991 1.00 18.29 251 GLU D O 1
ATOM 7847 N N . THR D 2 252 ? -31.569 19.332 -59.594 1.00 17.14 252 THR D N 1
ATOM 7848 C CA . THR D 2 252 ? -30.660 18.869 -60.634 1.00 15.00 252 THR D CA 1
ATOM 7849 C C . THR D 2 252 ? -29.806 17.725 -60.103 1.00 14.98 252 THR D C 1
ATOM 7850 O O . THR D 2 252 ? -29.771 17.442 -58.902 1.00 14.62 252 THR D O 1
ATOM 7854 N N . MET D 2 253 ? -29.098 17.073 -61.024 1.00 14.68 253 MET D N 1
ATOM 7855 C CA . MET D 2 253 ? -28.102 16.060 -60.707 1.00 15.12 253 MET D CA 1
ATOM 7856 C C . MET D 2 253 ? -26.761 16.491 -61.299 1.00 17.35 253 MET D C 1
ATOM 7857 O O . MET D 2 253 ? -26.698 16.862 -62.474 1.00 19.46 253 MET D O 1
ATOM 7862 N N . ASP D 2 254 ? -25.699 16.445 -60.478 1.00 16.99 254 ASP D N 1
ATOM 7863 C CA . ASP D 2 254 ? -24.334 16.770 -60.931 1.00 18.00 254 ASP D CA 1
ATOM 7864 C C . ASP D 2 254 ? -23.820 15.775 -61.977 1.00 23.30 254 ASP D C 1
ATOM 7865 O O . ASP D 2 254 ? -23.125 16.163 -62.929 1.00 22.54 254 ASP D O 1
ATOM 7870 N N . ALA D 2 255 ? -24.079 14.483 -61.768 1.00 18.14 255 ALA D N 1
ATOM 7871 C CA . ALA D 2 255 ? -23.536 13.410 -62.608 1.00 19.44 255 ALA D CA 1
ATOM 7872 C C . ALA D 2 255 ? -22.010 13.505 -62.707 1.00 22.91 255 ALA D C 1
ATOM 7873 O O . ALA D 2 255 ? -21.415 13.341 -63.775 1.00 22.11 255 ALA D O 1
ATOM 7875 N N . TRP D 2 256 ? -21.369 13.766 -61.568 1.00 18.59 256 TRP D N 1
ATOM 7876 C CA . TRP D 2 256 ? -19.933 14.019 -61.542 1.00 19.93 256 TRP D CA 1
ATOM 7877 C C . TRP D 2 256 ? -19.194 12.972 -60.726 1.00 22.32 256 TRP D C 1
ATOM 7878 O O . TRP D 2 256 ? -18.400 12.209 -61.291 1.00 21.08 256 TRP D O 1
ATOM 7889 N N . HIS D 2 257 ? -19.449 12.897 -59.420 1.00 20.42 257 HIS D N 1
ATOM 7890 C CA . HIS D 2 257 ? -18.744 11.997 -58.516 1.00 21.06 257 HIS D CA 1
ATOM 7891 C C . HIS D 2 257 ? -19.698 11.575 -57.402 1.00 23.59 257 HIS D C 1
ATOM 7892 O O . HIS D 2 257 ? -20.601 12.326 -57.019 1.00 22.68 257 HIS D O 1
ATOM 7899 N N . ILE D 2 258 ? -19.484 10.373 -56.871 1.00 20.36 258 ILE D N 1
ATOM 7900 C CA . ILE D 2 258 ? -20.396 9.849 -55.860 1.00 24.40 258 ILE D CA 1
ATOM 7901 C C . ILE D 2 258 ? -20.299 10.597 -54.525 1.00 24.84 258 ILE D C 1
ATOM 7902 O O . ILE D 2 258 ? -21.268 10.612 -53.761 1.00 22.51 258 ILE D O 1
ATOM 7907 N N . SER D 2 259 ? -19.174 11.244 -54.221 1.00 22.40 259 SER D N 1
ATOM 7908 C CA . SER D 2 259 ? -19.058 11.959 -52.957 1.00 26.22 259 SER D CA 1
ATOM 7909 C C . SER D 2 259 ? -18.425 13.342 -53.058 1.00 29.59 259 SER D C 1
ATOM 7910 O O . SER D 2 259 ? -18.222 13.977 -52.018 1.00 35.33 259 SER D O 1
ATOM 7913 N N . ALA D 2 260 ? -18.121 13.837 -54.259 1.00 25.48 260 ALA D N 1
ATOM 7914 C CA . ALA D 2 260 ? -17.594 15.192 -54.396 1.00 24.79 260 ALA D CA 1
ATOM 7915 C C . ALA D 2 260 ? -18.443 16.009 -55.365 1.00 23.60 260 ALA D C 1
ATOM 7916 O O . ALA D 2 260 ? -18.922 15.468 -56.366 1.00 22.61 260 ALA D O 1
ATOM 7918 N N . PRO D 2 261 ? -18.640 17.304 -55.114 1.00 25.93 261 PRO D N 1
ATOM 7919 C CA . PRO D 2 261 ? -19.478 18.110 -56.010 1.00 24.58 261 PRO D CA 1
ATOM 7920 C C . PRO D 2 261 ? -18.752 18.486 -57.295 1.00 20.68 261 PRO D C 1
ATOM 7921 O O . PRO D 2 261 ? -17.521 18.512 -57.373 1.00 22.62 261 PRO D O 1
ATOM 7925 N N . HIS D 2 262 ? -19.547 18.754 -58.319 1.00 21.99 262 HIS D N 1
ATOM 7926 C CA . HIS D 2 262 ? -19.012 19.288 -59.561 1.00 22.22 262 HIS D CA 1
ATOM 7927 C C . HIS D 2 262 ? -18.169 20.515 -59.229 1.00 22.65 262 HIS D C 1
ATOM 7928 O O . HIS D 2 262 ? -18.673 21.447 -58.598 1.00 22.06 262 HIS D O 1
ATOM 7935 N N . PRO D 2 263 ? -16.891 20.534 -59.591 1.00 26.03 263 PRO D N 1
ATOM 7936 C CA . PRO D 2 263 ? -16.013 21.621 -59.119 1.00 28.65 263 PRO D CA 1
ATOM 7937 C C . PRO D 2 263 ? -16.375 23.002 -59.668 1.00 25.67 263 PRO D C 1
ATOM 7938 O O . PRO D 2 263 ? -15.969 24.004 -59.070 1.00 28.87 263 PRO D O 1
ATOM 7942 N N . GLU D 2 264 ? -17.114 23.096 -60.775 1.00 27.19 264 GLU D N 1
ATOM 7943 C CA . GLU D 2 264 ? -17.585 24.386 -61.273 1.00 26.89 264 GLU D CA 1
ATOM 7944 C C . GLU D 2 264 ? -18.976 24.741 -60.761 1.00 24.37 264 GLU D C 1
ATOM 7945 O O . GLU D 2 264 ? -19.505 25.803 -61.110 1.00 24.30 264 GLU D O 1
ATOM 7951 N N . GLY D 2 265 ? -19.576 23.884 -59.941 1.00 20.84 265 GLY D N 1
ATOM 7952 C CA . GLY D 2 265 ? -20.907 24.159 -59.427 1.00 19.31 265 GLY D CA 1
ATOM 7953 C C . GLY D 2 265 ? -21.981 24.182 -60.483 1.00 18.43 265 GLY D C 1
ATOM 7954 O O . GLY D 2 265 ? -23.002 24.847 -60.297 1.00 18.51 265 GLY D O 1
ATOM 7955 N N . LYS D 2 266 ? -21.796 23.430 -61.573 1.00 20.31 266 LYS D N 1
ATOM 7956 C CA . LYS D 2 266 ? -22.746 23.450 -62.682 1.00 21.18 266 LYS D CA 1
ATOM 7957 C C . LYS D 2 266 ? -24.143 23.031 -62.231 1.00 18.10 266 LYS D C 1
ATOM 7958 O O . LYS D 2 266 ? -25.132 23.704 -62.538 1.00 19.24 266 LYS D O 1
ATOM 7964 N N . GLY D 2 267 ? -24.239 21.918 -61.503 1.00 18.65 267 GLY D N 1
ATOM 7965 C CA . GLY D 2 267 ? -25.533 21.451 -61.033 1.00 17.61 267 GLY D CA 1
ATOM 7966 C C . GLY D 2 267 ? -26.162 22.366 -59.996 1.00 14.90 267 GLY D C 1
ATOM 7967 O O . GLY D 2 267 ? -27.380 22.573 -60.002 1.00 17.08 267 GLY D O 1
ATOM 7968 N N . ALA D 2 268 ? -25.349 22.923 -59.093 1.00 15.38 268 ALA D N 1
ATOM 7969 C CA . ALA D 2 268 ? -25.888 23.827 -58.085 1.00 15.99 268 ALA D CA 1
ATOM 7970 C C . ALA D 2 268 ? -26.406 25.115 -58.720 1.00 14.09 268 ALA D C 1
ATOM 7971 O O . ALA D 2 268 ? -27.478 25.612 -58.348 1.00 14.24 268 ALA D O 1
ATOM 7973 N N . ALA D 2 269 ? -25.666 25.676 -59.680 1.00 14.48 269 ALA D N 1
ATOM 7974 C CA . ALA D 2 269 ? -26.145 26.896 -60.334 1.00 16.24 269 ALA D CA 1
ATOM 7975 C C . ALA D 2 269 ? -27.442 26.643 -61.102 1.00 15.83 269 ALA D C 1
ATOM 7976 O O . ALA D 2 269 ? -28.360 27.474 -61.078 1.00 13.64 269 ALA D O 1
ATOM 7978 N N . LEU D 2 270 ? -27.540 25.508 -61.799 1.00 15.21 270 LEU D N 1
ATOM 7979 C CA . LEU D 2 270 ? -28.785 25.207 -62.505 1.00 17.23 270 LEU D CA 1
ATOM 7980 C C . LEU D 2 270 ? -29.950 25.019 -61.533 1.00 15.25 270 LEU D C 1
ATOM 7981 O O . LEU D 2 270 ? -31.077 25.444 -61.818 1.00 15.59 270 LEU D O 1
ATOM 7986 N N . ALA D 2 271 ? -29.703 24.395 -60.378 1.00 14.75 271 ALA D N 1
ATOM 7987 C CA . ALA D 2 271 ? -30.772 24.243 -59.398 1.00 14.93 271 ALA D CA 1
ATOM 7988 C C . ALA D 2 271 ? -31.277 25.605 -58.935 1.00 15.22 271 ALA D C 1
ATOM 7989 O O . ALA D 2 271 ? -32.490 25.849 -58.861 1.00 15.30 271 ALA D O 1
ATOM 7991 N N . MET D 2 272 ? -30.353 26.514 -58.636 1.00 14.06 272 MET D N 1
ATOM 7992 C CA . MET D 2 272 ? -30.755 27.840 -58.191 1.00 15.44 272 MET D CA 1
ATOM 7993 C C . MET D 2 272 ? -31.517 28.573 -59.285 1.00 15.70 272 MET D C 1
ATOM 7994 O O . MET D 2 272 ? -32.562 29.181 -59.028 1.00 15.18 272 MET D O 1
ATOM 7999 N N . GLN D 2 273 ? -31.008 28.537 -60.520 1.00 15.57 273 GLN D N 1
ATOM 8000 C CA . GLN D 2 273 ? -31.715 29.210 -61.607 1.00 15.48 273 GLN D CA 1
ATOM 8001 C C . GLN D 2 273 ? -33.112 28.624 -61.817 1.00 15.20 273 GLN D C 1
ATOM 8002 O O . GLN D 2 273 ? -34.071 29.365 -62.052 1.00 15.96 273 GLN D O 1
ATOM 8008 N N . ARG D 2 274 ? -33.253 27.298 -61.741 1.00 17.17 274 ARG D N 1
ATOM 8009 C CA . ARG D 2 274 ? -34.572 26.709 -61.969 1.00 15.51 274 ARG D CA 1
ATOM 8010 C C . ARG D 2 274 ? -35.552 27.068 -60.861 1.00 16.06 274 ARG D C 1
ATOM 8011 O O . ARG D 2 274 ? -36.757 27.196 -61.112 1.00 17.81 274 ARG D O 1
ATOM 8019 N N . ALA D 2 275 ? -35.065 27.229 -59.631 1.00 16.74 275 ALA D N 1
ATOM 8020 C CA . ALA D 2 275 ? -35.950 27.652 -58.549 1.00 16.00 275 ALA D CA 1
ATOM 8021 C C . ALA D 2 275 ? -36.465 29.068 -58.788 1.00 15.61 275 ALA D C 1
ATOM 8022 O O . ALA D 2 275 ? -37.656 29.344 -58.598 1.00 16.55 275 ALA D O 1
ATOM 8024 N N . LEU D 2 276 ? -35.577 29.983 -59.193 1.00 14.33 276 LEU D N 1
ATOM 8025 C CA . LEU D 2 276 ? -36.012 31.337 -59.545 1.00 18.01 276 LEU D CA 1
ATOM 8026 C C . LEU D 2 276 ? -37.053 31.307 -60.666 1.00 18.00 276 LEU D C 1
ATOM 8027 O O . LEU D 2 276 ? -38.098 31.970 -60.580 1.00 18.55 276 LEU D O 1
ATOM 8032 N N . ASP D 2 277 ? -36.784 30.526 -61.720 1.00 18.73 277 ASP D N 1
ATOM 8033 C CA . ASP D 2 277 ? -37.711 30.422 -62.842 1.00 19.30 277 ASP D CA 1
ATOM 8034 C C . ASP D 2 277 ? -39.081 29.928 -62.384 1.00 21.78 277 ASP D C 1
ATOM 8035 O O . ASP D 2 277 ? -40.114 30.493 -62.764 1.00 18.69 277 ASP D O 1
ATOM 8040 N N . MET D 2 278 ? -39.115 28.864 -61.570 1.00 18.94 278 MET D N 1
ATOM 8041 C CA . MET D 2 278 ? -40.402 28.377 -61.081 1.00 17.96 278 MET D CA 1
ATOM 8042 C C . MET D 2 278 ? -41.139 29.448 -60.277 1.00 17.83 278 MET D C 1
ATOM 8043 O O . MET D 2 278 ? -42.368 29.538 -60.333 1.00 17.23 278 MET D O 1
ATOM 8048 N N . ALA D 2 279 ? -40.405 30.240 -59.496 1.00 17.78 279 ALA D N 1
ATOM 8049 C CA . ALA D 2 279 ? -41.003 31.299 -58.692 1.00 18.56 279 ALA D CA 1
ATOM 8050 C C . ALA D 2 279 ? -41.365 32.537 -59.505 1.00 20.59 279 ALA D C 1
ATOM 8051 O O . ALA D 2 279 ? -42.047 33.420 -58.974 1.00 21.05 279 ALA D O 1
ATOM 8053 N N . HIS D 2 280 ? -40.923 32.616 -60.762 1.00 19.81 280 HIS D N 1
ATOM 8054 C CA . HIS D 2 280 ? -41.162 33.769 -61.640 1.00 22.90 280 HIS D CA 1
ATOM 8055 C C . HIS D 2 280 ? -40.488 35.027 -61.097 1.00 21.40 280 HIS D C 1
ATOM 8056 O O . HIS D 2 280 ? -41.042 36.125 -61.178 1.00 24.47 280 HIS D O 1
ATOM 8063 N N . ILE D 2 281 ? -39.275 34.886 -60.557 1.00 20.52 281 ILE D N 1
ATOM 8064 C CA . ILE D 2 281 ? -38.509 36.040 -60.095 1.00 19.93 281 ILE D CA 1
ATOM 8065 C C . ILE D 2 281 ? -37.119 36.011 -60.712 1.00 24.22 281 ILE D C 1
ATOM 8066 O O . ILE D 2 281 ? -36.609 34.966 -61.126 1.00 22.11 281 ILE D O 1
ATOM 8071 N N . SER D 2 282 ? -36.505 37.190 -60.775 1.00 21.26 282 SER D N 1
ATOM 8072 C CA . SER D 2 282 ? -35.104 37.270 -61.147 1.00 21.50 282 SER D CA 1
ATOM 8073 C C . SER D 2 282 ? -34.227 37.209 -59.901 1.00 21.93 282 SER D C 1
ATOM 8074 O O . SER D 2 282 ? -34.689 37.393 -58.769 1.00 23.26 282 SER D O 1
ATOM 8077 N N . ALA D 2 283 ? -32.947 36.908 -60.127 1.00 20.91 283 ALA D N 1
ATOM 8078 C CA . ALA D 2 283 ? -31.982 36.812 -59.037 1.00 21.59 283 ALA D CA 1
ATOM 8079 C C . ALA D 2 283 ? -31.938 38.090 -58.198 1.00 24.59 283 ALA D C 1
ATOM 8080 O O . ALA D 2 283 ? -31.769 38.035 -56.974 1.00 19.20 283 ALA D O 1
ATOM 8082 N N . GLN D 2 284 ? -32.117 39.249 -58.840 1.00 24.06 284 GLN D N 1
ATOM 8083 C CA . GLN D 2 284 ? -32.064 40.536 -58.143 1.00 23.79 284 GLN D CA 1
ATOM 8084 C C . GLN D 2 284 ? -33.165 40.692 -57.106 1.00 23.42 284 GLN D C 1
ATOM 8085 O O . GLN D 2 284 ? -33.037 41.516 -56.191 1.00 19.53 284 GLN D O 1
ATOM 8091 N N . GLU D 2 285 ? -34.244 39.931 -57.220 1.00 20.34 285 GLU D N 1
ATOM 8092 C CA . GLU D 2 285 ? -35.333 40.066 -56.270 1.00 21.32 285 GLU D CA 1
ATOM 8093 C C . GLU D 2 285 ? -35.102 39.271 -54.995 1.00 18.40 285 GLU D C 1
ATOM 8094 O O . GLU D 2 285 ? -35.904 39.379 -54.067 1.00 19.32 285 GLU D O 1
ATOM 8100 N N . VAL D 2 286 ? -34.033 38.483 -54.926 1.00 17.70 286 VAL D N 1
ATOM 8101 C CA . VAL D 2 286 ? -33.744 37.681 -53.743 1.00 16.31 286 VAL D CA 1
ATOM 8102 C C . VAL D 2 286 ? -32.980 38.533 -52.739 1.00 17.34 286 VAL D C 1
ATOM 8103 O O . VAL D 2 286 ? -31.966 39.154 -53.079 1.00 16.96 286 VAL D O 1
ATOM 8107 N N . GLY D 2 287 ? -33.431 38.513 -51.492 1.00 16.79 287 GLY D N 1
ATOM 8108 C CA . GLY D 2 287 ? -32.842 39.339 -50.460 1.00 17.98 287 GLY D CA 1
ATOM 8109 C C . GLY D 2 287 ? -31.946 38.604 -49.483 1.00 20.71 287 GLY D C 1
ATOM 8110 O O . GLY D 2 287 ? -31.185 39.252 -48.757 1.00 21.29 287 GLY D O 1
ATOM 8111 N N . TYR D 2 288 ? -32.001 37.269 -49.454 1.00 14.14 288 TYR D N 1
ATOM 8112 C CA . TYR D 2 288 ? -31.132 36.489 -48.579 1.00 15.57 288 TYR D CA 1
ATOM 8113 C C . TYR D 2 288 ? -31.020 35.058 -49.111 1.00 14.55 288 TYR D C 1
ATOM 8114 O O . TYR D 2 288 ? -32.002 34.497 -49.599 1.00 12.31 288 TYR D O 1
ATOM 8123 N N . ILE D 2 289 ? -29.823 34.475 -49.021 1.00 15.26 289 ILE D N 1
ATOM 8124 C CA . ILE D 2 289 ? -29.622 33.060 -49.343 1.00 14.09 289 ILE D CA 1
ATOM 8125 C C . ILE D 2 289 ? -29.088 32.355 -48.112 1.00 15.40 289 ILE D C 1
ATOM 8126 O O . ILE D 2 289 ? -28.040 32.732 -47.579 1.00 15.12 289 ILE D O 1
ATOM 8131 N N . ASN D 2 290 ? -29.782 31.307 -47.687 1.00 15.05 290 ASN D N 1
ATOM 8132 C CA . ASN D 2 290 ? -29.245 30.388 -46.699 1.00 13.44 290 ASN D CA 1
ATOM 8133 C C . ASN D 2 290 ? -28.453 29.334 -47.465 1.00 14.47 290 ASN D C 1
ATOM 8134 O O . ASN D 2 290 ? -29.035 28.468 -48.144 1.00 13.07 290 ASN D O 1
ATOM 8139 N N . LEU D 2 291 ? -27.129 29.433 -47.385 1.00 14.30 291 LEU D N 1
ATOM 8140 C CA . LEU D 2 291 ? -26.262 28.553 -48.141 1.00 12.46 291 LEU D CA 1
ATOM 8141 C C . LEU D 2 291 ? -26.407 27.124 -47.632 1.00 15.14 291 LEU D C 1
ATOM 8142 O O . LEU D 2 291 ? -26.800 26.883 -46.491 1.00 14.48 291 LEU D O 1
ATOM 8147 N N . HIS D 2 292 ? -26.044 26.170 -48.483 1.00 15.00 292 HIS D N 1
ATOM 8148 C CA . HIS D 2 292 ? -25.775 24.843 -47.956 1.00 13.84 292 HIS D CA 1
ATOM 8149 C C . HIS D 2 292 ? -24.580 24.915 -47.006 1.00 15.16 292 HIS D C 1
ATOM 8150 O O . HIS D 2 292 ? -24.677 24.520 -45.838 1.00 18.14 292 HIS D O 1
ATOM 8157 N N . GLY D 2 293 ? -23.467 25.486 -47.474 1.00 14.11 293 GLY D N 1
ATOM 8158 C CA . GLY D 2 293 ? -22.390 25.964 -46.607 1.00 15.84 293 GLY D CA 1
ATOM 8159 C C . GLY D 2 293 ? -22.000 25.058 -45.455 1.00 16.13 293 GLY D C 1
ATOM 8160 O O . GLY D 2 293 ? -22.103 25.427 -44.275 1.00 15.29 293 GLY D O 1
ATOM 8161 N N . THR D 2 294 ? -21.556 23.853 -45.804 1.00 15.68 294 THR D N 1
ATOM 8162 C CA . THR D 2 294 ? -21.250 22.821 -44.824 1.00 16.85 294 THR D CA 1
ATOM 8163 C C . THR D 2 294 ? -19.886 22.995 -44.178 1.00 16.73 294 THR D C 1
ATOM 8164 O O . THR D 2 294 ? -19.647 22.401 -43.131 1.00 17.36 294 THR D O 1
ATOM 8168 N N . ALA D 2 295 ? -18.989 23.763 -44.794 1.00 15.54 295 ALA D N 1
ATOM 8169 C CA . ALA D 2 295 ? -17.603 24.043 -44.372 1.00 15.81 295 ALA D CA 1
ATOM 8170 C C . ALA D 2 295 ? -16.606 22.979 -44.810 1.00 17.72 295 ALA D C 1
ATOM 8171 O O . ALA D 2 295 ? -15.448 23.017 -44.339 1.00 17.69 295 ALA D O 1
ATOM 8173 N N . THR D 2 296 ? -16.980 22.034 -45.674 1.00 14.40 296 THR D N 1
ATOM 8174 C CA . THR D 2 296 ? -15.917 21.291 -46.332 1.00 16.03 296 THR D CA 1
ATOM 8175 C C . THR D 2 296 ? -15.256 22.167 -47.392 1.00 18.77 296 THR D C 1
ATOM 8176 O O . THR D 2 296 ? -15.880 23.078 -47.948 1.00 17.86 296 THR D O 1
ATOM 8180 N N . PRO D 2 297 ? -13.980 21.920 -47.687 1.00 18.06 297 PRO D N 1
ATOM 8181 C CA . PRO D 2 297 ? -13.331 22.691 -48.765 1.00 19.20 297 PRO D CA 1
ATOM 8182 C C . PRO D 2 297 ? -14.086 22.620 -50.081 1.00 17.83 297 PRO D C 1
ATOM 8183 O O . PRO D 2 297 ? -14.376 23.659 -50.688 1.00 18.22 297 PRO D O 1
ATOM 8187 N N . GLN D 2 298 ? -14.468 21.420 -50.524 1.00 13.26 298 GLN D N 1
ATOM 8188 C CA . GLN D 2 298 ? -15.047 21.315 -51.856 1.00 18.07 298 GLN D 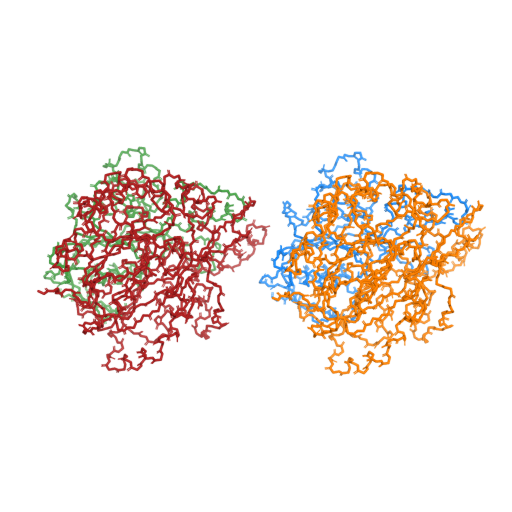CA 1
ATOM 8189 C C . GLN D 2 298 ? -16.460 21.914 -51.930 1.00 18.98 298 GLN D C 1
ATOM 8190 O O . GLN D 2 298 ? -16.830 22.486 -52.958 1.00 14.99 298 GLN D O 1
ATOM 8196 N N . ASN D 2 299 ? -17.277 21.801 -50.876 1.00 17.44 299 ASN D N 1
ATOM 8197 C CA . ASN D 2 299 ? -18.653 22.294 -51.014 1.00 17.34 299 ASN D CA 1
ATOM 8198 C C . ASN D 2 299 ? -18.691 23.807 -51.144 1.00 14.88 299 ASN D C 1
ATOM 8199 O O . ASN D 2 299 ? -19.313 24.353 -52.063 1.00 13.77 299 ASN D O 1
ATOM 8204 N N . ASP D 2 300 ? -18.095 24.503 -50.179 1.00 16.80 300 ASP D N 1
ATOM 8205 C CA . ASP D 2 300 ? -18.191 25.958 -50.167 1.00 17.01 300 ASP D CA 1
ATOM 8206 C C . ASP D 2 300 ? -17.547 26.562 -51.411 1.00 18.22 300 ASP D C 1
ATOM 8207 O O . ASP D 2 300 ? -18.046 27.555 -51.952 1.00 14.92 300 ASP D O 1
ATOM 8212 N N . ALA D 2 301 ? -16.450 25.965 -51.897 1.00 16.03 301 ALA D N 1
ATOM 8213 C CA . ALA D 2 301 ? -15.793 26.501 -53.089 1.00 18.67 301 ALA D CA 1
ATOM 8214 C C . ALA D 2 301 ? -16.709 26.383 -54.295 1.00 19.99 301 ALA D C 1
ATOM 8215 O O . ALA D 2 301 ? -16.868 27.323 -55.081 1.00 18.92 301 ALA D O 1
ATOM 8217 N N . MET D 2 302 ? -17.343 25.223 -54.434 1.00 16.92 302 MET D N 1
ATOM 8218 C CA . MET D 2 302 ? -18.286 24.988 -55.512 1.00 17.54 302 MET D CA 1
ATOM 8219 C C . MET D 2 302 ? -19.530 25.865 -55.354 1.00 16.21 302 MET D C 1
ATOM 8220 O O . MET D 2 302 ? -20.011 26.463 -56.326 1.00 15.12 302 MET D O 1
ATOM 8225 N N . GLU D 2 303 ? -20.044 25.986 -54.129 1.00 15.25 303 GLU D N 1
ATOM 8226 C CA . GLU D 2 303 ? -21.305 26.697 -53.941 1.00 14.70 303 GLU D CA 1
ATOM 8227 C C . GLU D 2 303 ? -21.158 28.185 -54.218 1.00 15.80 303 GLU D C 1
ATOM 8228 O O . GLU D 2 303 ? -22.052 28.809 -54.805 1.00 17.34 303 GLU D O 1
ATOM 8234 N N . ILE D 2 304 ? -20.053 28.786 -53.790 1.00 16.67 304 ILE D N 1
ATOM 8235 C CA . ILE D 2 304 ? -19.915 30.217 -54.020 1.00 15.27 304 ILE D CA 1
ATOM 8236 C C . ILE D 2 304 ? -19.716 30.505 -55.507 1.00 15.37 304 ILE D C 1
ATOM 8237 O O . ILE D 2 304 ? -20.242 31.492 -56.034 1.00 18.10 304 ILE D O 1
ATOM 8242 N N . LYS D 2 305 ? -18.996 29.627 -56.219 1.00 17.20 305 LYS D N 1
ATOM 8243 C CA . LYS D 2 305 ? -18.927 29.737 -57.679 1.00 21.16 305 LYS D CA 1
ATOM 8244 C C . LYS D 2 305 ? -20.317 29.752 -58.295 1.00 19.74 305 LYS D C 1
ATOM 8245 O O . LYS D 2 305 ? -20.631 30.598 -59.145 1.00 20.36 305 LYS D O 1
ATOM 8251 N N . ALA D 2 306 ? -21.165 28.811 -57.869 1.00 17.61 306 ALA D N 1
ATOM 8252 C CA . ALA D 2 306 ? -22.532 28.757 -58.364 1.00 17.92 306 ALA D CA 1
ATOM 8253 C C . ALA D 2 306 ? -23.309 30.015 -57.983 1.00 16.82 306 ALA D C 1
ATOM 8254 O O . ALA D 2 306 ? -24.030 30.579 -58.816 1.00 18.24 306 ALA D O 1
ATOM 8256 N N . VAL D 2 307 ? -23.166 30.481 -56.738 1.00 17.81 307 VAL D N 1
ATOM 8257 C CA . VAL D 2 307 ? -23.843 31.717 -56.351 1.00 17.78 307 VAL D CA 1
ATOM 8258 C C . VAL D 2 307 ? -23.366 32.877 -57.218 1.00 17.79 307 VAL D C 1
ATOM 8259 O O . VAL D 2 307 ? -24.173 33.696 -57.678 1.00 17.97 307 VAL D O 1
ATOM 8263 N N . ARG D 2 308 ? -22.055 32.962 -57.463 1.00 19.01 308 ARG D N 1
ATOM 8264 C CA . ARG D 2 308 ? -21.525 34.052 -58.285 1.00 18.81 308 ARG D CA 1
ATOM 8265 C C . ARG D 2 308 ? -22.081 33.988 -59.704 1.00 21.25 308 ARG D C 1
ATOM 8266 O O . ARG D 2 308 ? -22.404 35.018 -60.308 1.00 20.44 308 ARG D O 1
ATOM 8274 N N . GLN D 2 309 ? -22.228 32.773 -60.238 1.00 19.96 309 GLN D N 1
ATOM 8275 C CA . GLN D 2 309 ? -22.802 32.583 -61.564 1.00 18.95 309 GLN D CA 1
ATOM 8276 C C . GLN D 2 309 ? -24.231 33.113 -61.643 1.00 20.23 309 GLN D C 1
ATOM 8277 O O . GLN D 2 309 ? -24.601 33.778 -62.618 1.00 18.87 309 GLN D O 1
ATOM 8283 N N . VAL D 2 310 ? -25.053 32.826 -60.636 1.00 15.34 310 VAL D N 1
ATOM 8284 C CA . VAL D 2 310 ? -26.468 33.178 -60.705 1.00 18.15 310 VAL D CA 1
ATOM 8285 C C . VAL D 2 310 ? -26.742 34.576 -60.159 1.00 18.25 310 VAL D C 1
ATOM 8286 O O . VAL D 2 310 ? -27.624 35.274 -60.666 1.00 18.35 310 VAL D O 1
ATOM 8290 N N . PHE D 2 311 ? -26.000 35.000 -59.143 1.00 18.34 311 PHE D N 1
ATOM 8291 C CA . PHE D 2 311 ? -26.315 36.217 -58.409 1.00 22.43 311 PHE D CA 1
ATOM 8292 C C . PHE D 2 311 ? -25.255 37.298 -58.538 1.00 22.89 311 PHE D C 1
ATOM 8293 O O . PHE D 2 311 ? -25.468 38.409 -58.035 1.00 23.39 311 PHE D O 1
ATOM 8301 N N . GLY D 2 312 ? -24.115 36.999 -59.158 1.00 20.73 312 GLY D N 1
ATOM 8302 C CA . GLY D 2 312 ? -23.082 38.000 -59.322 1.00 25.10 312 GLY D CA 1
ATOM 8303 C C . GLY D 2 312 ? -22.252 38.170 -58.064 1.00 25.44 312 GLY D C 1
ATOM 8304 O O . GLY D 2 312 ? -22.139 37.264 -57.225 1.00 20.53 312 GLY D O 1
ATOM 8305 N N . VAL D 2 313 ? -21.650 39.354 -57.935 1.00 23.07 313 VAL D N 1
ATOM 8306 C CA . VAL D 2 313 ? -20.774 39.657 -56.809 1.00 23.61 313 VAL D CA 1
ATOM 8307 C C . VAL D 2 313 ? -21.401 40.777 -55.990 1.00 21.30 313 VAL D C 1
ATOM 8308 O O . VAL D 2 313 ? -21.946 41.735 -56.546 1.00 23.42 313 VAL D O 1
ATOM 8312 N N . TYR D 2 314 ? -21.377 40.615 -54.666 1.00 19.88 314 TYR D N 1
ATOM 8313 C CA . TYR D 2 314 ? -21.815 41.646 -53.718 1.00 23.67 314 TYR D CA 1
ATOM 8314 C C . TYR D 2 314 ? -23.286 42.054 -53.886 1.00 27.41 314 TYR D C 1
ATOM 8315 O O . TYR D 2 314 ? -23.655 43.193 -53.589 1.00 24.88 314 TYR D O 1
ATOM 8324 N N . GLN D 2 315 ? -24.164 41.151 -54.341 1.00 23.59 315 GLN D N 1
ATOM 8325 C CA . GLN D 2 315 ? -25.540 41.546 -54.613 1.00 21.40 315 GLN D CA 1
ATOM 8326 C C . GLN D 2 315 ? -26.572 41.025 -53.623 1.00 22.86 315 GLN D C 1
ATOM 8327 O O . GLN D 2 315 ? -27.676 41.569 -53.579 1.00 27.04 315 GLN D O 1
ATOM 8333 N N . VAL D 2 316 ? -26.260 40.003 -52.834 1.00 20.46 316 VAL D N 1
ATOM 8334 C CA . VAL D 2 316 ? -27.283 39.338 -52.031 1.00 21.44 316 VAL D CA 1
ATOM 8335 C C . VAL D 2 316 ? -26.689 38.935 -50.686 1.00 18.37 316 VAL D C 1
ATOM 8336 O O . VAL D 2 316 ? -25.600 38.355 -50.627 1.00 20.23 316 VAL D O 1
ATOM 8340 N N . ALA D 2 317 ? -27.392 39.267 -49.602 1.00 20.39 317 ALA D N 1
ATOM 8341 C CA . ALA D 2 317 ? -26.960 38.844 -48.275 1.00 19.86 317 ALA D CA 1
ATOM 8342 C C . ALA D 2 317 ? -26.982 37.323 -48.189 1.00 19.47 317 ALA D C 1
ATOM 8343 O O . ALA D 2 317 ? -27.903 36.676 -48.687 1.00 17.74 317 ALA D O 1
ATOM 8345 N N . LEU D 2 318 ? -25.981 36.742 -47.541 1.00 19.44 318 LEU D N 1
ATOM 8346 C CA . LEU D 2 318 ? -26.042 35.299 -47.390 1.00 19.43 318 LEU D CA 1
ATOM 8347 C C . LEU D 2 318 ? -25.323 34.847 -46.134 1.00 16.83 318 LEU D C 1
ATOM 8348 O O . LEU D 2 318 ? -24.438 35.525 -45.603 1.00 17.90 318 LEU D O 1
ATOM 8353 N N . SER D 2 319 ? -25.714 33.670 -45.670 1.00 15.88 319 SER D N 1
ATOM 8354 C CA . SER D 2 319 ? -25.000 33.033 -44.575 1.00 16.43 319 SER D CA 1
ATOM 8355 C C . SER D 2 319 ? -25.303 31.550 -44.610 1.00 15.91 319 SER D C 1
ATOM 8356 O O . SER D 2 319 ? -26.345 31.128 -45.128 1.00 15.07 319 SER D O 1
ATOM 8359 N N . SER D 2 320 ? -24.374 30.782 -44.052 1.00 14.50 320 SER D N 1
ATOM 8360 C CA . SER D 2 320 ? -24.636 29.428 -43.602 1.00 14.42 320 SER D CA 1
ATOM 8361 C C . SER D 2 320 ? -25.017 29.462 -42.130 1.00 15.42 320 SER D C 1
ATOM 8362 O O . SER D 2 320 ? -24.455 30.240 -41.355 1.00 14.69 320 SER D O 1
ATOM 8365 N N . THR D 2 321 ? -25.978 28.620 -41.745 1.00 13.03 321 THR D N 1
ATOM 8366 C CA . THR D 2 321 ? -26.329 28.470 -40.338 1.00 15.03 321 THR D CA 1
ATOM 8367 C C . THR D 2 321 ? -25.895 27.119 -39.789 1.00 13.19 321 THR D C 1
ATOM 8368 O O . THR D 2 321 ? -26.277 26.753 -38.673 1.00 13.10 321 THR D O 1
ATOM 8372 N N . LYS D 2 322 ? -25.088 26.373 -40.544 1.00 15.77 322 LYS D N 1
ATOM 8373 C CA . LYS D 2 322 ? -24.718 25.028 -40.116 1.00 15.88 322 LYS D CA 1
ATOM 8374 C C . LYS D 2 322 ? -23.787 25.046 -38.913 1.00 15.33 322 LYS D C 1
ATOM 8375 O O . LYS D 2 322 ? -23.678 24.037 -38.220 1.00 15.24 322 LYS D O 1
ATOM 8381 N N . HIS D 2 323 ? -23.138 26.176 -38.621 1.00 15.29 323 HIS D N 1
ATOM 8382 C CA . HIS D 2 323 ? -22.432 26.263 -37.349 1.00 16.18 323 HIS D CA 1
ATOM 8383 C C . HIS D 2 323 ? -23.367 26.333 -36.153 1.00 16.39 323 HIS D C 1
ATOM 8384 O O . HIS D 2 323 ? -22.897 26.146 -35.026 1.00 19.11 323 HIS D O 1
ATOM 8391 N N . LYS D 2 324 ? -24.663 26.594 -36.356 1.00 15.61 324 LYS D N 1
ATOM 8392 C CA . LYS D 2 324 ? -25.627 26.697 -35.265 1.00 16.12 324 LYS D CA 1
ATOM 8393 C C . LYS D 2 324 ? -26.451 25.434 -35.088 1.00 15.33 324 LYS D C 1
ATOM 8394 O O . LYS D 2 324 ? -26.680 25.003 -33.952 1.00 15.66 324 LYS D O 1
ATOM 8400 N N . THR D 2 325 ? -26.914 24.857 -36.199 1.00 12.87 325 THR D N 1
ATOM 8401 C CA . THR D 2 325 ? -27.706 23.637 -36.209 1.00 13.88 325 THR D CA 1
ATOM 8402 C C . THR D 2 325 ? -26.851 22.388 -36.351 1.00 14.20 325 THR D C 1
ATOM 8403 O O . THR D 2 325 ? -27.320 21.294 -36.022 1.00 14.08 325 THR D O 1
ATOM 8407 N N . GLY D 2 326 ? -25.625 22.536 -36.839 1.00 14.23 326 GLY D N 1
ATOM 8408 C CA . GLY D 2 326 ? -24.877 21.425 -37.401 1.00 15.50 326 GLY D CA 1
ATOM 8409 C C . GLY D 2 326 ? -25.430 21.100 -38.772 1.00 15.51 326 GLY D C 1
ATOM 8410 O O . GLY D 2 326 ? -26.481 21.621 -39.164 1.00 15.57 326 GLY D O 1
ATOM 8411 N N . HIS D 2 327 ? -24.734 20.244 -39.515 1.00 13.99 327 HIS D N 1
ATOM 8412 C CA . HIS D 2 327 ? -25.262 19.712 -40.762 1.00 14.28 327 HIS D CA 1
ATOM 8413 C C . HIS D 2 327 ? -26.238 18.605 -40.384 1.00 14.92 327 HIS D C 1
ATOM 8414 O O . HIS D 2 327 ? -25.824 17.519 -39.964 1.00 12.26 327 HIS D O 1
ATOM 8421 N N . CYS D 2 328 ? -27.532 18.878 -40.502 1.00 14.37 328 CYS D N 1
ATOM 8422 C CA . CYS D 2 328 ? -28.526 17.933 -40.021 1.00 13.09 328 CYS D CA 1
ATOM 8423 C C . CYS D 2 328 ? -28.883 16.881 -41.060 1.00 15.27 328 CYS D C 1
ATOM 8424 O O . CYS D 2 328 ? -29.900 16.201 -40.907 1.00 13.57 328 CYS D O 1
ATOM 8427 N N . LEU D 2 329 ? -28.085 16.755 -42.122 1.00 16.95 329 LEU D N 1
ATOM 8428 C CA . LEU D 2 329 ? -28.161 15.626 -43.062 1.00 18.57 329 LEU D CA 1
ATOM 8429 C C . LEU D 2 329 ? -29.561 15.580 -43.665 1.00 17.03 329 LEU D C 1
ATOM 8430 O O . LEU D 2 329 ? -29.977 16.581 -44.270 1.00 14.71 329 LEU D O 1
ATOM 8435 N N . GLY D 2 330 ? -30.305 14.472 -43.549 1.00 16.05 330 GLY D N 1
ATOM 8436 C CA . GLY D 2 330 ? -31.630 14.405 -44.142 1.00 18.19 330 GLY D CA 1
ATOM 8437 C C . GLY D 2 330 ? -32.539 15.553 -43.751 1.00 17.20 330 GLY D C 1
ATOM 8438 O O . GLY D 2 330 ? -33.386 15.969 -44.542 1.00 20.63 330 GLY D O 1
ATOM 8439 N N . ALA D 2 331 ? -32.368 16.095 -42.546 1.00 14.82 331 ALA D N 1
ATOM 8440 C CA . ALA D 2 331 ? -33.223 17.156 -42.020 1.00 16.62 331 ALA D CA 1
ATOM 8441 C C . ALA D 2 331 ? -32.700 18.560 -42.300 1.00 14.93 331 ALA D C 1
ATOM 8442 O O . ALA D 2 331 ? -33.343 19.539 -41.880 1.00 15.73 331 ALA D O 1
ATOM 8444 N N . ALA D 2 332 ? -31.556 18.687 -42.987 1.00 16.38 332 ALA D N 1
ATOM 8445 C CA . ALA D 2 332 ? -30.949 20.004 -43.202 1.00 14.63 332 ALA D CA 1
ATOM 8446 C C . ALA D 2 332 ? -31.904 20.949 -43.924 1.00 17.08 332 ALA D C 1
ATOM 8447 O O . ALA D 2 332 ? -32.070 22.115 -43.527 1.00 15.82 332 ALA D O 1
ATOM 8449 N N . GLY D 2 333 ? -32.518 20.473 -45.012 1.00 14.72 333 GLY D N 1
ATOM 8450 C CA . GLY D 2 333 ? -33.372 21.342 -45.805 1.00 13.04 333 GLY D CA 1
ATOM 8451 C C . GLY D 2 333 ? -34.565 21.846 -45.019 1.00 13.26 333 GLY D C 1
ATOM 8452 O O . GLY D 2 333 ? -34.967 23.004 -45.156 1.00 14.50 333 GLY D O 1
ATOM 8453 N N . ALA D 2 334 ? -35.133 20.989 -44.166 1.00 14.89 334 ALA D N 1
ATOM 8454 C CA . ALA D 2 334 ? -36.329 21.370 -43.417 1.00 15.68 334 ALA D CA 1
ATOM 8455 C C . ALA D 2 334 ? -36.006 22.402 -42.341 1.00 15.53 334 ALA D C 1
ATOM 8456 O O . ALA D 2 334 ? -36.735 23.396 -42.175 1.00 13.15 334 ALA D O 1
ATOM 8458 N N . ILE D 2 335 ? -34.938 22.170 -41.570 1.00 12.77 335 ILE D N 1
ATOM 8459 C CA . ILE D 2 335 ? -34.619 23.126 -40.508 1.00 14.80 335 ILE D CA 1
ATOM 8460 C C . ILE D 2 335 ? -34.188 24.453 -41.121 1.00 15.00 335 ILE D C 1
ATOM 8461 O O . ILE D 2 335 ? -34.539 25.525 -40.607 1.00 15.52 335 ILE D O 1
ATOM 8466 N N . GLU D 2 336 ? -33.513 24.415 -42.273 1.00 14.21 336 GLU D N 1
ATOM 8467 C CA . GLU D 2 336 ? -33.110 25.656 -42.918 1.00 13.33 336 GLU D CA 1
ATOM 8468 C C . GLU D 2 336 ? -34.307 26.373 -43.544 1.00 13.40 336 GLU D C 1
ATOM 8469 O O . GLU D 2 336 ? -34.375 27.606 -43.517 1.00 14.07 336 GLU D O 1
ATOM 8475 N N . ALA D 2 337 ? -35.289 25.631 -44.066 1.00 13.82 337 ALA D N 1
ATOM 8476 C CA . ALA D 2 337 ? -36.517 26.288 -44.524 1.00 14.05 337 ALA D CA 1
ATOM 8477 C C . ALA D 2 337 ? -37.247 26.958 -43.360 1.00 15.14 337 ALA D C 1
ATOM 8478 O O . ALA D 2 337 ? -37.836 28.036 -43.520 1.00 13.54 337 ALA D O 1
ATOM 8480 N N . PHE D 2 338 ? -37.207 26.341 -42.178 1.00 13.66 338 PHE D N 1
ATOM 8481 C CA . PHE D 2 338 ? -37.856 26.940 -41.012 1.00 16.18 338 PHE D CA 1
ATOM 8482 C C . PHE D 2 338 ? -37.215 28.270 -40.658 1.00 16.09 338 PHE D C 1
ATOM 8483 O O . PHE D 2 338 ? -37.912 29.244 -40.347 1.00 16.15 338 PHE D O 1
ATOM 8491 N N . ILE D 2 339 ? -35.880 28.310 -40.661 1.00 15.95 339 ILE D N 1
ATOM 8492 C CA . ILE D 2 339 ? -35.148 29.557 -40.457 1.00 15.22 339 ILE D CA 1
ATOM 8493 C C . ILE D 2 339 ? -35.555 30.584 -41.507 1.00 13.86 339 ILE D C 1
ATOM 8494 O O . ILE D 2 339 ? -35.843 31.742 -41.190 1.00 14.57 339 ILE D O 1
ATOM 8499 N N . CYS D 2 340 ? -35.607 30.169 -42.782 1.00 13.63 340 CYS D N 1
ATOM 8500 C CA . CYS D 2 340 ? -35.973 31.107 -43.842 1.00 14.65 340 CYS D CA 1
ATOM 8501 C C . CYS D 2 340 ? -37.400 31.628 -43.685 1.00 18.00 340 CYS D C 1
ATOM 8502 O O . CYS D 2 340 ? -37.677 32.786 -44.029 1.00 18.04 340 CYS D O 1
ATOM 8505 N N . GLU D 2 341 ? -38.320 30.789 -43.206 1.00 17.25 341 GLU D N 1
ATOM 8506 C CA . GLU D 2 341 ? -39.688 31.244 -42.960 1.00 18.16 341 GLU D CA 1
ATOM 8507 C C . GLU D 2 341 ? -39.735 32.311 -41.871 1.00 17.02 341 GLU D C 1
ATOM 8508 O O . GLU D 2 341 ? -40.418 33.330 -42.027 1.00 16.48 341 GLU D O 1
ATOM 8514 N N . GLN D 2 342 ? -39.018 32.093 -40.766 1.00 16.50 342 GLN D N 1
ATOM 8515 C CA . GLN D 2 342 ? -38.994 33.075 -39.680 1.00 18.23 342 GLN D CA 1
ATOM 8516 C C . GLN D 2 342 ? -38.403 34.403 -40.139 1.00 19.83 342 GLN D C 1
ATOM 8517 O O . GLN D 2 342 ? -38.882 35.472 -39.741 1.00 19.33 342 GLN D O 1
ATOM 8523 N N . VAL D 2 343 ? -37.381 34.358 -40.996 1.00 18.14 343 VAL D N 1
ATOM 8524 C CA . VAL D 2 343 ? -36.796 35.590 -41.536 1.00 17.37 343 VAL D CA 1
ATOM 8525 C C . VAL D 2 343 ? -37.854 36.396 -42.297 1.00 18.67 343 VAL D C 1
ATOM 8526 O O . VAL D 2 343 ? -38.003 37.609 -42.096 1.00 16.51 343 VAL D O 1
ATOM 8530 N N . LEU D 2 344 ? -38.621 35.726 -43.168 1.00 16.98 344 LEU D N 1
ATOM 8531 C CA . LEU D 2 344 ? -39.618 36.431 -43.972 1.00 17.54 344 LEU D CA 1
ATOM 8532 C C . LEU D 2 344 ? -40.780 36.930 -43.128 1.00 17.53 344 LEU D C 1
ATOM 8533 O O . LEU D 2 344 ? -41.340 37.991 -43.427 1.00 18.31 344 LEU D O 1
ATOM 8538 N N . LYS D 2 345 ? -41.159 36.187 -42.084 1.00 17.73 345 LYS D N 1
ATOM 8539 C CA . LYS D 2 345 ? -42.248 36.631 -41.220 1.00 20.63 345 LYS D CA 1
ATOM 8540 C C . LYS D 2 345 ? -41.859 37.869 -40.415 1.00 20.39 345 LYS D C 1
ATOM 8541 O O . LYS D 2 345 ? -42.682 38.764 -40.211 1.00 20.82 345 LYS D O 1
ATOM 8547 N N . ASP D 2 346 ? -40.619 37.925 -39.927 1.00 19.91 346 ASP D N 1
ATOM 8548 C CA . ASP D 2 346 ? -40.247 38.963 -38.971 1.00 22.66 346 ASP D CA 1
ATOM 8549 C C . ASP D 2 346 ? -39.836 40.264 -39.632 1.00 21.23 346 ASP D C 1
ATOM 8550 O O . ASP D 2 346 ? -40.090 41.330 -39.065 1.00 22.84 346 ASP D O 1
ATOM 8555 N N . GLN D 2 347 ? -39.189 40.205 -40.796 1.00 18.04 347 GLN D N 1
ATOM 8556 C CA . GLN D 2 347 ? -38.715 41.397 -41.510 1.00 20.35 347 GLN D CA 1
ATOM 8557 C C . GLN D 2 347 ? -37.916 42.316 -40.587 1.00 23.27 347 GLN D C 1
ATOM 8558 O O . GLN D 2 347 ? -38.222 43.501 -40.443 1.00 19.64 347 GLN D O 1
ATOM 8564 N N . SER D 2 348 ? -36.884 41.759 -39.939 1.00 19.86 348 SER D N 1
ATOM 8565 C CA . SER D 2 348 ? -36.091 42.563 -39.015 1.00 18.16 348 SER D CA 1
ATOM 8566 C C . SER D 2 348 ? -34.672 42.031 -38.840 1.00 21.86 348 SER D C 1
ATOM 8567 O O . SER D 2 348 ? -33.764 42.793 -38.485 1.00 18.99 348 SER D O 1
ATOM 8570 N N . TRP D 2 349 ? -34.455 40.735 -39.074 1.00 15.35 349 TRP D N 1
ATOM 8571 C CA . TRP D 2 349 ? -33.154 40.150 -38.793 1.00 19.14 349 TRP D CA 1
ATOM 8572 C C . TRP D 2 349 ? -32.756 39.165 -39.892 1.00 21.19 349 TRP D C 1
ATOM 8573 O O . TRP D 2 349 ? -33.599 38.621 -40.611 1.00 18.07 349 TRP D O 1
ATOM 8584 N N . LEU D 2 350 ? -31.445 38.949 -40.019 1.00 22.00 350 LEU D N 1
ATOM 8585 C CA . LEU D 2 350 ? -30.921 37.856 -40.823 1.00 19.56 350 LEU D CA 1
ATOM 8586 C C . LEU D 2 350 ? -30.030 36.974 -39.954 1.00 19.98 350 LEU D C 1
ATOM 8587 O O . LEU D 2 350 ? -29.443 37.451 -38.973 1.00 17.32 350 LEU D O 1
ATOM 8592 N N . PRO D 2 351 ? -29.912 35.684 -40.279 1.00 15.70 351 PRO D N 1
ATOM 8593 C CA . PRO D 2 351 ? -29.066 34.792 -39.466 1.00 14.70 351 PRO D CA 1
ATOM 8594 C C . PRO D 2 351 ? -27.582 35.061 -39.707 1.00 15.64 351 PRO D C 1
ATOM 8595 O O . PRO D 2 351 ? -27.123 35.110 -40.848 1.00 15.40 351 PRO D O 1
ATOM 8599 N N . LEU D 2 352 ? -26.841 35.243 -38.612 1.00 15.74 352 LEU D N 1
ATOM 8600 C CA . LEU D 2 352 ? -25.408 35.531 -38.671 1.00 17.78 352 LEU D CA 1
ATOM 8601 C C . LEU D 2 352 ? -24.620 34.390 -39.311 1.00 15.66 352 LEU D C 1
ATOM 8602 O O . LEU D 2 352 ? -24.847 33.216 -39.016 1.00 17.42 352 LEU D O 1
ATOM 8607 N N . HIS D 2 353 ? -23.665 34.744 -40.162 1.00 18.39 353 HIS D N 1
ATOM 8608 C CA . HIS D 2 353 ? -22.651 33.790 -40.597 1.00 15.95 353 HIS D CA 1
ATOM 8609 C C . HIS D 2 353 ? -21.617 33.590 -39.493 1.00 19.78 353 HIS D C 1
ATOM 8610 O O . HIS D 2 353 ? -21.406 34.467 -38.645 1.00 18.22 353 HIS D O 1
ATOM 8617 N N . GLN D 2 354 ? -20.977 32.418 -39.493 1.00 19.03 354 GLN D N 1
ATOM 8618 C CA . GLN D 2 354 ? -19.864 32.183 -38.576 1.00 18.57 354 GLN D CA 1
ATOM 8619 C C . GLN D 2 354 ? -18.873 33.350 -38.660 1.00 19.21 354 GLN D C 1
ATOM 8620 O O . GLN D 2 354 ? -18.616 33.889 -39.737 1.00 17.14 354 GLN D O 1
ATOM 8626 N N . ASN D 2 355 ? -18.387 33.807 -37.509 1.00 19.07 355 ASN D N 1
ATOM 8627 C CA . ASN D 2 355 ? -17.405 34.896 -37.489 1.00 22.99 355 ASN D CA 1
ATOM 8628 C C . ASN D 2 355 ? -16.047 34.282 -37.773 1.00 21.60 355 ASN D C 1
ATOM 8629 O O . ASN D 2 355 ? -15.404 33.731 -36.880 1.00 28.07 355 ASN D O 1
ATOM 8634 N N . VAL D 2 356 ? -15.625 34.326 -39.033 1.00 22.44 356 VAL D N 1
ATOM 8635 C CA . VAL D 2 356 ? -14.389 33.682 -39.457 1.00 23.09 356 VAL D CA 1
ATOM 8636 C C . VAL D 2 356 ? -13.772 34.517 -40.567 1.00 21.99 356 VAL D C 1
ATOM 8637 O O . VAL D 2 356 ? -14.441 35.325 -41.212 1.00 24.18 356 VAL D O 1
ATOM 8641 N N . GLU D 2 357 ? -12.479 34.317 -40.792 1.00 24.33 357 GLU D N 1
ATOM 8642 C CA . GLU D 2 357 ? -11.823 34.925 -41.944 1.00 24.24 357 GLU D CA 1
ATOM 8643 C C . GLU D 2 357 ? -12.237 34.186 -43.215 1.00 23.48 357 GLU D C 1
ATOM 8644 O O . GLU D 2 357 ? -11.911 33.006 -43.390 1.00 23.62 357 GLU D O 1
ATOM 8650 N N . ILE D 2 358 ? -12.956 34.868 -44.103 1.00 24.69 358 ILE D N 1
ATOM 8651 C CA . ILE D 2 358 ? -13.456 34.217 -45.312 1.00 23.91 358 ILE D CA 1
ATOM 8652 C C . ILE D 2 358 ? -12.301 33.923 -46.266 1.00 25.57 358 ILE D C 1
ATOM 8653 O O . ILE D 2 358 ? -11.412 34.762 -46.490 1.00 20.12 358 ILE D O 1
ATOM 8658 N N . ASP D 2 359 ? -12.297 32.715 -46.808 1.00 21.10 359 ASP D N 1
ATOM 8659 C CA . ASP D 2 359 ? -11.471 32.290 -47.929 1.00 21.13 359 ASP D CA 1
ATOM 8660 C C . ASP D 2 359 ? -11.435 33.379 -48.996 1.00 22.80 359 ASP D C 1
ATOM 8661 O O . ASP D 2 359 ? -12.490 33.811 -49.471 1.00 22.41 359 ASP D O 1
ATOM 8666 N N . PRO D 2 360 ? -10.245 33.844 -49.394 1.00 23.07 360 PRO D N 1
ATOM 8667 C CA . PRO D 2 360 ? -10.163 34.907 -50.412 1.00 25.14 360 PRO D CA 1
ATOM 8668 C C . PRO D 2 360 ? -10.868 34.569 -51.710 1.00 27.04 360 PRO D C 1
ATOM 8669 O O . PRO D 2 360 ? -11.414 35.465 -52.363 1.00 26.28 360 PRO D O 1
ATOM 8673 N N . ASP D 2 361 ? -10.870 33.291 -52.107 1.00 25.94 361 ASP D N 1
ATOM 8674 C CA . ASP D 2 361 ? -11.626 32.870 -53.279 1.00 24.81 361 ASP D CA 1
ATOM 8675 C C . ASP D 2 361 ? -13.111 33.170 -53.157 1.00 22.04 361 ASP D C 1
ATOM 8676 O O . ASP D 2 361 ? -13.789 33.281 -54.184 1.00 25.23 361 ASP D O 1
ATOM 8681 N N . LEU D 2 362 ? -13.635 33.294 -51.933 1.00 19.71 362 LEU D N 1
ATOM 8682 C CA . LEU D 2 362 ? -15.078 33.347 -51.699 1.00 20.08 362 LEU D CA 1
ATOM 8683 C C . LEU D 2 362 ? -15.553 34.653 -51.084 1.00 22.27 362 LEU D C 1
ATOM 8684 O O . LEU D 2 362 ? -16.716 34.741 -50.669 1.00 20.66 362 LEU D O 1
ATOM 8689 N N . VAL D 2 363 ? -14.694 35.667 -51.004 1.00 21.59 363 VAL D N 1
ATOM 8690 C CA . VAL D 2 363 ? -15.000 36.828 -50.169 1.00 23.71 363 VAL D CA 1
ATOM 8691 C C . VAL D 2 363 ? -15.837 37.879 -50.881 1.00 22.69 363 VAL D C 1
ATOM 8692 O O . VAL D 2 363 ? -16.333 38.805 -50.222 1.00 24.64 363 VAL D O 1
ATOM 8696 N N . ASP D 2 364 ? -16.039 37.760 -52.198 1.00 22.89 364 ASP D N 1
ATOM 8697 C CA . ASP D 2 364 ? -16.774 38.780 -52.959 1.00 27.93 364 ASP D CA 1
ATOM 8698 C C . ASP D 2 364 ? -18.297 38.671 -52.838 1.00 22.57 364 ASP D C 1
ATOM 8699 O O . ASP D 2 364 ? -19.022 38.875 -53.814 1.00 24.46 364 ASP D O 1
ATOM 8704 N N . GLN D 2 365 ? -18.802 38.375 -51.647 1.00 21.67 365 GLN D N 1
ATOM 8705 C CA . GLN D 2 365 ? -20.226 38.252 -51.380 1.00 20.73 365 GLN D CA 1
ATOM 8706 C C . GLN D 2 365 ? -20.508 38.933 -50.050 1.00 21.68 365 GLN D C 1
ATOM 8707 O O . GLN D 2 365 ? -19.595 39.144 -49.252 1.00 26.78 365 GLN D O 1
ATOM 8713 N N . ASN D 2 366 ? -21.780 39.253 -49.801 1.00 19.48 366 ASN D N 1
ATOM 8714 C CA . ASN D 2 366 ? -22.173 39.998 -48.602 1.00 22.02 366 ASN D CA 1
ATOM 8715 C C . ASN D 2 366 ? -22.603 39.013 -47.523 1.00 19.19 366 ASN D C 1
ATOM 8716 O O . ASN D 2 366 ? -23.788 38.782 -47.289 1.00 22.27 366 ASN D O 1
ATOM 8721 N N . TYR D 2 367 ? -21.620 38.448 -46.837 1.00 19.78 367 TYR D N 1
ATOM 8722 C CA . TYR D 2 367 ? -21.924 37.567 -45.722 1.00 17.80 367 TYR D CA 1
ATOM 8723 C C . TYR D 2 367 ? -22.571 38.367 -44.601 1.00 21.41 367 TYR D C 1
ATOM 8724 O O . TYR D 2 367 ? -22.251 39.537 -44.385 1.00 17.86 367 TYR D O 1
ATOM 8733 N N . VAL D 2 368 ? -23.515 37.740 -43.906 1.00 16.82 368 VAL D N 1
ATOM 8734 C CA . VAL D 2 368 ? -24.239 38.415 -42.828 1.00 20.91 368 VAL D CA 1
ATOM 8735 C C . VAL D 2 368 ? -23.328 38.493 -41.605 1.00 21.56 368 VAL D C 1
ATOM 8736 O O . VAL D 2 368 ? -23.060 37.482 -40.955 1.00 21.47 368 VAL D O 1
ATOM 8740 N N . GLN D 2 369 ? -22.866 39.698 -41.268 1.00 20.47 369 GLN D N 1
ATOM 8741 C CA . GLN D 2 369 ? -22.076 39.862 -40.054 1.00 24.61 369 GLN D CA 1
ATOM 8742 C C . GLN D 2 369 ? -22.802 40.586 -38.934 1.00 23.52 369 GLN D C 1
ATOM 8743 O O . GLN D 2 369 ? -22.378 40.486 -37.778 1.00 24.91 369 GLN D O 1
ATOM 8749 N N . GLU D 2 370 ? -23.861 41.315 -39.241 1.00 22.64 370 GLU D N 1
ATOM 8750 C CA . GLU D 2 370 ? -24.731 41.883 -38.226 1.00 28.68 370 GLU D CA 1
ATOM 8751 C C . GLU D 2 370 ? -26.147 41.425 -38.521 1.00 21.19 370 GLU D C 1
ATOM 8752 O O . GLU D 2 370 ? -26.535 41.308 -39.686 1.00 23.16 370 GLU D O 1
ATOM 8758 N N . ALA D 2 371 ? -26.911 41.156 -37.468 1.00 18.70 371 ALA D N 1
ATOM 8759 C CA . ALA D 2 371 ? -28.229 40.566 -37.647 1.00 21.49 371 ALA D CA 1
ATOM 8760 C C . ALA D 2 371 ? -29.268 41.553 -38.167 1.00 22.11 371 ALA D C 1
ATOM 8761 O O . ALA D 2 371 ? -30.245 41.117 -38.783 1.00 22.83 371 ALA D O 1
ATOM 8763 N N . GLU D 2 372 ? -29.074 42.862 -37.969 1.00 22.17 372 GLU D N 1
ATOM 8764 C CA . GLU D 2 372 ? -30.114 43.823 -38.323 1.00 24.20 372 GLU D CA 1
ATOM 8765 C C . GLU D 2 372 ? -30.350 43.854 -39.825 1.00 21.36 372 GLU D C 1
ATOM 8766 O O . GLU D 2 372 ? -29.415 44.021 -40.611 1.00 22.50 372 GLU D O 1
ATOM 8772 N N . LEU D 2 373 ? -31.619 43.719 -40.218 1.00 19.63 373 LEU D N 1
ATOM 8773 C CA . LEU D 2 373 ? -32.040 43.824 -41.611 1.00 21.27 373 LEU D CA 1
ATOM 8774 C C . LEU D 2 373 ? -32.491 45.253 -41.875 1.00 23.30 373 LEU D C 1
ATOM 8775 O O . LEU D 2 373 ? -33.435 45.725 -41.242 1.00 23.98 373 LEU D O 1
ATOM 8780 N N . THR D 2 374 ? -31.850 45.920 -42.828 1.00 26.65 374 THR D N 1
ATOM 8781 C CA . THR D 2 374 ? -32.051 47.354 -43.021 1.00 32.33 374 THR D CA 1
ATOM 8782 C C . THR D 2 374 ? -33.241 47.703 -43.914 1.00 29.60 374 THR D C 1
ATOM 8783 O O . THR D 2 374 ? -33.775 48.814 -43.802 1.00 24.92 374 THR D O 1
ATOM 8787 N N . GLN D 2 375 ? -33.670 46.792 -44.783 1.00 26.21 375 GLN D N 1
ATOM 8788 C CA . GLN D 2 375 ? -34.745 47.052 -45.728 1.00 21.94 375 GLN D CA 1
ATOM 8789 C C . GLN D 2 375 ? -35.509 45.759 -45.958 1.00 21.71 375 GLN D C 1
ATOM 8790 O O . GLN D 2 375 ? -34.920 44.677 -45.866 1.00 22.06 375 GLN D O 1
ATOM 8796 N N . PRO D 2 376 ? -36.812 45.832 -46.217 1.00 19.79 376 PRO D N 1
ATOM 8797 C CA . PRO D 2 376 ? -37.613 44.605 -46.314 1.00 21.74 376 PRO D CA 1
ATOM 8798 C C . PRO D 2 376 ? -37.162 43.744 -47.478 1.00 20.05 376 PRO D C 1
ATOM 8799 O O . PRO D 2 376 ? -36.667 44.239 -48.492 1.00 21.31 376 PRO D O 1
ATOM 8803 N N . ILE D 2 377 ? -37.375 42.443 -47.346 1.00 22.42 377 ILE D N 1
ATOM 8804 C CA . ILE D 2 377 ? -37.105 41.523 -48.442 1.00 18.94 377 ILE D CA 1
ATOM 8805 C C . ILE D 2 377 ? -38.347 40.690 -48.719 1.00 17.59 377 ILE D C 1
ATOM 8806 O O . ILE D 2 377 ? -39.094 40.334 -47.797 1.00 19.61 377 ILE D O 1
ATOM 8811 N N . ARG D 2 378 ? -38.567 40.386 -50.002 1.00 17.82 378 ARG D N 1
ATOM 8812 C CA . ARG D 2 378 ? -39.732 39.621 -50.422 1.00 18.93 378 ARG D CA 1
ATOM 8813 C C . ARG D 2 378 ? -39.432 38.154 -50.695 1.00 17.54 378 ARG D C 1
ATOM 8814 O O . ARG D 2 378 ? -40.354 37.342 -50.643 1.00 19.22 378 ARG D O 1
ATOM 8822 N N . TYR D 2 379 ? -38.186 37.791 -50.969 1.00 16.86 379 TYR D N 1
ATOM 8823 C CA . TYR D 2 379 ? -37.871 36.412 -51.337 1.00 15.79 379 TYR D CA 1
ATOM 8824 C C . TYR D 2 379 ? -36.555 35.979 -50.711 1.00 17.23 379 TYR D C 1
ATOM 8825 O O . TYR D 2 379 ? -35.604 36.764 -50.599 1.00 16.57 379 TYR D O 1
ATOM 8834 N N . VAL D 2 380 ? -36.504 34.698 -50.344 1.00 14.35 380 VAL D N 1
ATOM 8835 C CA . VAL D 2 380 ? -35.333 34.067 -49.751 1.00 14.36 380 VAL D CA 1
ATOM 8836 C C . VAL D 2 380 ? -35.095 32.734 -50.464 1.00 14.96 380 VAL D C 1
ATOM 8837 O O . VAL D 2 380 ? -36.030 32.081 -50.929 1.00 14.08 380 VAL D O 1
ATOM 8841 N N . MET D 2 381 ? -33.832 32.351 -50.584 1.00 14.65 381 MET D N 1
ATOM 8842 C CA . MET D 2 381 ? -33.440 31.095 -51.206 1.00 16.25 381 MET D CA 1
ATOM 8843 C C . MET D 2 381 ? -32.699 30.250 -50.187 1.00 14.94 381 MET D C 1
ATOM 8844 O O . MET D 2 381 ? -32.001 30.794 -49.329 1.00 17.05 381 MET D O 1
ATOM 8849 N N . SER D 2 382 ? -32.888 28.925 -50.245 1.00 13.38 382 SER D N 1
ATOM 8850 C CA . SER D 2 382 ? -32.136 27.983 -49.423 1.00 14.84 382 SER D CA 1
ATOM 8851 C C . SER D 2 382 ? -31.672 26.797 -50.262 1.00 16.57 382 SER D C 1
ATOM 8852 O O . SER D 2 382 ? -32.447 26.233 -51.038 1.00 13.88 382 SER D O 1
ATOM 8855 N N . ASN D 2 383 ? -30.408 26.418 -50.080 1.00 15.83 383 ASN D N 1
ATOM 8856 C CA . ASN D 2 383 ? -29.726 25.421 -50.895 1.00 15.96 383 ASN D CA 1
ATOM 8857 C C . ASN D 2 383 ? -29.453 24.155 -50.096 1.00 14.24 383 ASN D C 1
ATOM 8858 O O . ASN D 2 383 ? -29.087 24.225 -48.923 1.00 14.77 383 ASN D O 1
ATOM 8863 N N . SER D 2 384 ? -29.570 23.000 -50.757 1.00 16.20 384 SER D N 1
ATOM 8864 C CA . SER D 2 384 ? -29.142 21.708 -50.214 1.00 16.92 384 SER D CA 1
ATOM 8865 C C . SER D 2 384 ? -28.460 20.945 -51.343 1.00 16.56 384 SER D C 1
ATOM 8866 O O . SER D 2 384 ? -29.094 20.662 -52.358 1.00 15.19 384 SER D O 1
ATOM 8869 N N . PHE D 2 385 ? -27.178 20.620 -51.180 1.00 21.26 385 PHE D N 1
ATOM 8870 C CA . PHE D 2 385 ? -26.380 19.977 -52.229 1.00 24.86 385 PHE D CA 1
ATOM 8871 C C . PHE D 2 385 ? -25.728 18.724 -51.643 1.00 27.72 385 PHE D C 1
ATOM 8872 O O . PHE D 2 385 ? -24.728 18.836 -50.926 1.00 34.04 385 PHE D O 1
ATOM 8880 N N . ALA D 2 386 ? -26.245 17.531 -51.993 1.00 23.12 386 ALA D N 1
ATOM 8881 C CA . ALA D 2 386 ? -26.047 16.283 -51.256 1.00 22.26 386 ALA D CA 1
ATOM 8882 C C . ALA D 2 386 ? -25.225 15.240 -52.023 1.00 28.44 386 ALA D C 1
ATOM 8883 O O . ALA D 2 386 ? -24.807 15.429 -53.169 1.00 24.86 386 ALA D O 1
ATOM 8885 N N . PHE D 2 387 ? -25.064 14.080 -51.385 1.00 31.47 387 PHE D N 1
ATOM 8886 C CA . PHE D 2 387 ? -24.324 12.974 -51.973 1.00 25.37 387 PHE D CA 1
ATOM 8887 C C . PHE D 2 387 ? -25.020 12.434 -53.215 1.00 30.07 387 PHE D C 1
ATOM 8888 O O . PHE D 2 387 ? -26.245 12.534 -53.375 1.00 28.36 387 PHE D O 1
ATOM 8896 N N . GLY D 2 388 ? -24.224 11.855 -54.110 1.00 25.59 388 GLY D N 1
ATOM 8897 C CA . GLY D 2 388 ? -24.776 11.414 -55.371 1.00 24.31 388 GLY D CA 1
ATOM 8898 C C . GLY D 2 388 ? -25.114 12.543 -56.306 1.00 24.90 388 GLY D C 1
ATOM 8899 O O . GLY D 2 388 ? -25.893 12.346 -57.241 1.00 27.02 388 GLY D O 1
ATOM 8900 N N . GLY D 2 389 ? -24.563 13.734 -56.063 1.00 24.44 389 GLY D N 1
ATOM 8901 C CA . GLY D 2 389 ? -24.840 14.892 -56.888 1.00 22.10 389 GLY D CA 1
ATOM 8902 C C . GLY D 2 389 ? -26.261 15.406 -56.829 1.00 16.20 389 GLY D C 1
ATOM 8903 O O . GLY D 2 389 ? -26.679 16.132 -57.733 1.00 17.94 389 GLY D O 1
ATOM 8904 N N . SER D 2 390 ? -27.031 15.051 -55.805 1.00 18.97 390 SER D N 1
ATOM 8905 C CA . SER D 2 390 ? -28.424 15.492 -55.735 1.00 17.68 390 SER D CA 1
ATOM 8906 C C . SER D 2 390 ? -28.491 16.930 -55.223 1.00 19.12 390 SER D C 1
ATOM 8907 O O . SER D 2 390 ? -28.092 17.200 -54.086 1.00 19.36 390 SER D O 1
ATOM 8910 N N . ASN D 2 391 ? -29.015 17.845 -56.045 1.00 14.88 391 ASN D N 1
ATOM 8911 C CA . ASN D 2 391 ? -29.069 19.268 -55.722 1.00 15.64 391 ASN D CA 1
ATOM 8912 C C . ASN D 2 391 ? -30.508 19.754 -55.691 1.00 14.83 391 ASN D C 1
ATOM 8913 O O . ASN D 2 391 ? -31.308 19.400 -56.564 1.00 13.36 391 ASN D O 1
ATOM 8918 N N . ILE D 2 392 ? -30.816 20.614 -54.719 1.00 14.45 392 ILE D N 1
ATOM 8919 C CA . ILE D 2 392 ? -32.105 21.295 -54.691 1.00 11.36 392 ILE D CA 1
ATOM 8920 C C . ILE D 2 392 ? -31.929 22.687 -54.083 1.00 14.90 392 ILE D C 1
ATOM 8921 O O . ILE D 2 392 ? -31.196 22.878 -53.108 1.00 12.98 392 ILE D O 1
ATOM 8926 N N . SER D 2 393 ? -32.628 23.655 -54.665 1.00 15.18 393 SER D N 1
ATOM 8927 C CA . SER D 2 393 ? -32.675 25.016 -54.154 1.00 14.42 393 SER D CA 1
ATOM 8928 C C . SER D 2 393 ? -34.144 25.365 -54.024 1.00 13.58 393 SER D C 1
ATOM 8929 O O . SER D 2 393 ? -34.922 25.063 -54.931 1.00 13.91 393 SER D O 1
ATOM 8932 N N . LEU D 2 394 ? -34.533 25.946 -52.889 1.00 13.68 394 LEU D N 1
ATOM 8933 C CA . LEU D 2 394 ? -35.913 26.355 -52.642 1.00 13.12 394 LEU D CA 1
ATOM 8934 C C . LEU D 2 394 ? -36.004 27.877 -52.571 1.00 14.65 394 LEU D C 1
ATOM 8935 O O . LEU D 2 394 ? -35.096 28.530 -52.042 1.00 15.29 394 LEU D O 1
ATOM 8940 N N . VAL D 2 395 ? -37.106 28.437 -53.067 1.00 13.12 395 VAL D N 1
ATOM 8941 C CA . VAL D 2 395 ? -37.333 29.884 -53.023 1.00 14.05 395 VAL D CA 1
ATOM 8942 C C . VAL D 2 395 ? -38.609 30.125 -52.225 1.00 17.32 395 VAL D C 1
ATOM 8943 O O . VAL D 2 395 ? -39.655 29.543 -52.537 1.00 16.91 395 VAL D O 1
ATOM 8947 N N . PHE D 2 396 ? -38.523 30.961 -51.188 1.00 15.09 396 PHE D N 1
ATOM 8948 C CA . PHE D 2 396 ? -39.677 31.314 -50.376 1.00 16.85 396 PHE D CA 1
ATOM 8949 C C . PHE D 2 396 ? -39.990 32.786 -50.593 1.00 14.45 396 PHE D C 1
ATOM 8950 O O . PHE D 2 396 ? -39.097 33.576 -50.901 1.00 14.02 396 PHE D O 1
ATOM 8958 N N . GLY D 2 397 ? -41.259 33.152 -50.445 1.00 18.47 397 GLY D N 1
ATOM 8959 C CA . GLY D 2 397 ? -41.623 34.554 -50.574 1.00 19.67 397 GLY D CA 1
ATOM 8960 C C . GLY D 2 397 ? -42.755 34.934 -49.642 1.00 19.70 397 GLY D C 1
ATOM 8961 O O . GLY D 2 397 ? -43.471 34.076 -49.124 1.00 21.07 397 GLY D O 1
ATOM 8962 N N . VAL D 2 398 ? -42.914 36.239 -49.432 1.00 20.15 398 VAL D N 1
ATOM 8963 C CA . VAL D 2 398 ? -44.000 36.698 -48.571 1.00 22.58 398 VAL D CA 1
ATOM 8964 C C . VAL D 2 398 ? -45.301 36.688 -49.358 1.00 25.95 398 VAL D C 1
ATOM 8965 O O . VAL D 2 398 ? -45.277 36.805 -50.588 1.00 31.39 398 VAL D O 1
#

Solvent-accessible surface area: 42082 Å² total; per-residue (Å²): 38,46,0,15,4,28,76,29,35,60,12,78,80,87,149,85,22,90,23,0,121,87,0,75,41,107,59,44,170,183,10,21,104,2,2,46,4,0,0,10,0,0,38,46,0,12,93,84,92,62,7,47,6,2,0,2,4,1,53,42,7,24,23,58,34,15,29,98,5,1,77,40,6,10,92,99,99,91,3,43,55,94,79,10,2,31,17,29,24,1,4,14,2,0,30,8,1,33,36,34,138,31,93,16,23,6,2,1,0,0,7,14,3,0,0,0,0,4,0,0,25,0,0,11,108,10,42,104,154,13,75,12,0,0,0,0,4,3,2,34,36,16,25,141,17,6,63,71,31,128,130,47,94,24,10,0,0,0,0,5,0,3,43,43,75,51,37,0,61,4,75,36,48,63,66,3,98,85,0,41,2,46,20,0,2,132,2,47,118,54,95,129,54,112,95,17,112,52,6,2,32,51,91,137,14,88,18,18,0,0,4,44,47,27,10,3,2,1,11,7,5,22,82,81,96,70,6,44,80,1,2,33,97,109,81,96,20,9,28,96,58,115,79,8,11,44,156,76,79,8,63,0,0,43,8,72,65,120,33,46,97,78,16,58,141,84,4,181,75,10,42,4,79,4,8,68,0,0,8,21,0,0,60,87,10,56,108,81,2,160,81,42,12,86,98,44,112,83,89,36,3,0,1,0,0,0,0,33,3,4,2,7,23,57,11,11,115,56,0,89,65,58,63,119,42,86,104,134,78,77,4,49,2,74,15,7,15,32,14,5,6,0,53,5,0,19,94,60,36,45,14,75,0,4,1,2,0,1,3,2,10,8,0,0,0,2,4,0,1,1,0,0,1,10,0,1,56,2,96,26,0,28,0,0,0,0,0,0,0,2,4,10,3,58,22,10,1,14,0,18,34,13,41,157,22,17,5,62,129,39,0,48,0,0,0,81,85,24,55,1,5,5,2,2,0,0,0,0,0,0,0,0,1,94,96,146,15,91,1,13,0,26,0,7,1,16,6,11,19,16,123,86,24,31,22,32,18,67,101,0,128,7,1,4,79,0,0,69,99,0,0,82,29,2,115,15,50,23,162,82,7,20,0,0,0,1,2,0,8,0,25,74,96,12,0,33,5,1,0,94,0,0,69,121,24,12,26,62,122,120,5,25,0,0,0,1,1,11,4,0,1,7,0,7,0,0,0,2,0,0,1,0,8,0,0,5,8,0,2,108,45,66,58,7,10,0,17,10,43,146,43,118,25,24,89,108,3,74,26,9,66,23,8,158,126,10,125,30,116,136,115,22,142,33,0,0,5,0,2,14,14,30,2,8,4,3,0,0,2,0,0,0,62,34,53,0,37,5,40,122,19,22,46,28,72,77,90,148,84,22,89,23,0,104,84,0,89,42,67,18,36,172,192,10,19,105,2,1,47,3,0,0,15,2,0,30,59,15,10,126,81,171,73,5,51,6,2,0,2,0,2,56,55,7,20,22,49,36,16,26,105,5,0,83,50,5,4,77,94,92,88,4,45,52,90,78,8,3,28,14,29,23,1,4,13,4,0,28,9,1,36,35,32,147,19,77,10,22,7,2,1,0,1,3,31,4,8,10,0,0,0,0,0,23,0,0,8,112,13,42,116,146,14,134,70,0,0,0,0,2,2,4,38,35,16,24,143,21,6,60,47,22,130,130,60,95,24,22,0,0,0,0,12,0,26,46,116,147,52,35,0,60,6,96,44,89,77,108,5,56,25,0,3,144,13,47,123,60,106,142,31,120,90,24,114,100,9,5,29,40,78,131,21,87,16,18,0,0,4,46,40,23,9,3,2,1,14,7,8,20,96,80,99,102,6,48,85,2,3,48,66,114,72,96,22,9,27,92,55,110,76,11,11,45,154,70,76,6,68,0,0,45,9,85,72,120,38,46,100,74,12,58,139,82,3,157,70,26,12,5,82,4,6,65,0,0,6,15,0,0,59,100,10,55,110,88,1,150,77,52,12,86,102,53,125,78,112,49,3,0,1,0,0,0,0,35,3,3,1,8,20,58,6,8,93,50,0,63,6,64,41,49,5,8,89,71,10,61,0,40,2,97,14,8,26,28,20,14,5,0,78,3,0,38,91,57,30,46,17,76,2,1,1,1,0,1,2,3,8,5,0,0,0,1,3,0,1,1,0,0,1,9,0,1,54,2,97,10,0,30,0,0,0,0,0,0,0,2,4,10,4,55,23,11,1,13,0,15,32,13,41,158,20,18,5,62,129,37,0,45,0,0,0,79,83,23,55,1,5,4,2,2,0,0,0,0,0,0,0,1,1,84,107,155,16,95,0,27,0,20,0,6,2,17,6,4,8,13,126,84,25,26,30,27,29,60,106,0,86,0,1,9,69,0,0,70,99,0,0,80,31,3,108,15,54,13,136,82,7,18,0,0,0,1,2,0,7,0,17,78,85,11,0,34,5,1,0,79,0,0,71,143,21,5,29,64,130,120,4,24,0,0,0,1,2,11,2,0,0,9,0,6,0,0,0,2,0,1,1,0,12,0,0,1,8,0,3,97,45,63,59,11,10,0,17,11,41,144,43,119,27,24,89,108,3,78,27,8,68,22,8,148,140,18,135,30,120,138,109,20,148,34,0,0,5,0,2,17,12,32,2,7,5,4,0,0,2,0,0,0,53

Secondary structure (DSSP, 8-state):
-EEEEEEEEEEE--S--SGGGGS-HHHHHHS-HHHHHHHHHHHHHHTT---SEEEEE-SS-SHHHHHHHHHHHHTTPPPPHHHHHTTSTTHHHHHHHHHTT----EEEEES-HHHHHHHHHHHHHH-TT---EEEEEEE-PPPTTBTT------EEEEEEEESSS--EEE---S--SS--HHHHHHHHH-TT--EETTTEEE-/--TT-EEEEEEEEEBTTBSSHHHHHHHHHTT----EEEEEEETTEEEEEB---SPPPS---GGGGGG--HHHHHHHHHHHTTHHHHHHHHTTS-GGGEEEEEE-SSTTHHHHHHHHHHHHHT-TT--B--GGGSTTHHHHHHHHHHT--S-EEEE-BTBTHHHHHHHHHHHHHHTTS-SEEEEEEEE---HHHHHHHHHTT-B-SSS--TTBTT---B-BB-EEEEEEEESS--SSEEEEEEEEE--S-SSS--TT-HHHHHHHHHHHHHHT--GGG--EEE------HHHHHHHHHHHHHHH-SS-SEEE--HHHH-B-GGGHHHHHHHHHHHHHHHSSB-PPPP-S-B-GGG-SSEE--S-B--S---EEEEEEE-GGGEEEEEEEE-/-EEEEEEEEEEE--S--GGGGGS-HHHHHTS-HHHHHHHHHHHHHHTT---SEEEEE-SS-SHHHHHHHHHHHHTT-PPPHHHHHTTSTTHHHHHHHHHTT----EEEEES-HHHHHHHHHHHHHH-TT---EEEEEEE-PPPTTBTT------EEEEEEEESSS--EEE-----HHHHHHHHH-TT--EETTTEEE-/--TT-EEEEEEEEEBTTBSSHHHHHHHHHS-----EEESSSSTT--EEEB---SPPPS---GGGGGG--HHHHHHHHHHHHHHHHHHHHHTTS-GGGEEEEEE-SSTTHHHHHHHHHHHHTT-TT--B--GGG-TTHHHHHHHHHHT--S-EEEE-BTBTHHHHHHHHHHHHHHTTS-SEEEEEEEE---HHHHHHHHHTT-B-SSS--TTBTT---B-BB-EEEEEEEESS--SSEEEEEEEEE--S-SSS--TT-HHHHHHHHHHHHHHT--GGGEEEEE------HHHHHHHHHHHHHHH-SS-SEEE--HHHH-B-GGGHHHHHHHHHHHHHHH-SB-PPPP-S-B-GGG-SSEE--S-B--S--SEEEEEEE-GGGEEEEEEEE-

Nearest PDB structures (foldseek):
  7f28-assembly1_A  TM=1.005E+00  e=4.485E-47  Acinetobacter baumannii NCGM 237
  7f28-assembly2_C  TM=9.966E-01  e=2.325E-42  Acinetobacter baumannii NCGM 237
  6qsp-assembly1_B  TM=7.862E-01  e=2.581E-13  Xenorhabdus doucetiae
  3leh-assembly1_A-2  TM=5.247E-01  e=1.022E-03  Streptococcus mutans UA159
  1tvz-assembly1_A  TM=4.925E-01  e=4.819E-03  Staphylococcus aureus